Protein 2JO4 (pdb70)

Foldseek 3Di:
DVCPCVVVVVVVVCCVVVPD/DVVPCVVVVVVVVCVVVVVD/DVCPCVPVVVVVVVVVVVVD/DVCVCVVCVVVVVCCVVPVD

Solvent-accessible surface area: 4870 Å² total; per-residue (Å²): 64,195,15,0,61,78,3,2,138,52,10,44,61,77,23,180,94,35,63,49,64,200,17,15,58,75,5,15,146,43,5,23,55,65,24,165,94,39,59,44,68,192,11,0,57,67,1,4,132,44,6,34,57,62,19,171,92,32,64,73,114,180,4,4,39,63,3,15,154,33,9,51,59,64,29,179,90,39,64,38

Secondary structure (DSSP, 8-state):
-TTHHHHHHHHHHHHHHHT-/-TTHHHHHHHHHHHHHHHT-/-TTHHHHSHHHHHHHHHHT-/--HHHHHHHHHHHHHHHHT-

Nearest PDB structures (foldseek):
  2jo4-assembly1_D  TM=6.769E-01  e=8.749E-01  unclassified
  2jo4-assembly1_D  TM=7.363E-01  e=5.022E-01  unclassified
  2jo5-assembly1_D  TM=6.906E-01  e=4.560E-01  unclassified
  2jo4-assembly1_D  TM=7.560E-01  e=4.373E-01  unclassified
  2jo4-assembly1_D  TM=7.952E-01  e=6.881E-01  unclassified

Structure (mmCIF, N/CA/C/O backbone):
data_2JO4
#
_entry.id   2JO4
#
_cell.length_a   1.000
_cell.length_b   1.000
_cell.length_c   1.000
_cell.angle_alpha   90.00
_cell.angle_beta   90.00
_cell.angle_gamma   90.00
#
_symmetry.space_group_name_H-M   'P 1'
#
loop_
_atom_site.group_PDB
_atom_site.id
_atom_site.type_symbol
_atom_site.label_atom_id
_atom_site.label_alt_id
_atom_site.label_comp_id
_atom_site.label_asym_id
_atom_site.label_entity_id
_atom_site.label_seq_id
_atom_site.pdbx_PDB_ins_code
_atom_site.Cartn_x
_atom_site.Cartn_y
_atom_site.Cartn_z
_atom_site.occupancy
_atom_site.B_iso_or_equiv
_atom_site.auth_seq_id
_atom_site.auth_comp_id
_atom_site.auth_asym_id
_atom_site.auth_atom_id
_atom_site.pdbx_PDB_model_num
ATOM 7 N N . ALA A 1 2 ? 0.734 14.234 2.362 1.00 0.00 2 ALA A N 1
ATOM 8 C CA . ALA A 1 2 ? -0.221 13.344 1.782 1.00 0.00 2 ALA A CA 1
ATOM 9 C C . ALA A 1 2 ? -0.287 13.329 0.281 1.00 0.00 2 ALA A C 1
ATOM 10 O O . ALA A 1 2 ? -0.751 12.365 -0.274 1.00 0.00 2 ALA A O 1
ATOM 17 N N . LYS A 1 3 ? 0.278 14.306 -0.403 1.00 0.00 3 LYS A N 1
ATOM 18 C CA . LYS A 1 3 ? 0.514 14.370 -1.826 1.00 0.00 3 LYS A CA 1
ATOM 19 C C . LYS A 1 3 ? 1.380 13.245 -2.357 1.00 0.00 3 LYS A C 1
ATOM 20 O O . LYS A 1 3 ? 1.368 12.987 -3.551 1.00 0.00 3 LYS A O 1
ATOM 39 N N . ALA A 1 4 ? 2.041 12.472 -1.501 1.00 0.00 4 ALA A N 1
ATOM 40 C CA . ALA A 1 4 ? 2.628 11.190 -1.804 1.00 0.00 4 ALA A CA 1
ATOM 41 C C . ALA A 1 4 ? 1.653 10.204 -2.415 1.00 0.00 4 ALA A C 1
ATOM 42 O O . ALA A 1 4 ? 2.064 9.156 -2.876 1.00 0.00 4 ALA A O 1
ATOM 49 N N . ALA A 1 5 ? 0.357 10.500 -2.414 1.00 0.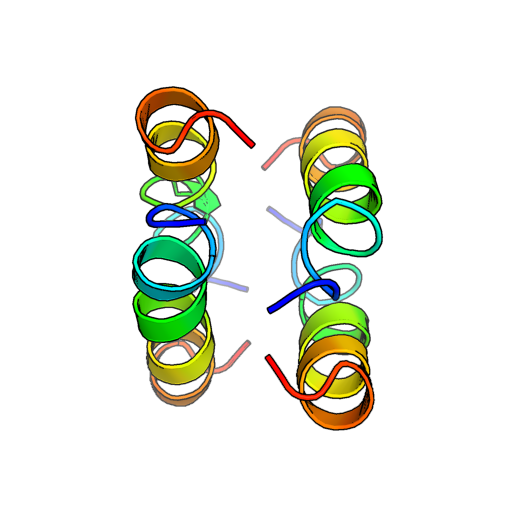00 5 ALA A N 1
ATOM 50 C CA . ALA A 1 5 ? -0.736 9.613 -2.742 1.00 0.00 5 ALA A CA 1
ATOM 51 C C . ALA A 1 5 ? -0.722 9.125 -4.179 1.00 0.00 5 ALA A C 1
ATOM 52 O O . ALA A 1 5 ? -0.292 8.015 -4.433 1.00 0.00 5 ALA A O 1
ATOM 59 N N . ALA A 1 6 ? -1.216 9.955 -5.089 1.00 0.00 6 ALA A N 1
ATOM 60 C CA . ALA A 1 6 ? -1.490 9.593 -6.455 1.00 0.00 6 ALA A CA 1
ATOM 61 C C . ALA A 1 6 ? -0.279 9.323 -7.316 1.00 0.00 6 ALA A C 1
ATOM 62 O O . ALA A 1 6 ? -0.442 8.969 -8.469 1.00 0.00 6 ALA A O 1
ATOM 69 N N . ALA A 1 7 ? 0.924 9.377 -6.762 1.00 0.00 7 ALA A N 1
ATOM 70 C CA . ALA A 1 7 ? 2.111 8.784 -7.325 1.00 0.00 7 ALA A CA 1
ATOM 71 C C . ALA A 1 7 ? 2.322 7.352 -6.882 1.00 0.00 7 ALA A C 1
ATOM 72 O O . ALA A 1 7 ? 2.543 6.498 -7.703 1.00 0.00 7 ALA A O 1
ATOM 79 N N . ALA A 1 8 ? 2.282 7.075 -5.598 1.00 0.00 8 ALA A N 1
ATOM 80 C CA . ALA A 1 8 ? 2.555 5.775 -5.033 1.00 0.00 8 ALA A CA 1
ATOM 81 C C . ALA A 1 8 ? 1.509 4.737 -5.375 1.00 0.00 8 ALA A C 1
ATOM 82 O O . ALA A 1 8 ? 1.798 3.790 -6.091 1.00 0.00 8 ALA A O 1
ATOM 89 N N . ILE A 1 9 ? 0.281 4.906 -4.886 1.00 0.00 9 ILE A N 1
ATOM 90 C CA . ILE A 1 9 ? -0.737 3.881 -4.934 1.00 0.00 9 ILE A CA 1
ATOM 91 C C . ILE A 1 9 ? -1.137 3.524 -6.353 1.00 0.00 9 ILE A C 1
ATOM 92 O O . ILE A 1 9 ? -1.630 2.443 -6.617 1.00 0.00 9 ILE A O 1
ATOM 108 N N . LYS A 1 10 ? -0.928 4.466 -7.261 1.00 0.00 10 LYS A N 1
ATOM 109 C CA . LYS A 1 10 ? -1.399 4.508 -8.626 1.00 0.00 10 LYS A CA 1
ATOM 110 C C . LYS A 1 10 ? -0.572 3.563 -9.481 1.00 0.00 10 LYS A C 1
ATOM 111 O O . LYS A 1 10 ? -1.110 2.739 -10.202 1.00 0.00 10 LYS A O 1
ATOM 130 N N . ALA A 1 11 ? 0.745 3.582 -9.324 1.00 0.00 11 ALA A N 1
ATOM 131 C CA . ALA A 1 11 ? 1.632 2.529 -9.761 1.00 0.00 11 ALA A CA 1
ATOM 132 C C . ALA A 1 11 ? 1.344 1.205 -9.079 1.00 0.00 11 ALA A C 1
ATOM 133 O O . ALA A 1 11 ? 1.216 0.180 -9.729 1.00 0.00 11 ALA A O 1
ATOM 140 N N . ILE A 1 12 ? 1.224 1.204 -7.758 1.00 0.00 12 ILE A N 1
ATOM 141 C CA . ILE A 1 12 ? 1.116 0.017 -6.940 1.00 0.00 12 ILE A CA 1
ATOM 142 C C . ILE A 1 12 ? -0.164 -0.726 -7.277 1.00 0.00 12 ILE A C 1
ATOM 143 O O . ILE A 1 12 ? -0.089 -1.938 -7.387 1.00 0.00 12 ILE A O 1
ATOM 159 N N . ALA A 1 13 ? -1.277 -0.077 -7.601 1.00 0.00 13 ALA A N 1
ATOM 160 C CA . ALA A 1 13 ? -2.478 -0.786 -7.968 1.00 0.00 13 ALA A CA 1
ATOM 161 C C . ALA A 1 13 ? -2.430 -1.555 -9.271 1.00 0.00 13 ALA A C 1
ATOM 162 O O . ALA A 1 13 ? -3.172 -2.496 -9.478 1.00 0.00 13 ALA A O 1
ATOM 169 N N . ALA A 1 14 ? -1.497 -1.190 -10.143 1.00 0.00 14 ALA A N 1
ATOM 170 C CA . ALA A 1 14 ? -1.191 -1.904 -11.361 1.00 0.00 14 ALA A CA 1
ATOM 171 C C . ALA A 1 14 ? -0.172 -3.005 -11.166 1.00 0.00 14 ALA A C 1
ATOM 172 O O . ALA A 1 14 ? -0.365 -4.123 -11.592 1.00 0.00 14 ALA A O 1
ATOM 179 N N . ILE A 1 15 ? 0.869 -2.731 -10.382 1.00 0.00 15 ILE A N 1
ATOM 180 C CA . ILE A 1 15 ? 1.894 -3.615 -9.875 1.00 0.00 15 ILE A CA 1
ATOM 181 C C . ILE A 1 15 ? 1.241 -4.727 -9.071 1.00 0.00 15 ILE A C 1
ATOM 182 O O . ILE A 1 15 ? 1.719 -5.851 -9.129 1.00 0.00 15 ILE A O 1
ATOM 198 N N . ILE A 1 16 ? 0.137 -4.483 -8.369 1.00 0.00 16 ILE A N 1
ATOM 199 C CA . ILE A 1 16 ? -0.685 -5.475 -7.721 1.00 0.00 16 ILE A CA 1
ATOM 200 C C . ILE A 1 16 ? -1.251 -6.471 -8.715 1.00 0.00 16 ILE A C 1
ATOM 201 O O . ILE A 1 16 ? -1.001 -7.661 -8.588 1.00 0.00 16 ILE A O 1
ATOM 217 N N . LYS A 1 17 ? -2.001 -5.978 -9.694 1.00 0.00 17 LYS A N 1
ATOM 218 C CA . LYS A 1 17 ? -2.587 -6.788 -10.737 1.00 0.00 17 LYS A CA 1
ATOM 219 C C . LYS A 1 17 ? -1.560 -7.601 -11.499 1.00 0.00 17 LYS A C 1
ATOM 220 O O . LYS A 1 17 ? -1.765 -8.783 -11.709 1.00 0.00 17 LYS A O 1
ATOM 239 N N . ALA A 1 18 ? -0.391 -7.041 -11.796 1.00 0.00 18 ALA A N 1
ATOM 240 C CA . ALA A 1 18 ? 0.723 -7.701 -12.431 1.00 0.00 18 ALA A CA 1
ATOM 241 C C . ALA A 1 18 ? 1.490 -8.643 -11.526 1.00 0.00 18 ALA A C 1
ATOM 242 O O . ALA A 1 18 ? 2.047 -9.613 -11.967 1.00 0.00 18 ALA A O 1
ATOM 249 N N . GLY A 1 19 ? 1.503 -8.372 -10.238 1.00 0.00 19 GLY A N 1
ATOM 250 C CA . GLY A 1 19 ? 2.128 -9.151 -9.200 1.00 0.00 19 GLY A CA 1
ATOM 251 C C . GLY A 1 19 ? 1.369 -10.419 -8.882 1.00 0.00 19 GLY A C 1
ATOM 252 O O . GLY A 1 19 ? 1.960 -11.339 -8.382 1.00 0.00 19 GLY A O 1
ATOM 256 N N . GLY A 1 20 ? 0.088 -10.484 -9.190 1.00 0.00 20 GLY A N 1
ATOM 257 C CA . GLY A 1 20 ? -0.756 -11.602 -8.892 1.00 0.00 20 GLY A CA 1
ATOM 258 C C . GLY A 1 20 ? -1.038 -11.809 -7.420 1.00 0.00 20 GLY A C 1
ATOM 259 O O . GLY A 1 20 ? -1.203 -12.933 -6.976 1.00 0.00 20 GLY A O 1
ATOM 263 N N . TYR A 1 21 ? -1.043 -10.753 -6.623 1.00 0.00 21 TYR A N 1
ATOM 264 C CA . TYR A 1 21 ? -1.106 -10.773 -5.192 1.00 0.00 21 TYR A CA 1
ATOM 265 C C . TYR A 1 21 ? -2.215 -11.588 -4.573 1.00 0.00 21 TYR A C 1
ATOM 266 O O . TYR A 1 21 ? -2.037 -12.154 -3.556 1.00 0.00 21 TYR A O 1
ATOM 293 N N . ALA B 1 2 ? 1.682 -14.718 -3.442 1.00 0.00 24 ALA B N 1
ATOM 294 C CA . ALA B 1 2 ? 1.908 -13.440 -2.842 1.00 0.00 24 ALA B CA 1
ATOM 295 C C . ALA B 1 2 ? 3.337 -12.941 -2.806 1.00 0.00 24 ALA B C 1
ATOM 296 O O . ALA B 1 2 ? 3.647 -12.038 -2.065 1.00 0.00 24 ALA B O 1
ATOM 303 N N . LYS B 1 3 ? 4.215 -13.519 -3.606 1.00 0.00 25 LYS B N 1
ATOM 304 C CA . LYS B 1 3 ? 5.611 -13.170 -3.697 1.00 0.00 25 LYS B CA 1
ATOM 305 C C . LYS B 1 3 ? 5.887 -11.810 -4.286 1.00 0.00 25 LYS B C 1
ATOM 306 O O . LYS B 1 3 ? 6.960 -11.286 -4.123 1.00 0.00 25 LYS B O 1
ATOM 325 N N . ALA B 1 4 ? 4.880 -11.165 -4.860 1.00 0.00 26 ALA B N 1
ATOM 326 C CA . ALA B 1 4 ? 4.812 -9.761 -5.179 1.00 0.00 26 ALA B CA 1
ATOM 327 C C . ALA B 1 4 ? 5.058 -8.830 -4.006 1.00 0.00 26 ALA B C 1
ATOM 328 O O . ALA B 1 4 ? 5.146 -7.621 -4.172 1.00 0.00 26 ALA B O 1
ATOM 335 N N . ALA B 1 5 ? 5.149 -9.370 -2.794 1.00 0.00 27 ALA B N 1
ATOM 336 C CA . ALA B 1 5 ? 5.169 -8.612 -1.572 1.00 0.00 27 ALA B CA 1
ATOM 337 C C . ALA B 1 5 ? 6.406 -7.742 -1.444 1.00 0.00 27 ALA B C 1
ATOM 338 O O . ALA B 1 5 ? 6.344 -6.554 -1.741 1.00 0.00 27 ALA B O 1
ATOM 345 N N . ALA B 1 6 ? 7.536 -8.305 -1.026 1.00 0.00 28 ALA B N 1
ATOM 346 C CA . ALA B 1 6 ? 8.729 -7.550 -0.718 1.00 0.00 28 ALA B CA 1
ATOM 347 C C . ALA B 1 6 ? 9.459 -6.995 -1.922 1.00 0.00 28 ALA B C 1
ATOM 348 O O . ALA B 1 6 ? 10.551 -6.468 -1.783 1.00 0.00 28 ALA B O 1
ATOM 355 N N . ALA B 1 7 ? 8.869 -6.970 -3.109 1.00 0.00 29 ALA B N 1
ATOM 356 C CA . ALA B 1 7 ? 9.165 -6.048 -4.174 1.00 0.00 29 ALA B CA 1
ATOM 357 C C . ALA B 1 7 ? 8.384 -4.758 -4.053 1.00 0.00 29 ALA B C 1
ATOM 358 O O . ALA B 1 7 ? 8.986 -3.716 -3.886 1.00 0.00 29 ALA B O 1
ATOM 365 N N . ALA B 1 8 ? 7.059 -4.816 -4.125 1.00 0.00 30 ALA B N 1
ATOM 366 C CA . ALA B 1 8 ? 6.229 -3.640 -4.248 1.00 0.00 30 ALA B CA 1
ATOM 367 C C . ALA B 1 8 ? 6.062 -2.932 -2.917 1.00 0.00 30 ALA B C 1
ATOM 368 O O . ALA B 1 8 ? 6.033 -1.720 -2.829 1.00 0.00 30 ALA B O 1
ATOM 375 N N . ILE B 1 9 ? 5.999 -3.690 -1.835 1.00 0.00 31 ILE B N 1
ATOM 376 C CA . ILE B 1 9 ? 5.961 -3.214 -0.474 1.00 0.00 31 ILE B CA 1
ATOM 377 C C . ILE B 1 9 ? 7.235 -2.485 -0.093 1.00 0.00 31 ILE B C 1
ATOM 378 O O . ILE B 1 9 ? 7.176 -1.468 0.580 1.00 0.00 31 ILE B O 1
ATOM 394 N N . LYS B 1 10 ? 8.389 -3.007 -0.501 1.00 0.00 32 LYS B N 1
ATOM 395 C CA . LYS B 1 10 ? 9.676 -2.399 -0.253 1.00 0.00 32 LYS B CA 1
ATOM 396 C C . LYS B 1 10 ? 9.830 -1.055 -0.935 1.00 0.00 32 LYS B C 1
ATOM 397 O O . LYS B 1 10 ? 10.309 -0.122 -0.331 1.00 0.00 32 LYS B O 1
ATOM 416 N N . ALA B 1 11 ? 9.309 -0.922 -2.149 1.00 0.00 33 ALA B N 1
ATOM 417 C CA . ALA B 1 11 ? 9.097 0.372 -2.753 1.00 0.00 33 ALA B CA 1
ATOM 418 C C . ALA B 1 11 ? 8.168 1.235 -1.920 1.00 0.00 33 ALA B C 1
ATOM 419 O O . ALA B 1 11 ? 8.568 2.331 -1.556 1.00 0.00 33 ALA B O 1
ATOM 426 N N . ILE B 1 12 ? 6.978 0.768 -1.545 1.00 0.00 34 ILE B N 1
ATOM 427 C CA . ILE B 1 12 ? 5.981 1.569 -0.873 1.00 0.00 34 ILE B CA 1
ATOM 428 C C . ILE B 1 12 ? 6.441 2.041 0.496 1.00 0.00 34 ILE B C 1
ATOM 429 O O . ILE B 1 12 ? 6.331 3.223 0.789 1.00 0.00 34 ILE B O 1
ATOM 445 N N . ALA B 1 13 ? 7.040 1.165 1.300 1.00 0.00 35 ALA B N 1
ATOM 446 C CA . ALA B 1 13 ? 7.513 1.569 2.599 1.00 0.00 35 ALA B CA 1
ATOM 447 C C . ALA B 1 13 ? 8.671 2.546 2.560 1.00 0.00 35 ALA B C 1
ATOM 448 O O . ALA B 1 13 ? 8.905 3.232 3.541 1.00 0.00 35 ALA B O 1
ATOM 455 N N . ALA B 1 14 ? 9.360 2.700 1.432 1.00 0.00 36 ALA B N 1
ATOM 456 C CA . ALA B 1 14 ? 10.370 3.699 1.175 1.00 0.00 36 ALA B CA 1
ATOM 457 C C . ALA B 1 14 ? 9.782 4.953 0.556 1.00 0.00 36 ALA B C 1
ATOM 458 O O . ALA B 1 14 ? 10.211 6.044 0.879 1.00 0.00 36 ALA B O 1
ATOM 465 N N . ILE B 1 15 ? 8.749 4.827 -0.271 1.00 0.00 37 ILE B N 1
ATOM 466 C CA . ILE B 1 15 ? 7.994 5.914 -0.855 1.00 0.00 37 ILE B CA 1
ATOM 467 C C . ILE B 1 15 ? 7.174 6.603 0.223 1.00 0.00 37 ILE B C 1
ATOM 468 O O . ILE B 1 15 ? 7.049 7.814 0.207 1.00 0.00 37 ILE B O 1
ATOM 484 N N . ILE B 1 16 ? 6.709 5.889 1.243 1.00 0.00 38 ILE B N 1
ATOM 485 C CA . ILE B 1 16 ? 6.081 6.447 2.416 1.00 0.00 38 ILE B CA 1
ATOM 486 C C . ILE B 1 16 ? 7.015 7.395 3.136 1.00 0.00 38 ILE B C 1
ATOM 487 O O . ILE B 1 16 ? 6.691 8.552 3.340 1.00 0.00 38 ILE B O 1
ATOM 503 N N . LYS B 1 17 ? 8.175 6.881 3.525 1.00 0.00 39 LYS B N 1
ATOM 504 C CA . LYS B 1 17 ? 9.253 7.615 4.149 1.00 0.00 39 LYS B CA 1
ATOM 505 C C . LYS B 1 17 ? 9.714 8.850 3.394 1.00 0.00 39 LYS B C 1
ATOM 506 O O . LYS B 1 17 ? 9.848 9.899 3.987 1.00 0.00 39 LYS B O 1
ATOM 525 N N . ALA B 1 18 ? 9.883 8.752 2.088 1.00 0.00 40 ALA B N 1
ATOM 526 C CA . ALA B 1 18 ? 10.250 9.825 1.197 1.00 0.00 40 ALA B CA 1
ATOM 527 C C . ALA B 1 18 ? 9.118 10.788 0.905 1.00 0.00 40 ALA B C 1
ATOM 528 O O . ALA B 1 18 ? 9.368 11.952 0.655 1.00 0.00 40 ALA B O 1
ATOM 535 N N . GLY B 1 19 ? 7.879 10.320 0.918 1.00 0.00 41 GLY B N 1
ATOM 536 C CA . GLY B 1 19 ? 6.700 11.056 0.555 1.00 0.00 41 GLY B CA 1
ATOM 537 C C . GLY B 1 19 ? 6.147 11.903 1.668 1.00 0.00 41 GLY B C 1
ATOM 538 O O . GLY B 1 19 ? 5.674 12.963 1.432 1.00 0.00 41 GLY B O 1
ATOM 542 N N . GLY B 1 20 ? 6.259 11.457 2.902 1.00 0.00 42 GLY B N 1
ATOM 543 C CA . GLY B 1 20 ? 5.817 12.089 4.094 1.00 0.00 42 GLY B CA 1
ATOM 544 C C . GLY B 1 20 ? 4.363 11.957 4.468 1.00 0.00 42 GLY B C 1
ATOM 545 O O . GLY B 1 20 ? 3.816 12.881 5.017 1.00 0.00 42 GLY B O 1
ATOM 549 N N . TYR B 1 21 ? 3.756 10.830 4.210 1.00 0.00 43 TYR B N 1
ATOM 550 C CA . TYR B 1 21 ? 2.377 10.560 4.409 1.00 0.00 43 TYR B CA 1
ATOM 551 C C . TYR B 1 21 ? 1.850 10.803 5.767 1.00 0.00 43 TYR B C 1
ATOM 552 O O . TYR B 1 21 ? 0.716 11.077 5.913 1.00 0.00 43 TYR B O 1
ATOM 579 N N . ALA C 1 2 ? -6.803 12.108 -2.958 1.00 0.00 46 ALA C N 1
ATOM 580 C CA . ALA C 1 2 ? -5.806 11.919 -1.968 1.00 0.00 46 ALA C CA 1
ATOM 581 C C . ALA C 1 2 ? -6.259 11.993 -0.541 1.00 0.00 46 ALA C C 1
ATOM 582 O O . ALA C 1 2 ? -5.509 11.682 0.338 1.00 0.00 46 ALA C O 1
ATOM 589 N N . LYS C 1 3 ? -7.481 12.327 -0.236 1.00 0.00 47 LYS C N 1
ATOM 590 C CA . LYS C 1 3 ? -8.032 12.214 1.068 1.00 0.00 47 LYS C CA 1
ATOM 591 C C . LYS C 1 3 ? -7.955 10.830 1.679 1.00 0.00 47 LYS C C 1
ATOM 592 O O . LYS C 1 3 ? -7.721 10.670 2.866 1.00 0.00 47 LYS C O 1
ATOM 611 N N . ALA C 1 4 ? -8.074 9.815 0.833 1.00 0.00 48 ALA C N 1
ATOM 612 C CA . ALA C 1 4 ? -7.888 8.417 1.139 1.00 0.00 48 ALA C CA 1
ATOM 613 C C . ALA C 1 4 ? -6.537 8.069 1.725 1.00 0.00 48 ALA C C 1
ATOM 614 O O . ALA C 1 4 ? -6.359 6.963 2.215 1.00 0.00 48 ALA C O 1
ATOM 621 N N . ALA C 1 5 ? -5.578 8.988 1.666 1.00 0.00 49 ALA C N 1
ATOM 622 C CA . ALA C 1 5 ? -4.188 8.756 1.964 1.00 0.00 49 ALA C CA 1
ATOM 623 C C . ALA C 1 5 ? -3.964 8.416 3.422 1.00 0.00 49 ALA C C 1
ATOM 624 O O . ALA C 1 5 ? -4.000 7.249 3.794 1.00 0.00 49 ALA C O 1
ATOM 631 N N . ALA C 1 6 ? -3.819 9.408 4.292 1.00 0.00 50 ALA C N 1
ATOM 632 C CA . ALA C 1 6 ? -3.551 9.185 5.684 1.00 0.00 50 ALA C CA 1
ATOM 633 C C . ALA C 1 6 ? -4.758 8.748 6.486 1.00 0.00 50 ALA C C 1
ATOM 634 O O . ALA C 1 6 ? -4.864 9.029 7.645 1.00 0.00 50 ALA C O 1
ATOM 641 N N . ALA C 1 7 ? -5.644 8.007 5.856 1.00 0.00 51 ALA C N 1
ATOM 642 C CA . ALA C 1 7 ? -6.790 7.275 6.333 1.00 0.00 51 ALA C CA 1
ATOM 643 C C . ALA C 1 7 ? -6.718 5.796 6.012 1.00 0.00 51 ALA C C 1
ATOM 644 O O . ALA C 1 7 ? -7.205 4.981 6.771 1.00 0.00 51 ALA C O 1
ATOM 651 N N . ALA C 1 8 ? -6.033 5.414 4.952 1.00 0.00 52 ALA C N 1
ATOM 652 C CA . ALA C 1 8 ? -5.657 4.059 4.638 1.00 0.00 52 ALA C CA 1
ATOM 653 C C . ALA C 1 8 ? -4.200 3.779 4.932 1.00 0.00 52 ALA C C 1
ATOM 654 O O . ALA C 1 8 ? -3.907 2.820 5.626 1.00 0.00 52 ALA C O 1
ATOM 661 N N . ILE C 1 9 ? -3.298 4.638 4.467 1.00 0.00 53 ILE C N 1
ATOM 662 C CA . ILE C 1 9 ? -1.874 4.492 4.637 1.00 0.00 53 ILE C CA 1
ATOM 663 C C . ILE C 1 9 ? -1.501 4.346 6.099 1.00 0.00 53 ILE C C 1
ATOM 664 O O . ILE C 1 9 ? -0.591 3.604 6.427 1.00 0.00 53 ILE C O 1
ATOM 680 N N . LYS C 1 10 ? -2.209 5.003 7.010 1.00 0.00 54 LYS C N 1
ATOM 681 C CA . LYS C 1 10 ? -2.043 4.864 8.439 1.00 0.00 54 LYS C CA 1
ATOM 682 C C . LYS C 1 10 ? -2.168 3.433 8.930 1.00 0.00 54 LYS C C 1
ATOM 683 O O . LYS C 1 10 ? -1.209 2.814 9.327 1.00 0.00 54 LYS C O 1
ATOM 702 N N . ALA C 1 11 ? -3.353 2.886 8.692 1.00 0.00 55 ALA C N 1
ATOM 703 C CA . ALA C 1 11 ? -3.774 1.508 8.766 1.00 0.00 55 ALA C CA 1
ATOM 704 C C . ALA C 1 11 ? -3.110 0.573 7.782 1.00 0.00 55 ALA C C 1
ATOM 705 O O . ALA C 1 11 ? -3.544 -0.559 7.640 1.00 0.00 55 ALA C O 1
ATOM 712 N N . ILE C 1 12 ? -2.043 0.997 7.116 1.00 0.00 56 ILE C N 1
ATOM 713 C CA . ILE C 1 12 ? -1.194 0.160 6.304 1.00 0.00 56 ILE C CA 1
ATOM 714 C C . ILE C 1 12 ? 0.238 0.230 6.808 1.00 0.00 56 ILE C C 1
ATOM 715 O O . ILE C 1 12 ? 0.781 -0.829 7.097 1.00 0.00 56 ILE C O 1
ATOM 731 N N . ALA C 1 13 ? 0.834 1.401 7.029 1.00 0.00 57 ALA C N 1
ATOM 732 C CA . ALA C 1 13 ? 2.195 1.465 7.508 1.00 0.00 57 ALA C CA 1
ATOM 733 C C . ALA C 1 13 ? 2.383 0.869 8.891 1.00 0.00 57 ALA C C 1
ATOM 734 O O . ALA C 1 13 ? 3.463 0.391 9.196 1.00 0.00 57 ALA C O 1
ATOM 741 N N . ALA C 1 14 ? 1.319 0.819 9.689 1.00 0.00 58 ALA C N 1
ATOM 742 C CA . ALA C 1 14 ? 1.250 0.121 10.951 1.00 0.00 58 ALA C CA 1
ATOM 743 C C . ALA C 1 14 ? 1.081 -1.377 10.794 1.00 0.00 58 ALA C C 1
ATOM 744 O O . ALA C 1 14 ? 1.666 -2.138 11.540 1.00 0.00 58 ALA C O 1
ATOM 751 N N . ILE C 1 15 ? 0.279 -1.787 9.820 1.00 0.00 59 ILE C N 1
ATOM 752 C CA . ILE C 1 15 ? 0.007 -3.155 9.447 1.00 0.00 59 ILE C CA 1
ATOM 753 C C . ILE C 1 15 ? 1.204 -3.774 8.751 1.00 0.00 59 ILE C C 1
ATOM 754 O O . ILE C 1 15 ? 1.471 -4.941 8.968 1.00 0.00 59 ILE C O 1
ATOM 770 N N . ILE C 1 16 ? 2.019 -3.032 8.004 1.00 0.00 60 ILE C N 1
ATOM 771 C CA . ILE C 1 16 ? 3.304 -3.449 7.489 1.00 0.00 60 ILE C CA 1
ATOM 772 C C . ILE C 1 16 ? 4.193 -3.960 8.605 1.00 0.00 60 ILE C C 1
ATOM 773 O O . ILE C 1 16 ? 4.691 -5.076 8.541 1.00 0.00 60 ILE C O 1
ATOM 789 N N . LYS C 1 17 ? 4.338 -3.172 9.662 1.00 0.00 61 LYS C N 1
ATOM 790 C CA . LYS C 1 17 ? 5.095 -3.425 10.867 1.00 0.00 61 LYS C CA 1
ATOM 791 C C . LYS C 1 17 ? 4.571 -4.642 11.606 1.00 0.00 61 LYS C C 1
ATOM 792 O O . LYS C 1 17 ? 5.354 -5.493 11.973 1.00 0.00 61 LYS C O 1
ATOM 811 N N . ALA C 1 18 ? 3.268 -4.745 11.800 1.00 0.00 62 ALA C N 1
ATOM 812 C CA . ALA C 1 18 ? 2.600 -5.812 12.504 1.00 0.00 62 ALA C CA 1
ATOM 813 C C . ALA C 1 18 ? 2.625 -7.098 11.707 1.00 0.00 62 ALA C C 1
ATOM 814 O O . ALA C 1 18 ? 2.780 -8.165 12.248 1.00 0.00 62 ALA C O 1
ATOM 821 N N . GLY C 1 19 ? 2.507 -7.007 10.401 1.00 0.00 63 GLY C N 1
ATOM 822 C CA . GLY C 1 19 ? 2.576 -8.026 9.382 1.00 0.00 63 GLY C CA 1
ATOM 823 C C . GLY C 1 19 ? 3.968 -8.614 9.268 1.00 0.00 63 GLY C C 1
ATOM 824 O O . GLY C 1 19 ? 4.120 -9.790 9.097 1.00 0.00 63 GLY C O 1
ATOM 828 N N . GLY C 1 20 ? 5.010 -7.832 9.443 1.00 0.00 64 GLY C N 1
ATOM 829 C CA . GLY C 1 20 ? 6.402 -8.204 9.382 1.00 0.00 64 GLY C CA 1
ATOM 830 C C . GLY C 1 20 ? 6.923 -8.373 7.978 1.00 0.00 64 GLY C C 1
ATOM 831 O O . GLY C 1 20 ? 7.633 -9.315 7.681 1.00 0.00 64 GLY C O 1
ATOM 835 N N . TYR C 1 21 ? 6.568 -7.472 7.074 1.00 0.00 65 TYR C N 1
ATOM 836 C CA . TYR C 1 21 ? 7.049 -7.426 5.716 1.00 0.00 65 TYR C CA 1
ATOM 837 C C . TYR C 1 21 ? 8.530 -7.167 5.644 1.00 0.00 65 TYR C C 1
ATOM 838 O O . TYR C 1 21 ? 9.071 -6.307 6.234 1.00 0.00 65 TYR C O 1
ATOM 865 N N . ALA D 1 2 ? 3.860 -13.723 5.125 1.00 0.00 68 ALA D N 1
ATOM 866 C CA . ALA D 1 2 ? 2.908 -13.827 4.081 1.00 0.00 68 ALA D CA 1
ATOM 867 C C . ALA D 1 2 ? 1.485 -13.584 4.504 1.00 0.00 68 ALA D C 1
ATOM 868 O O . ALA D 1 2 ? 0.680 -13.241 3.670 1.00 0.00 68 ALA D O 1
ATOM 875 N N . LYS D 1 3 ? 1.159 -13.671 5.780 1.00 0.00 69 LYS D N 1
ATOM 876 C CA . LYS D 1 3 ? -0.030 -13.139 6.387 1.00 0.00 69 LYS D CA 1
ATOM 877 C C . LYS D 1 3 ? -0.233 -11.679 6.043 1.00 0.00 69 LYS D C 1
ATOM 878 O O . LYS D 1 3 ? -1.279 -11.287 5.544 1.00 0.00 69 LYS D O 1
ATOM 897 N N . ALA D 1 4 ? 0.798 -10.865 6.252 1.00 0.00 70 ALA D N 1
ATOM 898 C CA . ALA D 1 4 ? 0.886 -9.483 5.840 1.00 0.00 70 ALA D CA 1
ATOM 899 C C . ALA D 1 4 ? 0.431 -9.272 4.409 1.00 0.00 70 ALA D C 1
ATOM 900 O O . ALA D 1 4 ? -0.267 -8.320 4.095 1.00 0.00 70 ALA D O 1
ATOM 907 N N . ALA D 1 5 ? 0.801 -10.229 3.562 1.00 0.00 71 ALA D N 1
ATOM 908 C CA . ALA D 1 5 ? 0.613 -10.221 2.137 1.00 0.00 71 ALA D CA 1
ATOM 909 C C . ALA D 1 5 ? -0.746 -10.699 1.664 1.00 0.00 71 ALA D C 1
ATOM 910 O O . ALA D 1 5 ? -0.990 -10.739 0.480 1.00 0.00 71 ALA D O 1
ATOM 917 N N . ALA D 1 6 ? -1.671 -10.989 2.558 1.00 0.00 72 ALA D N 1
ATOM 918 C CA . ALA D 1 6 ? -3.086 -10.858 2.332 1.00 0.00 72 ALA D CA 1
ATOM 919 C C . ALA D 1 6 ? -3.610 -9.621 3.023 1.00 0.00 72 ALA D C 1
ATOM 920 O O . ALA D 1 6 ? -4.028 -8.688 2.364 1.00 0.00 72 ALA D O 1
ATOM 927 N N . ALA D 1 7 ? -3.517 -9.547 4.342 1.00 0.00 73 ALA D N 1
ATOM 928 C CA . ALA D 1 7 ? -4.181 -8.598 5.191 1.00 0.00 73 ALA D CA 1
ATOM 929 C C . ALA D 1 7 ? -3.950 -7.147 4.839 1.00 0.00 73 ALA D C 1
ATOM 930 O O . ALA D 1 7 ? -4.868 -6.352 4.915 1.00 0.00 73 ALA D O 1
ATOM 937 N N . ALA D 1 8 ? -2.748 -6.796 4.410 1.00 0.00 74 ALA D N 1
ATOM 938 C CA . ALA D 1 8 ? -2.510 -5.428 4.023 1.00 0.00 74 ALA D CA 1
ATOM 939 C C . ALA D 1 8 ? -3.076 -5.100 2.655 1.00 0.00 74 ALA D C 1
ATOM 940 O O . ALA D 1 8 ? -3.642 -4.044 2.427 1.00 0.00 74 ALA D O 1
ATOM 947 N N . ILE D 1 9 ? -2.915 -6.061 1.758 1.00 0.00 75 ILE D N 1
ATOM 948 C CA . ILE D 1 9 ? -3.334 -5.971 0.381 1.00 0.00 75 ILE D CA 1
ATOM 949 C C . ILE D 1 9 ? -4.845 -5.980 0.261 1.00 0.00 75 ILE D C 1
ATOM 950 O O . ILE D 1 9 ? -5.370 -5.169 -0.486 1.00 0.00 75 ILE D O 1
ATOM 966 N N . LYS D 1 10 ? -5.536 -6.854 0.986 1.00 0.00 76 LYS D N 1
ATOM 967 C CA . LYS D 1 10 ? -6.965 -7.021 0.959 1.00 0.00 76 LYS D CA 1
ATOM 968 C C . LYS D 1 10 ? -7.736 -5.885 1.593 1.00 0.00 76 LYS D C 1
ATOM 969 O O . LYS D 1 10 ? -8.819 -5.541 1.158 1.00 0.00 76 LYS D O 1
ATOM 988 N N . ALA D 1 11 ? -7.118 -5.238 2.571 1.00 0.00 77 ALA D N 1
ATOM 989 C CA . ALA D 1 11 ? -7.449 -3.885 2.938 1.00 0.00 77 ALA D CA 1
ATOM 990 C C . ALA D 1 11 ? -7.254 -2.921 1.781 1.00 0.00 77 ALA D C 1
ATOM 991 O O . ALA D 1 11 ? -8.205 -2.349 1.270 1.00 0.00 77 ALA D O 1
ATOM 998 N N . ILE D 1 12 ? -6.045 -2.707 1.280 1.00 0.00 78 ILE D N 1
ATOM 999 C CA . ILE D 1 12 ? -5.704 -1.600 0.417 1.00 0.00 78 ILE D CA 1
ATOM 1000 C C . ILE D 1 12 ? -6.355 -1.720 -0.948 1.00 0.00 78 ILE D C 1
ATOM 1001 O O . ILE D 1 12 ? -6.963 -0.763 -1.396 1.00 0.00 78 ILE D O 1
ATOM 1017 N N . ALA D 1 13 ? -6.437 -2.900 -1.550 1.00 0.00 79 ALA D N 1
ATOM 1018 C CA . ALA D 1 13 ? -7.053 -2.985 -2.854 1.00 0.00 79 ALA D CA 1
ATOM 1019 C C . ALA D 1 13 ? -8.553 -2.800 -2.838 1.00 0.00 79 ALA D C 1
ATOM 1020 O O . ALA D 1 13 ? -9.162 -2.624 -3.852 1.00 0.00 79 ALA D O 1
ATOM 1027 N N . ALA D 1 14 ? -9.198 -2.835 -1.690 1.00 0.00 80 ALA D N 1
ATOM 1028 C CA . ALA D 1 14 ? -10.588 -2.520 -1.494 1.00 0.00 80 ALA D CA 1
ATOM 1029 C C . ALA D 1 14 ? -10.821 -1.116 -0.998 1.00 0.00 80 ALA D C 1
ATOM 1030 O O . ALA D 1 14 ? -11.749 -0.451 -1.428 1.00 0.00 80 ALA D O 1
ATOM 1037 N N . ILE D 1 15 ? -9.924 -0.622 -0.155 1.00 0.00 81 ILE D N 1
ATOM 1038 C CA . ILE D 1 15 ? -9.897 0.737 0.340 1.00 0.00 81 ILE D CA 1
ATOM 1039 C C . ILE D 1 15 ? -9.489 1.673 -0.785 1.00 0.00 81 ILE D C 1
ATOM 1040 O O . ILE D 1 15 ? -9.947 2.801 -0.799 1.00 0.00 81 ILE D O 1
ATOM 1056 N N . ILE D 1 16 ? -8.725 1.246 -1.782 1.00 0.00 82 ILE D N 1
ATOM 1057 C CA . ILE D 1 16 ? -8.441 2.062 -2.937 1.00 0.00 82 ILE D CA 1
ATOM 1058 C C . ILE D 1 16 ? -9.678 2.323 -3.763 1.00 0.00 82 ILE D C 1
ATOM 1059 O O . ILE D 1 16 ? -9.982 3.467 -4.069 1.00 0.00 82 ILE D O 1
ATOM 1075 N N . LYS D 1 17 ? -10.396 1.254 -4.082 1.00 0.00 83 LYS D N 1
ATOM 1076 C CA . LYS D 1 17 ? -11.674 1.298 -4.743 1.00 0.00 83 LYS D CA 1
ATOM 1077 C C . LYS D 1 17 ? -12.702 2.176 -4.059 1.00 0.00 83 LYS D C 1
ATOM 1078 O O . LYS D 1 17 ? -13.487 2.808 -4.736 1.00 0.00 83 LYS D O 1
ATOM 1097 N N . ALA D 1 18 ? -12.703 2.209 -2.735 1.00 0.00 84 ALA D N 1
ATOM 1098 C CA . ALA D 1 18 ? -13.620 2.964 -1.922 1.00 0.00 84 ALA D CA 1
ATOM 1099 C C . ALA D 1 18 ? -13.165 4.389 -1.704 1.00 0.00 84 ALA D C 1
ATOM 1100 O O . ALA D 1 18 ? -13.948 5.300 -1.795 1.00 0.00 84 ALA D O 1
ATOM 1107 N N . GLY D 1 19 ? -11.882 4.580 -1.444 1.00 0.00 85 GLY D N 1
ATOM 1108 C CA . GLY D 1 19 ? -11.209 5.826 -1.161 1.00 0.00 85 GLY D CA 1
ATOM 1109 C C . GLY D 1 19 ? -11.163 6.810 -2.318 1.00 0.00 85 GLY D C 1
ATOM 1110 O O . GLY D 1 19 ? -11.171 7.990 -2.117 1.00 0.00 85 GLY D O 1
ATOM 1114 N N . GLY D 1 20 ? -11.131 6.318 -3.536 1.00 0.00 86 GLY D N 1
ATOM 1115 C CA . GLY D 1 20 ? -11.096 7.093 -4.738 1.00 0.00 86 GLY D CA 1
ATOM 1116 C C . GLY D 1 20 ? -9.773 7.749 -5.061 1.00 0.00 86 GLY D C 1
ATOM 1117 O O . GLY D 1 20 ? -9.730 8.787 -5.625 1.00 0.00 86 GLY D O 1
ATOM 1121 N N . TYR D 1 21 ? -8.690 7.141 -4.712 1.00 0.00 87 TYR D N 1
ATOM 1122 C CA . TYR D 1 21 ? -7.340 7.538 -4.961 1.00 0.00 87 TYR D CA 1
ATOM 1123 C C . TYR D 1 21 ? -6.978 7.856 -6.367 1.00 0.00 87 TYR D C 1
ATOM 1124 O O . TYR D 1 21 ? -6.052 8.567 -6.614 1.00 0.00 87 TYR D O 1
ATOM 1151 N N . ALA A 1 2 ? 1.326 14.232 2.685 1.00 0.00 2 ALA A N 2
ATOM 1152 C CA . ALA A 1 2 ? 0.524 13.260 2.003 1.00 0.00 2 ALA A CA 2
ATOM 1153 C C . ALA A 1 2 ? 0.377 13.425 0.505 1.00 0.00 2 ALA A C 2
ATOM 1154 O O . ALA A 1 2 ? -0.471 12.796 -0.108 1.00 0.00 2 ALA A O 2
ATOM 1161 N N . LYS A 1 3 ? 1.198 14.227 -0.161 1.00 0.00 3 LYS A N 2
ATOM 1162 C CA . LYS A 1 3 ? 1.183 14.423 -1.587 1.00 0.00 3 LYS A CA 2
ATOM 1163 C C . LYS A 1 3 ? 1.585 13.233 -2.431 1.00 0.00 3 LYS A C 2
ATOM 1164 O O . LYS A 1 3 ? 1.332 13.205 -3.625 1.00 0.00 3 LYS A O 2
ATOM 1183 N N . ALA A 1 4 ? 2.190 12.214 -1.829 1.00 0.00 4 ALA A N 2
ATOM 1184 C CA . ALA A 1 4 ? 2.507 10.929 -2.403 1.00 0.00 4 ALA A CA 2
ATOM 1185 C C . ALA A 1 4 ? 1.337 10.117 -2.926 1.00 0.00 4 ALA A C 2
ATOM 1186 O O . ALA A 1 4 ? 1.489 9.016 -3.438 1.00 0.00 4 ALA A O 2
ATOM 1193 N N . ALA A 1 5 ? 0.130 10.670 -2.828 1.00 0.00 5 ALA A N 2
ATOM 1194 C CA . ALA A 1 5 ? -1.098 9.920 -2.877 1.00 0.00 5 ALA A CA 2
ATOM 1195 C C . ALA A 1 5 ? -1.699 9.687 -4.250 1.00 0.00 5 ALA A C 2
ATOM 1196 O O . ALA A 1 5 ? -2.753 9.106 -4.370 1.00 0.00 5 ALA A O 2
ATOM 1203 N N . ALA A 1 6 ? -0.985 10.007 -5.315 1.00 0.00 6 ALA A N 2
ATOM 1204 C CA . ALA A 1 6 ? -1.126 9.351 -6.590 1.00 0.00 6 ALA A CA 2
ATOM 1205 C C . ALA A 1 6 ? 0.067 8.476 -6.909 1.00 0.00 6 ALA A C 2
ATOM 1206 O O . ALA A 1 6 ? -0.088 7.276 -7.074 1.00 0.00 6 ALA A O 2
ATOM 1213 N N . ALA A 1 7 ? 1.273 9.030 -6.870 1.00 0.00 7 ALA A N 2
ATOM 1214 C CA . ALA A 1 7 ? 2.504 8.470 -7.363 1.00 0.00 7 ALA A CA 2
ATOM 1215 C C . ALA A 1 7 ? 2.840 7.124 -6.756 1.00 0.00 7 ALA A C 2
ATOM 1216 O O . ALA A 1 7 ? 3.321 6.275 -7.467 1.00 0.00 7 ALA A O 2
ATOM 1223 N N . ALA A 1 8 ? 2.527 6.883 -5.500 1.00 0.00 8 ALA A N 2
ATOM 1224 C CA . ALA A 1 8 ? 2.771 5.610 -4.865 1.00 0.00 8 ALA A CA 2
ATOM 1225 C C . ALA A 1 8 ? 1.635 4.633 -5.101 1.00 0.00 8 ALA A C 2
ATOM 1226 O O . ALA A 1 8 ? 1.860 3.470 -5.371 1.00 0.00 8 ALA A O 2
ATOM 1233 N N . ILE A 1 9 ? 0.398 5.115 -5.046 1.00 0.00 9 ILE A N 2
ATOM 1234 C CA . ILE A 1 9 ? -0.809 4.353 -5.271 1.00 0.00 9 ILE A CA 2
ATOM 1235 C C . ILE A 1 9 ? -0.909 3.830 -6.691 1.00 0.00 9 ILE A C 2
ATOM 1236 O O . ILE A 1 9 ? -1.227 2.672 -6.890 1.00 0.00 9 ILE A O 2
ATOM 1252 N N . LYS A 1 10 ? -0.613 4.675 -7.672 1.00 0.00 10 LYS A N 2
ATOM 1253 C CA . LYS A 1 10 ? -0.667 4.415 -9.091 1.00 0.00 10 LYS A CA 2
ATOM 1254 C C . LYS A 1 10 ? 0.358 3.364 -9.472 1.00 0.00 10 LYS A C 2
ATOM 1255 O O . LYS A 1 10 ? 0.045 2.508 -10.277 1.00 0.00 10 LYS A O 2
ATOM 1274 N N . ALA A 1 11 ? 1.545 3.387 -8.881 1.00 0.00 11 ALA A N 2
ATOM 1275 C CA . ALA A 1 11 ? 2.424 2.247 -8.891 1.00 0.00 11 ALA A CA 2
ATOM 1276 C C . ALA A 1 11 ? 1.754 1.027 -8.295 1.00 0.00 11 ALA A C 2
ATOM 1277 O O . ALA A 1 11 ? 1.619 0.020 -8.972 1.00 0.00 11 ALA A O 2
ATOM 1284 N N . ILE A 1 12 ? 1.314 1.076 -7.039 1.00 0.00 12 ILE A N 2
ATOM 1285 C CA . ILE A 1 12 ? 0.884 -0.063 -6.263 1.00 0.00 12 ILE A CA 2
ATOM 1286 C C . ILE A 1 12 ? -0.374 -0.721 -6.805 1.00 0.00 12 ILE A C 2
ATOM 1287 O O . ILE A 1 12 ? -0.334 -1.927 -7.007 1.00 0.00 12 ILE A O 2
ATOM 1303 N N . ALA A 1 13 ? -1.426 0.009 -7.171 1.00 0.00 13 ALA A N 2
ATOM 1304 C CA . ALA A 1 13 ? -2.617 -0.628 -7.677 1.00 0.00 13 ALA A CA 2
ATOM 1305 C C . ALA A 1 13 ? -2.410 -1.376 -8.982 1.00 0.00 13 ALA A C 2
ATOM 1306 O O . ALA A 1 13 ? -3.098 -2.340 -9.259 1.00 0.00 13 ALA A O 2
ATOM 1313 N N . ALA A 1 14 ? -1.395 -1.001 -9.751 1.00 0.00 14 ALA A N 2
ATOM 1314 C CA . ALA A 1 14 ? -0.984 -1.670 -10.965 1.00 0.00 14 ALA A CA 2
ATOM 1315 C C . ALA A 1 14 ? -0.020 -2.805 -10.698 1.00 0.00 14 ALA A C 2
ATOM 1316 O O . ALA A 1 14 ? -0.158 -3.888 -11.245 1.00 0.00 14 ALA A O 2
ATOM 1323 N N . ILE A 1 15 ? 0.899 -2.617 -9.759 1.00 0.00 15 ILE A N 2
ATOM 1324 C CA . ILE A 1 15 ? 1.799 -3.622 -9.243 1.00 0.00 15 ILE A CA 2
ATOM 1325 C C . ILE A 1 15 ? 1.000 -4.734 -8.592 1.00 0.00 15 ILE A C 2
ATOM 1326 O O . ILE A 1 15 ? 1.419 -5.879 -8.690 1.00 0.00 15 ILE A O 2
ATOM 1342 N N . ILE A 1 16 ? -0.140 -4.452 -7.969 1.00 0.00 16 ILE A N 2
ATOM 1343 C CA . ILE A 1 16 ? -1.033 -5.445 -7.426 1.00 0.00 16 ILE A CA 2
ATOM 1344 C C . ILE A 1 16 ? -1.624 -6.328 -8.501 1.00 0.00 16 ILE A C 2
ATOM 1345 O O . ILE A 1 16 ? -1.438 -7.533 -8.459 1.00 0.00 16 ILE A O 2
ATOM 1361 N N . LYS A 1 17 ? -2.309 -5.729 -9.469 1.00 0.00 17 LYS A N 2
ATOM 1362 C CA . LYS A 1 17 ? -2.844 -6.379 -10.641 1.00 0.00 17 LYS A CA 2
ATOM 1363 C C . LYS A 1 17 ? -1.819 -7.261 -11.319 1.00 0.00 17 LYS A C 2
ATOM 1364 O O . LYS A 1 17 ? -2.166 -8.351 -11.721 1.00 0.00 17 LYS A O 2
ATOM 1383 N N . ALA A 1 18 ? -0.587 -6.802 -11.471 1.00 0.00 18 ALA A N 2
ATOM 1384 C CA . ALA A 1 18 ? 0.468 -7.498 -12.160 1.00 0.00 18 ALA A CA 2
ATOM 1385 C C . ALA A 1 18 ? 1.226 -8.466 -11.280 1.00 0.00 18 ALA A C 2
ATOM 1386 O O . ALA A 1 18 ? 1.824 -9.392 -11.764 1.00 0.00 18 ALA A O 2
ATOM 1393 N N . GLY A 1 19 ? 1.231 -8.253 -9.981 1.00 0.00 19 GLY A N 2
ATOM 1394 C CA . GLY A 1 19 ? 1.942 -8.974 -8.965 1.00 0.00 19 GLY A CA 2
ATOM 1395 C C . GLY A 1 19 ? 1.351 -10.332 -8.657 1.00 0.00 19 GLY A C 2
ATOM 1396 O O . GLY A 1 19 ? 2.077 -11.296 -8.525 1.00 0.00 19 GLY A O 2
ATOM 1400 N N . GLY A 1 20 ? 0.032 -10.410 -8.641 1.00 0.00 20 GLY A N 2
ATOM 1401 C CA . GLY A 1 20 ? -0.758 -11.580 -8.343 1.00 0.00 20 GLY A CA 2
ATOM 1402 C C . GLY A 1 20 ? -1.034 -11.776 -6.880 1.00 0.00 20 GLY A C 2
ATOM 1403 O O . GLY A 1 20 ? -1.228 -12.871 -6.443 1.00 0.00 20 GLY A O 2
ATOM 1407 N N . TYR A 1 21 ? -1.060 -10.706 -6.104 1.00 0.00 21 TYR A N 2
ATOM 1408 C CA . TYR A 1 21 ? -1.351 -10.683 -4.707 1.00 0.00 21 TYR A CA 2
ATOM 1409 C C . TYR A 1 21 ? -2.639 -11.308 -4.328 1.00 0.00 21 TYR A C 2
ATOM 1410 O O . TYR A 1 21 ? -2.768 -11.815 -3.271 1.00 0.00 21 TYR A O 2
ATOM 1437 N N . ALA B 1 2 ? 1.950 -14.153 -4.192 1.00 0.00 24 ALA B N 2
ATOM 1438 C CA . ALA B 1 2 ? 2.299 -13.435 -2.996 1.00 0.00 24 ALA B CA 2
ATOM 1439 C C . ALA B 1 2 ? 3.738 -13.023 -2.868 1.00 0.00 24 ALA B C 2
ATOM 1440 O O . ALA B 1 2 ? 4.036 -12.152 -2.081 1.00 0.00 24 ALA B O 2
ATOM 1447 N N . LYS B 1 3 ? 4.613 -13.474 -3.730 1.00 0.00 25 LYS B N 2
ATOM 1448 C CA . LYS B 1 3 ? 5.945 -12.964 -3.881 1.00 0.00 25 LYS B CA 2
ATOM 1449 C C . LYS B 1 3 ? 6.033 -11.507 -4.294 1.00 0.00 25 LYS B C 2
ATOM 1450 O O . LYS B 1 3 ? 7.071 -10.888 -4.112 1.00 0.00 25 LYS B O 2
ATOM 1469 N N . ALA B 1 4 ? 4.940 -10.935 -4.789 1.00 0.00 26 ALA B N 2
ATOM 1470 C CA . ALA B 1 4 ? 4.776 -9.532 -5.043 1.00 0.00 26 ALA B CA 2
ATOM 1471 C C . ALA B 1 4 ? 5.045 -8.634 -3.858 1.00 0.00 26 ALA B C 2
ATOM 1472 O O . ALA B 1 4 ? 5.185 -7.429 -3.983 1.00 0.00 26 ALA B O 2
ATOM 1479 N N . ALA B 1 5 ? 5.131 -9.220 -2.670 1.00 0.00 27 ALA B N 2
ATOM 1480 C CA . ALA B 1 5 ? 5.231 -8.624 -1.360 1.00 0.00 27 ALA B CA 2
ATOM 1481 C C . ALA B 1 5 ? 6.462 -7.754 -1.195 1.00 0.00 27 ALA B C 2
ATOM 1482 O O . ALA B 1 5 ? 6.445 -6.593 -1.567 1.00 0.00 27 ALA B O 2
ATOM 1489 N N . ALA B 1 6 ? 7.565 -8.301 -0.694 1.00 0.00 28 ALA B N 2
ATOM 1490 C CA . ALA B 1 6 ? 8.795 -7.587 -0.448 1.00 0.00 28 ALA B CA 2
ATOM 1491 C C . ALA B 1 6 ? 9.588 -7.346 -1.710 1.00 0.00 28 ALA B C 2
ATOM 1492 O O . ALA B 1 6 ? 10.801 -7.271 -1.705 1.00 0.00 28 ALA B O 2
ATOM 1499 N N . ALA B 1 7 ? 8.879 -7.158 -2.810 1.00 0.00 29 ALA B N 2
ATOM 1500 C CA . ALA B 1 7 ? 9.294 -6.655 -4.099 1.00 0.00 29 ALA B CA 2
ATOM 1501 C C . ALA B 1 7 ? 8.674 -5.309 -4.407 1.00 0.00 29 ALA B C 2
ATOM 1502 O O . ALA B 1 7 ? 9.325 -4.461 -4.980 1.00 0.00 29 ALA B O 2
ATOM 1509 N N . ALA B 1 8 ? 7.423 -5.110 -4.008 1.00 0.00 30 ALA B N 2
ATOM 1510 C CA . ALA B 1 8 ? 6.731 -3.845 -4.081 1.00 0.00 30 ALA B CA 2
ATOM 1511 C C . ALA B 1 8 ? 6.832 -3.087 -2.776 1.00 0.00 30 ALA B C 2
ATOM 1512 O O . ALA B 1 8 ? 7.301 -1.966 -2.729 1.00 0.00 30 ALA B O 2
ATOM 1519 N N . ILE B 1 9 ? 6.393 -3.701 -1.682 1.00 0.00 31 ILE B N 2
ATOM 1520 C CA . ILE B 1 9 ? 6.352 -3.146 -0.349 1.00 0.00 31 ILE B CA 2
ATOM 1521 C C . ILE B 1 9 ? 7.681 -2.579 0.111 1.00 0.00 31 ILE B C 2
ATOM 1522 O O . ILE B 1 9 ? 7.681 -1.618 0.868 1.00 0.00 31 ILE B O 2
ATOM 1538 N N . LYS B 1 10 ? 8.796 -3.123 -0.370 1.00 0.00 32 LYS B N 2
ATOM 1539 C CA . LYS B 1 10 ? 10.125 -2.675 -0.044 1.00 0.00 32 LYS B CA 2
ATOM 1540 C C . LYS B 1 10 ? 10.408 -1.236 -0.436 1.00 0.00 32 LYS B C 2
ATOM 1541 O O . LYS B 1 10 ? 10.674 -0.356 0.366 1.00 0.00 32 LYS B O 2
ATOM 1560 N N . ALA B 1 11 ? 10.292 -1.030 -1.745 1.00 0.00 33 ALA B N 2
ATOM 1561 C CA . ALA B 1 11 ? 10.247 0.264 -2.384 1.00 0.00 33 ALA B CA 2
ATOM 1562 C C . ALA B 1 11 ? 9.164 1.140 -1.787 1.00 0.00 33 ALA B C 2
ATOM 1563 O O . ALA B 1 11 ? 9.431 2.282 -1.431 1.00 0.00 33 ALA B O 2
ATOM 1570 N N . ILE B 1 12 ? 7.946 0.636 -1.622 1.00 0.00 34 ILE B N 2
ATOM 1571 C CA . ILE B 1 12 ? 6.793 1.399 -1.205 1.00 0.00 34 ILE B CA 2
ATOM 1572 C C . ILE B 1 12 ? 6.942 1.866 0.230 1.00 0.00 34 ILE B C 2
ATOM 1573 O O . ILE B 1 12 ? 6.697 3.037 0.483 1.00 0.00 34 ILE B O 2
ATOM 1589 N N . ALA B 1 13 ? 7.441 1.068 1.169 1.00 0.00 35 ALA B N 2
ATOM 1590 C CA . ALA B 1 13 ? 7.641 1.554 2.510 1.00 0.00 35 ALA B CA 2
ATOM 1591 C C . ALA B 1 13 ? 8.674 2.655 2.644 1.00 0.00 35 ALA B C 2
ATOM 1592 O O . ALA B 1 13 ? 8.663 3.429 3.579 1.00 0.00 35 ALA B O 2
ATOM 1599 N N . ALA B 1 14 ? 9.567 2.790 1.671 1.00 0.00 36 ALA B N 2
ATOM 1600 C CA . ALA B 1 14 ? 10.549 3.842 1.532 1.00 0.00 36 ALA B CA 2
ATOM 1601 C C . ALA B 1 14 ? 10.021 5.057 0.796 1.00 0.00 36 ALA B C 2
ATOM 1602 O O . ALA B 1 14 ? 10.264 6.185 1.174 1.00 0.00 36 ALA B O 2
ATOM 1609 N N . ILE B 1 15 ? 9.206 4.825 -0.221 1.00 0.00 37 ILE B N 2
ATOM 1610 C CA . ILE B 1 15 ? 8.462 5.796 -0.991 1.00 0.00 37 ILE B CA 2
ATOM 1611 C C . ILE B 1 15 ? 7.438 6.472 -0.094 1.00 0.00 37 ILE B C 2
ATOM 1612 O O . ILE B 1 15 ? 7.196 7.664 -0.227 1.00 0.00 37 ILE B O 2
ATOM 1628 N N . ILE B 1 16 ? 6.854 5.756 0.863 1.00 0.00 38 ILE B N 2
ATOM 1629 C CA . ILE B 1 16 ? 5.975 6.293 1.873 1.00 0.00 38 ILE B CA 2
ATOM 1630 C C . ILE B 1 16 ? 6.711 7.259 2.787 1.00 0.00 38 ILE B C 2
ATOM 1631 O O . ILE B 1 16 ? 6.275 8.392 2.940 1.00 0.00 38 ILE B O 2
ATOM 1647 N N . LYS B 1 17 ? 7.843 6.821 3.334 1.00 0.00 39 LYS B N 2
ATOM 1648 C CA . LYS B 1 17 ? 8.685 7.627 4.186 1.00 0.00 39 LYS B CA 2
ATOM 1649 C C . LYS B 1 17 ? 9.141 8.915 3.527 1.00 0.00 39 LYS B C 2
ATOM 1650 O O . LYS B 1 17 ? 9.073 9.975 4.122 1.00 0.00 39 LYS B O 2
ATOM 1669 N N . ALA B 1 18 ? 9.523 8.842 2.258 1.00 0.00 40 ALA B N 2
ATOM 1670 C CA . ALA B 1 18 ? 9.891 9.937 1.393 1.00 0.00 40 ALA B CA 2
ATOM 1671 C C . ALA B 1 18 ? 8.702 10.790 0.998 1.00 0.00 40 ALA B C 2
ATOM 1672 O O . ALA B 1 18 ? 8.827 11.990 0.826 1.00 0.00 40 ALA B O 2
ATOM 1679 N N . GLY B 1 19 ? 7.543 10.175 0.891 1.00 0.00 41 GLY B N 2
ATOM 1680 C CA . GLY B 1 19 ? 6.290 10.723 0.427 1.00 0.00 41 GLY B CA 2
ATOM 1681 C C . GLY B 1 19 ? 5.544 11.631 1.385 1.00 0.00 41 GLY B C 2
ATOM 1682 O O . GLY B 1 19 ? 4.570 12.265 1.019 1.00 0.00 41 GLY B O 2
ATOM 1686 N N . GLY B 1 20 ? 5.909 11.622 2.656 1.00 0.00 42 GLY B N 2
ATOM 1687 C CA . GLY B 1 20 ? 5.321 12.468 3.671 1.00 0.00 42 GLY B CA 2
ATOM 1688 C C . GLY B 1 20 ? 3.921 12.107 4.067 1.00 0.00 42 GLY B C 2
ATOM 1689 O O . GLY B 1 20 ? 3.195 12.917 4.600 1.00 0.00 42 GLY B O 2
ATOM 1693 N N . TYR B 1 21 ? 3.477 10.883 3.796 1.00 0.00 43 TYR B N 2
ATOM 1694 C CA . TYR B 1 21 ? 2.221 10.292 4.202 1.00 0.00 43 TYR B CA 2
ATOM 1695 C C . TYR B 1 21 ? 2.027 10.262 5.704 1.00 0.00 43 TYR B C 2
ATOM 1696 O O . TYR B 1 21 ? 0.929 10.418 6.162 1.00 0.00 43 TYR B O 2
ATOM 1723 N N . ALA C 1 2 ? -7.098 11.909 -3.901 1.00 0.00 46 ALA C N 2
ATOM 1724 C CA . ALA C 1 2 ? -5.945 11.799 -3.041 1.00 0.00 46 ALA C CA 2
ATOM 1725 C C . ALA C 1 2 ? -6.227 11.905 -1.560 1.00 0.00 46 ALA C C 2
ATOM 1726 O O . ALA C 1 2 ? -5.410 11.446 -0.778 1.00 0.00 46 ALA C O 2
ATOM 1733 N N . LYS C 1 3 ? -7.363 12.436 -1.130 1.00 0.00 47 LYS C N 2
ATOM 1734 C CA . LYS C 1 3 ? -7.788 12.456 0.247 1.00 0.00 47 LYS C CA 2
ATOM 1735 C C . LYS C 1 3 ? -8.062 11.102 0.869 1.00 0.00 47 LYS C C 2
ATOM 1736 O O . LYS C 1 3 ? -8.136 10.999 2.065 1.00 0.00 47 LYS C O 2
ATOM 1755 N N . ALA C 1 4 ? -8.172 10.054 0.064 1.00 0.00 48 ALA C N 2
ATOM 1756 C CA . ALA C 1 4 ? -8.178 8.674 0.460 1.00 0.00 48 ALA C CA 2
ATOM 1757 C C . ALA C 1 4 ? -6.936 8.219 1.198 1.00 0.00 48 ALA C C 2
ATOM 1758 O O . ALA C 1 4 ? -6.887 7.085 1.638 1.00 0.00 48 ALA C O 2
ATOM 1765 N N . ALA C 1 5 ? -5.946 9.089 1.322 1.00 0.00 49 ALA C N 2
ATOM 1766 C CA . ALA C 1 5 ? -4.603 8.781 1.745 1.00 0.00 49 ALA C CA 2
ATOM 1767 C C . ALA C 1 5 ? -4.439 8.511 3.229 1.00 0.00 49 ALA C C 2
ATOM 1768 O O . ALA C 1 5 ? -4.191 7.394 3.655 1.00 0.00 49 ALA C O 2
ATOM 1775 N N . ALA C 1 6 ? -4.552 9.545 4.055 1.00 0.00 50 ALA C N 2
ATOM 1776 C CA . ALA C 1 6 ? -4.224 9.565 5.460 1.00 0.00 50 ALA C CA 2
ATOM 1777 C C . ALA C 1 6 ? -5.159 8.799 6.369 1.00 0.00 50 ALA C C 2
ATOM 1778 O O . ALA C 1 6 ? -4.889 8.663 7.549 1.00 0.00 50 ALA C O 2
ATOM 1785 N N . ALA C 1 7 ? -6.221 8.205 5.833 1.00 0.00 51 ALA C N 2
ATOM 1786 C CA . ALA C 1 7 ? -6.927 7.134 6.482 1.00 0.00 51 ALA C CA 2
ATOM 1787 C C . ALA C 1 7 ? -6.255 5.816 6.187 1.00 0.00 51 ALA C C 2
ATOM 1788 O O . ALA C 1 7 ? -5.901 5.110 7.089 1.00 0.00 51 ALA C O 2
ATOM 1795 N N . ALA C 1 8 ? -6.066 5.458 4.925 1.00 0.00 52 ALA C N 2
ATOM 1796 C CA . ALA C 1 8 ? -5.572 4.186 4.460 1.00 0.00 52 ALA C CA 2
ATOM 1797 C C . ALA C 1 8 ? -4.168 3.868 4.938 1.00 0.00 52 ALA C C 2
ATOM 1798 O O . ALA C 1 8 ? -3.951 2.981 5.750 1.00 0.00 52 ALA C O 2
ATOM 1805 N N . ILE C 1 9 ? -3.173 4.585 4.438 1.00 0.00 53 ILE C N 2
ATOM 1806 C CA . ILE C 1 9 ? -1.781 4.227 4.563 1.00 0.00 53 ILE C CA 2
ATOM 1807 C C . ILE C 1 9 ? -1.290 4.319 5.997 1.00 0.00 53 ILE C C 2
ATOM 1808 O O . ILE C 1 9 ? -0.282 3.738 6.366 1.00 0.00 53 ILE C O 2
ATOM 1824 N N . LYS C 1 10 ? -2.026 5.051 6.818 1.00 0.00 54 LYS C N 2
ATOM 1825 C CA . LYS C 1 10 ? -1.710 5.453 8.169 1.00 0.00 54 LYS C CA 2
ATOM 1826 C C . LYS C 1 10 ? -1.948 4.300 9.129 1.00 0.00 54 LYS C C 2
ATOM 1827 O O . LYS C 1 10 ? -1.136 4.002 9.975 1.00 0.00 54 LYS C O 2
ATOM 1846 N N . ALA C 1 11 ? -3.033 3.564 8.920 1.00 0.00 55 ALA C N 2
ATOM 1847 C CA . ALA C 1 11 ? -3.217 2.242 9.472 1.00 0.00 55 ALA C CA 2
ATOM 1848 C C . ALA C 1 11 ? -2.226 1.232 8.931 1.00 0.00 55 ALA C C 2
ATOM 1849 O O . ALA C 1 11 ? -1.686 0.418 9.668 1.00 0.00 55 ALA C O 2
ATOM 1856 N N . ILE C 1 12 ? -1.952 1.293 7.630 1.00 0.00 56 ILE C N 2
ATOM 1857 C CA . ILE C 1 12 ? -1.266 0.233 6.929 1.00 0.00 56 ILE C CA 2
ATOM 1858 C C . ILE C 1 12 ? 0.231 0.286 7.170 1.00 0.00 56 ILE C C 2
ATOM 1859 O O . ILE C 1 12 ? 0.826 -0.774 7.318 1.00 0.00 56 ILE C O 2
ATOM 1875 N N . ALA C 1 13 ? 0.856 1.427 7.457 1.00 0.00 57 ALA C N 2
ATOM 1876 C CA . ALA C 1 13 ? 2.212 1.510 7.942 1.00 0.00 57 ALA C CA 2
ATOM 1877 C C . ALA C 1 13 ? 2.437 0.749 9.235 1.00 0.00 57 ALA C C 2
ATOM 1878 O O . ALA C 1 13 ? 3.506 0.193 9.444 1.00 0.00 57 ALA C O 2
ATOM 1885 N N . ALA C 1 14 ? 1.424 0.610 10.085 1.00 0.00 58 ALA C N 2
ATOM 1886 C CA . ALA C 1 14 ? 1.444 -0.179 11.296 1.00 0.00 58 ALA C CA 2
ATOM 1887 C C . ALA C 1 14 ? 1.200 -1.651 11.048 1.00 0.00 58 ALA C C 2
ATOM 1888 O O . ALA C 1 14 ? 1.885 -2.498 11.597 1.00 0.00 58 ALA C O 2
ATOM 1895 N N . ILE C 1 15 ? 0.277 -1.964 10.143 1.00 0.00 59 ILE C N 2
ATOM 1896 C CA . ILE C 1 15 ? -0.054 -3.293 9.680 1.00 0.00 59 ILE C CA 2
ATOM 1897 C C . ILE C 1 15 ? 1.087 -3.896 8.884 1.00 0.00 59 ILE C C 2
ATOM 1898 O O . ILE C 1 15 ? 1.282 -5.100 8.908 1.00 0.00 59 ILE C O 2
ATOM 1914 N N . ILE C 1 16 ? 1.919 -3.099 8.225 1.00 0.00 60 ILE C N 2
ATOM 1915 C CA . ILE C 1 16 ? 3.125 -3.547 7.564 1.00 0.00 60 ILE C CA 2
ATOM 1916 C C . ILE C 1 16 ? 4.076 -4.151 8.575 1.00 0.00 60 ILE C C 2
ATOM 1917 O O . ILE C 1 16 ? 4.529 -5.277 8.418 1.00 0.00 60 ILE C O 2
ATOM 1933 N N . LYS C 1 17 ? 4.375 -3.399 9.631 1.00 0.00 61 LYS C N 2
ATOM 1934 C CA . LYS C 1 17 ? 5.274 -3.764 10.701 1.00 0.00 61 LYS C CA 2
ATOM 1935 C C . LYS C 1 17 ? 4.776 -4.977 11.458 1.00 0.00 61 LYS C C 2
ATOM 1936 O O . LYS C 1 17 ? 5.537 -5.889 11.754 1.00 0.00 61 LYS C O 2
ATOM 1955 N N . ALA C 1 18 ? 3.476 -5.030 11.726 1.00 0.00 62 ALA C N 2
ATOM 1956 C CA . ALA C 1 18 ? 2.793 -6.132 12.367 1.00 0.00 62 ALA C CA 2
ATOM 1957 C C . ALA C 1 18 ? 2.586 -7.332 11.466 1.00 0.00 62 ALA C C 2
ATOM 1958 O O . ALA C 1 18 ? 2.518 -8.417 11.910 1.00 0.00 62 ALA C O 2
ATOM 1965 N N . GLY C 1 19 ? 2.579 -7.151 10.179 1.00 0.00 63 GLY C N 2
ATOM 1966 C CA . GLY C 1 19 ? 2.593 -8.128 9.117 1.00 0.00 63 GLY C CA 2
ATOM 1967 C C . GLY C 1 19 ? 3.950 -8.775 8.932 1.00 0.00 63 GLY C C 2
ATOM 1968 O O . GLY C 1 19 ? 4.002 -9.935 8.660 1.00 0.00 63 GLY C O 2
ATOM 1972 N N . GLY C 1 20 ? 5.039 -8.070 9.150 1.00 0.00 64 GLY C N 2
ATOM 1973 C CA . GLY C 1 20 ? 6.372 -8.617 9.053 1.00 0.00 64 GLY C CA 2
ATOM 1974 C C . GLY C 1 20 ? 6.940 -8.557 7.650 1.00 0.00 64 GLY C C 2
ATOM 1975 O O . GLY C 1 20 ? 7.809 -9.321 7.282 1.00 0.00 64 GLY C O 2
ATOM 1979 N N . TYR C 1 21 ? 6.472 -7.623 6.831 1.00 0.00 65 TYR C N 2
ATOM 1980 C CA . TYR C 1 21 ? 6.920 -7.379 5.485 1.00 0.00 65 TYR C CA 2
ATOM 1981 C C . TYR C 1 21 ? 8.381 -7.042 5.313 1.00 0.00 65 TYR C C 2
ATOM 1982 O O . TYR C 1 21 ? 8.925 -7.145 4.263 1.00 0.00 65 TYR C O 2
ATOM 2009 N N . ALA D 1 2 ? 4.284 -13.176 4.388 1.00 0.00 68 ALA D N 2
ATOM 2010 C CA . ALA D 1 2 ? 3.445 -14.063 3.644 1.00 0.00 68 ALA D CA 2
ATOM 2011 C C . ALA D 1 2 ? 1.970 -13.846 3.834 1.00 0.00 68 ALA D C 2
ATOM 2012 O O . ALA D 1 2 ? 1.235 -13.824 2.886 1.00 0.00 68 ALA D O 2
ATOM 2019 N N . LYS D 1 3 ? 1.542 -13.724 5.067 1.00 0.00 69 LYS D N 2
ATOM 2020 C CA . LYS D 1 3 ? 0.206 -13.509 5.547 1.00 0.00 69 LYS D CA 2
ATOM 2021 C C . LYS D 1 3 ? -0.242 -12.081 5.396 1.00 0.00 69 LYS D C 2
ATOM 2022 O O . LYS D 1 3 ? -1.314 -11.800 4.894 1.00 0.00 69 LYS D O 2
ATOM 2041 N N . ALA D 1 4 ? 0.685 -11.199 5.742 1.00 0.00 70 ALA D N 2
ATOM 2042 C CA . ALA D 1 4 ? 0.629 -9.783 5.481 1.00 0.00 70 ALA D CA 2
ATOM 2043 C C . ALA D 1 4 ? 0.228 -9.505 4.045 1.00 0.00 70 ALA D C 2
ATOM 2044 O O . ALA D 1 4 ? -0.514 -8.577 3.758 1.00 0.00 70 ALA D O 2
ATOM 2051 N N . ALA D 1 5 ? 0.657 -10.362 3.123 1.00 0.00 71 ALA D N 2
ATOM 2052 C CA . ALA D 1 5 ? 0.488 -10.229 1.695 1.00 0.00 71 ALA D CA 2
ATOM 2053 C C . ALA D 1 5 ? -0.848 -10.715 1.171 1.00 0.00 71 ALA D C 2
ATOM 2054 O O . ALA D 1 5 ? -1.099 -10.628 -0.024 1.00 0.00 71 ALA D O 2
ATOM 2061 N N . ALA D 1 6 ? -1.758 -11.097 2.054 1.00 0.00 72 ALA D N 2
ATOM 2062 C CA . ALA D 1 6 ? -3.177 -10.969 1.817 1.00 0.00 72 ALA D CA 2
ATOM 2063 C C . ALA D 1 6 ? -3.803 -9.904 2.697 1.00 0.00 72 ALA D C 2
ATOM 2064 O O . ALA D 1 6 ? -4.375 -8.960 2.168 1.00 0.00 72 ALA D O 2
ATOM 2071 N N . ALA D 1 7 ? -3.671 -10.010 4.016 1.00 0.00 73 ALA D N 2
ATOM 2072 C CA . ALA D 1 7 ? -4.332 -9.230 5.029 1.00 0.00 73 ALA D CA 2
ATOM 2073 C C . ALA D 1 7 ? -4.208 -7.731 4.830 1.00 0.00 73 ALA D C 2
ATOM 2074 O O . ALA D 1 7 ? -5.180 -7.014 5.018 1.00 0.00 73 ALA D O 2
ATOM 2081 N N . ALA D 1 8 ? -3.047 -7.233 4.428 1.00 0.00 74 ALA D N 2
ATOM 2082 C CA . ALA D 1 8 ? -2.824 -5.819 4.249 1.00 0.00 74 ALA D CA 2
ATOM 2083 C C . ALA D 1 8 ? -3.279 -5.315 2.893 1.00 0.00 74 ALA D C 2
ATOM 2084 O O . ALA D 1 8 ? -3.842 -4.248 2.725 1.00 0.00 74 ALA D O 2
ATOM 2091 N N . ILE D 1 9 ? -3.078 -6.160 1.885 1.00 0.00 75 ILE D N 2
ATOM 2092 C CA . ILE D 1 9 ? -3.515 -5.908 0.530 1.00 0.00 75 ILE D CA 2
ATOM 2093 C C . ILE D 1 9 ? -5.028 -5.886 0.437 1.00 0.00 75 ILE D C 2
ATOM 2094 O O . ILE D 1 9 ? -5.614 -5.028 -0.205 1.00 0.00 75 ILE D O 2
ATOM 2110 N N . LYS D 1 10 ? -5.688 -6.828 1.107 1.00 0.00 76 LYS D N 2
ATOM 2111 C CA . LYS D 1 10 ? -7.124 -6.982 1.101 1.00 0.00 76 LYS D CA 2
ATOM 2112 C C . LYS D 1 10 ? -7.827 -5.763 1.676 1.00 0.00 76 LYS D C 2
ATOM 2113 O O . LYS D 1 10 ? -8.879 -5.379 1.178 1.00 0.00 76 LYS D O 2
ATOM 2132 N N . ALA D 1 11 ? -7.221 -5.124 2.672 1.00 0.00 77 ALA D N 2
ATOM 2133 C CA . ALA D 1 11 ? -7.574 -3.799 3.126 1.00 0.00 77 ALA D CA 2
ATOM 2134 C C . ALA D 1 11 ? -7.389 -2.812 1.987 1.00 0.00 77 ALA D C 2
ATOM 2135 O O . ALA D 1 11 ? -8.356 -2.214 1.530 1.00 0.00 77 ALA D O 2
ATOM 2142 N N . ILE D 1 12 ? -6.182 -2.661 1.448 1.00 0.00 78 ILE D N 2
ATOM 2143 C CA . ILE D 1 12 ? -5.825 -1.618 0.512 1.00 0.00 78 ILE D CA 2
ATOM 2144 C C . ILE D 1 12 ? -6.629 -1.716 -0.770 1.00 0.00 78 ILE D C 2
ATOM 2145 O O . ILE D 1 12 ? -7.244 -0.734 -1.164 1.00 0.00 78 ILE D O 2
ATOM 2161 N N . ALA D 1 13 ? -6.781 -2.897 -1.361 1.00 0.00 79 ALA D N 2
ATOM 2162 C CA . ALA D 1 13 ? -7.483 -3.000 -2.621 1.00 0.00 79 ALA D CA 2
ATOM 2163 C C . ALA D 1 13 ? -8.972 -2.745 -2.534 1.00 0.00 79 ALA D C 2
ATOM 2164 O O . ALA D 1 13 ? -9.600 -2.517 -3.542 1.00 0.00 79 ALA D O 2
ATOM 2171 N N . ALA D 1 14 ? -9.555 -2.791 -1.348 1.00 0.00 80 ALA D N 2
ATOM 2172 C CA . ALA D 1 14 ? -10.914 -2.395 -1.076 1.00 0.00 80 ALA D CA 2
ATOM 2173 C C . ALA D 1 14 ? -10.992 -0.913 -0.781 1.00 0.00 80 ALA D C 2
ATOM 2174 O O . ALA D 1 14 ? -11.819 -0.208 -1.288 1.00 0.00 80 ALA D O 2
ATOM 2181 N N . ILE D 1 15 ? -10.068 -0.415 0.025 1.00 0.00 81 ILE D N 2
ATOM 2182 C CA . ILE D 1 15 ? -9.925 0.964 0.432 1.00 0.00 81 ILE D CA 2
ATOM 2183 C C . ILE D 1 15 ? -9.600 1.852 -0.756 1.00 0.00 81 ILE D C 2
ATOM 2184 O O . ILE D 1 15 ? -10.088 2.972 -0.822 1.00 0.00 81 ILE D O 2
ATOM 2200 N N . ILE D 1 16 ? -8.850 1.381 -1.750 1.00 0.00 82 ILE D N 2
ATOM 2201 C CA . ILE D 1 16 ? -8.517 2.097 -2.958 1.00 0.00 82 ILE D CA 2
ATOM 2202 C C . ILE D 1 16 ? -9.767 2.426 -3.751 1.00 0.00 82 ILE D C 2
ATOM 2203 O O . ILE D 1 16 ? -9.967 3.571 -4.130 1.00 0.00 82 ILE D O 2
ATOM 2219 N N . LYS D 1 17 ? -10.614 1.426 -3.943 1.00 0.00 83 LYS D N 2
ATOM 2220 C CA . LYS D 1 17 ? -11.906 1.505 -4.572 1.00 0.00 83 LYS D CA 2
ATOM 2221 C C . LYS D 1 17 ? -12.883 2.351 -3.782 1.00 0.00 83 LYS D C 2
ATOM 2222 O O . LYS D 1 17 ? -13.585 3.146 -4.375 1.00 0.00 83 LYS D O 2
ATOM 2241 N N . ALA D 1 18 ? -12.991 2.173 -2.478 1.00 0.00 84 ALA D N 2
ATOM 2242 C CA . ALA D 1 18 ? -13.955 2.793 -1.608 1.00 0.00 84 ALA D CA 2
ATOM 2243 C C . ALA D 1 18 ? -13.624 4.233 -1.286 1.00 0.00 84 ALA D C 2
ATOM 2244 O O . ALA D 1 18 ? -14.473 5.090 -1.278 1.00 0.00 84 ALA D O 2
ATOM 2251 N N . GLY D 1 19 ? -12.340 4.488 -1.087 1.00 0.00 85 GLY D N 2
ATOM 2252 C CA . GLY D 1 19 ? -11.746 5.798 -0.986 1.00 0.00 85 GLY D CA 2
ATOM 2253 C C . GLY D 1 19 ? -11.768 6.559 -2.295 1.00 0.00 85 GLY D C 2
ATOM 2254 O O . GLY D 1 19 ? -11.937 7.759 -2.317 1.00 0.00 85 GLY D O 2
ATOM 2258 N N . GLY D 1 20 ? -11.621 5.870 -3.411 1.00 0.00 86 GLY D N 2
ATOM 2259 C CA . GLY D 1 20 ? -11.644 6.394 -4.753 1.00 0.00 86 GLY D CA 2
ATOM 2260 C C . GLY D 1 20 ? -10.388 7.155 -5.107 1.00 0.00 86 GLY D C 2
ATOM 2261 O O . GLY D 1 20 ? -10.503 8.287 -5.517 1.00 0.00 86 GLY D O 2
ATOM 2265 N N . TYR D 1 21 ? -9.209 6.580 -4.916 1.00 0.00 87 TYR D N 2
ATOM 2266 C CA . TYR D 1 21 ? -7.951 7.160 -5.322 1.00 0.00 87 TYR D CA 2
ATOM 2267 C C . TYR D 1 21 ? -7.918 7.450 -6.801 1.00 0.00 87 TYR D C 2
ATOM 2268 O O . TYR D 1 21 ? -8.558 6.805 -7.593 1.00 0.00 87 TYR D O 2
ATOM 2295 N N . ALA A 1 2 ? -0.120 14.031 1.536 1.00 0.00 2 ALA A N 3
ATOM 2296 C CA . ALA A 1 2 ? -1.010 13.195 0.774 1.00 0.00 2 ALA A CA 3
ATOM 2297 C C . ALA A 1 2 ? -0.730 13.183 -0.707 1.00 0.00 2 ALA A C 3
ATOM 2298 O O . ALA A 1 2 ? -1.134 12.255 -1.374 1.00 0.00 2 ALA A O 3
ATOM 2305 N N . LYS A 1 3 ? 0.019 14.130 -1.251 1.00 0.00 3 LYS A N 3
ATOM 2306 C CA . LYS A 1 3 ? 0.467 14.176 -2.619 1.00 0.00 3 LYS A CA 3
ATOM 2307 C C . LYS A 1 3 ? 1.339 13.001 -3.012 1.00 0.00 3 LYS A C 3
ATOM 2308 O O . LYS A 1 3 ? 1.451 12.713 -4.194 1.00 0.00 3 LYS A O 3
ATOM 2327 N N . ALA A 1 4 ? 1.878 12.259 -2.049 1.00 0.00 4 ALA A N 3
ATOM 2328 C CA . ALA A 1 4 ? 2.512 10.972 -2.197 1.00 0.00 4 ALA A CA 3
ATOM 2329 C C . ALA A 1 4 ? 1.632 9.919 -2.842 1.00 0.00 4 ALA A C 3
ATOM 2330 O O . ALA A 1 4 ? 2.098 8.830 -3.151 1.00 0.00 4 ALA A O 3
ATOM 2337 N N . ALA A 1 5 ? 0.336 10.169 -2.996 1.00 0.00 5 ALA A N 3
ATOM 2338 C CA . ALA A 1 5 ? -0.674 9.204 -3.354 1.00 0.00 5 ALA A CA 3
ATOM 2339 C C . ALA A 1 5 ? -0.473 8.604 -4.734 1.00 0.00 5 ALA A C 3
ATOM 2340 O O . ALA A 1 5 ? 0.165 7.574 -4.884 1.00 0.00 5 ALA A O 3
ATOM 2347 N N . ALA A 1 6 ? -0.983 9.221 -5.797 1.00 0.00 6 ALA A N 3
ATOM 2348 C CA . ALA A 1 6 ? -1.080 8.616 -7.097 1.00 0.00 6 ALA A CA 3
ATOM 2349 C C . ALA A 1 6 ? 0.241 8.390 -7.804 1.00 0.00 6 ALA A C 3
ATOM 2350 O O . ALA A 1 6 ? 0.237 7.952 -8.936 1.00 0.00 6 ALA A O 3
ATOM 2357 N N . ALA A 1 7 ? 1.386 8.641 -7.185 1.00 0.00 7 ALA A N 3
ATOM 2358 C CA . ALA A 1 7 ? 2.691 8.185 -7.605 1.00 0.00 7 ALA A CA 3
ATOM 2359 C C . ALA A 1 7 ? 3.047 6.854 -6.975 1.00 0.00 7 ALA A C 3
ATOM 2360 O O . ALA A 1 7 ? 3.498 5.976 -7.628 1.00 0.00 7 ALA A O 3
ATOM 2367 N N . ALA A 1 8 ? 2.823 6.641 -5.710 1.00 0.00 8 ALA A N 3
ATOM 2368 C CA . ALA A 1 8 ? 3.214 5.447 -4.995 1.00 0.00 8 ALA A CA 3
ATOM 2369 C C . ALA A 1 8 ? 2.093 4.428 -5.013 1.00 0.00 8 ALA A C 3
ATOM 2370 O O . ALA A 1 8 ? 2.373 3.258 -5.181 1.00 0.00 8 ALA A O 3
ATOM 2377 N N . ILE A 1 9 ? 0.836 4.846 -4.905 1.00 0.00 9 ILE A N 3
ATOM 2378 C CA . ILE A 1 9 ? -0.331 4.006 -5.057 1.00 0.00 9 ILE A CA 3
ATOM 2379 C C . ILE A 1 9 ? -0.358 3.359 -6.430 1.00 0.00 9 ILE A C 3
ATOM 2380 O O . ILE A 1 9 ? -0.650 2.174 -6.522 1.00 0.00 9 ILE A O 3
ATOM 2396 N N . LYS A 1 10 ? 0.020 4.062 -7.495 1.00 0.00 10 LYS A N 3
ATOM 2397 C CA . LYS A 1 10 ? 0.192 3.510 -8.814 1.00 0.00 10 LYS A CA 3
ATOM 2398 C C . LYS A 1 10 ? 1.126 2.317 -8.842 1.00 0.00 10 LYS A C 3
ATOM 2399 O O . LYS A 1 10 ? 0.750 1.248 -9.292 1.00 0.00 10 LYS A O 3
ATOM 2418 N N . ALA A 1 11 ? 2.309 2.475 -8.257 1.00 0.00 11 ALA A N 3
ATOM 2419 C CA . ALA A 1 11 ? 3.304 1.458 -8.009 1.00 0.00 11 ALA A CA 3
ATOM 2420 C C . ALA A 1 11 ? 2.936 0.406 -6.979 1.00 0.00 11 ALA A C 3
ATOM 2421 O O . ALA A 1 11 ? 3.749 -0.464 -6.697 1.00 0.00 11 ALA A O 3
ATOM 2428 N N . ILE A 1 12 ? 1.701 0.411 -6.482 1.00 0.00 12 ILE A N 3
ATOM 2429 C CA . ILE A 1 12 ? 0.990 -0.697 -5.885 1.00 0.00 12 ILE A CA 3
ATOM 2430 C C . ILE A 1 12 ? -0.138 -1.164 -6.790 1.00 0.00 12 ILE A C 3
ATOM 2431 O O . ILE A 1 12 ? -0.062 -2.313 -7.210 1.00 0.00 12 ILE A O 3
ATOM 2447 N N . ALA A 1 13 ? -1.170 -0.399 -7.141 1.00 0.00 13 ALA A N 3
ATOM 2448 C CA . ALA A 1 13 ? -2.359 -0.849 -7.819 1.00 0.00 13 ALA A CA 3
ATOM 2449 C C . ALA A 1 13 ? -2.082 -1.561 -9.130 1.00 0.00 13 ALA A C 3
ATOM 2450 O O . ALA A 1 13 ? -2.779 -2.509 -9.466 1.00 0.00 13 ALA A O 3
ATOM 2457 N N . ALA A 1 14 ? -1.038 -1.151 -9.845 1.00 0.00 14 ALA A N 3
ATOM 2458 C CA . ALA A 1 14 ? -0.505 -1.824 -11.009 1.00 0.00 14 ALA A CA 3
ATOM 2459 C C . ALA A 1 14 ? 0.170 -3.141 -10.677 1.00 0.00 14 ALA A C 3
ATOM 2460 O O . ALA A 1 14 ? 0.010 -4.120 -11.393 1.00 0.00 14 ALA A O 3
ATOM 2467 N N . ILE A 1 15 ? 0.931 -3.186 -9.587 1.00 0.00 15 ILE A N 3
ATOM 2468 C CA . ILE A 1 15 ? 1.583 -4.354 -9.037 1.00 0.00 15 ILE A CA 3
ATOM 2469 C C . ILE A 1 15 ? 0.568 -5.304 -8.430 1.00 0.00 15 ILE A C 3
ATOM 2470 O O . ILE A 1 15 ? 0.758 -6.504 -8.536 1.00 0.00 15 ILE A O 3
ATOM 2486 N N . ILE A 1 16 ? -0.526 -4.853 -7.827 1.00 0.00 16 ILE A N 3
ATOM 2487 C CA . ILE A 1 16 ? -1.601 -5.701 -7.373 1.00 0.00 16 ILE A CA 3
ATOM 2488 C C . ILE A 1 16 ? -2.077 -6.618 -8.487 1.00 0.00 16 ILE A C 3
ATOM 2489 O O . ILE A 1 16 ? -2.186 -7.819 -8.292 1.00 0.00 16 ILE A O 3
ATOM 2505 N N . LYS A 1 17 ? -2.290 -6.058 -9.676 1.00 0.00 17 LYS A N 3
ATOM 2506 C CA . LYS A 1 17 ? -2.690 -6.763 -10.872 1.00 0.00 17 LYS A CA 3
ATOM 2507 C C . LYS A 1 17 ? -1.571 -7.556 -11.520 1.00 0.00 17 LYS A C 3
ATOM 2508 O O . LYS A 1 17 ? -1.766 -8.717 -11.846 1.00 0.00 17 LYS A O 3
ATOM 2527 N N . ALA A 1 18 ? -0.385 -6.972 -11.644 1.00 0.00 18 ALA A N 3
ATOM 2528 C CA . ALA A 1 18 ? 0.709 -7.552 -12.384 1.00 0.00 18 ALA A CA 3
ATOM 2529 C C . ALA A 1 18 ? 1.491 -8.565 -11.596 1.00 0.00 18 ALA A C 3
ATOM 2530 O O . ALA A 1 18 ? 1.770 -9.634 -12.093 1.00 0.00 18 ALA A O 3
ATOM 2537 N N . GLY A 1 19 ? 1.782 -8.278 -10.339 1.00 0.00 19 GLY A N 3
ATOM 2538 C CA . GLY A 1 19 ? 2.218 -9.220 -9.341 1.00 0.00 19 GLY A CA 3
ATOM 2539 C C . GLY A 1 19 ? 1.180 -10.285 -9.043 1.00 0.00 19 GLY A C 3
ATOM 2540 O O . GLY A 1 19 ? 1.538 -11.429 -8.836 1.00 0.00 19 GLY A O 3
ATOM 2544 N N . GLY A 1 20 ? -0.093 -9.935 -9.055 1.00 0.00 20 GLY A N 3
ATOM 2545 C CA . GLY A 1 20 ? -1.229 -10.788 -8.823 1.00 0.00 20 GLY A CA 3
ATOM 2546 C C . GLY A 1 20 ? -1.358 -11.191 -7.369 1.00 0.00 20 GLY A C 3
ATOM 2547 O O . GLY A 1 20 ? -1.284 -12.377 -7.125 1.00 0.00 20 GLY A O 3
ATOM 2551 N N . TYR A 1 21 ? -1.557 -10.269 -6.437 1.00 0.00 21 TYR A N 3
ATOM 2552 C CA . TYR A 1 21 ? -1.587 -10.553 -5.038 1.00 0.00 21 TYR A CA 3
ATOM 2553 C C . TYR A 1 21 ? -2.536 -11.639 -4.621 1.00 0.00 21 TYR A C 3
ATOM 2554 O O . TYR A 1 21 ? -2.183 -12.459 -3.811 1.00 0.00 21 TYR A O 3
ATOM 2581 N N . ALA B 1 2 ? 1.835 -14.381 -3.451 1.00 0.00 24 ALA B N 3
ATOM 2582 C CA . ALA B 1 2 ? 2.224 -13.503 -2.394 1.00 0.00 24 ALA B CA 3
ATOM 2583 C C . ALA B 1 2 ? 3.545 -12.822 -2.600 1.00 0.00 24 ALA B C 3
ATOM 2584 O O . ALA B 1 2 ? 3.754 -11.741 -2.108 1.00 0.00 24 ALA B O 3
ATOM 2591 N N . LYS B 1 3 ? 4.412 -13.367 -3.427 1.00 0.00 25 LYS B N 3
ATOM 2592 C CA . LYS B 1 3 ? 5.651 -12.777 -3.837 1.00 0.00 25 LYS B CA 3
ATOM 2593 C C . LYS B 1 3 ? 5.562 -11.423 -4.497 1.00 0.00 25 LYS B C 3
ATOM 2594 O O . LYS B 1 3 ? 6.556 -10.730 -4.552 1.00 0.00 25 LYS B O 3
ATOM 2613 N N . ALA B 1 4 ? 4.385 -11.017 -4.936 1.00 0.00 26 ALA B N 3
ATOM 2614 C CA . ALA B 1 4 ? 4.013 -9.688 -5.331 1.00 0.00 26 ALA B CA 3
ATOM 2615 C C . ALA B 1 4 ? 4.334 -8.649 -4.277 1.00 0.00 26 ALA B C 3
ATOM 2616 O O . ALA B 1 4 ? 4.271 -7.461 -4.557 1.00 0.00 26 ALA B O 3
ATOM 2623 N N . ALA B 1 5 ? 4.643 -9.076 -3.056 1.00 0.00 27 ALA B N 3
ATOM 2624 C CA . ALA B 1 5 ? 4.807 -8.292 -1.854 1.00 0.00 27 ALA B CA 3
ATOM 2625 C C . ALA B 1 5 ? 5.914 -7.269 -2.035 1.00 0.00 27 ALA B C 3
ATOM 2626 O O . ALA B 1 5 ? 5.618 -6.130 -2.361 1.00 0.00 27 ALA B O 3
ATOM 2633 N N . ALA B 1 6 ? 7.174 -7.666 -1.869 1.00 0.00 28 ALA B N 3
ATOM 2634 C CA . ALA B 1 6 ? 8.257 -6.715 -1.812 1.00 0.00 28 ALA B CA 3
ATOM 2635 C C . ALA B 1 6 ? 8.400 -5.900 -3.081 1.00 0.00 28 ALA B C 3
ATOM 2636 O O . ALA B 1 6 ? 8.772 -4.741 -3.039 1.00 0.00 28 ALA B O 3
ATOM 2643 N N . ALA B 1 7 ? 7.978 -6.444 -4.218 1.00 0.00 29 ALA B N 3
ATOM 2644 C CA . ALA B 1 7 ? 8.018 -5.739 -5.480 1.00 0.00 29 ALA B CA 3
ATOM 2645 C C . ALA B 1 7 ? 7.069 -4.568 -5.580 1.00 0.00 29 ALA B C 3
ATOM 2646 O O . ALA B 1 7 ? 7.196 -3.752 -6.465 1.00 0.00 29 ALA B O 3
ATOM 2653 N N . ALA B 1 8 ? 6.129 -4.416 -4.663 1.00 0.00 30 ALA B N 3
ATOM 2654 C CA . ALA B 1 8 ? 5.583 -3.146 -4.257 1.00 0.00 30 ALA B CA 3
ATOM 2655 C C . ALA B 1 8 ? 6.138 -2.749 -2.905 1.00 0.00 30 ALA B C 3
ATOM 2656 O O . ALA B 1 8 ? 6.881 -1.789 -2.784 1.00 0.00 30 ALA B O 3
ATOM 2663 N N . ILE B 1 9 ? 5.759 -3.450 -1.845 1.00 0.00 31 ILE B N 3
ATOM 2664 C CA . ILE B 1 9 ? 5.776 -3.031 -0.463 1.00 0.00 31 ILE B CA 3
ATOM 2665 C C . ILE B 1 9 ? 7.155 -2.638 0.037 1.00 0.00 31 ILE B C 3
ATOM 2666 O O . ILE B 1 9 ? 7.262 -1.809 0.930 1.00 0.00 31 ILE B O 3
ATOM 2682 N N . LYS B 1 10 ? 8.232 -3.185 -0.516 1.00 0.00 32 LYS B N 3
ATOM 2683 C CA . LYS B 1 10 ? 9.574 -2.941 -0.038 1.00 0.00 32 LYS B CA 3
ATOM 2684 C C . LYS B 1 10 ? 10.111 -1.607 -0.523 1.00 0.00 32 LYS B C 3
ATOM 2685 O O . LYS B 1 10 ? 10.681 -0.872 0.265 1.00 0.00 32 LYS B O 3
ATOM 2704 N N . ALA B 1 11 ? 9.835 -1.234 -1.768 1.00 0.00 33 ALA B N 3
ATOM 2705 C CA . ALA B 1 11 ? 9.968 0.107 -2.279 1.00 0.00 33 ALA B CA 3
ATOM 2706 C C . ALA B 1 11 ? 8.977 1.042 -1.611 1.00 0.00 33 ALA B C 3
ATOM 2707 O O . ALA B 1 11 ? 9.340 2.107 -1.137 1.00 0.00 33 ALA B O 3
ATOM 2714 N N . ILE B 1 12 ? 7.727 0.627 -1.444 1.00 0.00 34 ILE B N 3
ATOM 2715 C CA . ILE B 1 12 ? 6.651 1.501 -1.038 1.00 0.00 34 ILE B CA 3
ATOM 2716 C C . ILE B 1 12 ? 6.778 1.872 0.427 1.00 0.00 34 ILE B C 3
ATOM 2717 O O . ILE B 1 12 ? 6.616 3.045 0.730 1.00 0.00 34 ILE B O 3
ATOM 2733 N N . ALA B 1 13 ? 7.175 0.976 1.328 1.00 0.00 35 ALA B N 3
ATOM 2734 C CA . ALA B 1 13 ? 7.323 1.342 2.719 1.00 0.00 35 ALA B CA 3
ATOM 2735 C C . ALA B 1 13 ? 8.421 2.355 2.960 1.00 0.00 35 ALA B C 3
ATOM 2736 O O . ALA B 1 13 ? 8.382 3.042 3.968 1.00 0.00 35 ALA B O 3
ATOM 2743 N N . ALA B 1 14 ? 9.336 2.526 2.010 1.00 0.00 36 ALA B N 3
ATOM 2744 C CA . ALA B 1 14 ? 10.354 3.550 1.976 1.00 0.00 36 ALA B CA 3
ATOM 2745 C C . ALA B 1 14 ? 9.905 4.820 1.273 1.00 0.00 36 ALA B C 3
ATOM 2746 O O . ALA B 1 14 ? 10.159 5.904 1.767 1.00 0.00 36 ALA B O 3
ATOM 2753 N N . ILE B 1 15 ? 9.161 4.699 0.180 1.00 0.00 37 ILE B N 3
ATOM 2754 C CA . ILE B 1 15 ? 8.490 5.766 -0.531 1.00 0.00 37 ILE B CA 3
ATOM 2755 C C . ILE B 1 15 ? 7.436 6.408 0.352 1.00 0.00 37 ILE B C 3
ATOM 2756 O O . ILE B 1 15 ? 7.228 7.608 0.290 1.00 0.00 37 ILE B O 3
ATOM 2772 N N . ILE B 1 16 ? 6.808 5.667 1.257 1.00 0.00 38 ILE B N 3
ATOM 2773 C CA . ILE B 1 16 ? 5.880 6.187 2.234 1.00 0.00 38 ILE B CA 3
ATOM 2774 C C . ILE B 1 16 ? 6.547 7.198 3.147 1.00 0.00 38 ILE B C 3
ATOM 2775 O O . ILE B 1 16 ? 6.097 8.324 3.268 1.00 0.00 38 ILE B O 3
ATOM 2791 N N . LYS B 1 17 ? 7.656 6.788 3.750 1.00 0.00 39 LYS B N 3
ATOM 2792 C CA . LYS B 1 17 ? 8.509 7.563 4.617 1.00 0.00 39 LYS B CA 3
ATOM 2793 C C . LYS B 1 17 ? 9.061 8.807 3.951 1.00 0.00 39 LYS B C 3
ATOM 2794 O O . LYS B 1 17 ? 9.164 9.842 4.586 1.00 0.00 39 LYS B O 3
ATOM 2813 N N . ALA B 1 18 ? 9.371 8.767 2.662 1.00 0.00 40 ALA B N 3
ATOM 2814 C CA . ALA B 1 18 ? 9.803 9.898 1.884 1.00 0.00 40 ALA B CA 3
ATOM 2815 C C . ALA B 1 18 ? 8.671 10.770 1.403 1.00 0.00 40 ALA B C 3
ATOM 2816 O O . ALA B 1 18 ? 8.842 11.951 1.238 1.00 0.00 40 ALA B O 3
ATOM 2823 N N . GLY B 1 19 ? 7.511 10.184 1.186 1.00 0.00 41 GLY B N 3
ATOM 2824 C CA . GLY B 1 19 ? 6.298 10.778 0.681 1.00 0.00 41 GLY B CA 3
ATOM 2825 C C . GLY B 1 19 ? 5.654 11.676 1.709 1.00 0.00 41 GLY B C 3
ATOM 2826 O O . GLY B 1 19 ? 5.153 12.735 1.389 1.00 0.00 41 GLY B O 3
ATOM 2830 N N . GLY B 1 20 ? 5.676 11.225 2.955 1.00 0.00 42 GLY B N 3
ATOM 2831 C CA . GLY B 1 20 ? 5.165 11.906 4.113 1.00 0.00 42 GLY B CA 3
ATOM 2832 C C . GLY B 1 20 ? 3.701 11.670 4.369 1.00 0.00 42 GLY B C 3
ATOM 2833 O O . GLY B 1 20 ? 3.039 12.555 4.896 1.00 0.00 42 GLY B O 3
ATOM 2837 N N . TYR B 1 21 ? 3.181 10.516 3.976 1.00 0.00 43 TYR B N 3
ATOM 2838 C CA . TYR B 1 21 ? 1.812 10.134 3.962 1.00 0.00 43 TYR B CA 3
ATOM 2839 C C . TYR B 1 21 ? 1.116 10.273 5.276 1.00 0.00 43 TYR B C 3
ATOM 2840 O O . TYR B 1 21 ? -0.043 10.538 5.334 1.00 0.00 43 TYR B O 3
ATOM 2867 N N . ALA C 1 2 ? -7.066 13.018 -2.873 1.00 0.00 46 ALA C N 3
ATOM 2868 C CA . ALA C 1 2 ? -6.088 12.224 -2.182 1.00 0.00 46 ALA C CA 3
ATOM 2869 C C . ALA C 1 2 ? -6.360 11.909 -0.730 1.00 0.00 46 ALA C C 3
ATOM 2870 O O . ALA C 1 2 ? -5.544 11.273 -0.090 1.00 0.00 46 ALA C O 3
ATOM 2877 N N . LYS C 1 3 ? -7.514 12.253 -0.179 1.00 0.00 47 LYS C N 3
ATOM 2878 C CA . LYS C 1 3 ? -7.902 12.034 1.189 1.00 0.00 47 LYS C CA 3
ATOM 2879 C C . LYS C 1 3 ? -7.972 10.577 1.602 1.00 0.00 47 LYS C C 3
ATOM 2880 O O . LYS C 1 3 ? -7.952 10.288 2.790 1.00 0.00 47 LYS C O 3
ATOM 2899 N N . ALA C 1 4 ? -8.027 9.643 0.660 1.00 0.00 48 ALA C N 3
ATOM 2900 C CA . ALA C 1 4 ? -7.839 8.227 0.836 1.00 0.00 48 ALA C CA 3
ATOM 2901 C C . ALA C 1 4 ? -6.533 7.852 1.506 1.00 0.00 48 ALA C C 3
ATOM 2902 O O . ALA C 1 4 ? -6.339 6.717 1.918 1.00 0.00 48 ALA C O 3
ATOM 2909 N N . ALA C 1 5 ? -5.614 8.808 1.636 1.00 0.00 49 ALA C N 3
ATOM 2910 C CA . ALA C 1 5 ? -4.225 8.645 1.971 1.00 0.00 49 ALA C CA 3
ATOM 2911 C C . ALA C 1 5 ? -4.073 8.140 3.392 1.00 0.00 49 ALA C C 3
ATOM 2912 O O . ALA C 1 5 ? -4.022 6.935 3.597 1.00 0.00 49 ALA C O 3
ATOM 2919 N N . ALA C 1 6 ? -4.015 8.999 4.402 1.00 0.00 50 ALA C N 3
ATOM 2920 C CA . ALA C 1 6 ? -3.833 8.532 5.756 1.00 0.00 50 ALA C CA 3
ATOM 2921 C C . ALA C 1 6 ? -4.911 7.573 6.225 1.00 0.00 50 ALA C C 3
ATOM 2922 O O . ALA C 1 6 ? -4.648 6.643 6.969 1.00 0.00 50 ALA C O 3
ATOM 2929 N N . ALA C 1 7 ? -6.127 7.691 5.701 1.00 0.00 51 ALA C N 3
ATOM 2930 C CA . ALA C 1 7 ? -7.238 6.810 5.956 1.00 0.00 51 ALA C CA 3
ATOM 2931 C C . ALA C 1 7 ? -7.029 5.371 5.529 1.00 0.00 51 ALA C C 3
ATOM 2932 O O . ALA C 1 7 ? -7.700 4.511 6.040 1.00 0.00 51 ALA C O 3
ATOM 2939 N N . ALA C 1 8 ? -6.067 5.061 4.684 1.00 0.00 52 ALA C N 3
ATOM 2940 C CA . ALA C 1 8 ? -5.460 3.762 4.561 1.00 0.00 52 ALA C CA 3
ATOM 2941 C C . ALA C 1 8 ? -4.100 3.753 5.220 1.00 0.00 52 ALA C C 3
ATOM 2942 O O . ALA C 1 8 ? -3.858 2.995 6.144 1.00 0.00 52 ALA C O 3
ATOM 2949 N N . ILE C 1 9 ? -3.178 4.581 4.732 1.00 0.00 53 ILE C N 3
ATOM 2950 C CA . ILE C 1 9 ? -1.751 4.441 4.900 1.00 0.00 53 ILE C CA 3
ATOM 2951 C C . ILE C 1 9 ? -1.325 4.601 6.350 1.00 0.00 53 ILE C C 3
ATOM 2952 O O . ILE C 1 9 ? -0.354 3.985 6.772 1.00 0.00 53 ILE C O 3
ATOM 2968 N N . LYS C 1 10 ? -2.069 5.351 7.157 1.00 0.00 54 LYS C N 3
ATOM 2969 C CA . LYS C 1 10 ? -1.744 5.579 8.548 1.00 0.00 54 LYS C CA 3
ATOM 2970 C C . LYS C 1 10 ? -1.982 4.354 9.411 1.00 0.00 54 LYS C C 3
ATOM 2971 O O . LYS C 1 10 ? -1.142 4.010 10.224 1.00 0.00 54 LYS C O 3
ATOM 2990 N N . ALA C 1 11 ? -3.074 3.652 9.138 1.00 0.00 55 ALA C N 3
ATOM 2991 C CA . ALA C 1 11 ? -3.271 2.318 9.646 1.00 0.00 55 ALA C CA 3
ATOM 2992 C C . ALA C 1 11 ? -2.312 1.326 9.017 1.00 0.00 55 ALA C C 3
ATOM 2993 O O . ALA C 1 11 ? -1.786 0.458 9.696 1.00 0.00 55 ALA C O 3
ATOM 3000 N N . ILE C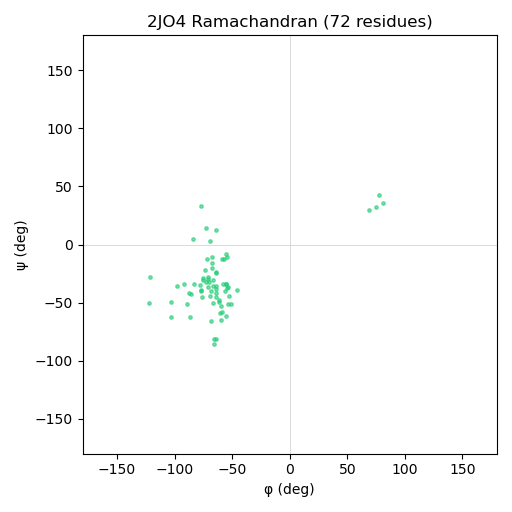 1 12 ? -2.057 1.448 7.720 1.00 0.00 56 ILE C N 3
ATOM 3001 C CA . ILE C 1 12 ? -1.404 0.415 6.949 1.00 0.00 56 ILE C CA 3
ATOM 3002 C C . ILE C 1 12 ? 0.093 0.448 7.185 1.00 0.00 56 ILE C C 3
ATOM 3003 O O . ILE C 1 12 ? 0.667 -0.621 7.328 1.00 0.00 56 ILE C O 3
ATOM 3019 N N . ALA C 1 13 ? 0.739 1.588 7.411 1.00 0.00 57 ALA C N 3
ATOM 3020 C CA . ALA C 1 13 ? 2.125 1.638 7.820 1.00 0.00 57 ALA C CA 3
ATOM 3021 C C . ALA C 1 13 ? 2.397 1.012 9.175 1.00 0.00 57 ALA C C 3
ATOM 3022 O O . ALA C 1 13 ? 3.517 0.637 9.462 1.00 0.00 57 ALA C O 3
ATOM 3029 N N . ALA C 1 14 ? 1.366 0.841 9.977 1.00 0.00 58 ALA C N 3
ATOM 3030 C CA . ALA C 1 14 ? 1.353 0.119 11.227 1.00 0.00 58 ALA C CA 3
ATOM 3031 C C . ALA C 1 14 ? 1.005 -1.345 11.065 1.00 0.00 58 ALA C C 3
ATOM 3032 O O . ALA C 1 14 ? 1.628 -2.183 11.689 1.00 0.00 58 ALA C O 3
ATOM 3039 N N . ILE C 1 15 ? 0.097 -1.687 10.159 1.00 0.00 59 ILE C N 3
ATOM 3040 C CA . ILE C 1 15 ? -0.231 -3.027 9.726 1.00 0.00 59 ILE C CA 3
ATOM 3041 C C . ILE C 1 15 ? 0.945 -3.682 9.028 1.00 0.00 59 ILE C C 3
ATOM 3042 O O . ILE C 1 15 ? 1.216 -4.860 9.224 1.00 0.00 59 ILE C O 3
ATOM 3058 N N . ILE C 1 16 ? 1.756 -2.944 8.272 1.00 0.00 60 ILE C N 3
ATOM 3059 C CA . ILE C 1 16 ? 3.001 -3.381 7.681 1.00 0.00 60 ILE C CA 3
ATOM 3060 C C . ILE C 1 16 ? 3.970 -3.887 8.733 1.00 0.00 60 ILE C C 3
ATOM 3061 O O . ILE C 1 16 ? 4.484 -4.988 8.605 1.00 0.00 60 ILE C O 3
ATOM 3077 N N . LYS C 1 17 ? 4.199 -3.053 9.745 1.00 0.00 61 LYS C N 3
ATOM 3078 C CA . LYS C 1 17 ? 5.018 -3.334 10.895 1.00 0.00 61 LYS C CA 3
ATOM 3079 C C . LYS C 1 17 ? 4.540 -4.532 11.691 1.00 0.00 61 LYS C C 3
ATOM 3080 O O . LYS C 1 17 ? 5.345 -5.337 12.087 1.00 0.00 61 LYS C O 3
ATOM 3099 N N . ALA C 1 18 ? 3.238 -4.721 11.836 1.00 0.00 62 ALA C N 3
ATOM 3100 C CA . ALA C 1 18 ? 2.619 -5.850 12.484 1.00 0.00 62 ALA C CA 3
ATOM 3101 C C . ALA C 1 18 ? 2.630 -7.116 11.649 1.00 0.00 62 ALA C C 3
ATOM 3102 O O . ALA C 1 18 ? 2.780 -8.198 12.158 1.00 0.00 62 ALA C O 3
ATOM 3109 N N . GLY C 1 19 ? 2.482 -6.984 10.354 1.00 0.00 63 GLY C N 3
ATOM 3110 C CA . GLY C 1 19 ? 2.480 -8.041 9.370 1.00 0.00 63 GLY C CA 3
ATOM 3111 C C . GLY C 1 19 ? 3.845 -8.624 9.093 1.00 0.00 63 GLY C C 3
ATOM 3112 O O . GLY C 1 19 ? 3.944 -9.755 8.662 1.00 0.00 63 GLY C O 3
ATOM 3116 N N . GLY C 1 20 ? 4.908 -7.873 9.309 1.00 0.00 64 GLY C N 3
ATOM 3117 C CA . GLY C 1 20 ? 6.257 -8.308 9.116 1.00 0.00 64 GLY C CA 3
ATOM 3118 C C . GLY C 1 20 ? 6.676 -8.404 7.666 1.00 0.00 64 GLY C C 3
ATOM 3119 O O . GLY C 1 20 ? 7.263 -9.390 7.256 1.00 0.00 64 GLY C O 3
ATOM 3123 N N . TYR C 1 21 ? 6.311 -7.444 6.820 1.00 0.00 65 TYR C N 3
ATOM 3124 C CA . TYR C 1 21 ? 6.676 -7.315 5.435 1.00 0.00 65 TYR C CA 3
ATOM 3125 C C . TYR C 1 21 ? 8.151 -7.113 5.226 1.00 0.00 65 TYR C C 3
ATOM 3126 O O . TYR C 1 21 ? 8.670 -7.416 4.205 1.00 0.00 65 TYR C O 3
ATOM 3153 N N . ALA D 1 2 ? 5.957 -12.338 3.551 1.00 0.00 68 ALA D N 3
ATOM 3154 C CA . ALA D 1 2 ? 4.714 -12.241 2.841 1.00 0.00 68 ALA D CA 3
ATOM 3155 C C . ALA D 1 2 ? 3.536 -12.840 3.578 1.00 0.00 68 ALA D C 3
ATOM 3156 O O . ALA D 1 2 ? 2.493 -13.073 2.990 1.00 0.00 68 ALA D O 3
ATOM 3163 N N . LYS D 1 3 ? 3.631 -13.008 4.889 1.00 0.00 69 LYS D N 3
ATOM 3164 C CA . LYS D 1 3 ? 2.527 -13.318 5.763 1.00 0.00 69 LYS D CA 3
ATOM 3165 C C . LYS D 1 3 ? 1.430 -12.276 5.689 1.00 0.00 69 LYS D C 3
ATOM 3166 O O . LYS D 1 3 ? 0.275 -12.589 5.545 1.00 0.00 69 LYS D O 3
ATOM 3185 N N . ALA D 1 4 ? 1.792 -11.006 5.676 1.00 0.00 70 ALA D N 3
ATOM 3186 C CA . ALA D 1 4 ? 0.952 -9.832 5.610 1.00 0.00 70 ALA D CA 3
ATOM 3187 C C . ALA D 1 4 ? 0.197 -9.672 4.308 1.00 0.00 70 ALA D C 3
ATOM 3188 O O . ALA D 1 4 ? -0.607 -8.765 4.153 1.00 0.00 70 ALA D O 3
ATOM 3195 N N . ALA D 1 5 ? 0.516 -10.495 3.322 1.00 0.00 71 ALA D N 3
ATOM 3196 C CA . ALA D 1 5 ? 0.298 -10.248 1.914 1.00 0.00 71 ALA D CA 3
ATOM 3197 C C . ALA D 1 5 ? -1.038 -10.686 1.346 1.00 0.00 71 ALA D C 3
ATOM 3198 O O . ALA D 1 5 ? -1.207 -10.673 0.133 1.00 0.00 71 ALA D O 3
ATOM 3205 N N . ALA D 1 6 ? -1.994 -11.027 2.196 1.00 0.00 72 ALA D N 3
ATOM 3206 C CA . ALA D 1 6 ? -3.406 -10.936 1.910 1.00 0.00 72 ALA D CA 3
ATOM 3207 C C . ALA D 1 6 ? -3.988 -9.818 2.753 1.00 0.00 72 ALA D C 3
ATOM 3208 O O . ALA D 1 6 ? -4.512 -8.846 2.242 1.00 0.00 72 ALA D O 3
ATOM 3215 N N . ALA D 1 7 ? -3.880 -9.860 4.073 1.00 0.00 73 ALA D N 3
ATOM 3216 C CA . ALA D 1 7 ? -4.598 -9.051 5.027 1.00 0.00 73 ALA D CA 3
ATOM 3217 C C . ALA D 1 7 ? -4.442 -7.556 4.833 1.00 0.00 73 ALA D C 3
ATOM 3218 O O . ALA D 1 7 ? -5.431 -6.852 4.898 1.00 0.00 73 ALA D O 3
ATOM 3225 N N . ALA D 1 8 ? -3.235 -7.078 4.569 1.00 0.00 74 ALA D N 3
ATOM 3226 C CA . ALA D 1 8 ? -3.026 -5.665 4.350 1.00 0.00 74 ALA D CA 3
ATOM 3227 C C . ALA D 1 8 ? -3.427 -5.238 2.953 1.00 0.00 74 ALA D C 3
ATOM 3228 O O . ALA D 1 8 ? -3.873 -4.129 2.733 1.00 0.00 74 ALA D O 3
ATOM 3235 N N . ILE D 1 9 ? -3.254 -6.117 1.972 1.00 0.00 75 ILE D N 3
ATOM 3236 C CA . ILE D 1 9 ? -3.604 -5.890 0.589 1.00 0.00 75 ILE D CA 3
ATOM 3237 C C . ILE D 1 9 ? -5.109 -5.831 0.396 1.00 0.00 75 ILE D C 3
ATOM 3238 O O . ILE D 1 9 ? -5.622 -5.012 -0.350 1.00 0.00 75 ILE D O 3
ATOM 3254 N N . LYS D 1 10 ? -5.816 -6.692 1.119 1.00 0.00 76 LYS D N 3
ATOM 3255 C CA . LYS D 1 10 ? -7.249 -6.846 1.043 1.00 0.00 76 LYS D CA 3
ATOM 3256 C C . LYS D 1 10 ? -7.983 -5.678 1.668 1.00 0.00 76 LYS D C 3
ATOM 3257 O O . LYS D 1 10 ? -9.023 -5.306 1.158 1.00 0.00 76 LYS D O 3
ATOM 3276 N N . ALA D 1 11 ? -7.355 -5.076 2.674 1.00 0.00 77 ALA D N 3
ATOM 3277 C CA . ALA D 1 11 ? -7.649 -3.732 3.104 1.00 0.00 77 ALA D CA 3
ATOM 3278 C C . ALA D 1 11 ? -7.445 -2.732 1.980 1.00 0.00 77 ALA D C 3
ATOM 3279 O O . ALA D 1 11 ? -8.405 -2.109 1.547 1.00 0.00 77 ALA D O 3
ATOM 3286 N N . ILE D 1 12 ? -6.228 -2.594 1.461 1.00 0.00 78 ILE D N 3
ATOM 3287 C CA . ILE D 1 12 ? -5.860 -1.513 0.576 1.00 0.00 78 ILE D CA 3
ATOM 3288 C C . ILE D 1 12 ? -6.566 -1.614 -0.764 1.00 0.00 78 ILE D C 3
ATOM 3289 O O . ILE D 1 12 ? -7.100 -0.612 -1.221 1.00 0.00 78 ILE D O 3
ATOM 3305 N N . ALA D 1 13 ? -6.698 -2.789 -1.378 1.00 0.00 79 ALA D N 3
ATOM 3306 C CA . ALA D 1 13 ? -7.338 -2.870 -2.671 1.00 0.00 79 ALA D CA 3
ATOM 3307 C C . ALA D 1 13 ? -8.816 -2.524 -2.656 1.00 0.00 79 ALA D C 3
ATOM 3308 O O . ALA D 1 13 ? -9.343 -2.141 -3.684 1.00 0.00 79 ALA D O 3
ATOM 3315 N N . ALA D 1 14 ? -9.449 -2.549 -1.486 1.00 0.00 80 ALA D N 3
ATOM 3316 C CA . ALA D 1 14 ? -10.796 -2.076 -1.253 1.00 0.00 80 ALA D CA 3
ATOM 3317 C C . ALA D 1 14 ? -10.828 -0.598 -0.914 1.00 0.00 80 ALA D C 3
ATOM 3318 O O . ALA D 1 14 ? -11.627 0.135 -1.466 1.00 0.00 80 ALA D O 3
ATOM 3325 N N . ILE D 1 15 ? -9.925 -0.151 -0.053 1.00 0.00 81 ILE D N 3
ATOM 3326 C CA . ILE D 1 15 ? -9.744 1.220 0.366 1.00 0.00 81 ILE D CA 3
ATOM 3327 C C . ILE D 1 15 ? -9.307 2.079 -0.807 1.00 0.00 81 ILE D C 3
ATOM 3328 O O . ILE D 1 15 ? -9.691 3.236 -0.891 1.00 0.00 81 ILE D O 3
ATOM 3344 N N . ILE D 1 16 ? -8.582 1.519 -1.773 1.00 0.00 82 ILE D N 3
ATOM 3345 C CA . ILE D 1 16 ? -8.233 2.190 -3.003 1.00 0.00 82 ILE D CA 3
ATOM 3346 C C . ILE D 1 16 ? -9.486 2.562 -3.777 1.00 0.00 82 ILE D C 3
ATOM 3347 O O . ILE D 1 16 ? -9.666 3.714 -4.143 1.00 0.00 82 ILE D O 3
ATOM 3363 N N . LYS D 1 17 ? -10.356 1.587 -4.003 1.00 0.00 83 LYS D N 3
ATOM 3364 C CA . LYS D 1 17 ? -11.646 1.785 -4.620 1.00 0.00 83 LYS D CA 3
ATOM 3365 C C . LYS D 1 17 ? -12.575 2.699 -3.845 1.00 0.00 83 LYS D C 3
ATOM 3366 O O . LYS D 1 17 ? -13.200 3.566 -4.424 1.00 0.00 83 LYS D O 3
ATOM 3385 N N . ALA D 1 18 ? -12.678 2.505 -2.539 1.00 0.00 84 ALA D N 3
ATOM 3386 C CA . ALA D 1 18 ? -13.559 3.238 -1.666 1.00 0.00 84 ALA D CA 3
ATOM 3387 C C . ALA D 1 18 ? -13.142 4.661 -1.397 1.00 0.00 84 ALA D C 3
ATOM 3388 O O . ALA D 1 18 ? -13.966 5.564 -1.411 1.00 0.00 84 ALA D O 3
ATOM 3395 N N . GLY D 1 19 ? -11.839 4.842 -1.224 1.00 0.00 85 GLY D N 3
ATOM 3396 C CA . GLY D 1 19 ? -11.140 6.081 -0.992 1.00 0.00 85 GLY D CA 3
ATOM 3397 C C . GLY D 1 19 ? -11.046 6.925 -2.245 1.00 0.00 85 GLY D C 3
ATOM 3398 O O . GLY D 1 19 ? -11.098 8.132 -2.143 1.00 0.00 85 GLY D O 3
ATOM 3402 N N . GLY D 1 20 ? -10.885 6.295 -3.399 1.00 0.00 86 GLY D N 3
ATOM 3403 C CA . GLY D 1 20 ? -10.797 6.936 -4.682 1.00 0.00 86 GLY D CA 3
ATOM 3404 C C . GLY D 1 20 ? -9.461 7.596 -4.956 1.00 0.00 86 GLY D C 3
ATOM 3405 O O . GLY D 1 20 ? -9.419 8.765 -5.280 1.00 0.00 86 GLY D O 3
ATOM 3409 N N . TYR D 1 21 ? -8.363 6.870 -4.818 1.00 0.00 87 TYR D N 3
ATOM 3410 C CA . TYR D 1 21 ? -7.040 7.330 -5.135 1.00 0.00 87 TYR D CA 3
ATOM 3411 C C . TYR D 1 21 ? -6.802 7.701 -6.579 1.00 0.00 87 TYR D C 3
ATOM 3412 O O . TYR D 1 21 ? -6.019 8.532 -6.850 1.00 0.00 87 TYR D O 3
ATOM 3439 N N . ALA A 1 2 ? -0.872 14.971 1.104 1.00 0.00 2 ALA A N 4
ATOM 3440 C CA . ALA A 1 2 ? -1.171 13.805 0.337 1.00 0.00 2 ALA A CA 4
ATOM 3441 C C . ALA A 1 2 ? -0.535 13.670 -1.023 1.00 0.00 2 ALA A C 4
ATOM 3442 O O . ALA A 1 2 ? -0.866 12.781 -1.762 1.00 0.00 2 ALA A O 4
ATOM 3449 N N . LYS A 1 3 ? 0.422 14.482 -1.363 1.00 0.00 3 LYS A N 4
ATOM 3450 C CA . LYS A 1 3 ? 1.162 14.434 -2.592 1.00 0.00 3 LYS A CA 4
ATOM 3451 C C . LYS A 1 3 ? 1.975 13.187 -2.830 1.00 0.00 3 LYS A C 4
ATOM 3452 O O . LYS A 1 3 ? 2.206 12.820 -3.952 1.00 0.00 3 LYS A O 4
ATOM 3471 N N . ALA A 1 4 ? 2.316 12.451 -1.782 1.00 0.00 4 ALA A N 4
ATOM 3472 C CA . ALA A 1 4 ? 2.908 11.135 -1.803 1.00 0.00 4 ALA A CA 4
ATOM 3473 C C . ALA A 1 4 ? 2.022 10.082 -2.443 1.00 0.00 4 ALA A C 4
ATOM 3474 O O . ALA A 1 4 ? 2.470 8.963 -2.669 1.00 0.00 4 ALA A O 4
ATOM 3481 N N . ALA A 1 5 ? 0.767 10.403 -2.753 1.00 0.00 5 ALA A N 4
ATOM 3482 C CA . ALA A 1 5 ? -0.263 9.477 -3.164 1.00 0.00 5 ALA A CA 4
ATOM 3483 C C . ALA A 1 5 ? 0.038 8.780 -4.479 1.00 0.00 5 ALA A C 4
ATOM 3484 O O . ALA A 1 5 ? 0.595 7.693 -4.446 1.00 0.00 5 ALA A O 4
ATOM 3491 N N . ALA A 1 6 ? -0.280 9.347 -5.640 1.00 0.00 6 ALA A N 4
ATOM 3492 C CA . ALA A 1 6 ? -0.127 8.660 -6.899 1.00 0.00 6 ALA A CA 4
ATOM 3493 C C . ALA A 1 6 ? 1.272 8.134 -7.155 1.00 0.00 6 ALA A C 4
ATOM 3494 O O . ALA A 1 6 ? 1.428 7.062 -7.717 1.00 0.00 6 ALA A O 4
ATOM 3501 N N . ALA A 1 7 ? 2.313 8.802 -6.671 1.00 0.00 7 ALA A N 4
ATOM 3502 C CA . ALA A 1 7 ? 3.695 8.388 -6.766 1.00 0.00 7 ALA A CA 4
ATOM 3503 C C . ALA A 1 7 ? 4.057 7.052 -6.152 1.00 0.00 7 ALA A C 4
ATOM 3504 O O . ALA A 1 7 ? 5.020 6.421 -6.550 1.00 0.00 7 ALA A O 4
ATOM 3511 N N . ALA A 1 8 ? 3.216 6.586 -5.241 1.00 0.00 8 ALA A N 4
ATOM 3512 C CA . ALA A 1 8 ? 3.100 5.185 -4.925 1.00 0.00 8 ALA A CA 4
ATOM 3513 C C . ALA A 1 8 ? 1.879 4.567 -5.576 1.00 0.00 8 ALA A C 4
ATOM 3514 O O . ALA A 1 8 ? 1.979 3.659 -6.388 1.00 0.00 8 ALA A O 4
ATOM 3521 N N . ILE A 1 9 ? 0.692 5.005 -5.160 1.00 0.00 9 ILE A N 4
ATOM 3522 C CA . ILE A 1 9 ? -0.550 4.289 -5.339 1.00 0.00 9 ILE A CA 4
ATOM 3523 C C . ILE A 1 9 ? -0.893 4.015 -6.792 1.00 0.00 9 ILE A C 4
ATOM 3524 O O . ILE A 1 9 ? -1.481 2.980 -7.077 1.00 0.00 9 ILE A O 4
ATOM 3540 N N . LYS A 1 10 ? -0.470 4.887 -7.705 1.00 0.00 10 LYS A N 4
ATOM 3541 C CA . LYS A 1 10 ? -0.783 4.780 -9.110 1.00 0.00 10 LYS A CA 4
ATOM 3542 C C . LYS A 1 10 ? -0.009 3.661 -9.779 1.00 0.00 10 LYS A C 4
ATOM 3543 O O . LYS A 1 10 ? -0.595 2.875 -10.506 1.00 0.00 10 LYS A O 4
ATOM 3562 N N . ALA A 1 11 ? 1.273 3.528 -9.450 1.00 0.00 11 ALA A N 4
ATOM 3563 C CA . ALA A 1 11 ? 2.066 2.360 -9.765 1.00 0.00 11 ALA A CA 4
ATOM 3564 C C . ALA A 1 11 ? 1.583 1.147 -8.996 1.00 0.00 11 ALA A C 4
ATOM 3565 O O . ALA A 1 11 ? 1.435 0.090 -9.589 1.00 0.00 11 ALA A O 4
ATOM 3572 N N . ILE A 1 12 ? 1.267 1.265 -7.706 1.00 0.00 12 ILE A N 4
ATOM 3573 C CA . ILE A 1 12 ? 0.996 0.153 -6.824 1.00 0.00 12 ILE A CA 4
ATOM 3574 C C . ILE A 1 12 ? -0.342 -0.485 -7.159 1.00 0.00 12 ILE A C 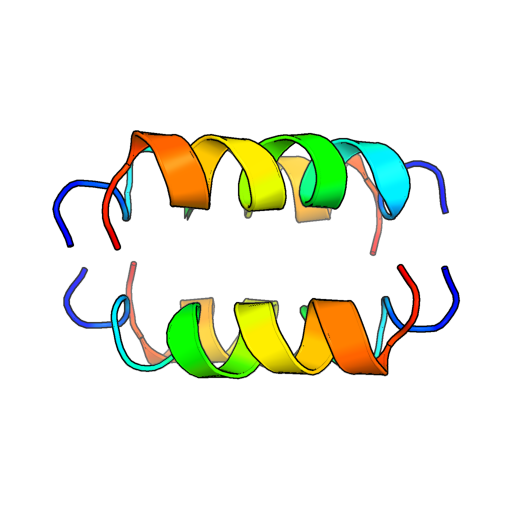4
ATOM 3575 O O . ILE A 1 12 ? -0.394 -1.706 -7.233 1.00 0.00 12 ILE A O 4
ATOM 3591 N N . ALA A 1 13 ? -1.397 0.266 -7.469 1.00 0.00 13 ALA A N 4
ATOM 3592 C CA . ALA A 1 13 ? -2.648 -0.345 -7.855 1.00 0.00 13 ALA A CA 4
ATOM 3593 C C . ALA A 1 13 ? -2.599 -1.110 -9.164 1.00 0.00 13 ALA A C 4
ATOM 3594 O O . ALA A 1 13 ? -3.395 -2.014 -9.354 1.00 0.00 13 ALA A O 4
ATOM 3601 N N . ALA A 1 14 ? -1.614 -0.837 -10.011 1.00 0.00 14 ALA A N 4
ATOM 3602 C CA . ALA A 1 14 ? -1.277 -1.647 -11.159 1.00 0.00 14 ALA A CA 4
ATOM 3603 C C . ALA A 1 14 ? -0.391 -2.830 -10.798 1.00 0.00 14 ALA A C 4
ATOM 3604 O O . ALA A 1 14 ? -0.657 -3.949 -11.220 1.00 0.00 14 ALA A O 4
ATOM 3611 N N . ILE A 1 15 ? 0.599 -2.643 -9.925 1.00 0.00 15 ILE A N 4
ATOM 3612 C CA . ILE A 1 15 ? 1.528 -3.629 -9.425 1.00 0.00 15 ILE A CA 4
ATOM 3613 C C . ILE A 1 15 ? 0.814 -4.649 -8.557 1.00 0.00 15 ILE A C 4
ATOM 3614 O O . ILE A 1 15 ? 1.220 -5.790 -8.505 1.00 0.00 15 ILE A O 4
ATOM 3630 N N . ILE A 1 16 ? -0.298 -4.305 -7.921 1.00 0.00 16 ILE A N 4
ATOM 3631 C CA . ILE A 1 16 ? -1.155 -5.248 -7.238 1.00 0.00 16 ILE A CA 4
ATOM 3632 C C . ILE A 1 16 ? -1.673 -6.325 -8.173 1.00 0.00 16 ILE A C 4
ATOM 3633 O O . ILE A 1 16 ? -1.504 -7.505 -7.902 1.00 0.00 16 ILE A O 4
ATOM 3649 N N . LYS A 1 17 ? -2.226 -5.892 -9.300 1.00 0.00 17 LYS A N 4
ATOM 3650 C CA . LYS A 1 17 ? -2.696 -6.740 -10.369 1.00 0.00 17 LYS A CA 4
ATOM 3651 C C . LYS A 1 17 ? -1.599 -7.558 -11.020 1.00 0.00 17 LYS A C 4
ATOM 3652 O O . LYS A 1 17 ? -1.738 -8.761 -11.165 1.00 0.00 17 LYS A O 4
ATOM 3671 N N . ALA A 1 18 ? -0.481 -6.931 -11.374 1.00 0.00 18 ALA A N 4
ATOM 3672 C CA . ALA A 1 18 ? 0.627 -7.558 -12.052 1.00 0.00 18 ALA A CA 4
ATOM 3673 C C . ALA A 1 18 ? 1.462 -8.444 -11.150 1.00 0.00 18 ALA A C 4
ATOM 3674 O O . ALA A 1 18 ? 1.908 -9.495 -11.563 1.00 0.00 18 ALA A O 4
ATOM 3681 N N . GLY A 1 19 ? 1.631 -8.047 -9.898 1.00 0.00 19 GLY A N 4
ATOM 3682 C CA . GLY A 1 19 ? 2.243 -8.809 -8.840 1.00 0.00 19 GLY A CA 4
ATOM 3683 C C . GLY A 1 19 ? 1.449 -10.051 -8.493 1.00 0.00 19 GLY A C 4
ATOM 3684 O O . GLY A 1 19 ? 2.042 -11.089 -8.298 1.00 0.00 19 GLY A O 4
ATOM 3688 N N . GLY A 1 20 ? 0.133 -9.950 -8.411 1.00 0.00 20 GLY A N 4
ATOM 3689 C CA . GLY A 1 20 ? -0.779 -11.046 -8.228 1.00 0.00 20 GLY A CA 4
ATOM 3690 C C . GLY A 1 20 ? -1.141 -11.296 -6.787 1.00 0.00 20 GLY A C 4
ATOM 3691 O O . GLY A 1 20 ? -1.122 -12.423 -6.338 1.00 0.00 20 GLY A O 4
ATOM 3695 N N . TYR A 1 21 ? -1.415 -10.254 -6.011 1.00 0.00 21 TYR A N 4
ATOM 3696 C CA . TYR A 1 21 ? -1.750 -10.317 -4.613 1.00 0.00 21 TYR A CA 4
ATOM 3697 C C . TYR A 1 21 ? -3.045 -11.025 -4.300 1.00 0.00 21 TYR A C 4
ATOM 3698 O O . TYR A 1 21 ? -3.203 -11.562 -3.232 1.00 0.00 21 TYR A O 4
ATOM 3725 N N . ALA B 1 2 ? 2.331 -14.067 -1.577 1.00 0.00 24 ALA B N 4
ATOM 3726 C CA . ALA B 1 2 ? 2.828 -13.928 -2.874 1.00 0.00 24 ALA B CA 4
ATOM 3727 C C . ALA B 1 2 ? 4.004 -13.000 -2.998 1.00 0.00 24 ALA B C 4
ATOM 3728 O O . ALA B 1 2 ? 4.120 -12.038 -2.267 1.00 0.00 24 ALA B O 4
ATOM 3735 N N . LYS B 1 3 ? 4.855 -13.237 -3.971 1.00 0.00 25 LYS B N 4
ATOM 3736 C CA . LYS B 1 3 ? 6.068 -12.499 -4.208 1.00 0.00 25 LYS B CA 4
ATOM 3737 C C . LYS B 1 3 ? 5.897 -11.071 -4.650 1.00 0.00 25 LYS B C 4
ATOM 3738 O O . LYS B 1 3 ? 6.831 -10.294 -4.569 1.00 0.00 25 LYS B O 4
ATOM 3757 N N . ALA B 1 4 ? 4.687 -10.661 -5.011 1.00 0.00 26 ALA B N 4
ATOM 3758 C CA . ALA B 1 4 ? 4.295 -9.276 -5.077 1.00 0.00 26 ALA B CA 4
ATOM 3759 C C . ALA B 1 4 ? 4.632 -8.463 -3.842 1.00 0.00 26 ALA B C 4
ATOM 3760 O O . ALA B 1 4 ? 4.718 -7.246 -3.898 1.00 0.00 26 ALA B O 4
ATOM 3767 N N . ALA B 1 5 ? 4.883 -9.127 -2.719 1.00 0.00 27 ALA B N 4
ATOM 3768 C CA . ALA B 1 5 ? 5.043 -8.545 -1.412 1.00 0.00 27 ALA B CA 4
ATOM 3769 C C . ALA B 1 5 ? 6.288 -7.683 -1.338 1.00 0.00 27 ALA B C 4
ATOM 3770 O O . ALA B 1 5 ? 6.218 -6.491 -1.576 1.00 0.00 27 ALA B O 4
ATOM 3777 N N . ALA B 1 6 ? 7.438 -8.263 -1.030 1.00 0.00 28 ALA B N 4
ATOM 3778 C CA . ALA B 1 6 ? 8.646 -7.522 -0.749 1.00 0.00 28 ALA B CA 4
ATOM 3779 C C . ALA B 1 6 ? 9.263 -6.834 -1.951 1.00 0.00 28 ALA B C 4
ATOM 3780 O O . ALA B 1 6 ? 10.344 -6.288 -1.882 1.00 0.00 28 ALA B O 4
ATOM 3787 N N . ALA B 1 7 ? 8.605 -6.808 -3.101 1.00 0.00 29 ALA B N 4
ATOM 3788 C CA . ALA B 1 7 ? 8.875 -5.968 -4.238 1.00 0.00 29 ALA B CA 4
ATOM 3789 C C . ALA B 1 7 ? 8.063 -4.691 -4.239 1.00 0.00 29 ALA B C 4
ATOM 3790 O O . ALA B 1 7 ? 8.589 -3.619 -4.418 1.00 0.00 29 ALA B O 4
ATOM 3797 N N . ALA B 1 8 ? 6.761 -4.778 -4.016 1.00 0.00 30 ALA B N 4
ATOM 3798 C CA . ALA B 1 8 ? 5.875 -3.638 -4.080 1.00 0.00 30 ALA B CA 4
ATOM 3799 C C . ALA B 1 8 ? 5.785 -2.943 -2.739 1.00 0.00 30 ALA B C 4
ATOM 3800 O O . ALA B 1 8 ? 5.762 -1.723 -2.699 1.00 0.00 30 ALA B O 4
ATOM 3807 N N . ILE B 1 9 ? 5.795 -3.703 -1.645 1.00 0.00 31 ILE B N 4
ATOM 3808 C CA . ILE B 1 9 ? 5.813 -3.187 -0.297 1.00 0.00 31 ILE B CA 4
ATOM 3809 C C . ILE B 1 9 ? 7.049 -2.344 -0.051 1.00 0.00 31 ILE B C 4
ATOM 3810 O O . ILE B 1 9 ? 6.960 -1.297 0.567 1.00 0.00 31 ILE B O 4
ATOM 3826 N N . LYS B 1 10 ? 8.201 -2.804 -0.530 1.00 0.00 32 LYS B N 4
ATOM 3827 C CA . LYS B 1 10 ? 9.428 -2.040 -0.518 1.00 0.00 32 LYS B CA 4
ATOM 3828 C C . LYS B 1 10 ? 9.286 -0.703 -1.217 1.00 0.00 32 LYS B C 4
ATOM 3829 O O . LYS B 1 10 ? 9.535 0.330 -0.629 1.00 0.00 32 LYS B O 4
ATOM 3848 N N . ALA B 1 11 ? 8.737 -0.714 -2.422 1.00 0.00 33 ALA B N 4
ATOM 3849 C CA . ALA B 1 11 ? 8.349 0.449 -3.188 1.00 0.00 33 ALA B CA 4
ATOM 3850 C C . ALA B 1 11 ? 7.179 1.242 -2.641 1.00 0.00 33 ALA B C 4
ATOM 3851 O O . ALA B 1 11 ? 6.843 2.273 -3.206 1.00 0.00 33 ALA B O 4
ATOM 3858 N N . ILE B 1 12 ? 6.588 0.838 -1.520 1.00 0.00 34 ILE B N 4
ATOM 3859 C CA . ILE B 1 12 ? 5.688 1.608 -0.693 1.00 0.00 34 ILE B CA 4
ATOM 3860 C C . ILE B 1 12 ? 6.321 2.061 0.608 1.00 0.00 34 ILE B C 4
ATOM 3861 O O . ILE B 1 12 ? 6.415 3.266 0.803 1.00 0.00 34 ILE B O 4
ATOM 3877 N N . ALA B 1 13 ? 6.852 1.223 1.495 1.00 0.00 35 ALA B N 4
ATOM 3878 C CA . ALA B 1 13 ? 7.317 1.615 2.804 1.00 0.00 35 ALA B CA 4
ATOM 3879 C C . ALA B 1 13 ? 8.414 2.660 2.775 1.00 0.00 35 ALA B C 4
ATOM 3880 O O . ALA B 1 13 ? 8.459 3.574 3.584 1.00 0.00 35 ALA B O 4
ATOM 3887 N N . ALA B 1 14 ? 9.267 2.587 1.759 1.00 0.00 36 ALA B N 4
ATOM 3888 C CA . ALA B 1 14 ? 10.261 3.584 1.454 1.00 0.00 36 ALA B CA 4
ATOM 3889 C C . ALA B 1 14 ? 9.634 4.893 1.024 1.00 0.00 36 ALA B C 4
ATOM 3890 O O . ALA B 1 14 ? 10.070 5.945 1.453 1.00 0.00 36 ALA B O 4
ATOM 3897 N N . ILE B 1 15 ? 8.614 4.841 0.181 1.00 0.00 37 ILE B N 4
ATOM 3898 C CA . ILE B 1 15 ? 7.874 5.942 -0.394 1.00 0.00 37 ILE B CA 4
ATOM 3899 C C . ILE B 1 15 ? 6.956 6.559 0.647 1.00 0.00 37 ILE B C 4
ATOM 3900 O O . ILE B 1 15 ? 6.794 7.767 0.645 1.00 0.00 37 ILE B O 4
ATOM 3916 N N . ILE B 1 16 ? 6.402 5.815 1.599 1.00 0.00 38 ILE B N 4
ATOM 3917 C CA . ILE B 1 16 ? 5.689 6.341 2.741 1.00 0.00 38 ILE B CA 4
ATOM 3918 C C . ILE B 1 16 ? 6.540 7.370 3.460 1.00 0.00 38 ILE B C 4
ATOM 3919 O O . ILE B 1 16 ? 6.108 8.481 3.704 1.00 0.00 38 ILE B O 4
ATOM 3935 N N . LYS B 1 17 ? 7.778 6.995 3.739 1.00 0.00 39 LYS B N 4
ATOM 3936 C CA . LYS B 1 17 ? 8.765 7.793 4.424 1.00 0.00 39 LYS B CA 4
ATOM 3937 C C . LYS B 1 17 ? 9.296 8.916 3.559 1.00 0.00 39 LYS B C 4
ATOM 3938 O O . LYS B 1 17 ? 9.363 10.044 3.999 1.00 0.00 39 LYS B O 4
ATOM 3957 N N . ALA B 1 18 ? 9.654 8.658 2.311 1.00 0.00 40 ALA B N 4
ATOM 3958 C CA . ALA B 1 18 ? 10.271 9.611 1.427 1.00 0.00 40 ALA B CA 4
ATOM 3959 C C . ALA B 1 18 ? 9.274 10.566 0.815 1.00 0.00 40 ALA B C 4
ATOM 3960 O O . ALA B 1 18 ? 9.528 11.739 0.685 1.00 0.00 40 ALA B O 4
ATOM 3967 N N . GLY B 1 19 ? 8.113 10.072 0.447 1.00 0.00 41 GLY B N 4
ATOM 3968 C CA . GLY B 1 19 ? 6.970 10.854 0.041 1.00 0.00 41 GLY B CA 4
ATOM 3969 C C . GLY B 1 19 ? 6.417 11.678 1.179 1.00 0.00 41 GLY B C 4
ATOM 3970 O O . GLY B 1 19 ? 6.088 12.816 1.010 1.00 0.00 41 GLY B O 4
ATOM 3974 N N . GLY B 1 20 ? 6.307 11.083 2.346 1.00 0.00 42 GLY B N 4
ATOM 3975 C CA . GLY B 1 20 ? 5.927 11.713 3.581 1.00 0.00 42 GLY B CA 4
ATOM 3976 C C . GLY B 1 20 ? 4.443 11.725 3.871 1.00 0.00 42 GLY B C 4
ATOM 3977 O O . GLY B 1 20 ? 3.877 12.757 4.142 1.00 0.00 42 GLY B O 4
ATOM 3981 N N . TYR B 1 21 ? 3.773 10.601 3.805 1.00 0.00 43 TYR B N 4
ATOM 3982 C CA . TYR B 1 21 ? 2.385 10.471 4.131 1.00 0.00 43 TYR B CA 4
ATOM 3983 C C . TYR B 1 21 ? 2.038 10.857 5.529 1.00 0.00 43 TYR B C 4
ATOM 3984 O O . TYR B 1 21 ? 0.972 11.284 5.751 1.00 0.00 43 TYR B O 4
ATOM 4011 N N . ALA C 1 2 ? -7.362 11.648 -3.438 1.00 0.00 46 ALA C N 4
ATOM 4012 C CA . ALA C 1 2 ? -6.066 11.342 -2.884 1.00 0.00 46 ALA C CA 4
ATOM 4013 C C . ALA C 1 2 ? -5.956 11.418 -1.376 1.00 0.00 46 ALA C C 4
ATOM 4014 O O . ALA C 1 2 ? -5.107 10.768 -0.788 1.00 0.00 46 ALA C O 4
ATOM 4021 N N . LYS C 1 3 ? -6.865 12.139 -0.737 1.00 0.00 47 LYS C N 4
ATOM 4022 C CA . LYS C 1 3 ? -7.055 12.203 0.686 1.00 0.00 47 LYS C CA 4
ATOM 4023 C C . LYS C 1 3 ? -7.423 10.897 1.361 1.00 0.00 47 LYS C C 4
ATOM 4024 O O . LYS C 1 3 ? -7.347 10.781 2.565 1.00 0.00 47 LYS C O 4
ATOM 4043 N N . ALA C 1 4 ? -7.732 9.853 0.607 1.00 0.00 48 ALA C N 4
ATOM 4044 C CA . ALA C 1 4 ? -7.682 8.465 0.998 1.00 0.00 48 ALA C CA 4
ATOM 4045 C C . ALA C 1 4 ? -6.361 8.017 1.592 1.00 0.00 48 ALA C C 4
ATOM 4046 O O . ALA C 1 4 ? -6.279 6.927 2.143 1.00 0.00 48 ALA C O 4
ATOM 4053 N N . ALA C 1 5 ? -5.316 8.835 1.501 1.00 0.00 49 ALA C N 4
ATOM 4054 C CA . ALA C 1 5 ? -3.956 8.576 1.905 1.00 0.00 49 ALA C CA 4
ATOM 4055 C C . ALA C 1 5 ? -3.854 8.310 3.395 1.00 0.00 49 ALA C C 4
ATOM 4056 O O . ALA C 1 5 ? -3.886 7.169 3.833 1.00 0.00 49 ALA C O 4
ATOM 4063 N N . ALA C 1 6 ? -3.865 9.341 4.232 1.00 0.00 50 ALA C N 4
ATOM 4064 C CA . ALA C 1 6 ? -3.574 9.242 5.631 1.00 0.00 50 ALA C CA 4
ATOM 4065 C C . ALA C 1 6 ? -4.687 8.651 6.458 1.00 0.00 50 ALA C C 4
ATOM 4066 O O . ALA C 1 6 ? -4.627 8.684 7.663 1.00 0.00 50 ALA C O 4
ATOM 4073 N N . ALA C 1 7 ? -5.700 8.081 5.849 1.00 0.00 51 ALA C N 4
ATOM 4074 C CA . ALA C 1 7 ? -6.596 7.110 6.410 1.00 0.00 51 ALA C CA 4
ATOM 4075 C C . ALA C 1 7 ? -6.096 5.698 6.192 1.00 0.00 51 ALA C C 4
ATOM 4076 O O . ALA C 1 7 ? -5.919 4.976 7.133 1.00 0.00 51 ALA C O 4
ATOM 4083 N N . ALA C 1 8 ? -5.832 5.298 4.957 1.00 0.00 52 ALA C N 4
ATOM 4084 C CA . ALA C 1 8 ? -5.554 3.926 4.593 1.00 0.00 52 ALA C CA 4
ATOM 4085 C C . ALA C 1 8 ? -4.103 3.578 4.833 1.00 0.00 52 ALA C C 4
ATOM 4086 O O . ALA C 1 8 ? -3.809 2.529 5.384 1.00 0.00 52 ALA C O 4
ATOM 4093 N N . ILE C 1 9 ? -3.206 4.499 4.492 1.00 0.00 53 ILE C N 4
ATOM 4094 C CA . ILE C 1 9 ? -1.797 4.429 4.802 1.00 0.00 53 ILE C CA 4
ATOM 4095 C C . ILE C 1 9 ? -1.550 4.309 6.292 1.00 0.00 53 ILE C C 4
ATOM 4096 O O . ILE C 1 9 ? -0.690 3.545 6.699 1.00 0.00 53 ILE C O 4
ATOM 4112 N N . LYS C 1 10 ? -2.290 5.042 7.108 1.00 0.00 54 LYS C N 4
ATOM 4113 C CA . LYS C 1 10 ? -2.104 4.997 8.535 1.00 0.00 54 LYS C CA 4
ATOM 4114 C C . LYS C 1 10 ? -2.394 3.623 9.106 1.00 0.00 54 LYS C C 4
ATOM 4115 O O . LYS C 1 10 ? -1.633 3.140 9.920 1.00 0.00 54 LYS C O 4
ATOM 4134 N N . ALA C 1 11 ? -3.431 2.954 8.625 1.00 0.00 55 ALA C N 4
ATOM 4135 C CA . ALA C 1 11 ? -3.631 1.540 8.801 1.00 0.00 55 ALA C CA 4
ATOM 4136 C C . ALA C 1 11 ? -2.481 0.722 8.259 1.00 0.00 55 ALA C C 4
ATOM 4137 O O . ALA C 1 11 ? -1.904 -0.087 8.969 1.00 0.00 55 ALA C O 4
ATOM 4144 N N . ILE C 1 12 ? -2.075 0.874 7.003 1.00 0.00 56 ILE C N 4
ATOM 4145 C CA . ILE C 1 12 ? -1.109 0.028 6.344 1.00 0.00 56 ILE C CA 4
ATOM 4146 C C . ILE C 1 12 ? 0.260 0.119 6.989 1.00 0.00 56 ILE C C 4
ATOM 4147 O O . ILE C 1 12 ? 0.893 -0.893 7.232 1.00 0.00 56 ILE C O 4
ATOM 4163 N N . ALA C 1 13 ? 0.726 1.300 7.374 1.00 0.00 57 ALA C N 4
ATOM 4164 C CA . ALA C 1 13 ? 2.034 1.426 7.979 1.00 0.00 57 ALA C CA 4
ATOM 4165 C C . ALA C 1 13 ? 2.127 0.754 9.332 1.00 0.00 57 ALA C C 4
ATOM 4166 O O . ALA C 1 13 ? 3.202 0.402 9.761 1.00 0.00 57 ALA C O 4
ATOM 4173 N N . ALA C 1 14 ? 1.014 0.529 10.018 1.00 0.00 58 ALA C N 4
ATOM 4174 C CA . ALA C 1 14 ? 0.948 -0.224 11.249 1.00 0.00 58 ALA C CA 4
ATOM 4175 C C . ALA C 1 14 ? 0.769 -1.706 11.024 1.00 0.00 58 ALA C C 4
ATOM 4176 O O . ALA C 1 14 ? 1.447 -2.522 11.637 1.00 0.00 58 ALA C O 4
ATOM 4183 N N . ILE C 1 15 ? -0.089 -2.058 10.072 1.00 0.00 59 ILE C N 4
ATOM 4184 C CA . ILE C 1 15 ? -0.323 -3.404 9.600 1.00 0.00 59 ILE C CA 4
ATOM 4185 C C . ILE C 1 15 ? 0.928 -4.001 8.982 1.00 0.00 59 ILE C C 4
ATOM 4186 O O . ILE C 1 15 ? 1.167 -5.191 9.126 1.00 0.00 59 ILE C O 4
ATOM 4202 N N . ILE C 1 16 ? 1.786 -3.215 8.342 1.00 0.00 60 ILE C N 4
ATOM 4203 C CA . ILE C 1 16 ? 3.052 -3.659 7.799 1.00 0.00 60 ILE C CA 4
ATOM 4204 C C . ILE C 1 16 ? 3.944 -4.170 8.914 1.00 0.00 60 ILE C C 4
ATOM 4205 O O . ILE C 1 16 ? 4.491 -5.252 8.835 1.00 0.00 60 ILE C O 4
ATOM 4221 N N . LYS C 1 17 ? 4.098 -3.373 9.957 1.00 0.00 61 LYS C N 4
ATOM 4222 C CA . LYS C 1 17 ? 4.848 -3.674 11.153 1.00 0.00 61 LYS C CA 4
ATOM 4223 C C . LYS C 1 17 ? 4.359 -4.908 11.886 1.00 0.00 61 LYS C C 4
ATOM 4224 O O . LYS C 1 17 ? 5.140 -5.723 12.348 1.00 0.00 61 LYS C O 4
ATOM 4243 N N . ALA C 1 18 ? 3.047 -5.081 11.961 1.00 0.00 62 ALA C N 4
ATOM 4244 C CA . ALA C 1 18 ? 2.384 -6.205 12.576 1.00 0.00 62 ALA C CA 4
ATOM 4245 C C . ALA C 1 18 ? 2.436 -7.474 11.756 1.00 0.00 62 ALA C C 4
ATOM 4246 O O . ALA C 1 18 ? 2.675 -8.533 12.254 1.00 0.00 62 ALA C O 4
ATOM 4253 N N . GLY C 1 19 ? 2.316 -7.343 10.449 1.00 0.00 63 GLY C N 4
ATOM 4254 C CA . GLY C 1 19 ? 2.419 -8.374 9.443 1.00 0.00 63 GLY C CA 4
ATOM 4255 C C . GLY C 1 19 ? 3.815 -8.950 9.309 1.00 0.00 63 GLY C C 4
ATOM 4256 O O . GLY C 1 19 ? 3.993 -10.141 9.182 1.00 0.00 63 GLY C O 4
ATOM 4260 N N . GLY C 1 20 ? 4.818 -8.085 9.362 1.00 0.00 64 GLY C N 4
ATOM 4261 C CA . GLY C 1 20 ? 6.215 -8.422 9.330 1.00 0.00 64 GLY C CA 4
ATOM 4262 C C . GLY C 1 20 ? 6.766 -8.577 7.937 1.00 0.00 64 GLY C C 4
ATOM 4263 O O . GLY C 1 20 ? 7.631 -9.380 7.723 1.00 0.00 64 GLY C O 4
ATOM 4267 N N . TYR C 1 21 ? 6.255 -7.830 6.972 1.00 0.00 65 TYR C N 4
ATOM 4268 C CA . TYR C 1 21 ? 6.442 -7.897 5.555 1.00 0.00 65 TYR C CA 4
ATOM 4269 C C . TYR C 1 21 ? 7.855 -7.861 5.105 1.00 0.00 65 TYR C C 4
ATOM 4270 O O . TYR C 1 21 ? 8.180 -8.277 4.054 1.00 0.00 65 TYR C O 4
ATOM 4297 N N . ALA D 1 2 ? 6.338 -12.157 4.359 1.00 0.00 68 ALA D N 4
ATOM 4298 C CA . ALA D 1 2 ? 5.629 -11.832 3.143 1.00 0.00 68 ALA D CA 4
ATOM 4299 C C . ALA D 1 2 ? 4.207 -12.341 3.066 1.00 0.00 68 ALA D C 4
ATOM 4300 O O . ALA D 1 2 ? 3.397 -11.757 2.362 1.00 0.00 68 ALA D O 4
ATOM 4307 N N . LYS D 1 3 ? 3.844 -13.389 3.801 1.00 0.00 69 LYS D N 4
ATOM 4308 C CA . LYS D 1 3 ? 2.502 -13.907 3.911 1.00 0.00 69 LYS D CA 4
ATOM 4309 C C . LYS D 1 3 ? 1.464 -12.945 4.461 1.00 0.00 69 LYS D C 4
ATOM 4310 O O . LYS D 1 3 ? 0.279 -13.211 4.358 1.00 0.00 69 LYS D O 4
ATOM 4329 N N . ALA D 1 4 ? 1.877 -11.787 4.957 1.00 0.00 70 ALA D N 4
ATOM 4330 C CA . ALA D 1 4 ? 1.040 -10.645 5.241 1.00 0.00 70 ALA D CA 4
ATOM 4331 C C . ALA D 1 4 ? 0.276 -10.106 4.044 1.00 0.00 70 ALA D C 4
ATOM 4332 O O . ALA D 1 4 ? -0.499 -9.167 4.145 1.00 0.00 70 ALA D O 4
ATOM 4339 N N . ALA D 1 5 ? 0.460 -10.683 2.860 1.00 0.00 71 ALA D N 4
ATOM 4340 C CA . ALA D 1 5 ? 0.062 -10.210 1.559 1.00 0.00 71 ALA D CA 4
ATOM 4341 C C . ALA D 1 5 ? -1.394 -10.299 1.152 1.00 0.00 71 ALA D C 4
ATOM 4342 O O . ALA D 1 5 ? -1.760 -9.791 0.116 1.00 0.00 71 ALA D O 4
ATOM 4349 N N . ALA D 1 6 ? -2.278 -10.777 2.007 1.00 0.00 72 ALA D N 4
ATOM 4350 C CA . ALA D 1 6 ? -3.688 -10.466 1.995 1.00 0.00 72 ALA D CA 4
ATOM 4351 C C . ALA D 1 6 ? -4.075 -9.651 3.210 1.00 0.00 72 ALA D C 4
ATOM 4352 O O . ALA D 1 6 ? -4.851 -8.710 3.103 1.00 0.00 72 ALA D O 4
ATOM 4359 N N . ALA D 1 7 ? -3.457 -9.874 4.363 1.00 0.00 73 ALA D N 4
ATOM 4360 C CA . ALA D 1 7 ? -3.763 -9.267 5.635 1.00 0.00 73 ALA D CA 4
ATOM 4361 C C . ALA D 1 7 ? -3.549 -7.772 5.721 1.00 0.00 73 ALA D C 4
ATOM 4362 O O . ALA D 1 7 ? -4.059 -7.172 6.646 1.00 0.00 73 ALA D O 4
ATOM 4369 N N . ALA D 1 8 ? -2.901 -7.143 4.746 1.00 0.00 74 ALA D N 4
ATOM 4370 C CA . ALA D 1 8 ? -3.144 -5.754 4.447 1.00 0.00 74 ALA D CA 4
ATOM 4371 C C . ALA D 1 8 ? -3.889 -5.563 3.145 1.00 0.00 74 ALA D C 4
ATOM 4372 O O . ALA D 1 8 ? -4.893 -4.869 3.066 1.00 0.00 74 ALA D O 4
ATOM 4379 N N . ILE D 1 9 ? -3.359 -6.117 2.058 1.00 0.00 75 ILE D N 4
ATOM 4380 C CA . ILE D 1 9 ? -3.733 -5.811 0.700 1.00 0.00 75 ILE D CA 4
ATOM 4381 C C . ILE D 1 9 ? -5.196 -6.073 0.393 1.00 0.00 75 ILE D C 4
ATOM 4382 O O . ILE D 1 9 ? -5.791 -5.347 -0.389 1.00 0.00 75 ILE D O 4
ATOM 4398 N N . LYS D 1 10 ? -5.812 -7.078 1.007 1.00 0.00 76 LYS D N 4
ATOM 4399 C CA . LYS D 1 10 ? -7.155 -7.519 0.711 1.00 0.00 76 LYS D CA 4
ATOM 4400 C C . LYS D 1 10 ? -8.201 -6.549 1.230 1.00 0.00 76 LYS D C 4
ATOM 4401 O O . LYS D 1 10 ? -9.167 -6.301 0.528 1.00 0.00 76 LYS D O 4
ATOM 4420 N N . ALA D 1 11 ? -7.975 -5.924 2.385 1.00 0.00 77 ALA D N 4
ATOM 4421 C CA . ALA D 1 11 ? -8.679 -4.726 2.781 1.00 0.00 77 ALA D CA 4
ATOM 4422 C C . ALA D 1 11 ? -8.311 -3.543 1.909 1.00 0.00 77 ALA D C 4
ATOM 4423 O O . ALA D 1 11 ? -9.168 -2.844 1.382 1.00 0.00 77 ALA D O 4
ATOM 4430 N N . ILE D 1 12 ? -7.026 -3.326 1.640 1.00 0.00 78 ILE D N 4
ATOM 4431 C CA . ILE D 1 12 ? -6.525 -2.100 1.065 1.00 0.00 78 ILE D CA 4
ATOM 4432 C C . ILE D 1 12 ? -6.922 -1.941 -0.390 1.00 0.00 78 ILE D C 4
ATOM 4433 O O . ILE D 1 12 ? -7.360 -0.869 -0.775 1.00 0.00 78 ILE D O 4
ATOM 4449 N N . ALA D 1 13 ? -6.933 -3.000 -1.198 1.00 0.00 79 ALA D N 4
ATOM 4450 C CA . ALA D 1 13 ? -7.406 -2.910 -2.557 1.00 0.00 79 ALA D CA 4
ATOM 4451 C C . ALA D 1 13 ? -8.883 -2.631 -2.691 1.00 0.00 79 ALA D C 4
ATOM 4452 O O . ALA D 1 13 ? -9.296 -2.249 -3.739 1.00 0.00 79 ALA D O 4
ATOM 4459 N N . ALA D 1 14 ? -9.678 -2.761 -1.649 1.00 0.00 80 ALA D N 4
ATOM 4460 C CA . ALA D 1 14 ? -11.074 -2.387 -1.568 1.00 0.00 80 ALA D CA 4
ATOM 4461 C C . ALA D 1 14 ? -11.225 -0.988 -1.009 1.00 0.00 80 ALA D C 4
ATOM 4462 O O . ALA D 1 14 ? -12.018 -0.198 -1.485 1.00 0.00 80 ALA D O 4
ATOM 4469 N N . ILE D 1 15 ? -10.416 -0.621 -0.025 1.00 0.00 81 ILE D N 4
ATOM 4470 C CA . ILE D 1 15 ? -10.273 0.694 0.558 1.00 0.00 81 ILE D CA 4
ATOM 4471 C C . ILE D 1 15 ? -9.778 1.677 -0.490 1.00 0.00 81 ILE D C 4
ATOM 4472 O O . ILE D 1 15 ? -10.215 2.819 -0.477 1.00 0.00 81 ILE D O 4
ATOM 4488 N N . ILE D 1 16 ? -8.899 1.268 -1.399 1.00 0.00 82 ILE D N 4
ATOM 4489 C CA . ILE D 1 16 ? -8.452 2.066 -2.513 1.00 0.00 82 ILE D CA 4
ATOM 4490 C C . ILE D 1 16 ? -9.597 2.472 -3.417 1.00 0.00 82 ILE D C 4
ATOM 4491 O O . ILE D 1 16 ? -9.782 3.648 -3.676 1.00 0.00 82 ILE D O 4
ATOM 4507 N N . LYS D 1 17 ? -10.390 1.493 -3.842 1.00 0.00 83 LYS D N 4
ATOM 4508 C CA . LYS D 1 17 ? -11.592 1.682 -4.615 1.00 0.00 83 LYS D CA 4
ATOM 4509 C C . LYS D 1 17 ? -12.583 2.610 -3.941 1.00 0.00 83 LYS D C 4
ATOM 4510 O O . LYS D 1 17 ? -13.167 3.447 -4.601 1.00 0.00 83 LYS D O 4
ATOM 4529 N N . ALA D 1 18 ? -12.791 2.508 -2.633 1.00 0.00 84 ALA D N 4
ATOM 4530 C CA . ALA D 1 18 ? -13.669 3.330 -1.836 1.00 0.00 84 ALA D CA 4
ATOM 4531 C C . ALA D 1 18 ? -13.107 4.707 -1.563 1.00 0.00 84 ALA D C 4
ATOM 4532 O O . ALA D 1 18 ? -13.840 5.646 -1.393 1.00 0.00 84 ALA D O 4
ATOM 4539 N N . GLY D 1 19 ? -11.806 4.866 -1.453 1.00 0.00 85 GLY D N 4
ATOM 4540 C CA . GLY D 1 19 ? -11.075 6.035 -1.076 1.00 0.00 85 GLY D CA 4
ATOM 4541 C C . GLY D 1 19 ? -11.087 7.073 -2.160 1.00 0.00 85 GLY D C 4
ATOM 4542 O O . GLY D 1 19 ? -11.305 8.217 -1.909 1.00 0.00 85 GLY D O 4
ATOM 4546 N N . GLY D 1 20 ? -10.901 6.670 -3.380 1.00 0.00 86 GLY D N 4
ATOM 4547 C CA . GLY D 1 20 ? -10.860 7.522 -4.517 1.00 0.00 86 GLY D CA 4
ATOM 4548 C C . GLY D 1 20 ? -9.496 7.867 -5.043 1.00 0.00 86 GLY D C 4
ATOM 4549 O O . GLY D 1 20 ? -9.358 8.773 -5.819 1.00 0.00 86 GLY D O 4
ATOM 4553 N N . TYR D 1 21 ? -8.503 7.133 -4.608 1.00 0.00 87 TYR D N 4
ATOM 4554 C CA . TYR D 1 21 ? -7.141 7.239 -5.045 1.00 0.00 87 TYR D CA 4
ATOM 4555 C C . TYR D 1 21 ? -7.035 7.225 -6.539 1.00 0.00 87 TYR D C 4
ATOM 4556 O O . TYR D 1 21 ? -7.429 6.362 -7.168 1.00 0.00 87 TYR D O 4
ATOM 4583 N N . ALA A 1 2 ? -0.870 13.769 0.789 1.00 0.00 2 ALA A N 5
ATOM 4584 C CA . ALA A 1 2 ? -1.360 14.231 -0.432 1.00 0.00 2 ALA A CA 5
ATOM 4585 C C . ALA A 1 2 ? -0.505 13.911 -1.628 1.00 0.00 2 ALA A C 5
ATOM 4586 O O . ALA A 1 2 ? -0.962 13.413 -2.618 1.00 0.00 2 ALA A O 5
ATOM 4593 N N . LYS A 1 3 ? 0.749 14.272 -1.584 1.00 0.00 3 LYS A N 5
ATOM 4594 C CA . LYS A 1 3 ? 1.692 14.077 -2.654 1.00 0.00 3 LYS A CA 5
ATOM 4595 C C . LYS A 1 3 ? 2.265 12.677 -2.728 1.00 0.00 3 LYS A C 5
ATOM 4596 O O . LYS A 1 3 ? 2.543 12.206 -3.812 1.00 0.00 3 LYS A O 5
ATOM 4615 N N . ALA A 1 4 ? 2.460 12.050 -1.576 1.00 0.00 4 ALA A N 5
ATOM 4616 C CA . ALA A 1 4 ? 2.871 10.686 -1.368 1.00 0.00 4 ALA A CA 5
ATOM 4617 C C . ALA A 1 4 ? 1.997 9.671 -2.078 1.00 0.00 4 ALA A C 5
ATOM 4618 O O . ALA A 1 4 ? 2.416 8.566 -2.391 1.00 0.00 4 ALA A O 5
ATOM 4625 N N . ALA A 1 5 ? 0.757 10.062 -2.313 1.00 0.00 5 ALA A N 5
ATOM 4626 C CA . ALA A 1 5 ? -0.342 9.208 -2.701 1.00 0.00 5 ALA A CA 5
ATOM 4627 C C . ALA A 1 5 ? -0.130 8.595 -4.072 1.00 0.00 5 ALA A C 5
ATOM 4628 O O . ALA A 1 5 ? 0.411 7.504 -4.170 1.00 0.00 5 ALA A O 5
ATOM 4635 N N . ALA A 1 6 ? -0.424 9.285 -5.168 1.00 0.00 6 ALA A N 5
ATOM 4636 C CA . ALA A 1 6 ? -0.205 8.744 -6.488 1.00 0.00 6 ALA A CA 5
ATOM 4637 C C . ALA A 1 6 ? 1.208 8.405 -6.831 1.00 0.00 6 ALA A C 5
ATOM 4638 O O . ALA A 1 6 ? 1.421 7.700 -7.692 1.00 0.00 6 ALA A O 5
ATOM 4645 N N . ALA A 1 7 ? 2.220 8.829 -6.107 1.00 0.00 7 ALA A N 5
ATOM 4646 C CA . ALA A 1 7 ? 3.580 8.382 -6.237 1.00 0.00 7 ALA A CA 5
ATOM 4647 C C . ALA A 1 7 ? 3.802 6.988 -5.710 1.00 0.00 7 ALA A C 5
ATOM 4648 O O . ALA A 1 7 ? 4.679 6.385 -6.150 1.00 0.00 7 ALA A O 5
ATOM 4655 N N . ALA A 1 8 ? 3.002 6.427 -4.861 1.00 0.00 8 ALA A N 5
ATOM 4656 C CA . ALA A 1 8 ? 3.054 5.060 -4.441 1.00 0.00 8 ALA A CA 5
ATOM 4657 C C . ALA A 1 8 ? 1.862 4.275 -4.924 1.00 0.00 8 ALA A C 5
ATOM 4658 O O . ALA A 1 8 ? 2.012 3.257 -5.581 1.00 0.00 8 ALA A O 5
ATOM 4665 N N . ILE A 1 9 ? 0.660 4.785 -4.708 1.00 0.00 9 ILE A N 5
ATOM 4666 C CA . ILE A 1 9 ? -0.589 4.120 -4.999 1.00 0.00 9 ILE A CA 5
ATOM 4667 C C . ILE A 1 9 ? -0.799 3.902 -6.485 1.00 0.00 9 ILE A C 5
ATOM 4668 O O . ILE A 1 9 ? -1.355 2.885 -6.866 1.00 0.00 9 ILE A O 5
ATOM 4684 N N . LYS A 1 10 ? -0.342 4.813 -7.337 1.00 0.00 10 LYS A N 5
ATOM 4685 C CA . LYS A 1 10 ? -0.563 4.716 -8.761 1.00 0.00 10 LYS A CA 5
ATOM 4686 C C . LYS A 1 10 ? 0.276 3.603 -9.359 1.00 0.00 10 LYS A C 5
ATOM 4687 O O . LYS A 1 10 ? -0.220 2.855 -10.185 1.00 0.00 10 LYS A O 5
ATOM 4706 N N . ALA A 1 11 ? 1.483 3.380 -8.849 1.00 0.00 11 ALA A N 5
ATOM 4707 C CA . ALA A 1 11 ? 2.254 2.170 -9.013 1.00 0.00 11 ALA A CA 5
ATOM 4708 C C . ALA A 1 11 ? 1.545 0.974 -8.412 1.00 0.00 11 ALA A C 5
ATOM 4709 O O . ALA A 1 11 ? 1.325 -0.009 -9.102 1.00 0.00 11 ALA A O 5
ATOM 4716 N N . ILE A 1 12 ? 1.168 1.009 -7.137 1.00 0.00 12 ILE A N 5
ATOM 4717 C CA . ILE A 1 12 ? 0.759 -0.168 -6.402 1.00 0.00 12 ILE A CA 5
ATOM 4718 C C . ILE A 1 12 ? -0.547 -0.715 -6.948 1.00 0.00 12 ILE A C 5
ATOM 4719 O O . ILE A 1 12 ? -0.627 -1.911 -7.187 1.00 0.00 12 ILE A O 5
ATOM 4735 N N . ALA A 1 13 ? -1.504 0.143 -7.296 1.00 0.00 13 ALA A N 5
ATOM 4736 C CA . ALA A 1 13 ? -2.747 -0.334 -7.857 1.00 0.00 13 ALA A CA 5
ATOM 4737 C C . ALA A 1 13 ? -2.624 -0.975 -9.229 1.00 0.00 13 ALA A C 5
ATOM 4738 O O . ALA A 1 13 ? -3.486 -1.740 -9.613 1.00 0.00 13 ALA A O 5
ATOM 4745 N N . ALA A 1 14 ? -1.535 -0.754 -9.944 1.00 0.00 14 ALA A N 5
ATOM 4746 C CA . ALA A 1 14 ? -1.191 -1.470 -11.144 1.00 0.00 14 ALA A CA 5
ATOM 4747 C C . ALA A 1 14 ? -0.385 -2.719 -10.869 1.00 0.00 14 ALA A C 5
ATOM 4748 O O . ALA A 1 14 ? -0.640 -3.739 -11.454 1.00 0.00 14 ALA A O 5
ATOM 4755 N N . ILE A 1 15 ? 0.559 -2.648 -9.941 1.00 0.00 15 ILE A N 5
ATOM 4756 C CA . ILE A 1 15 ? 1.388 -3.722 -9.455 1.00 0.00 15 ILE A CA 5
ATOM 4757 C C . ILE A 1 15 ? 0.598 -4.762 -8.688 1.00 0.00 15 ILE A C 5
ATOM 4758 O O . ILE A 1 15 ? 0.934 -5.932 -8.706 1.00 0.00 15 ILE A O 5
ATOM 4774 N N . ILE A 1 16 ? -0.489 -4.412 -8.007 1.00 0.00 16 ILE A N 5
ATOM 4775 C CA . ILE A 1 16 ? -1.395 -5.340 -7.373 1.00 0.00 16 ILE A CA 5
ATOM 4776 C C . ILE A 1 16 ? -1.954 -6.343 -8.367 1.00 0.00 16 ILE A C 5
ATOM 4777 O O . ILE A 1 16 ? -1.928 -7.540 -8.124 1.00 0.00 16 ILE A O 5
ATOM 4793 N N . LYS A 1 17 ? -2.399 -5.852 -9.515 1.00 0.00 17 LYS A N 5
ATOM 4794 C CA . LYS A 1 17 ? -2.900 -6.622 -10.624 1.00 0.00 17 LYS A CA 5
ATOM 4795 C C . LYS A 1 17 ? -1.807 -7.337 -11.389 1.00 0.00 17 LYS A C 5
ATOM 4796 O O . LYS A 1 17 ? -1.959 -8.488 -11.736 1.00 0.00 17 LYS A O 5
ATOM 4815 N N . ALA A 1 18 ? -0.679 -6.678 -11.625 1.00 0.00 18 ALA A N 5
ATOM 4816 C CA . ALA A 1 18 ? 0.395 -7.164 -12.453 1.00 0.00 18 ALA A CA 5
ATOM 4817 C C . ALA A 1 18 ? 1.390 -8.041 -11.733 1.00 0.00 18 ALA A C 5
ATOM 4818 O O . ALA A 1 18 ? 1.719 -9.104 -12.211 1.00 0.00 18 ALA A O 5
ATOM 4825 N N . GLY A 1 19 ? 1.788 -7.658 -10.538 1.00 0.00 19 GLY A N 5
ATOM 4826 C CA . GLY A 1 19 ? 2.511 -8.423 -9.557 1.00 0.00 19 GLY A CA 5
ATOM 4827 C C . GLY A 1 19 ? 1.690 -9.608 -9.105 1.00 0.00 19 GLY A C 5
ATOM 4828 O O . GLY A 1 19 ? 2.199 -10.693 -8.983 1.00 0.00 19 GLY A O 5
ATOM 4832 N N . GLY A 1 20 ? 0.396 -9.425 -8.919 1.00 0.00 20 GLY A N 5
ATOM 4833 C CA . GLY A 1 20 ? -0.605 -10.449 -8.735 1.00 0.00 20 GLY A CA 5
ATOM 4834 C C . GLY A 1 20 ? -0.824 -10.863 -7.302 1.00 0.00 20 GLY A C 5
ATOM 4835 O O . GLY A 1 20 ? -0.795 -12.014 -7.015 1.00 0.00 20 GLY A O 5
ATOM 4839 N N . TYR A 1 21 ? -1.087 -9.935 -6.407 1.00 0.00 21 TYR A N 5
ATOM 4840 C CA . TYR A 1 21 ? -1.591 -10.248 -5.100 1.00 0.00 21 TYR A CA 5
ATOM 4841 C C . TYR A 1 21 ? -2.911 -10.974 -5.166 1.00 0.00 21 TYR A C 5
ATOM 4842 O O . TYR A 1 21 ? -3.717 -10.702 -6.000 1.00 0.00 21 TYR A O 5
ATOM 4869 N N . ALA B 1 2 ? 1.540 -13.927 -2.809 1.00 0.00 24 ALA B N 5
ATOM 4870 C CA . ALA B 1 2 ? 2.358 -13.179 -1.888 1.00 0.00 24 ALA B CA 5
ATOM 4871 C C . ALA B 1 2 ? 3.752 -12.827 -2.345 1.00 0.00 24 ALA B C 5
ATOM 4872 O O . ALA B 1 2 ? 4.340 -11.944 -1.755 1.00 0.00 24 ALA B O 5
ATOM 4879 N N . LYS B 1 3 ? 4.310 -13.408 -3.397 1.00 0.00 25 LYS B N 5
ATOM 4880 C CA . LYS B 1 3 ? 5.577 -13.014 -3.956 1.00 0.00 25 LYS B CA 5
ATOM 4881 C C . LYS B 1 3 ? 5.556 -11.616 -4.539 1.00 0.00 25 LYS B C 5
ATOM 4882 O O . LYS B 1 3 ? 6.598 -11.001 -4.674 1.00 0.00 25 LYS B O 5
ATOM 4901 N N . ALA B 1 4 ? 4.391 -11.068 -4.862 1.00 0.00 26 ALA B N 5
ATOM 4902 C CA . ALA B 1 4 ? 4.212 -9.676 -5.193 1.00 0.00 26 ALA B CA 5
ATOM 4903 C C . ALA B 1 4 ? 4.643 -8.709 -4.105 1.00 0.00 26 ALA B C 5
ATOM 4904 O O . ALA B 1 4 ? 4.698 -7.511 -4.330 1.00 0.00 26 ALA B O 5
ATOM 4911 N N . ALA B 1 5 ? 4.945 -9.203 -2.909 1.00 0.00 27 ALA B N 5
ATOM 4912 C CA . ALA B 1 5 ? 5.192 -8.420 -1.720 1.00 0.00 27 ALA B CA 5
ATOM 4913 C C . ALA B 1 5 ? 6.480 -7.627 -1.793 1.00 0.00 27 ALA B C 5
ATOM 4914 O O . ALA B 1 5 ? 6.451 -6.495 -2.247 1.00 0.00 27 ALA B O 5
ATOM 4921 N N . ALA B 1 6 ? 7.604 -8.200 -1.382 1.00 0.00 28 ALA B N 5
ATOM 4922 C CA . ALA B 1 6 ? 8.863 -7.515 -1.197 1.00 0.00 28 ALA B CA 5
ATOM 4923 C C . ALA B 1 6 ? 9.561 -7.166 -2.496 1.00 0.00 28 ALA B C 5
ATOM 4924 O O . ALA B 1 6 ? 10.754 -6.902 -2.504 1.00 0.00 28 ALA B O 5
ATOM 4931 N N . ALA B 1 7 ? 8.824 -7.067 -3.597 1.00 0.00 29 ALA B N 5
ATOM 4932 C CA . ALA B 1 7 ? 9.128 -6.562 -4.916 1.00 0.00 29 ALA B CA 5
ATOM 4933 C C . ALA B 1 7 ? 8.351 -5.308 -5.257 1.00 0.00 29 ALA B C 5
ATOM 4934 O O . ALA B 1 7 ? 8.778 -4.530 -6.077 1.00 0.00 29 ALA B O 5
ATOM 4941 N N . ALA B 1 8 ? 7.234 -5.069 -4.607 1.00 0.00 30 ALA B N 5
ATOM 4942 C CA . ALA B 1 8 ? 6.472 -3.844 -4.683 1.00 0.00 30 ALA B CA 5
ATOM 4943 C C . ALA B 1 8 ? 6.578 -3.073 -3.382 1.00 0.00 30 ALA B C 5
ATOM 4944 O O . ALA B 1 8 ? 7.065 -1.952 -3.362 1.00 0.00 30 ALA B O 5
ATOM 4951 N N . ILE B 1 9 ? 6.234 -3.691 -2.257 1.00 0.00 31 ILE B N 5
ATOM 4952 C CA . ILE B 1 9 ? 6.283 -3.180 -0.909 1.00 0.00 31 ILE B CA 5
ATOM 4953 C C . ILE B 1 9 ? 7.625 -2.533 -0.616 1.00 0.00 31 ILE B C 5
ATOM 4954 O O . ILE B 1 9 ? 7.665 -1.492 0.028 1.00 0.00 31 ILE B O 5
ATOM 4970 N N . LYS B 1 10 ? 8.728 -3.067 -1.135 1.00 0.00 32 LYS B N 5
ATOM 4971 C CA . LYS B 1 10 ? 10.034 -2.466 -1.007 1.00 0.00 32 LYS B CA 5
ATOM 4972 C C . LYS B 1 10 ? 10.100 -1.003 -1.402 1.00 0.00 32 LYS B C 5
ATOM 4973 O O . LYS B 1 10 ? 10.315 -0.121 -0.594 1.00 0.00 32 LYS B O 5
ATOM 4992 N N . ALA B 1 11 ? 9.785 -0.779 -2.672 1.00 0.00 33 ALA B N 5
ATOM 4993 C CA . ALA B 1 11 ? 9.556 0.455 -3.372 1.00 0.00 33 ALA B CA 5
ATOM 4994 C C . ALA B 1 11 ? 8.305 1.193 -2.934 1.00 0.00 33 ALA B C 5
ATOM 4995 O O . ALA B 1 11 ? 7.876 2.131 -3.587 1.00 0.00 33 ALA B O 5
ATOM 5002 N N . ILE B 1 12 ? 7.692 0.780 -1.830 1.00 0.00 34 ILE B N 5
ATOM 5003 C CA . ILE B 1 12 ? 6.585 1.456 -1.196 1.00 0.00 34 ILE B CA 5
ATOM 5004 C C . ILE B 1 12 ? 6.959 1.832 0.224 1.00 0.00 34 ILE B C 5
ATOM 5005 O O . ILE B 1 12 ? 6.903 3.018 0.514 1.00 0.00 34 ILE B O 5
ATOM 5021 N N . ALA B 1 13 ? 7.428 0.963 1.117 1.00 0.00 35 ALA B N 5
ATOM 5022 C CA . ALA B 1 13 ? 7.757 1.309 2.476 1.00 0.00 35 ALA B CA 5
ATOM 5023 C C . ALA B 1 13 ? 8.844 2.347 2.631 1.00 0.00 35 ALA B C 5
ATOM 5024 O O . ALA B 1 13 ? 8.849 3.119 3.571 1.00 0.00 35 ALA B O 5
ATOM 5031 N N . ALA B 1 14 ? 9.740 2.417 1.655 1.00 0.00 36 ALA B N 5
ATOM 5032 C CA . ALA B 1 14 ? 10.713 3.463 1.497 1.00 0.00 36 ALA B CA 5
ATOM 5033 C C . ALA B 1 14 ? 10.080 4.770 1.059 1.00 0.00 36 ALA B C 5
ATOM 5034 O O . ALA B 1 14 ? 10.378 5.835 1.540 1.00 0.00 36 ALA B O 5
ATOM 5041 N N . ILE B 1 15 ? 9.140 4.711 0.139 1.00 0.00 37 ILE B N 5
ATOM 5042 C CA . ILE B 1 15 ? 8.384 5.803 -0.435 1.00 0.00 37 ILE B CA 5
ATOM 5043 C C . ILE B 1 15 ? 7.405 6.384 0.570 1.00 0.00 37 ILE B C 5
ATOM 5044 O O . ILE B 1 15 ? 7.229 7.586 0.642 1.00 0.00 37 ILE B O 5
ATOM 5060 N N . ILE B 1 16 ? 6.821 5.564 1.437 1.00 0.00 38 ILE B N 5
ATOM 5061 C CA . ILE B 1 16 ? 6.015 5.986 2.559 1.00 0.00 38 ILE B CA 5
ATOM 5062 C C . ILE B 1 16 ? 6.755 6.964 3.445 1.00 0.00 38 ILE B C 5
ATOM 5063 O O . ILE B 1 16 ? 6.264 8.035 3.738 1.00 0.00 38 ILE B O 5
ATOM 5079 N N . LYS B 1 17 ? 7.938 6.567 3.888 1.00 0.00 39 LYS B N 5
ATOM 5080 C CA . LYS B 1 17 ? 8.819 7.382 4.682 1.00 0.00 39 LYS B CA 5
ATOM 5081 C C . LYS B 1 17 ? 9.202 8.677 4.021 1.00 0.00 39 LYS B C 5
ATOM 5082 O O . LYS B 1 17 ? 9.115 9.695 4.669 1.00 0.00 39 LYS B O 5
ATOM 5101 N N . ALA B 1 18 ? 9.514 8.685 2.739 1.00 0.00 40 ALA B N 5
ATOM 5102 C CA . ALA B 1 18 ? 9.868 9.865 1.999 1.00 0.00 40 ALA B CA 5
ATOM 5103 C C . ALA B 1 18 ? 8.709 10.761 1.670 1.00 0.00 40 ALA B C 5
ATOM 5104 O O . ALA B 1 18 ? 8.882 11.956 1.641 1.00 0.00 40 ALA B O 5
ATOM 5111 N N . GLY B 1 19 ? 7.551 10.195 1.402 1.00 0.00 41 GLY B N 5
ATOM 5112 C CA . GLY B 1 19 ? 6.295 10.825 1.085 1.00 0.00 41 GLY B CA 5
ATOM 5113 C C . GLY B 1 19 ? 5.635 11.522 2.252 1.00 0.00 41 GLY B C 5
ATOM 5114 O O . GLY B 1 19 ? 5.051 12.550 2.061 1.00 0.00 41 GLY B O 5
ATOM 5118 N N . GLY B 1 20 ? 5.701 10.984 3.453 1.00 0.00 42 GLY B N 5
ATOM 5119 C CA . GLY B 1 20 ? 5.134 11.584 4.637 1.00 0.00 42 GLY B CA 5
ATOM 5120 C C . GLY B 1 20 ? 3.666 11.300 4.858 1.00 0.00 42 GLY B C 5
ATOM 5121 O O . GLY B 1 20 ? 2.963 12.184 5.257 1.00 0.00 42 GLY B O 5
ATOM 5125 N N . TYR B 1 21 ? 3.212 10.091 4.581 1.00 0.00 43 TYR B N 5
ATOM 5126 C CA . TYR B 1 21 ? 1.876 9.613 4.801 1.00 0.00 43 TYR B CA 5
ATOM 5127 C C . TYR B 1 21 ? 1.422 9.597 6.229 1.00 0.00 43 TYR B C 5
ATOM 5128 O O . TYR B 1 21 ? 0.274 9.572 6.507 1.00 0.00 43 TYR B O 5
ATOM 5155 N N . ALA C 1 2 ? -6.702 11.570 -3.546 1.00 0.00 46 ALA C N 5
ATOM 5156 C CA . ALA C 1 2 ? -5.691 11.537 -2.529 1.00 0.00 46 ALA C CA 5
ATOM 5157 C C . ALA C 1 2 ? -6.181 11.893 -1.149 1.00 0.00 46 ALA C C 5
ATOM 5158 O O . ALA C 1 2 ? -5.412 11.758 -0.228 1.00 0.00 46 ALA C O 5
ATOM 5165 N N . LYS C 1 3 ? -7.432 12.275 -0.953 1.00 0.00 47 LYS C N 5
ATOM 5166 C CA . LYS C 1 3 ? -8.096 12.313 0.322 1.00 0.00 47 LYS C CA 5
ATOM 5167 C C . LYS C 1 3 ? -8.111 10.973 1.013 1.00 0.00 47 LYS C C 5
ATOM 5168 O O . LYS C 1 3 ? -8.071 10.911 2.224 1.00 0.00 47 LYS C O 5
ATOM 5187 N N . ALA C 1 4 ? -8.105 9.885 0.252 1.00 0.00 48 ALA C N 5
ATOM 5188 C CA . ALA C 1 4 ? -8.073 8.515 0.700 1.00 0.00 48 ALA C CA 5
ATOM 5189 C C . ALA C 1 4 ? -6.795 8.117 1.406 1.00 0.00 48 ALA C C 5
ATOM 5190 O O . ALA C 1 4 ? -6.679 6.991 1.867 1.00 0.00 48 ALA C O 5
ATOM 5197 N N . ALA C 1 5 ? -5.802 9.002 1.449 1.00 0.00 49 ALA C N 5
ATOM 5198 C CA . ALA C 1 5 ? -4.427 8.721 1.779 1.00 0.00 49 ALA C CA 5
ATOM 5199 C C . ALA C 1 5 ? -4.254 8.247 3.208 1.00 0.00 49 ALA C C 5
ATOM 5200 O O . ALA C 1 5 ? -4.222 7.053 3.464 1.00 0.00 49 ALA C O 5
ATOM 5207 N N . ALA C 1 6 ? -4.082 9.155 4.167 1.00 0.00 50 ALA C N 5
ATOM 5208 C CA . ALA C 1 6 ? -3.807 8.758 5.524 1.00 0.00 50 ALA C CA 5
ATOM 5209 C C . ALA C 1 6 ? -4.900 7.942 6.169 1.00 0.00 50 ALA C C 5
ATOM 5210 O O . ALA C 1 6 ? -4.638 7.130 7.026 1.00 0.00 50 ALA C O 5
ATOM 5217 N N . ALA C 1 7 ? -6.132 8.024 5.697 1.00 0.00 51 ALA C N 5
ATOM 5218 C CA . ALA C 1 7 ? -7.250 7.198 6.080 1.00 0.00 51 ALA C CA 5
ATOM 5219 C C . ALA C 1 7 ? -7.168 5.749 5.643 1.00 0.00 51 ALA C C 5
ATOM 5220 O O . ALA C 1 7 ? -7.983 4.933 6.049 1.00 0.00 51 ALA C O 5
ATOM 5227 N N . ALA C 1 8 ? -6.137 5.393 4.883 1.00 0.00 52 ALA C N 5
ATOM 5228 C CA . ALA C 1 8 ? -5.715 4.029 4.690 1.00 0.00 52 ALA C CA 5
ATOM 5229 C C . ALA C 1 8 ? -4.281 3.838 5.107 1.00 0.00 52 ALA C C 5
ATOM 5230 O O . ALA C 1 8 ? -3.969 3.001 5.936 1.00 0.00 52 ALA C O 5
ATOM 5237 N N . ILE C 1 9 ? -3.365 4.594 4.512 1.00 0.00 53 ILE C N 5
ATOM 5238 C CA . ILE C 1 9 ? -1.941 4.384 4.592 1.00 0.00 53 ILE C CA 5
ATOM 5239 C C . ILE C 1 9 ? -1.410 4.539 6.007 1.00 0.00 53 ILE C C 5
ATOM 5240 O O . ILE C 1 9 ? -0.427 3.914 6.376 1.00 0.00 53 ILE C O 5
ATOM 5256 N N . LYS C 1 10 ? -2.070 5.313 6.861 1.00 0.00 54 LYS C N 5
ATOM 5257 C CA . LYS C 1 10 ? -1.556 5.583 8.183 1.00 0.00 54 LYS C CA 5
ATOM 5258 C C . LYS C 1 10 ? -1.759 4.407 9.113 1.00 0.00 54 LYS C C 5
ATOM 5259 O O . LYS C 1 10 ? -0.868 4.117 9.886 1.00 0.00 54 LYS C O 5
ATOM 5278 N N . ALA C 1 11 ? -2.879 3.706 8.992 1.00 0.00 55 ALA C N 5
ATOM 5279 C CA . ALA C 1 11 ? -3.038 2.378 9.538 1.00 0.00 55 ALA C CA 5
ATOM 5280 C C . ALA C 1 11 ? -2.167 1.346 8.848 1.00 0.00 55 ALA C C 5
ATOM 5281 O O . ALA C 1 11 ? -1.514 0.555 9.508 1.00 0.00 55 ALA C O 5
ATOM 5288 N N . ILE C 1 12 ? -2.102 1.361 7.522 1.00 0.00 56 ILE C N 5
ATOM 5289 C CA . ILE C 1 12 ? -1.478 0.309 6.752 1.00 0.00 56 ILE C CA 5
ATOM 5290 C C . ILE C 1 12 ? 0.019 0.358 6.987 1.00 0.00 56 ILE C C 5
ATOM 5291 O O . ILE C 1 12 ? 0.610 -0.696 7.161 1.00 0.00 56 ILE C O 5
ATOM 5307 N N . ALA C 1 13 ? 0.661 1.516 7.104 1.00 0.00 57 ALA C N 5
ATOM 5308 C CA . ALA C 1 13 ? 2.070 1.571 7.404 1.00 0.00 57 ALA C CA 5
ATOM 5309 C C . ALA C 1 13 ? 2.473 1.038 8.766 1.00 0.00 57 ALA C C 5
ATOM 5310 O O . ALA C 1 13 ? 3.621 0.710 9.006 1.00 0.00 57 ALA C O 5
ATOM 5317 N N . ALA C 1 14 ? 1.518 0.895 9.671 1.00 0.00 58 ALA C N 5
ATOM 5318 C CA . ALA C 1 14 ? 1.681 0.312 10.981 1.00 0.00 58 ALA C CA 5
ATOM 5319 C C . ALA C 1 14 ? 1.378 -1.175 10.958 1.00 0.00 58 ALA C C 5
ATOM 5320 O O . ALA C 1 14 ? 2.056 -1.992 11.558 1.00 0.00 58 ALA C O 5
ATOM 5327 N N . ILE C 1 15 ? 0.341 -1.582 10.234 1.00 0.00 59 ILE C N 5
ATOM 5328 C CA . ILE C 1 15 ? -0.027 -2.927 9.868 1.00 0.00 59 ILE C CA 5
ATOM 5329 C C . ILE C 1 15 ? 1.119 -3.559 9.104 1.00 0.00 59 ILE C C 5
ATOM 5330 O O . ILE C 1 15 ? 1.385 -4.733 9.303 1.00 0.00 59 ILE C O 5
ATOM 5346 N N . ILE C 1 16 ? 1.875 -2.818 8.302 1.00 0.00 60 ILE C N 5
ATOM 5347 C CA . ILE C 1 16 ? 3.057 -3.286 7.613 1.00 0.00 60 ILE C CA 5
ATOM 5348 C C . ILE C 1 16 ? 4.142 -3.701 8.589 1.00 0.00 60 ILE C C 5
ATOM 5349 O O . ILE C 1 16 ? 4.698 -4.786 8.516 1.00 0.00 60 ILE C O 5
ATOM 5365 N N . LYS C 1 17 ? 4.447 -2.818 9.522 1.00 0.00 61 LYS C N 5
ATOM 5366 C CA . LYS C 1 17 ? 5.410 -2.979 10.588 1.00 0.00 61 LYS C CA 5
ATOM 5367 C C . LYS C 1 17 ? 5.084 -4.156 11.482 1.00 0.00 61 LYS C C 5
ATOM 5368 O O . LYS C 1 17 ? 5.942 -4.922 11.858 1.00 0.00 61 LYS C O 5
ATOM 5387 N N . ALA C 1 18 ? 3.803 -4.361 11.749 1.00 0.00 62 ALA C N 5
ATOM 5388 C CA . ALA C 1 18 ? 3.258 -5.488 12.458 1.00 0.00 62 ALA C CA 5
ATOM 5389 C C . ALA C 1 18 ? 3.296 -6.776 11.662 1.00 0.00 62 ALA C C 5
ATOM 5390 O O . ALA C 1 18 ? 3.550 -7.841 12.191 1.00 0.00 62 ALA C O 5
ATOM 5397 N N . GLY C 1 19 ? 3.067 -6.696 10.360 1.00 0.00 63 GLY C N 5
ATOM 5398 C CA . GLY C 1 19 ? 2.959 -7.763 9.402 1.00 0.00 63 GLY C CA 5
ATOM 5399 C C . GLY C 1 19 ? 4.241 -8.520 9.141 1.00 0.00 63 GLY C C 5
ATOM 5400 O O . GLY C 1 19 ? 4.198 -9.655 8.738 1.00 0.00 63 GLY C O 5
ATOM 5404 N N . GLY C 1 20 ? 5.385 -7.899 9.364 1.00 0.00 64 GLY C N 5
ATOM 5405 C CA . GLY C 1 20 ? 6.688 -8.440 9.109 1.00 0.00 64 GLY C CA 5
ATOM 5406 C C . GLY C 1 20 ? 7.178 -8.385 7.678 1.00 0.00 64 GLY C C 5
ATOM 5407 O O . GLY C 1 20 ? 8.055 -9.134 7.297 1.00 0.00 64 GLY C O 5
ATOM 5411 N N . TYR C 1 21 ? 6.573 -7.537 6.849 1.00 0.00 65 TYR C N 5
ATOM 5412 C CA . TYR C 1 21 ? 6.893 -7.274 5.470 1.00 0.00 65 TYR C CA 5
ATOM 5413 C C . TYR C 1 21 ? 8.338 -6.938 5.178 1.00 0.00 65 TYR C C 5
ATOM 5414 O O . TYR C 1 21 ? 8.792 -7.177 4.116 1.00 0.00 65 TYR C O 5
ATOM 5441 N N . ALA D 1 2 ? 4.389 -13.017 4.610 1.00 0.00 68 ALA D N 5
ATOM 5442 C CA . ALA D 1 2 ? 3.523 -13.630 3.658 1.00 0.00 68 ALA D CA 5
ATOM 5443 C C . ALA D 1 2 ? 2.050 -13.559 3.964 1.00 0.00 68 ALA D C 5
ATOM 5444 O O . ALA D 1 2 ? 1.229 -13.500 3.079 1.00 0.00 68 ALA D O 5
ATOM 5451 N N . LYS D 1 3 ? 1.695 -13.532 5.234 1.00 0.00 69 LYS D N 5
ATOM 5452 C CA . LYS D 1 3 ? 0.347 -13.389 5.728 1.00 0.00 69 LYS D CA 5
ATOM 5453 C C . LYS D 1 3 ? -0.166 -11.968 5.700 1.00 0.00 69 LYS D C 5
ATOM 5454 O O . LYS D 1 3 ? -1.252 -11.703 5.212 1.00 0.00 69 LYS D O 5
ATOM 5473 N N . ALA D 1 4 ? 0.710 -11.048 6.094 1.00 0.00 70 ALA D N 5
ATOM 5474 C CA . ALA D 1 4 ? 0.647 -9.629 5.857 1.00 0.00 70 ALA D CA 5
ATOM 5475 C C . ALA D 1 4 ? 0.266 -9.327 4.421 1.00 0.00 70 ALA D C 5
ATOM 5476 O O . ALA D 1 4 ? -0.514 -8.433 4.124 1.00 0.00 70 ALA D O 5
ATOM 5483 N N . ALA D 1 5 ? 0.772 -10.145 3.506 1.00 0.00 71 ALA D N 5
ATOM 5484 C CA . ALA D 1 5 ? 0.644 -10.010 2.072 1.00 0.00 71 ALA D CA 5
ATOM 5485 C C . ALA D 1 5 ? -0.673 -10.529 1.525 1.00 0.00 71 ALA D C 5
ATOM 5486 O O . ALA D 1 5 ? -0.910 -10.457 0.333 1.00 0.00 71 ALA D O 5
ATOM 5493 N N . ALA D 1 6 ? -1.621 -10.945 2.352 1.00 0.00 72 ALA D N 5
ATOM 5494 C CA . ALA D 1 6 ? -3.038 -10.830 2.116 1.00 0.00 72 ALA D CA 5
ATOM 5495 C C . ALA D 1 6 ? -3.698 -9.815 3.019 1.00 0.00 72 ALA D C 5
ATOM 5496 O O . ALA D 1 6 ? -4.311 -8.871 2.545 1.00 0.00 72 ALA D O 5
ATOM 5503 N N . ALA D 1 7 ? -3.521 -9.897 4.332 1.00 0.00 73 ALA D N 5
ATOM 5504 C CA . ALA D 1 7 ? -4.189 -9.142 5.363 1.00 0.00 73 ALA D CA 5
ATOM 5505 C C . ALA D 1 7 ? -4.151 -7.644 5.185 1.00 0.00 73 ALA D C 5
ATOM 5506 O O . ALA D 1 7 ? -5.117 -7.004 5.487 1.00 0.00 73 ALA D O 5
ATOM 5513 N N . ALA D 1 8 ? -3.076 -7.073 4.687 1.00 0.00 74 ALA D N 5
ATOM 5514 C CA . ALA D 1 8 ? -3.001 -5.645 4.492 1.00 0.00 74 ALA D CA 5
ATOM 5515 C C . ALA D 1 8 ? -3.530 -5.240 3.139 1.00 0.00 74 ALA D C 5
ATOM 5516 O O . ALA D 1 8 ? -4.313 -4.329 2.982 1.00 0.00 74 ALA D O 5
ATOM 5523 N N . ILE D 1 9 ? -3.112 -5.986 2.122 1.00 0.00 75 ILE D N 5
ATOM 5524 C CA . ILE D 1 9 ? -3.538 -5.831 0.755 1.00 0.00 75 ILE D CA 5
ATOM 5525 C C . ILE D 1 9 ? -5.042 -5.899 0.569 1.00 0.00 75 ILE D C 5
ATOM 5526 O O . ILE D 1 9 ? -5.645 -5.094 -0.129 1.00 0.00 75 ILE D O 5
ATOM 5542 N N . LYS D 1 10 ? -5.667 -6.880 1.214 1.00 0.00 76 LYS D N 5
ATOM 5543 C CA . LYS D 1 10 ? -7.078 -7.172 1.132 1.00 0.00 76 LYS D CA 5
ATOM 5544 C C . LYS D 1 10 ? -7.967 -6.056 1.644 1.00 0.00 76 LYS D C 5
ATOM 5545 O O . LYS D 1 10 ? -9.001 -5.791 1.048 1.00 0.00 76 LYS D O 5
ATOM 5564 N N . ALA D 1 11 ? -7.536 -5.389 2.709 1.00 0.00 77 ALA D N 5
ATOM 5565 C CA . ALA D 1 11 ? -8.071 -4.107 3.101 1.00 0.00 77 ALA D CA 5
ATOM 5566 C C . ALA D 1 11 ? -7.800 -3.076 2.022 1.00 0.00 77 ALA D C 5
ATOM 5567 O O . ALA D 1 11 ? -8.723 -2.469 1.508 1.00 0.00 77 ALA D O 5
ATOM 5574 N N . ILE D 1 12 ? -6.555 -2.866 1.603 1.00 0.00 78 ILE D N 5
ATOM 5575 C CA . ILE D 1 12 ? -6.144 -1.746 0.783 1.00 0.00 78 ILE D CA 5
ATOM 5576 C C . ILE D 1 12 ? -6.745 -1.788 -0.612 1.00 0.00 78 ILE D C 5
ATOM 5577 O O . ILE D 1 12 ? -7.284 -0.769 -1.026 1.00 0.00 78 ILE D O 5
ATOM 5593 N N . ALA D 1 13 ? -6.797 -2.929 -1.294 1.00 0.00 79 ALA D N 5
ATOM 5594 C CA . ALA D 1 13 ? -7.396 -2.969 -2.607 1.00 0.00 79 ALA D CA 5
ATOM 5595 C C . ALA D 1 13 ? -8.898 -2.754 -2.645 1.00 0.00 79 ALA D C 5
ATOM 5596 O O . ALA D 1 13 ? -9.436 -2.425 -3.686 1.00 0.00 79 ALA D O 5
ATOM 5603 N N . ALA D 1 14 ? -9.573 -2.835 -1.501 1.00 0.00 80 ALA D N 5
ATOM 5604 C CA . ALA D 1 14 ? -10.965 -2.499 -1.322 1.00 0.00 80 ALA D CA 5
ATOM 5605 C C . ALA D 1 14 ? -11.154 -1.063 -0.883 1.00 0.00 80 ALA D C 5
ATOM 5606 O O . ALA D 1 14 ? -12.047 -0.381 -1.352 1.00 0.00 80 ALA D O 5
ATOM 5613 N N . ILE D 1 15 ? -10.270 -0.584 -0.016 1.00 0.00 81 ILE D N 5
ATOM 5614 C CA . ILE D 1 15 ? -10.187 0.778 0.461 1.00 0.00 81 ILE D CA 5
ATOM 5615 C C . ILE D 1 15 ? -9.756 1.694 -0.670 1.00 0.00 81 ILE D C 5
ATOM 5616 O O . ILE D 1 15 ? -10.235 2.817 -0.735 1.00 0.00 81 ILE D O 5
ATOM 5632 N N . ILE D 1 16 ? -8.933 1.254 -1.621 1.00 0.00 82 ILE D N 5
ATOM 5633 C CA . ILE D 1 16 ? -8.590 1.993 -2.812 1.00 0.00 82 ILE D CA 5
ATOM 5634 C C . ILE D 1 16 ? -9.812 2.356 -3.621 1.00 0.00 82 ILE D C 5
ATOM 5635 O O . ILE D 1 16 ? -10.001 3.489 -4.009 1.00 0.00 82 ILE D O 5
ATOM 5651 N N . LYS D 1 17 ? -10.644 1.362 -3.878 1.00 0.00 83 LYS D N 5
ATOM 5652 C CA . LYS D 1 17 ? -11.862 1.421 -4.643 1.00 0.00 83 LYS D CA 5
ATOM 5653 C C . LYS D 1 17 ? -12.961 2.237 -4.009 1.00 0.00 83 LYS D C 5
ATOM 5654 O O . LYS D 1 17 ? -13.678 2.915 -4.711 1.00 0.00 83 LYS D O 5
ATOM 5673 N N . ALA D 1 18 ? -13.065 2.229 -2.691 1.00 0.00 84 ALA D N 5
ATOM 5674 C CA . ALA D 1 18 ? -13.956 3.047 -1.908 1.00 0.00 84 ALA D CA 5
ATOM 5675 C C . ALA D 1 18 ? -13.463 4.461 -1.703 1.00 0.00 84 ALA D C 5
ATOM 5676 O O . ALA D 1 18 ? -14.192 5.398 -1.837 1.00 0.00 84 ALA D O 5
ATOM 5683 N N . GLY D 1 19 ? -12.179 4.641 -1.439 1.00 0.00 85 GLY D N 5
ATOM 5684 C CA . GLY D 1 19 ? -11.487 5.893 -1.309 1.00 0.00 85 GLY D CA 5
ATOM 5685 C C . GLY D 1 19 ? -11.419 6.692 -2.589 1.00 0.00 85 GLY D C 5
ATOM 5686 O O . GLY D 1 19 ? -11.467 7.900 -2.530 1.00 0.00 85 GLY D O 5
ATOM 5690 N N . GLY D 1 20 ? -11.316 6.031 -3.734 1.00 0.00 86 GLY D N 5
ATOM 5691 C CA . GLY D 1 20 ? -11.303 6.588 -5.058 1.00 0.00 86 GLY D CA 5
ATOM 5692 C C . GLY D 1 20 ? -10.000 7.261 -5.402 1.00 0.00 86 GLY D C 5
ATOM 5693 O O . GLY D 1 20 ? -10.040 8.291 -6.023 1.00 0.00 86 GLY D O 5
ATOM 5697 N N . TYR D 1 21 ? -8.865 6.697 -5.009 1.00 0.00 87 TYR D N 5
ATOM 5698 C CA . TYR D 1 21 ? -7.525 7.203 -5.136 1.00 0.00 87 TYR D CA 5
ATOM 5699 C C . TYR D 1 21 ? -7.153 7.737 -6.494 1.00 0.00 87 TYR D C 5
ATOM 5700 O O . TYR D 1 21 ? -6.410 8.662 -6.616 1.00 0.00 87 TYR D O 5
ATOM 5727 N N . ALA A 1 2 ? -0.676 15.239 0.659 1.00 0.00 2 ALA A N 6
ATOM 5728 C CA . ALA A 1 2 ? -0.801 13.856 0.298 1.00 0.00 2 ALA A CA 6
ATOM 5729 C C . ALA A 1 2 ? -0.323 13.539 -1.089 1.00 0.00 2 ALA A C 6
ATOM 5730 O O . ALA A 1 2 ? -0.757 12.569 -1.678 1.00 0.00 2 ALA A O 6
ATOM 5737 N N . LYS A 1 3 ? 0.576 14.313 -1.667 1.00 0.00 3 LYS A N 6
ATOM 5738 C CA . LYS A 1 3 ? 1.162 14.081 -2.962 1.00 0.00 3 LYS A CA 6
ATOM 5739 C C . LYS A 1 3 ? 1.873 12.759 -3.138 1.00 0.00 3 LYS A C 6
ATOM 5740 O O . LYS A 1 3 ? 1.901 12.223 -4.218 1.00 0.00 3 LYS A O 6
ATOM 5759 N N . ALA A 1 4 ? 2.476 12.229 -2.086 1.00 0.00 4 ALA A N 6
ATOM 5760 C CA . ALA A 1 4 ? 3.056 10.911 -2.049 1.00 0.00 4 ALA A CA 6
A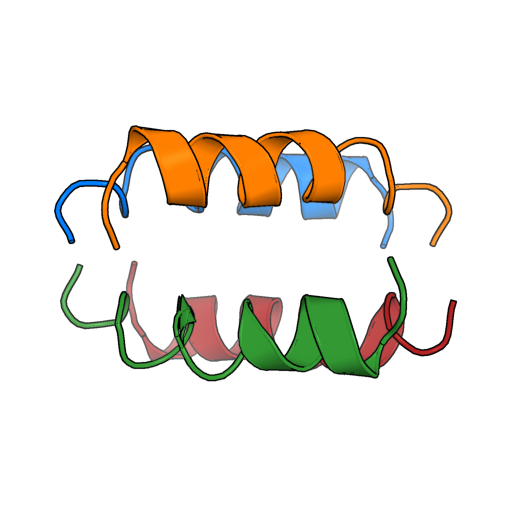TOM 5761 C C . ALA A 1 4 ? 2.083 9.812 -2.430 1.00 0.00 4 ALA A C 6
ATOM 5762 O O . ALA A 1 4 ? 2.491 8.740 -2.848 1.00 0.00 4 ALA A O 6
ATOM 5769 N N . ALA A 1 5 ? 0.785 10.094 -2.384 1.00 0.00 5 ALA A N 6
ATOM 5770 C CA . ALA A 1 5 ? -0.270 9.131 -2.565 1.00 0.00 5 ALA A CA 6
ATOM 5771 C C . ALA A 1 5 ? -0.366 8.690 -4.013 1.00 0.00 5 ALA A C 6
ATOM 5772 O O . ALA A 1 5 ? 0.180 7.673 -4.397 1.00 0.00 5 ALA A O 6
ATOM 5779 N N . ALA A 1 6 ? -1.082 9.419 -4.854 1.00 0.00 6 ALA A N 6
ATOM 5780 C CA . ALA A 1 6 ? -1.354 9.051 -6.217 1.00 0.00 6 ALA A CA 6
ATOM 5781 C C . ALA A 1 6 ? -0.158 9.083 -7.132 1.00 0.00 6 ALA A C 6
ATOM 5782 O O . ALA A 1 6 ? -0.318 8.980 -8.332 1.00 0.00 6 ALA A O 6
ATOM 5789 N N . ALA A 1 7 ? 1.048 9.242 -6.627 1.00 0.00 7 ALA A N 6
ATOM 5790 C CA . ALA A 1 7 ? 2.268 8.826 -7.269 1.00 0.00 7 ALA A CA 6
ATOM 5791 C C . ALA A 1 7 ? 2.575 7.369 -7.021 1.00 0.00 7 ALA A C 6
ATOM 5792 O O . ALA A 1 7 ? 2.639 6.598 -7.948 1.00 0.00 7 ALA A O 6
ATOM 5799 N N . ALA A 1 8 ? 2.707 6.914 -5.794 1.00 0.00 8 ALA A N 6
ATOM 5800 C CA . ALA A 1 8 ? 3.228 5.616 -5.429 1.00 0.00 8 ALA A CA 6
ATOM 5801 C C . ALA A 1 8 ? 2.127 4.572 -5.439 1.00 0.00 8 ALA A C 6
ATOM 5802 O O . ALA A 1 8 ? 2.317 3.492 -5.969 1.00 0.00 8 ALA A O 6
ATOM 5809 N N . ILE A 1 9 ? 0.956 4.922 -4.928 1.00 0.00 9 ILE A N 6
ATOM 5810 C CA . ILE A 1 9 ? -0.262 4.150 -5.020 1.00 0.00 9 ILE A CA 6
ATOM 5811 C C . ILE A 1 9 ? -0.623 3.829 -6.459 1.00 0.00 9 ILE A C 6
ATOM 5812 O O . ILE A 1 9 ? -1.032 2.718 -6.737 1.00 0.00 9 ILE A O 6
ATOM 5828 N N . LYS A 1 10 ? -0.523 4.799 -7.364 1.00 0.00 10 LYS A N 6
ATOM 5829 C CA . LYS A 1 10 ? -0.905 4.626 -8.743 1.00 0.00 10 LYS A CA 6
ATOM 5830 C C . LYS A 1 10 ? -0.089 3.563 -9.446 1.00 0.00 10 LYS A C 6
ATOM 5831 O O . LYS A 1 10 ? -0.645 2.782 -10.189 1.00 0.00 10 LYS A O 6
ATOM 5850 N N . ALA A 1 11 ? 1.212 3.523 -9.178 1.00 0.00 11 ALA A N 6
ATOM 5851 C CA . ALA A 1 11 ? 2.057 2.409 -9.537 1.00 0.00 11 ALA A CA 6
ATOM 5852 C C . ALA A 1 11 ? 1.642 1.137 -8.822 1.00 0.00 11 ALA A C 6
ATOM 5853 O O . ALA A 1 11 ? 1.445 0.112 -9.447 1.00 0.00 11 ALA A O 6
ATOM 5860 N N . ILE A 1 12 ? 1.427 1.159 -7.510 1.00 0.00 12 ILE A N 6
ATOM 5861 C CA . ILE A 1 12 ? 1.152 -0.026 -6.731 1.00 0.00 12 ILE A CA 6
ATOM 5862 C C . ILE A 1 12 ? -0.159 -0.650 -7.170 1.00 0.00 12 ILE A C 6
ATOM 5863 O O . ILE A 1 12 ? -0.234 -1.852 -7.377 1.00 0.00 12 ILE A O 6
ATOM 5879 N N . ALA A 1 13 ? -1.225 0.115 -7.390 1.00 0.00 13 ALA A N 6
ATOM 5880 C CA . ALA A 1 13 ? -2.483 -0.466 -7.802 1.00 0.00 13 ALA A CA 6
ATOM 5881 C C . ALA A 1 13 ? -2.436 -1.143 -9.159 1.00 0.00 13 ALA A C 6
ATOM 5882 O O . ALA A 1 13 ? -3.272 -1.986 -9.457 1.00 0.00 13 ALA A O 6
ATOM 5889 N N . ALA A 1 14 ? -1.461 -0.808 -9.991 1.00 0.00 14 ALA A N 6
ATOM 5890 C CA . ALA A 1 14 ? -1.165 -1.493 -11.227 1.00 0.00 14 ALA A CA 6
ATOM 5891 C C . ALA A 1 14 ? -0.278 -2.701 -11.035 1.00 0.00 14 ALA A C 6
ATOM 5892 O O . ALA A 1 14 ? -0.532 -3.752 -11.592 1.00 0.00 14 ALA A O 6
ATOM 5899 N N . ILE A 1 15 ? 0.724 -2.573 -10.169 1.00 0.00 15 ILE A N 6
ATOM 5900 C CA . ILE A 1 15 ? 1.620 -3.632 -9.761 1.00 0.00 15 ILE A CA 6
ATOM 5901 C C . ILE A 1 15 ? 0.903 -4.725 -8.995 1.00 0.00 15 ILE A C 6
ATOM 5902 O O . ILE A 1 15 ? 1.243 -5.876 -9.186 1.00 0.00 15 ILE A O 6
ATOM 5918 N N . ILE A 1 16 ? -0.132 -4.422 -8.226 1.00 0.00 16 ILE A N 6
ATOM 5919 C CA . ILE A 1 16 ? -1.008 -5.369 -7.579 1.00 0.00 16 ILE A CA 6
ATOM 5920 C C . ILE A 1 16 ? -1.713 -6.264 -8.578 1.00 0.00 16 ILE A C 6
ATOM 5921 O O . ILE A 1 16 ? -1.635 -7.480 -8.501 1.00 0.00 16 ILE A O 6
ATOM 5937 N N . LYS A 1 17 ? -2.397 -5.645 -9.536 1.00 0.00 17 LYS A N 6
ATOM 5938 C CA . LYS A 1 17 ? -3.066 -6.248 -10.664 1.00 0.00 17 LYS A CA 6
ATOM 5939 C C . LYS A 1 17 ? -2.158 -7.130 -11.496 1.00 0.00 17 LYS A C 6
ATOM 5940 O O . LYS A 1 17 ? -2.564 -8.202 -11.887 1.00 0.00 17 LYS A O 6
ATOM 5959 N N . ALA A 1 18 ? -0.916 -6.718 -11.707 1.00 0.00 18 ALA A N 6
ATOM 5960 C CA . ALA A 1 18 ? 0.087 -7.484 -12.409 1.00 0.00 18 ALA A CA 6
ATOM 5961 C C . ALA A 1 18 ? 0.809 -8.512 -11.564 1.00 0.00 18 ALA A C 6
ATOM 5962 O O . ALA A 1 18 ? 1.288 -9.484 -12.081 1.00 0.00 18 ALA A O 6
ATOM 5969 N N . GLY A 1 19 ? 0.876 -8.323 -10.263 1.00 0.00 19 GLY A N 6
ATOM 5970 C CA . GLY A 1 19 ? 1.602 -9.072 -9.274 1.00 0.00 19 GLY A CA 6
ATOM 5971 C C . GLY A 1 19 ? 0.945 -10.335 -8.777 1.00 0.00 19 GLY A C 6
ATOM 5972 O O . GLY A 1 19 ? 1.612 -11.223 -8.332 1.00 0.00 19 GLY A O 6
ATOM 5976 N N . GLY A 1 20 ? -0.364 -10.433 -8.839 1.00 0.00 20 GLY A N 6
ATOM 5977 C CA . GLY A 1 20 ? -1.118 -11.575 -8.424 1.00 0.00 20 GLY A CA 6
ATOM 5978 C C . GLY A 1 20 ? -1.266 -11.716 -6.926 1.00 0.00 20 GLY A C 6
ATOM 5979 O O . GLY A 1 20 ? -1.329 -12.809 -6.410 1.00 0.00 20 GLY A O 6
ATOM 5983 N N . TYR A 1 21 ? -1.318 -10.614 -6.195 1.00 0.00 21 TYR A N 6
ATOM 5984 C CA . TYR A 1 21 ? -1.507 -10.573 -4.787 1.00 0.00 21 TYR A CA 6
ATOM 5985 C C . TYR A 1 21 ? -2.699 -11.307 -4.292 1.00 0.00 21 TYR A C 6
ATOM 5986 O O . TYR A 1 21 ? -2.619 -11.975 -3.321 1.00 0.00 21 TYR A O 6
ATOM 6013 N N . ALA B 1 2 ? 0.749 -13.793 -3.701 1.00 0.00 24 ALA B N 6
ATOM 6014 C CA . ALA B 1 2 ? 1.289 -12.976 -2.661 1.00 0.00 24 ALA B CA 6
ATOM 6015 C C . ALA B 1 2 ? 2.781 -12.769 -2.605 1.00 0.00 24 ALA B C 6
ATOM 6016 O O . ALA B 1 2 ? 3.217 -11.950 -1.809 1.00 0.00 24 ALA B O 6
ATOM 6023 N N . LYS B 1 3 ? 3.596 -13.393 -3.447 1.00 0.00 25 LYS B N 6
ATOM 6024 C CA . LYS B 1 3 ? 5.015 -13.165 -3.566 1.00 0.00 25 LYS B CA 6
ATOM 6025 C C . LYS B 1 3 ? 5.392 -11.834 -4.178 1.00 0.00 25 LYS B C 6
ATOM 6026 O O . LYS B 1 3 ? 6.520 -11.389 -4.031 1.00 0.00 25 LYS B O 6
ATOM 6045 N N . ALA B 1 4 ? 4.429 -11.127 -4.761 1.00 0.00 26 ALA B N 6
ATOM 6046 C CA . ALA B 1 4 ? 4.482 -9.755 -5.195 1.00 0.00 26 ALA B CA 6
ATOM 6047 C C . ALA B 1 4 ? 4.802 -8.776 -4.082 1.00 0.00 26 ALA B C 6
ATOM 6048 O O . ALA B 1 4 ? 4.956 -7.587 -4.319 1.00 0.00 26 ALA B O 6
ATOM 6055 N N . ALA B 1 5 ? 4.897 -9.239 -2.842 1.00 0.00 27 ALA B N 6
ATOM 6056 C CA . ALA B 1 5 ? 5.036 -8.484 -1.626 1.00 0.00 27 ALA B CA 6
ATOM 6057 C C . ALA B 1 5 ? 6.245 -7.571 -1.611 1.00 0.00 27 ALA B C 6
ATOM 6058 O O . ALA B 1 5 ? 6.155 -6.399 -1.951 1.00 0.00 27 ALA B O 6
ATOM 6065 N N . ALA B 1 6 ? 7.416 -8.088 -1.249 1.00 0.00 28 ALA B N 6
ATOM 6066 C CA . ALA B 1 6 ? 8.594 -7.267 -1.098 1.00 0.00 28 ALA B CA 6
ATOM 6067 C C . ALA B 1 6 ? 9.190 -6.877 -2.432 1.00 0.00 28 ALA B C 6
ATOM 6068 O O . ALA B 1 6 ? 10.289 -6.367 -2.491 1.00 0.00 28 ALA B O 6
ATOM 6075 N N . ALA B 1 7 ? 8.495 -7.058 -3.546 1.00 0.00 29 ALA B N 6
ATOM 6076 C CA . ALA B 1 7 ? 8.769 -6.472 -4.837 1.00 0.00 29 ALA B CA 6
ATOM 6077 C C . ALA B 1 7 ? 7.895 -5.282 -5.170 1.00 0.00 29 ALA B C 6
ATOM 6078 O O . ALA B 1 7 ? 8.103 -4.669 -6.193 1.00 0.00 29 ALA B O 6
ATOM 6085 N N . ALA B 1 8 ? 6.963 -4.907 -4.308 1.00 0.00 30 ALA B N 6
ATOM 6086 C CA . ALA B 1 8 ? 6.303 -3.628 -4.347 1.00 0.00 30 ALA B CA 6
ATOM 6087 C C . ALA B 1 8 ? 6.254 -2.910 -3.015 1.00 0.00 30 ALA B C 6
ATOM 6088 O O . ALA B 1 8 ? 6.562 -1.735 -2.914 1.00 0.00 30 ALA B O 6
ATOM 6095 N N . ILE B 1 9 ? 5.953 -3.629 -1.936 1.00 0.00 31 ILE B N 6
ATOM 6096 C CA . ILE B 1 9 ? 5.851 -3.094 -0.597 1.00 0.00 31 ILE B CA 6
ATOM 6097 C C . ILE B 1 9 ? 7.189 -2.572 -0.106 1.00 0.00 31 ILE B C 6
ATOM 6098 O O . ILE B 1 9 ? 7.208 -1.615 0.658 1.00 0.00 31 ILE B O 6
ATOM 6114 N N . LYS B 1 10 ? 8.315 -3.140 -0.523 1.00 0.00 32 LYS B N 6
ATOM 6115 C CA . LYS B 1 10 ? 9.627 -2.775 -0.032 1.00 0.00 32 LYS B CA 6
ATOM 6116 C C . LYS B 1 10 ? 10.054 -1.406 -0.528 1.00 0.00 32 LYS B C 6
ATOM 6117 O O . LYS B 1 10 ? 10.542 -0.597 0.250 1.00 0.00 32 LYS B O 6
ATOM 6136 N N . ALA B 1 11 ? 9.737 -1.087 -1.780 1.00 0.00 33 ALA B N 6
ATOM 6137 C CA . ALA B 1 11 ? 9.798 0.265 -2.291 1.00 0.00 33 ALA B CA 6
ATOM 6138 C C . ALA B 1 11 ? 8.792 1.171 -1.604 1.00 0.00 33 ALA B C 6
ATOM 6139 O O . ALA B 1 11 ? 9.166 2.241 -1.148 1.00 0.00 33 ALA B O 6
ATOM 6146 N N . ILE B 1 12 ? 7.546 0.728 -1.466 1.00 0.00 34 ILE B N 6
ATOM 6147 C CA . ILE B 1 12 ? 6.481 1.568 -0.970 1.00 0.00 34 ILE B CA 6
ATOM 6148 C C . ILE B 1 12 ? 6.710 1.938 0.485 1.00 0.00 34 ILE B C 6
ATOM 6149 O O . ILE B 1 12 ? 6.697 3.128 0.779 1.00 0.00 34 ILE B O 6
ATOM 6165 N N . ALA B 1 13 ? 7.085 1.026 1.381 1.00 0.00 35 ALA B N 6
ATOM 6166 C CA . ALA B 1 13 ? 7.311 1.310 2.776 1.00 0.00 35 ALA B CA 6
ATOM 6167 C C . ALA B 1 13 ? 8.541 2.150 3.066 1.00 0.00 35 ALA B C 6
ATOM 6168 O O . ALA B 1 13 ? 8.758 2.540 4.202 1.00 0.00 35 ALA B O 6
ATOM 6175 N N . ALA B 1 14 ? 9.304 2.512 2.044 1.00 0.00 36 ALA B N 6
ATOM 6176 C CA . ALA B 1 14 ? 10.329 3.527 2.033 1.00 0.00 36 ALA B CA 6
ATOM 6177 C C . ALA B 1 14 ? 9.854 4.828 1.421 1.00 0.00 36 ALA B C 6
ATOM 6178 O O . ALA B 1 14 ? 10.115 5.893 1.952 1.00 0.00 36 ALA B O 6
ATOM 6185 N N . ILE B 1 15 ? 9.096 4.752 0.333 1.00 0.00 37 ILE B N 6
ATOM 6186 C CA . ILE B 1 15 ? 8.394 5.840 -0.309 1.00 0.00 37 ILE B CA 6
ATOM 6187 C C . ILE B 1 15 ? 7.326 6.439 0.588 1.00 0.00 37 ILE B C 6
ATOM 6188 O O . ILE B 1 15 ? 7.073 7.631 0.514 1.00 0.00 37 ILE B O 6
ATOM 6204 N N . ILE B 1 16 ? 6.784 5.670 1.522 1.00 0.00 38 ILE B N 6
ATOM 6205 C CA . ILE B 1 16 ? 5.991 6.117 2.645 1.00 0.00 38 ILE B CA 6
ATOM 6206 C C . ILE B 1 16 ? 6.741 7.182 3.420 1.00 0.00 38 ILE B C 6
ATOM 6207 O O . ILE B 1 16 ? 6.312 8.321 3.534 1.00 0.00 38 ILE B O 6
ATOM 6223 N N . LYS B 1 17 ? 7.866 6.771 3.989 1.00 0.00 39 LYS B N 6
ATOM 6224 C CA . LYS B 1 17 ? 8.745 7.546 4.830 1.00 0.00 39 LYS B CA 6
ATOM 6225 C C . LYS B 1 17 ? 9.321 8.766 4.141 1.00 0.00 39 LYS B C 6
ATOM 6226 O O . LYS B 1 17 ? 9.340 9.826 4.712 1.00 0.00 39 LYS B O 6
ATOM 6245 N N . ALA B 1 18 ? 9.743 8.655 2.894 1.00 0.00 40 ALA B N 6
ATOM 6246 C CA . ALA B 1 18 ? 10.360 9.704 2.117 1.00 0.00 40 ALA B CA 6
ATOM 6247 C C . ALA B 1 18 ? 9.354 10.628 1.463 1.00 0.00 40 ALA B C 6
ATOM 6248 O O . ALA B 1 18 ? 9.601 11.813 1.344 1.00 0.00 40 ALA B O 6
ATOM 6255 N N . GLY B 1 19 ? 8.188 10.113 1.084 1.00 0.00 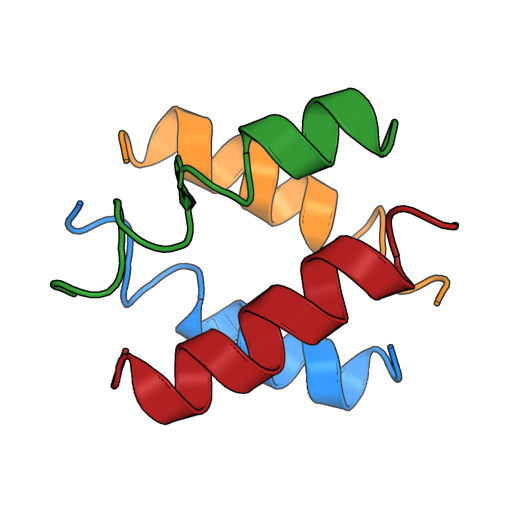41 GLY B N 6
ATOM 6256 C CA . GLY B 1 19 ? 7.056 10.820 0.531 1.00 0.00 41 GLY B CA 6
ATOM 6257 C C . GLY B 1 19 ? 6.424 11.775 1.519 1.00 0.00 41 GLY B C 6
ATOM 6258 O O . GLY B 1 19 ? 5.874 12.764 1.114 1.00 0.00 41 GLY B O 6
ATOM 6262 N N . GLY B 1 20 ? 6.471 11.501 2.808 1.00 0.00 42 GLY B N 6
ATOM 6263 C CA . GLY B 1 20 ? 5.851 12.276 3.842 1.00 0.00 42 GLY B CA 6
ATOM 6264 C C . GLY B 1 20 ? 4.349 12.109 3.859 1.00 0.00 42 GLY B C 6
ATOM 6265 O O . GLY B 1 20 ? 3.622 13.066 3.849 1.00 0.00 42 GLY B O 6
ATOM 6269 N N . TYR B 1 21 ? 3.873 10.882 3.804 1.00 0.00 43 TYR B N 6
ATOM 6270 C CA . TYR B 1 21 ? 2.520 10.497 3.691 1.00 0.00 43 TYR B CA 6
ATOM 6271 C C . TYR B 1 21 ? 1.593 11.048 4.683 1.00 0.00 43 TYR B C 6
ATOM 6272 O O . TYR B 1 21 ? 0.531 11.342 4.360 1.00 0.00 43 TYR B O 6
ATOM 6299 N N . ALA C 1 2 ? -6.741 11.779 -3.397 1.00 0.00 46 ALA C N 6
ATOM 6300 C CA . ALA C 1 2 ? -5.551 11.543 -2.623 1.00 0.00 46 ALA C CA 6
ATOM 6301 C C . ALA C 1 2 ? -5.754 11.519 -1.126 1.00 0.00 46 ALA C C 6
ATOM 6302 O O . ALA C 1 2 ? -5.032 10.814 -0.451 1.00 0.00 46 ALA C O 6
ATOM 6309 N N . LYS C 1 3 ? -6.745 12.219 -0.592 1.00 0.00 47 LYS C N 6
ATOM 6310 C CA . LYS C 1 3 ? -7.135 12.209 0.798 1.00 0.00 47 LYS C CA 6
ATOM 6311 C C . LYS C 1 3 ? -7.548 10.853 1.335 1.00 0.00 47 LYS C C 6
ATOM 6312 O O . LYS C 1 3 ? -7.567 10.698 2.544 1.00 0.00 47 LYS C O 6
ATOM 6331 N N . ALA C 1 4 ? -7.769 9.856 0.485 1.00 0.00 48 ALA C N 6
ATOM 6332 C CA . ALA C 1 4 ? -7.814 8.454 0.825 1.00 0.00 48 ALA C CA 6
ATOM 6333 C C . ALA C 1 4 ? -6.597 7.931 1.562 1.00 0.00 48 ALA C C 6
ATOM 6334 O O . ALA C 1 4 ? -6.577 6.805 2.038 1.00 0.00 48 ALA C O 6
ATOM 6341 N N . ALA C 1 5 ? -5.534 8.724 1.670 1.00 0.00 49 ALA C N 6
ATOM 6342 C CA . ALA C 1 5 ? -4.228 8.436 2.207 1.00 0.00 49 ALA C CA 6
ATOM 6343 C C . ALA C 1 5 ? -4.289 7.902 3.624 1.00 0.00 49 ALA C C 6
ATOM 6344 O O . ALA C 1 5 ? -4.377 6.695 3.810 1.00 0.00 49 ALA C O 6
ATOM 6351 N N . ALA C 1 6 ? -4.299 8.758 4.644 1.00 0.00 50 ALA C N 6
ATOM 6352 C CA . ALA C 1 6 ? -4.198 8.263 5.997 1.00 0.00 50 ALA C CA 6
ATOM 6353 C C . ALA C 1 6 ? -5.310 7.310 6.397 1.00 0.00 50 ALA C C 6
ATOM 6354 O O . ALA C 1 6 ? -5.112 6.368 7.148 1.00 0.00 50 ALA C O 6
ATOM 6361 N N . ALA C 1 7 ? -6.486 7.488 5.818 1.00 0.00 51 ALA C N 6
ATOM 6362 C CA . ALA C 1 7 ? -7.621 6.611 5.986 1.00 0.00 51 ALA C CA 6
ATOM 6363 C C . ALA C 1 7 ? -7.411 5.189 5.523 1.00 0.00 51 ALA C C 6
ATOM 6364 O O . ALA C 1 7 ? -8.175 4.342 5.861 1.00 0.00 51 ALA C O 6
ATOM 6371 N N . ALA C 1 8 ? -6.374 4.876 4.781 1.00 0.00 52 ALA C N 6
ATOM 6372 C CA . ALA C 1 8 ? -5.794 3.564 4.640 1.00 0.00 52 ALA C CA 6
ATOM 6373 C C . ALA C 1 8 ? -4.445 3.501 5.329 1.00 0.00 52 ALA C C 6
ATOM 6374 O O . ALA C 1 8 ? -4.207 2.714 6.226 1.00 0.00 52 ALA C O 6
ATOM 6381 N N . ILE C 1 9 ? -3.513 4.331 4.866 1.00 0.00 53 ILE C N 6
ATOM 6382 C CA . ILE C 1 9 ? -2.090 4.263 5.103 1.00 0.00 53 ILE C CA 6
ATOM 6383 C C . ILE C 1 9 ? -1.697 4.375 6.565 1.00 0.00 53 ILE C C 6
ATOM 6384 O O . ILE C 1 9 ? -0.683 3.812 6.957 1.00 0.00 53 ILE C O 6
ATOM 6400 N N . LYS C 1 10 ? -2.498 5.049 7.388 1.00 0.00 54 LYS C N 6
ATOM 6401 C CA . LYS C 1 10 ? -2.189 5.230 8.788 1.00 0.00 54 LYS C CA 6
ATOM 6402 C C . LYS C 1 10 ? -2.413 3.952 9.573 1.00 0.00 54 LYS C C 6
ATOM 6403 O O . LYS C 1 10 ? -1.532 3.572 10.316 1.00 0.00 54 LYS C O 6
ATOM 6422 N N . ALA C 1 11 ? -3.485 3.213 9.300 1.00 0.00 55 ALA C N 6
ATOM 6423 C CA . ALA C 1 11 ? -3.631 1.831 9.692 1.00 0.00 55 ALA C CA 6
ATOM 6424 C C . ALA C 1 11 ? -2.574 0.946 9.057 1.00 0.00 55 ALA C C 6
ATOM 6425 O O . ALA C 1 11 ? -1.981 0.135 9.755 1.00 0.00 55 ALA C O 6
ATOM 6432 N N . ILE C 1 12 ? -2.300 1.092 7.763 1.00 0.00 56 ILE C N 6
ATOM 6433 C CA . ILE C 1 12 ? -1.570 0.110 6.998 1.00 0.00 56 ILE C CA 6
ATOM 6434 C C . ILE C 1 12 ? -0.085 0.214 7.286 1.00 0.00 56 ILE C C 6
ATOM 6435 O O . ILE C 1 12 ? 0.528 -0.825 7.499 1.00 0.00 56 ILE C O 6
ATOM 6451 N N . ALA C 1 13 ? 0.498 1.396 7.481 1.00 0.00 57 ALA C N 6
ATOM 6452 C CA . ALA C 1 13 ? 1.900 1.443 7.826 1.00 0.00 57 ALA C CA 6
ATOM 6453 C C . ALA C 1 13 ? 2.205 0.795 9.165 1.00 0.00 57 ALA C C 6
ATOM 6454 O O . ALA C 1 13 ? 3.285 0.300 9.395 1.00 0.00 57 ALA C O 6
ATOM 6461 N N . ALA C 1 14 ? 1.215 0.680 10.044 1.00 0.00 58 ALA C N 6
ATOM 6462 C CA . ALA C 1 14 ? 1.281 0.014 11.325 1.00 0.00 58 ALA C CA 6
ATOM 6463 C C . ALA C 1 14 ? 1.044 -1.482 11.218 1.00 0.00 58 ALA C C 6
ATOM 6464 O O . ALA C 1 14 ? 1.770 -2.276 11.792 1.00 0.00 58 ALA C O 6
ATOM 6471 N N . ILE C 1 15 ? 0.089 -1.850 10.368 1.00 0.00 59 ILE C N 6
ATOM 6472 C CA . ILE C 1 15 ? -0.200 -3.210 9.975 1.00 0.00 59 ILE C CA 6
ATOM 6473 C C . ILE C 1 15 ? 0.962 -3.847 9.236 1.00 0.00 59 ILE C C 6
ATOM 6474 O O . ILE C 1 15 ? 1.192 -5.034 9.421 1.00 0.00 59 ILE C O 6
ATOM 6490 N N . ILE C 1 16 ? 1.740 -3.077 8.481 1.00 0.00 60 ILE C N 6
ATOM 6491 C CA . ILE C 1 16 ? 2.936 -3.520 7.804 1.00 0.00 60 ILE C CA 6
ATOM 6492 C C . ILE C 1 16 ? 4.009 -3.927 8.796 1.00 0.00 60 ILE C C 6
ATOM 6493 O O . ILE C 1 16 ? 4.546 -5.022 8.737 1.00 0.00 60 ILE C O 6
ATOM 6509 N N . LYS C 1 17 ? 4.287 -3.044 9.751 1.00 0.00 61 LYS C N 6
ATOM 6510 C CA . LYS C 1 17 ? 5.185 -3.257 10.855 1.00 0.00 61 LYS C CA 6
ATOM 6511 C C . LYS C 1 17 ? 4.814 -4.478 11.669 1.00 0.00 61 LYS C C 6
ATOM 6512 O O . LYS C 1 17 ? 5.655 -5.271 12.003 1.00 0.00 61 LYS C O 6
ATOM 6531 N N . ALA C 1 18 ? 3.528 -4.688 11.904 1.00 0.00 62 ALA C N 6
ATOM 6532 C CA . ALA C 1 18 ? 2.996 -5.855 12.571 1.00 0.00 62 ALA C CA 6
ATOM 6533 C C . ALA C 1 18 ? 3.038 -7.095 11.703 1.00 0.00 62 ALA C C 6
ATOM 6534 O O . ALA C 1 18 ? 3.131 -8.197 12.195 1.00 0.00 62 ALA C O 6
ATOM 6541 N N . GLY C 1 19 ? 2.932 -6.930 10.391 1.00 0.00 63 GLY C N 6
ATOM 6542 C CA . GLY C 1 19 ? 2.853 -7.925 9.359 1.00 0.00 63 GLY C CA 6
ATOM 6543 C C . GLY C 1 19 ? 4.115 -8.645 9.032 1.00 0.00 63 GLY C C 6
ATOM 6544 O O . GLY C 1 19 ? 4.033 -9.684 8.501 1.00 0.00 63 GLY C O 6
ATOM 6548 N N . GLY C 1 20 ? 5.282 -8.114 9.255 1.00 0.00 64 GLY C N 6
ATOM 6549 C CA . GLY C 1 20 ? 6.544 -8.732 8.929 1.00 0.00 64 GLY C CA 6
ATOM 6550 C C . GLY C 1 20 ? 6.959 -8.682 7.468 1.00 0.00 64 GLY C C 6
ATOM 6551 O O . GLY C 1 20 ? 7.749 -9.502 7.032 1.00 0.00 64 GLY C O 6
ATOM 6555 N N . TYR C 1 21 ? 6.421 -7.731 6.721 1.00 0.00 65 TYR C N 6
ATOM 6556 C CA . TYR C 1 21 ? 6.697 -7.422 5.342 1.00 0.00 65 TYR C CA 6
ATOM 6557 C C . TYR C 1 21 ? 8.148 -7.198 5.002 1.00 0.00 65 TYR C C 6
ATOM 6558 O O . TYR C 1 21 ? 8.548 -7.481 3.905 1.00 0.00 65 TYR C O 6
ATOM 6585 N N . ALA D 1 2 ? 6.725 -11.783 5.151 1.00 0.00 68 ALA D N 6
ATOM 6586 C CA . ALA D 1 2 ? 5.750 -11.294 4.221 1.00 0.00 68 ALA D CA 6
ATOM 6587 C C . ALA D 1 2 ? 4.464 -12.078 4.142 1.00 0.00 68 ALA D C 6
ATOM 6588 O O . ALA D 1 2 ? 3.804 -12.115 3.141 1.00 0.00 68 ALA D O 6
ATOM 6595 N N . LYS D 1 3 ? 4.039 -12.728 5.206 1.00 0.00 69 LYS D N 6
ATOM 6596 C CA . LYS D 1 3 ? 2.777 -13.412 5.314 1.00 0.00 69 LYS D CA 6
ATOM 6597 C C . LYS D 1 3 ? 1.607 -12.466 5.296 1.00 0.00 69 LYS D C 6
ATOM 6598 O O . LYS D 1 3 ? 0.533 -12.847 4.887 1.00 0.00 69 LYS D O 6
ATOM 6617 N N . ALA D 1 4 ? 1.828 -11.214 5.670 1.00 0.00 70 ALA D N 6
ATOM 6618 C CA . ALA D 1 4 ? 0.902 -10.110 5.649 1.00 0.00 70 ALA D CA 6
ATOM 6619 C C . ALA D 1 4 ? 0.258 -9.748 4.325 1.00 0.00 70 ALA D C 6
ATOM 6620 O O . ALA D 1 4 ? -0.550 -8.842 4.212 1.00 0.00 70 ALA D O 6
ATOM 6627 N N . ALA D 1 5 ? 0.676 -10.446 3.279 1.00 0.00 71 ALA D N 6
ATOM 6628 C CA . ALA D 1 5 ? 0.483 -10.096 1.890 1.00 0.00 71 ALA D CA 6
ATOM 6629 C C . ALA D 1 5 ? -0.830 -10.500 1.256 1.00 0.00 71 ALA D C 6
ATOM 6630 O O . ALA D 1 5 ? -0.999 -10.329 0.058 1.00 0.00 71 ALA D O 6
ATOM 6637 N N . ALA D 1 6 ? -1.790 -10.961 2.048 1.00 0.00 72 ALA D N 6
ATOM 6638 C CA . ALA D 1 6 ? -3.173 -10.946 1.666 1.00 0.00 72 ALA D CA 6
ATOM 6639 C C . ALA D 1 6 ? -3.966 -9.997 2.526 1.00 0.00 72 ALA D C 6
ATOM 6640 O O . ALA D 1 6 ? -4.593 -9.097 2.013 1.00 0.00 72 ALA D O 6
ATOM 6647 N N . ALA D 1 7 ? -3.871 -10.114 3.844 1.00 0.00 73 ALA D N 6
ATOM 6648 C CA . ALA D 1 7 ? -4.696 -9.425 4.803 1.00 0.00 73 ALA D CA 6
ATOM 6649 C C . ALA D 1 7 ? -4.586 -7.916 4.766 1.00 0.00 73 ALA D C 6
ATOM 6650 O O . ALA D 1 7 ? -5.581 -7.235 4.919 1.00 0.00 73 ALA D O 6
ATOM 6657 N N . ALA D 1 8 ? -3.399 -7.373 4.591 1.00 0.00 74 ALA D N 6
ATOM 6658 C CA . ALA D 1 8 ? -3.210 -5.945 4.482 1.00 0.00 74 ALA D CA 6
ATOM 6659 C C . ALA D 1 8 ? -3.653 -5.450 3.123 1.00 0.00 74 ALA D C 6
ATOM 6660 O O . ALA D 1 8 ? -4.299 -4.427 2.995 1.00 0.00 74 ALA D O 6
ATOM 6667 N N . ILE D 1 9 ? -3.330 -6.203 2.081 1.00 0.00 75 ILE D N 6
ATOM 6668 C CA . ILE D 1 9 ? -3.659 -5.899 0.709 1.00 0.00 75 ILE D CA 6
ATOM 6669 C C . ILE D 1 9 ? -5.158 -5.909 0.468 1.00 0.00 75 ILE D C 6
ATOM 6670 O O . ILE D 1 9 ? -5.697 -5.064 -0.230 1.00 0.00 75 ILE D O 6
ATOM 6686 N N . LYS D 1 10 ? -5.864 -6.862 1.072 1.00 0.00 76 LYS D N 6
ATOM 6687 C CA . LYS D 1 10 ? -7.288 -7.079 0.955 1.00 0.00 76 LYS D CA 6
ATOM 6688 C C . LYS D 1 10 ? -8.104 -5.915 1.485 1.00 0.00 76 LYS D C 6
ATOM 6689 O O . LYS D 1 10 ? -9.086 -5.526 0.881 1.00 0.00 76 LYS D O 6
ATOM 6708 N N . ALA D 1 11 ? -7.663 -5.330 2.590 1.00 0.00 77 ALA D N 6
ATOM 6709 C CA . ALA D 1 11 ? -8.098 -4.031 3.042 1.00 0.00 77 ALA D CA 6
ATOM 6710 C C . ALA D 1 11 ? -7.791 -2.980 1.994 1.00 0.00 77 ALA D C 6
ATOM 6711 O O . ALA D 1 11 ? -8.688 -2.298 1.517 1.00 0.00 77 ALA D O 6
ATOM 6718 N N . ILE D 1 12 ? -6.534 -2.832 1.583 1.00 0.00 78 ILE D N 6
ATOM 6719 C CA . ILE D 1 12 ? -6.072 -1.709 0.799 1.00 0.00 78 ILE D CA 6
ATOM 6720 C C . ILE D 1 12 ? -6.634 -1.707 -0.612 1.00 0.00 78 ILE D C 6
ATOM 6721 O O . ILE D 1 12 ? -7.170 -0.683 -1.015 1.00 0.00 78 ILE D O 6
ATOM 6737 N N . ALA D 1 13 ? -6.696 -2.821 -1.341 1.00 0.00 79 ALA D N 6
ATOM 6738 C CA . ALA D 1 13 ? -7.222 -2.836 -2.685 1.00 0.00 79 ALA D CA 6
ATOM 6739 C C . ALA D 1 13 ? -8.699 -2.483 -2.769 1.00 0.00 79 ALA D C 6
ATOM 6740 O O . ALA D 1 13 ? -9.185 -1.927 -3.743 1.00 0.00 79 ALA D O 6
ATOM 6747 N N . ALA D 1 14 ? -9.436 -2.711 -1.690 1.00 0.00 80 ALA D N 6
ATOM 6748 C CA . ALA D 1 14 ? -10.802 -2.271 -1.524 1.00 0.00 80 ALA D CA 6
ATOM 6749 C C . ALA D 1 14 ? -10.900 -0.799 -1.164 1.00 0.00 80 ALA D C 6
ATOM 6750 O O . ALA D 1 14 ? -11.685 -0.041 -1.716 1.00 0.00 80 ALA D O 6
ATOM 6757 N N . ILE D 1 15 ? -10.035 -0.345 -0.267 1.00 0.00 81 ILE D N 6
ATOM 6758 C CA . ILE D 1 15 ? -9.907 1.013 0.211 1.00 0.00 81 ILE D CA 6
ATOM 6759 C C . ILE D 1 15 ? -9.422 1.937 -0.892 1.00 0.00 81 ILE D C 6
ATOM 6760 O O . ILE D 1 15 ? -9.908 3.052 -1.007 1.00 0.00 81 ILE D O 6
ATOM 6776 N N . ILE D 1 16 ? -8.539 1.484 -1.774 1.00 0.00 82 ILE D N 6
ATOM 6777 C CA . ILE D 1 16 ? -8.150 2.186 -2.975 1.00 0.00 82 ILE D CA 6
ATOM 6778 C C . ILE D 1 16 ? -9.362 2.589 -3.797 1.00 0.00 82 ILE D C 6
ATOM 6779 O O . ILE D 1 16 ? -9.484 3.732 -4.203 1.00 0.00 82 ILE D O 6
ATOM 6795 N N . LYS D 1 17 ? -10.241 1.625 -4.061 1.00 0.00 83 LYS D N 6
ATOM 6796 C CA . LYS D 1 17 ? -11.448 1.769 -4.840 1.00 0.00 83 LYS D CA 6
ATOM 6797 C C . LYS D 1 17 ? -12.519 2.591 -4.148 1.00 0.00 83 LYS D C 6
ATOM 6798 O O . LYS D 1 17 ? -13.136 3.422 -4.793 1.00 0.00 83 LYS D O 6
ATOM 6817 N N . ALA D 1 18 ? -12.705 2.402 -2.845 1.00 0.00 84 ALA D N 6
ATOM 6818 C CA . ALA D 1 18 ? -13.651 3.113 -2.026 1.00 0.00 84 ALA D CA 6
ATOM 6819 C C . ALA D 1 18 ? -13.217 4.538 -1.756 1.00 0.00 84 ALA D C 6
ATOM 6820 O O . ALA D 1 18 ? -14.010 5.438 -1.907 1.00 0.00 84 ALA D O 6
ATOM 6827 N N . GLY D 1 19 ? -11.959 4.745 -1.423 1.00 0.00 85 GLY D N 6
ATOM 6828 C CA . GLY D 1 19 ? -11.283 5.998 -1.206 1.00 0.00 85 GLY D CA 6
ATOM 6829 C C . GLY D 1 19 ? -11.048 6.794 -2.473 1.00 0.00 85 GLY D C 6
ATOM 6830 O O . GLY D 1 19 ? -11.118 8.000 -2.446 1.00 0.00 85 GLY D O 6
ATOM 6834 N N . GLY D 1 20 ? -10.796 6.137 -3.585 1.00 0.00 86 GLY D N 6
ATOM 6835 C CA . GLY D 1 20 ? -10.723 6.724 -4.894 1.00 0.00 86 GLY D CA 6
ATOM 6836 C C . GLY D 1 20 ? -9.415 7.411 -5.188 1.00 0.00 86 GLY D C 6
ATOM 6837 O O . GLY D 1 20 ? -9.441 8.456 -5.763 1.00 0.00 86 GLY D O 6
ATOM 6841 N N . TYR D 1 21 ? -8.291 6.821 -4.835 1.00 0.00 87 TYR D N 6
ATOM 6842 C CA . TYR D 1 21 ? -6.973 7.377 -4.949 1.00 0.00 87 TYR D CA 6
ATOM 6843 C C . TYR D 1 21 ? -6.625 7.905 -6.301 1.00 0.00 87 TYR D C 6
ATOM 6844 O O . TYR D 1 21 ? -5.910 8.839 -6.388 1.00 0.00 87 TYR D O 6
ATOM 6871 N N . ALA A 1 2 ? 0.605 13.927 2.403 1.00 0.00 2 ALA A N 7
ATOM 6872 C CA . ALA A 1 2 ? -0.191 12.928 1.748 1.00 0.00 2 ALA A CA 7
ATOM 6873 C C . ALA A 1 2 ? -0.175 12.927 0.238 1.00 0.00 2 ALA A C 7
ATOM 6874 O O . ALA A 1 2 ? -0.500 11.900 -0.339 1.00 0.00 2 ALA A O 7
ATOM 6881 N N . LYS A 1 3 ? 0.269 13.980 -0.445 1.00 0.00 3 LYS A N 7
ATOM 6882 C CA . LYS A 1 3 ? 0.511 14.069 -1.866 1.00 0.00 3 LYS A CA 7
ATOM 6883 C C . LYS A 1 3 ? 1.554 13.117 -2.413 1.00 0.00 3 LYS A C 7
ATOM 6884 O O . LYS A 1 3 ? 1.628 12.927 -3.618 1.00 0.00 3 LYS A O 7
ATOM 6903 N N . ALA A 1 4 ? 2.285 12.398 -1.574 1.00 0.00 4 ALA A N 7
ATOM 6904 C CA . ALA A 1 4 ? 2.990 11.192 -1.926 1.00 0.00 4 ALA A CA 7
ATOM 6905 C C . ALA A 1 4 ? 2.119 10.102 -2.515 1.00 0.00 4 ALA A C 7
ATOM 6906 O O . ALA A 1 4 ? 2.657 9.069 -2.893 1.00 0.00 4 ALA A O 7
ATOM 6913 N N . ALA A 1 5 ? 0.800 10.288 -2.562 1.00 0.00 5 ALA A N 7
ATOM 6914 C CA . ALA A 1 5 ? -0.202 9.327 -2.954 1.00 0.00 5 ALA A CA 7
ATOM 6915 C C . ALA A 1 5 ? 0.025 8.787 -4.353 1.00 0.00 5 ALA A C 7
ATOM 6916 O O . ALA A 1 5 ? 0.659 7.748 -4.472 1.00 0.00 5 ALA A O 7
ATOM 6923 N N . ALA A 1 6 ? -0.427 9.473 -5.402 1.00 0.00 6 ALA A N 7
ATOM 6924 C CA . ALA A 1 6 ? -0.443 8.893 -6.726 1.00 0.00 6 ALA A CA 7
ATOM 6925 C C . ALA A 1 6 ? 0.935 8.565 -7.266 1.00 0.00 6 ALA A C 7
ATOM 6926 O O . ALA A 1 6 ? 1.100 7.580 -7.964 1.00 0.00 6 ALA A O 7
ATOM 6933 N N . ALA A 1 7 ? 1.977 9.258 -6.825 1.00 0.00 7 ALA A N 7
ATOM 6934 C CA . ALA A 1 7 ? 3.336 8.920 -7.185 1.00 0.00 7 ALA A CA 7
ATOM 6935 C C . ALA A 1 7 ? 3.781 7.543 -6.738 1.00 0.00 7 ALA A C 7
ATOM 6936 O O . ALA A 1 7 ? 4.670 6.997 -7.361 1.00 0.00 7 ALA A O 7
ATOM 6943 N N . ALA A 1 8 ? 3.152 6.975 -5.719 1.00 0.00 8 ALA A N 7
ATOM 6944 C CA . ALA A 1 8 ? 3.263 5.575 -5.387 1.00 0.00 8 ALA A CA 7
ATOM 6945 C C . ALA A 1 8 ? 2.040 4.785 -5.818 1.00 0.00 8 ALA A C 7
ATOM 6946 O O . ALA A 1 8 ? 2.117 3.876 -6.620 1.00 0.00 8 ALA A O 7
ATOM 6953 N N . ILE A 1 9 ? 0.878 5.095 -5.254 1.00 0.00 9 ILE A N 7
ATOM 6954 C CA . ILE A 1 9 ? -0.371 4.372 -5.335 1.00 0.00 9 ILE A CA 7
ATOM 6955 C C . ILE A 1 9 ? -0.881 4.190 -6.752 1.00 0.00 9 ILE A C 7
ATOM 6956 O O . ILE A 1 9 ? -1.447 3.146 -7.051 1.00 0.00 9 ILE A O 7
ATOM 6972 N N . LYS A 1 10 ? -0.592 5.119 -7.658 1.00 0.00 10 LYS A N 7
ATOM 6973 C CA . LYS A 1 10 ? -1.063 5.021 -9.018 1.00 0.00 10 LYS A CA 7
ATOM 6974 C C . LYS A 1 10 ? -0.318 4.004 -9.860 1.00 0.00 10 LYS A C 7
ATOM 6975 O O . LYS A 1 10 ? -0.955 3.226 -10.560 1.00 0.00 10 LYS A O 7
ATOM 6994 N N . ALA A 1 11 ? 0.992 3.897 -9.658 1.00 0.00 11 ALA A N 7
ATOM 6995 C CA . ALA A 1 11 ? 1.752 2.734 -10.054 1.00 0.00 11 ALA A CA 7
ATOM 6996 C C . ALA A 1 11 ? 1.351 1.479 -9.305 1.00 0.00 11 ALA A C 7
ATOM 6997 O O . ALA A 1 11 ? 1.130 0.435 -9.902 1.00 0.00 11 ALA A O 7
ATOM 7004 N N . ILE A 1 12 ? 1.216 1.549 -7.983 1.00 0.00 12 ILE A N 7
ATOM 7005 C CA . ILE A 1 12 ? 1.097 0.399 -7.119 1.00 0.00 12 ILE A CA 7
ATOM 7006 C C . ILE A 1 12 ? -0.237 -0.290 -7.291 1.00 0.00 12 ILE A C 7
ATOM 7007 O O . ILE A 1 12 ? -0.255 -1.500 -7.432 1.00 0.00 12 ILE A O 7
ATOM 7023 N N . ALA A 1 13 ? -1.336 0.433 -7.497 1.00 0.00 13 ALA A N 7
ATOM 7024 C CA . ALA A 1 13 ? -2.600 -0.179 -7.827 1.00 0.00 13 ALA A CA 7
ATOM 7025 C C . ALA A 1 13 ? -2.655 -0.889 -9.166 1.00 0.00 13 ALA A C 7
ATOM 7026 O O . ALA A 1 13 ? -3.478 -1.754 -9.364 1.00 0.00 13 ALA A O 7
ATOM 7033 N N . ALA A 1 14 ? -1.696 -0.630 -10.049 1.00 0.00 14 ALA A N 7
ATOM 7034 C CA . ALA A 1 14 ? -1.527 -1.304 -11.317 1.00 0.00 14 ALA A CA 7
ATOM 7035 C C . ALA A 1 14 ? -0.476 -2.396 -11.239 1.00 0.00 14 ALA A C 7
ATOM 7036 O O . ALA A 1 14 ? -0.632 -3.423 -11.874 1.00 0.00 14 ALA A O 7
ATOM 7043 N N . ILE A 1 15 ? 0.535 -2.252 -10.395 1.00 0.00 15 ILE A N 7
ATOM 7044 C CA . ILE A 1 15 ? 1.513 -3.238 -9.996 1.00 0.00 15 ILE A CA 7
ATOM 7045 C C . ILE A 1 15 ? 0.824 -4.335 -9.207 1.00 0.00 15 ILE A C 7
ATOM 7046 O O . ILE A 1 15 ? 1.147 -5.487 -9.413 1.00 0.00 15 ILE A O 7
ATOM 7062 N N . ILE A 1 16 ? -0.170 -4.034 -8.377 1.00 0.00 16 ILE A N 7
ATOM 7063 C CA . ILE A 1 16 ? -0.976 -5.024 -7.705 1.00 0.00 16 ILE A CA 7
ATOM 7064 C C . ILE A 1 16 ? -1.607 -5.994 -8.679 1.00 0.00 16 ILE A C 7
ATOM 7065 O O . ILE A 1 16 ? -1.413 -7.187 -8.560 1.00 0.00 16 ILE A O 7
ATOM 7081 N N . LYS A 1 17 ? -2.313 -5.445 -9.661 1.00 0.00 17 LYS A N 7
ATOM 7082 C CA . LYS A 1 17 ? -2.974 -6.119 -10.752 1.00 0.00 17 LYS A CA 7
ATOM 7083 C C . LYS A 1 17 ? -2.044 -6.936 -11.615 1.00 0.00 17 LYS A C 7
ATOM 7084 O O . LYS A 1 17 ? -2.412 -7.978 -12.030 1.00 0.00 17 LYS A O 7
ATOM 7103 N N . ALA A 1 18 ? -0.829 -6.509 -11.851 1.00 0.00 18 ALA A N 7
ATOM 7104 C CA . ALA A 1 18 ? 0.199 -7.242 -12.549 1.00 0.00 18 ALA A CA 7
ATOM 7105 C C . ALA A 1 18 ? 0.900 -8.297 -11.726 1.00 0.00 18 ALA A C 7
ATOM 7106 O O . ALA A 1 18 ? 1.254 -9.360 -12.173 1.00 0.00 18 ALA A O 7
ATOM 7113 N N . GLY A 1 19 ? 1.113 -7.991 -10.458 1.00 0.00 19 GLY A N 7
ATOM 7114 C CA . GLY A 1 19 ? 1.825 -8.749 -9.461 1.00 0.00 19 GLY A CA 7
ATOM 7115 C C . GLY A 1 19 ? 1.133 -10.036 -9.106 1.00 0.00 19 GLY A C 7
ATOM 7116 O O . GLY A 1 19 ? 1.794 -10.959 -8.775 1.00 0.00 19 GLY A O 7
ATOM 7120 N N . GLY A 1 20 ? -0.157 -10.113 -9.184 1.00 0.00 20 GLY A N 7
ATOM 7121 C CA . GLY A 1 20 ? -0.913 -11.287 -8.866 1.00 0.00 20 GLY A CA 7
ATOM 7122 C C . GLY A 1 20 ? -1.302 -11.490 -7.432 1.00 0.00 20 GLY A C 7
ATOM 7123 O O . GLY A 1 20 ? -1.437 -12.599 -7.005 1.00 0.00 20 GLY A O 7
ATOM 7127 N N . TYR A 1 21 ? -1.405 -10.421 -6.683 1.00 0.00 21 TYR A N 7
ATOM 7128 C CA . TYR A 1 21 ? -1.729 -10.369 -5.306 1.00 0.00 21 TYR A CA 7
ATOM 7129 C C . TYR A 1 21 ? -3.029 -10.944 -4.951 1.00 0.00 21 TYR A C 7
ATOM 7130 O O . TYR A 1 21 ? -3.231 -11.296 -3.858 1.00 0.00 21 TYR A O 7
ATOM 7157 N N . ALA B 1 2 ? 1.557 -13.664 -2.188 1.00 0.00 24 ALA B N 7
ATOM 7158 C CA . ALA B 1 2 ? 2.073 -13.539 -3.510 1.00 0.00 24 ALA B CA 7
ATOM 7159 C C . ALA B 1 2 ? 3.475 -12.994 -3.538 1.00 0.00 24 ALA B C 7
ATOM 7160 O O . ALA B 1 2 ? 3.859 -12.245 -2.683 1.00 0.00 24 ALA B O 7
ATOM 7167 N N . LYS B 1 3 ? 4.260 -13.322 -4.551 1.00 0.00 25 LYS B N 7
ATOM 7168 C CA . LYS B 1 3 ? 5.600 -12.861 -4.740 1.00 0.00 25 LYS B CA 7
ATOM 7169 C C . LYS B 1 3 ? 5.700 -11.383 -4.985 1.00 0.00 25 LYS B C 7
ATOM 7170 O O . LYS B 1 3 ? 6.744 -10.806 -4.781 1.00 0.00 25 LYS B O 7
ATOM 7189 N N . ALA B 1 4 ? 4.619 -10.764 -5.440 1.00 0.00 26 ALA B N 7
ATOM 7190 C CA . ALA B 1 4 ? 4.498 -9.355 -5.634 1.00 0.00 26 ALA B CA 7
ATOM 7191 C C . ALA B 1 4 ? 4.745 -8.545 -4.378 1.00 0.00 26 ALA B C 7
ATOM 7192 O O . ALA B 1 4 ? 4.829 -7.329 -4.424 1.00 0.00 26 ALA B O 7
ATOM 7199 N N . ALA B 1 5 ? 4.863 -9.205 -3.241 1.00 0.00 27 ALA B N 7
ATOM 7200 C CA . ALA B 1 5 ? 4.955 -8.634 -1.919 1.00 0.00 27 ALA B CA 7
ATOM 7201 C C . ALA B 1 5 ? 6.200 -7.781 -1.768 1.00 0.00 27 ALA B C 7
ATOM 7202 O O . ALA B 1 5 ? 6.145 -6.577 -1.969 1.00 0.00 27 ALA B O 7
ATOM 7209 N N . ALA B 1 6 ? 7.352 -8.357 -1.437 1.00 0.00 28 ALA B N 7
ATOM 7210 C CA . ALA B 1 6 ? 8.517 -7.602 -1.060 1.00 0.00 28 ALA B CA 7
ATOM 7211 C C . ALA B 1 6 ? 9.222 -6.908 -2.205 1.00 0.00 28 ALA B C 7
ATOM 7212 O O . ALA B 1 6 ? 10.307 -6.386 -2.055 1.00 0.00 28 ALA B O 7
ATOM 7219 N N . ALA B 1 7 ? 8.602 -6.868 -3.375 1.00 0.00 29 ALA B N 7
ATOM 7220 C CA . ALA B 1 7 ? 8.881 -5.999 -4.482 1.00 0.00 29 ALA B CA 7
ATOM 7221 C C . ALA B 1 7 ? 8.126 -4.696 -4.343 1.00 0.00 29 ALA B C 7
ATOM 7222 O O . ALA B 1 7 ? 8.725 -3.654 -4.267 1.00 0.00 29 ALA B O 7
ATOM 7229 N N . ALA B 1 8 ? 6.805 -4.718 -4.278 1.00 0.00 30 ALA B N 7
ATOM 7230 C CA . ALA B 1 8 ? 5.958 -3.547 -4.337 1.00 0.00 30 ALA B CA 7
ATOM 7231 C C . ALA B 1 8 ? 5.825 -2.898 -2.976 1.00 0.00 30 ALA B C 7
ATOM 7232 O O . ALA B 1 8 ? 5.778 -1.684 -2.864 1.00 0.00 30 ALA B O 7
ATOM 7239 N N . ILE B 1 9 ? 5.799 -3.708 -1.928 1.00 0.00 31 ILE B N 7
ATOM 7240 C CA . ILE B 1 9 ? 5.811 -3.265 -0.555 1.00 0.00 31 ILE B CA 7
ATOM 7241 C C . ILE B 1 9 ? 7.096 -2.528 -0.238 1.00 0.00 31 ILE B C 7
ATOM 7242 O O . ILE B 1 9 ? 7.074 -1.544 0.489 1.00 0.00 31 ILE B O 7
ATOM 7258 N N . LYS B 1 10 ? 8.239 -2.976 -0.747 1.00 0.00 32 LYS B N 7
ATOM 7259 C CA . LYS B 1 10 ? 9.470 -2.233 -0.622 1.00 0.00 32 LYS B CA 7
ATOM 7260 C C . LYS B 1 10 ? 9.384 -0.873 -1.285 1.00 0.00 32 LYS B C 7
ATOM 7261 O O . LYS B 1 10 ? 9.664 0.131 -0.652 1.00 0.00 32 LYS B O 7
ATOM 7280 N N . ALA B 1 11 ? 8.843 -0.821 -2.496 1.00 0.00 33 ALA B N 7
ATOM 7281 C CA . ALA B 1 11 ? 8.425 0.363 -3.209 1.00 0.00 33 ALA B CA 7
ATOM 7282 C C . ALA B 1 11 ? 7.222 1.097 -2.643 1.00 0.00 33 ALA B C 7
ATOM 7283 O O . ALA B 1 11 ? 6.669 1.982 -3.283 1.00 0.00 33 ALA B O 7
ATOM 7290 N N . ILE B 1 12 ? 6.818 0.777 -1.420 1.00 0.00 34 ILE B N 7
ATOM 7291 C CA . ILE B 1 12 ? 5.850 1.443 -0.578 1.00 0.00 34 ILE B CA 7
ATOM 7292 C C . ILE B 1 12 ? 6.519 1.839 0.726 1.00 0.00 34 ILE B C 7
ATOM 7293 O O . ILE B 1 12 ? 6.619 3.017 1.006 1.00 0.00 34 ILE B O 7
ATOM 7309 N N . ALA B 1 13 ? 7.060 0.949 1.547 1.00 0.00 35 ALA B N 7
ATOM 7310 C CA . ALA B 1 13 ? 7.594 1.316 2.836 1.00 0.00 35 ALA B CA 7
ATOM 7311 C C . ALA B 1 13 ? 8.782 2.260 2.797 1.00 0.00 35 ALA B C 7
ATOM 7312 O O . ALA B 1 13 ? 8.999 3.039 3.706 1.00 0.00 35 ALA B O 7
ATOM 7319 N N . ALA B 1 14 ? 9.505 2.263 1.684 1.00 0.00 36 ALA B N 7
ATOM 7320 C CA . ALA B 1 14 ? 10.575 3.184 1.387 1.00 0.00 36 ALA B CA 7
ATOM 7321 C C . ALA B 1 14 ? 10.104 4.484 0.764 1.00 0.00 36 ALA B C 7
ATOM 7322 O O . ALA B 1 14 ? 10.563 5.560 1.106 1.00 0.00 36 ALA B O 7
ATOM 7329 N N . ILE B 1 15 ? 9.086 4.391 -0.079 1.00 0.00 37 ILE B N 7
ATOM 7330 C CA . ILE B 1 15 ? 8.319 5.476 -0.650 1.00 0.00 37 ILE B CA 7
ATOM 7331 C C . ILE B 1 15 ? 7.616 6.289 0.423 1.00 0.00 37 ILE B C 7
ATOM 7332 O O . ILE B 1 15 ? 7.428 7.493 0.308 1.00 0.00 37 ILE B O 7
ATOM 7348 N N . ILE B 1 16 ? 7.146 5.632 1.479 1.00 0.00 38 ILE B N 7
ATOM 7349 C CA . ILE B 1 16 ? 6.547 6.274 2.626 1.00 0.00 38 ILE B CA 7
ATOM 7350 C C . ILE B 1 16 ? 7.581 7.078 3.393 1.00 0.00 38 ILE B C 7
ATOM 7351 O O . ILE B 1 16 ? 7.382 8.261 3.618 1.00 0.00 38 ILE B O 7
ATOM 7367 N N . LYS B 1 17 ? 8.735 6.499 3.703 1.00 0.00 39 LYS B N 7
ATOM 7368 C CA . LYS B 1 17 ? 9.836 7.180 4.339 1.00 0.00 39 LYS B CA 7
ATOM 7369 C C . LYS B 1 17 ? 10.238 8.438 3.592 1.00 0.00 39 LYS B C 7
ATOM 7370 O O . LYS B 1 17 ? 10.445 9.454 4.216 1.00 0.00 39 LYS B O 7
ATOM 7389 N N . ALA B 1 18 ? 10.333 8.363 2.278 1.00 0.00 40 ALA B N 7
ATOM 7390 C CA . ALA B 1 18 ? 10.734 9.442 1.413 1.00 0.00 40 ALA B CA 7
ATOM 7391 C C . ALA B 1 18 ? 9.633 10.408 1.058 1.00 0.00 40 ALA B C 7
ATOM 7392 O O . ALA B 1 18 ? 9.905 11.559 0.852 1.00 0.00 40 ALA B O 7
ATOM 7399 N N . GLY B 1 19 ? 8.394 9.961 0.979 1.00 0.00 41 GLY B N 7
ATOM 7400 C CA . GLY B 1 19 ? 7.212 10.682 0.612 1.00 0.00 41 GLY B CA 7
ATOM 7401 C C . GLY B 1 19 ? 6.738 11.645 1.665 1.00 0.00 41 GLY B C 7
ATOM 7402 O O . GLY B 1 19 ? 6.226 12.694 1.333 1.00 0.00 41 GLY B O 7
ATOM 7406 N N . GLY B 1 20 ? 6.891 11.287 2.926 1.00 0.00 42 GLY B N 7
ATOM 7407 C CA . GLY B 1 20 ? 6.433 12.073 4.039 1.00 0.00 42 GLY B CA 7
ATOM 7408 C C . GLY B 1 20 ? 4.925 12.069 4.178 1.00 0.00 42 GLY B C 7
ATOM 7409 O O . GLY B 1 20 ? 4.343 13.107 4.424 1.00 0.00 42 GLY B O 7
ATOM 7413 N N . TYR B 1 21 ? 4.296 10.919 3.982 1.00 0.00 43 TYR B N 7
ATOM 7414 C CA . TYR B 1 21 ? 2.878 10.709 3.930 1.00 0.00 43 TYR B CA 7
ATOM 7415 C C . TYR B 1 21 ? 2.107 11.142 5.151 1.00 0.00 43 TYR B C 7
ATOM 7416 O O . TYR B 1 21 ? 0.991 11.492 5.058 1.00 0.00 43 TYR B O 7
ATOM 7443 N N . ALA C 1 2 ? -5.814 13.542 -1.484 1.00 0.00 46 ALA C N 7
ATOM 7444 C CA . ALA C 1 2 ? -7.031 14.237 -1.185 1.00 0.00 46 ALA C CA 7
ATOM 7445 C C . ALA C 1 2 ? -7.831 13.627 -0.062 1.00 0.00 46 ALA C C 7
ATOM 7446 O O . ALA C 1 2 ? -8.378 14.323 0.770 1.00 0.00 46 ALA C O 7
ATOM 7453 N N . LYS C 1 3 ? -7.983 12.314 -0.052 1.00 0.00 47 LYS C N 7
ATOM 7454 C CA . LYS C 1 3 ? -8.894 11.624 0.815 1.00 0.00 47 LYS C CA 7
ATOM 7455 C C . LYS C 1 3 ? -8.485 10.224 1.237 1.00 0.00 47 LYS C C 7
ATOM 7456 O O . LYS C 1 3 ? -8.419 9.902 2.414 1.00 0.00 47 LYS C O 7
ATOM 7475 N N . ALA C 1 4 ? -8.327 9.365 0.234 1.00 0.00 48 ALA C N 7
ATOM 7476 C CA . ALA C 1 4 ? -8.031 7.967 0.383 1.00 0.00 48 ALA C CA 7
ATOM 7477 C C . ALA C 1 4 ? -6.655 7.772 0.996 1.00 0.00 48 ALA C C 7
ATOM 7478 O O . ALA C 1 4 ? -6.366 6.735 1.575 1.00 0.00 48 ALA C O 7
ATOM 7485 N N . ALA C 1 5 ? -5.823 8.803 0.914 1.00 0.00 49 ALA C N 7
ATOM 7486 C CA . ALA C 1 5 ? -4.432 8.785 1.304 1.00 0.00 49 ALA C CA 7
ATOM 7487 C C . ALA C 1 5 ? -4.279 8.567 2.799 1.00 0.00 49 ALA C C 7
ATOM 7488 O O . ALA C 1 5 ? -4.136 7.450 3.262 1.00 0.00 49 ALA C O 7
ATOM 7495 N N . ALA C 1 6 ? -4.377 9.633 3.585 1.00 0.00 50 ALA C N 7
ATOM 7496 C CA . ALA C 1 6 ? -4.128 9.582 5.007 1.00 0.00 50 ALA C CA 7
ATOM 7497 C C . ALA C 1 6 ? -5.165 8.820 5.802 1.00 0.00 50 ALA C C 7
ATOM 7498 O O . ALA C 1 6 ? -5.074 8.785 7.015 1.00 0.00 50 ALA C O 7
ATOM 7505 N N . ALA C 1 7 ? -6.135 8.150 5.191 1.00 0.00 51 ALA C N 7
ATOM 7506 C CA . ALA C 1 7 ? -6.996 7.138 5.747 1.00 0.00 51 ALA C CA 7
ATOM 7507 C C . ALA C 1 7 ? -6.378 5.766 5.586 1.00 0.00 51 ALA C C 7
ATOM 7508 O O . ALA C 1 7 ? -6.214 5.070 6.550 1.00 0.00 51 ALA C O 7
ATOM 7515 N N . ALA C 1 8 ? -6.021 5.353 4.386 1.00 0.00 52 ALA C N 7
ATOM 7516 C CA . ALA C 1 8 ? -5.583 4.003 4.114 1.00 0.00 52 ALA C CA 7
ATOM 7517 C C . ALA C 1 8 ? -4.119 3.799 4.419 1.00 0.00 52 ALA C C 7
ATOM 7518 O O . ALA C 1 8 ? -3.743 2.776 4.935 1.00 0.00 52 ALA C O 7
ATOM 7525 N N . ILE C 1 9 ? -3.314 4.821 4.162 1.00 0.00 53 ILE C N 7
ATOM 7526 C CA . ILE C 1 9 ? -1.901 4.822 4.452 1.00 0.00 53 ILE C CA 7
ATOM 7527 C C . ILE C 1 9 ? -1.614 4.755 5.938 1.00 0.00 53 ILE C C 7
ATOM 7528 O O . ILE C 1 9 ? -0.698 4.068 6.376 1.00 0.00 53 ILE C O 7
ATOM 7544 N N . LYS C 1 10 ? -2.428 5.429 6.748 1.00 0.00 54 LYS C N 7
ATOM 7545 C CA . LYS C 1 10 ? -2.364 5.430 8.189 1.00 0.00 54 LYS C CA 7
ATOM 7546 C C . LYS C 1 10 ? -2.671 4.051 8.742 1.00 0.00 54 LYS C C 7
ATOM 7547 O O . LYS C 1 10 ? -1.974 3.606 9.637 1.00 0.00 54 LYS C O 7
AT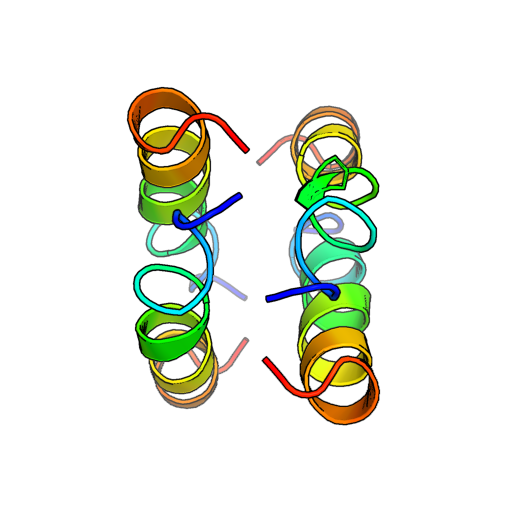OM 7566 N N . ALA C 1 11 ? -3.616 3.345 8.133 1.00 0.00 55 ALA C N 7
ATOM 7567 C CA . ALA C 1 11 ? -3.817 1.932 8.337 1.00 0.00 55 ALA C CA 7
ATOM 7568 C C . ALA C 1 11 ? -2.600 1.134 7.902 1.00 0.00 55 ALA C C 7
ATOM 7569 O O . ALA C 1 11 ? -2.075 0.344 8.678 1.00 0.00 55 ALA C O 7
ATOM 7576 N N . ILE C 1 12 ? -2.103 1.320 6.682 1.00 0.00 56 ILE C N 7
ATOM 7577 C CA . ILE C 1 12 ? -1.072 0.502 6.086 1.00 0.00 56 ILE C CA 7
ATOM 7578 C C . ILE C 1 12 ? 0.251 0.630 6.821 1.00 0.00 56 ILE C C 7
ATOM 7579 O O . ILE C 1 12 ? 0.836 -0.388 7.162 1.00 0.00 56 ILE C O 7
ATOM 7595 N N . ALA C 1 13 ? 0.660 1.835 7.217 1.00 0.00 57 ALA C N 7
ATOM 7596 C CA . ALA C 1 13 ? 1.935 1.966 7.884 1.00 0.00 57 ALA C CA 7
ATOM 7597 C C . ALA C 1 13 ? 1.986 1.265 9.228 1.00 0.00 57 ALA C C 7
ATOM 7598 O O . ALA C 1 13 ? 3.054 0.869 9.666 1.00 0.00 57 ALA C O 7
ATOM 7605 N N . ALA C 1 14 ? 0.842 1.082 9.877 1.00 0.00 58 ALA C N 7
ATOM 7606 C CA . ALA C 1 14 ? 0.648 0.318 11.086 1.00 0.00 58 ALA C CA 7
ATOM 7607 C C . ALA C 1 14 ? 0.503 -1.167 10.827 1.00 0.00 58 ALA C C 7
ATOM 7608 O O . ALA C 1 14 ? 1.168 -1.976 11.451 1.00 0.00 58 ALA C O 7
ATOM 7615 N N . ILE C 1 15 ? -0.305 -1.533 9.834 1.00 0.00 59 ILE C N 7
ATOM 7616 C CA . ILE C 1 15 ? -0.502 -2.880 9.356 1.00 0.00 59 ILE C CA 7
ATOM 7617 C C . ILE C 1 15 ? 0.785 -3.496 8.838 1.00 0.00 59 ILE C C 7
ATOM 7618 O O . ILE C 1 15 ? 0.999 -4.682 9.044 1.00 0.00 59 ILE C O 7
ATOM 7634 N N . ILE C 1 16 ? 1.680 -2.718 8.230 1.00 0.00 60 ILE C N 7
ATOM 7635 C CA . ILE C 1 16 ? 2.959 -3.177 7.733 1.00 0.00 60 ILE C CA 7
ATOM 7636 C C . ILE C 1 16 ? 3.830 -3.702 8.857 1.00 0.00 60 ILE C C 7
ATOM 7637 O O . ILE C 1 16 ? 4.310 -4.827 8.808 1.00 0.00 60 ILE C O 7
ATOM 7653 N N . LYS C 1 17 ? 3.965 -2.886 9.897 1.00 0.00 61 LYS C N 7
ATOM 7654 C CA . LYS C 1 17 ? 4.641 -3.186 11.135 1.00 0.00 61 LYS C CA 7
ATOM 7655 C C . LYS C 1 17 ? 4.034 -4.350 11.898 1.00 0.00 61 LYS C C 7
ATOM 7656 O O . LYS C 1 17 ? 4.752 -5.232 12.338 1.00 0.00 61 LYS C O 7
ATOM 7675 N N . ALA C 1 18 ? 2.712 -4.392 12.021 1.00 0.00 62 ALA C N 7
ATOM 7676 C CA . ALA C 1 18 ? 1.999 -5.490 12.632 1.00 0.00 62 ALA C CA 7
ATOM 7677 C C . ALA C 1 18 ? 2.116 -6.777 11.842 1.00 0.00 62 ALA C C 7
ATOM 7678 O O . ALA C 1 18 ? 2.232 -7.831 12.426 1.00 0.00 62 ALA C O 7
ATOM 7685 N N . GLY C 1 19 ? 2.171 -6.689 10.526 1.00 0.00 63 GLY C N 7
ATOM 7686 C CA . GLY C 1 19 ? 2.303 -7.771 9.582 1.00 0.00 63 GLY C CA 7
ATOM 7687 C C . GLY C 1 19 ? 3.695 -8.364 9.561 1.00 0.00 63 GLY C C 7
ATOM 7688 O O . GLY C 1 19 ? 3.880 -9.529 9.316 1.00 0.00 63 GLY C O 7
ATOM 7692 N N . GLY C 1 20 ? 4.730 -7.578 9.791 1.00 0.00 64 GLY C N 7
ATOM 7693 C CA . GLY C 1 20 ? 6.095 -8.052 9.826 1.00 0.00 64 GLY C CA 7
ATOM 7694 C C . GLY C 1 20 ? 6.819 -8.016 8.504 1.00 0.00 64 GLY C C 7
ATOM 7695 O O . GLY C 1 20 ? 7.753 -8.775 8.307 1.00 0.00 64 GLY C O 7
ATOM 7699 N N . TYR C 1 21 ? 6.422 -7.147 7.583 1.00 0.00 65 TYR C N 7
ATOM 7700 C CA . TYR C 1 21 ? 7.005 -6.979 6.276 1.00 0.00 65 TYR C CA 7
ATOM 7701 C C . TYR C 1 21 ? 8.456 -6.577 6.278 1.00 0.00 65 TYR C C 7
ATOM 7702 O O . TYR C 1 21 ? 9.193 -6.945 5.441 1.00 0.00 65 TYR C O 7
ATOM 7729 N N . ALA D 1 2 ? 5.109 -12.910 5.920 1.00 0.00 68 ALA D N 7
ATOM 7730 C CA . ALA D 1 2 ? 4.510 -14.069 5.354 1.00 0.00 68 ALA D CA 7
ATOM 7731 C C . ALA D 1 2 ? 3.011 -14.028 5.172 1.00 0.00 68 ALA D C 7
ATOM 7732 O O . ALA D 1 2 ? 2.528 -14.393 4.155 1.00 0.00 68 ALA D O 7
ATOM 7739 N N . LYS D 1 3 ? 2.243 -13.520 6.098 1.00 0.00 69 LYS D N 7
ATOM 7740 C CA . LYS D 1 3 ? 0.805 -13.427 6.086 1.00 0.00 69 LYS D CA 7
ATOM 7741 C C . LYS D 1 3 ? 0.282 -12.027 5.891 1.00 0.00 69 LYS D C 7
ATOM 7742 O O . LYS D 1 3 ? -0.774 -11.846 5.307 1.00 0.00 69 LYS D O 7
ATOM 7761 N N . ALA D 1 4 ? 1.087 -11.031 6.253 1.00 0.00 70 ALA D N 7
ATOM 7762 C CA . ALA D 1 4 ? 0.950 -9.647 5.879 1.00 0.00 70 ALA D CA 7
ATOM 7763 C C . ALA D 1 4 ? 0.589 -9.505 4.415 1.00 0.00 70 ALA D C 7
ATOM 7764 O O . ALA D 1 4 ? -0.196 -8.644 4.039 1.00 0.00 70 ALA D O 7
ATOM 7771 N N . ALA D 1 5 ? 1.131 -10.409 3.604 1.00 0.00 71 ALA D N 7
ATOM 7772 C CA . ALA D 1 5 ? 1.043 -10.425 2.162 1.00 0.00 71 ALA D CA 7
ATOM 7773 C C . ALA D 1 5 ? -0.244 -10.976 1.576 1.00 0.00 71 ALA D C 7
ATOM 7774 O O . ALA D 1 5 ? -0.434 -10.903 0.377 1.00 0.00 71 ALA D O 7
ATOM 7781 N N . ALA D 1 6 ? -1.199 -11.435 2.380 1.00 0.00 72 ALA D N 7
ATOM 7782 C CA . ALA D 1 6 ? -2.604 -11.404 2.065 1.00 0.00 72 ALA D CA 7
ATOM 7783 C C . ALA D 1 6 ? -3.353 -10.385 2.899 1.00 0.00 72 ALA D C 7
ATOM 7784 O O . ALA D 1 6 ? -3.972 -9.471 2.372 1.00 0.00 72 ALA D O 7
ATOM 7791 N N . ALA D 1 7 ? -3.263 -10.475 4.223 1.00 0.00 73 ALA D N 7
ATOM 7792 C CA . ALA D 1 7 ? -4.012 -9.744 5.219 1.00 0.00 73 ALA D CA 7
ATOM 7793 C C . ALA D 1 7 ? -3.974 -8.233 5.060 1.00 0.00 73 ALA D C 7
ATOM 7794 O O . ALA D 1 7 ? -5.004 -7.615 5.283 1.00 0.00 73 ALA D O 7
ATOM 7801 N N . ALA D 1 8 ? -2.846 -7.654 4.665 1.00 0.00 74 ALA D N 7
ATOM 7802 C CA . ALA D 1 8 ? -2.773 -6.223 4.461 1.00 0.00 74 ALA D CA 7
ATOM 7803 C C . ALA D 1 8 ? -3.363 -5.863 3.111 1.00 0.00 74 ALA D C 7
ATOM 7804 O O . ALA D 1 8 ? -4.208 -4.988 2.980 1.00 0.00 74 ALA D O 7
ATOM 7811 N N . ILE D 1 9 ? -2.987 -6.613 2.079 1.00 0.00 75 ILE D N 7
ATOM 7812 C CA . ILE D 1 9 ? -3.394 -6.427 0.705 1.00 0.00 75 ILE D CA 7
ATOM 7813 C C . ILE D 1 9 ? -4.895 -6.571 0.523 1.00 0.00 75 ILE D C 7
ATOM 7814 O O . ILE D 1 9 ? -5.501 -5.863 -0.266 1.00 0.00 75 ILE D O 7
ATOM 7830 N N . LYS D 1 10 ? -5.513 -7.517 1.218 1.00 0.00 76 LYS D N 7
ATOM 7831 C CA . LYS D 1 10 ? -6.899 -7.902 1.099 1.00 0.00 76 LYS D CA 7
ATOM 7832 C C . LYS D 1 10 ? -7.858 -6.863 1.647 1.00 0.00 76 LYS D C 7
ATOM 7833 O O . LYS D 1 10 ? -8.885 -6.602 1.059 1.00 0.00 76 LYS D O 7
ATOM 7852 N N . ALA D 1 11 ? -7.461 -6.205 2.731 1.00 0.00 77 ALA D N 7
ATOM 7853 C CA . ALA D 1 11 ? -8.019 -4.944 3.161 1.00 0.00 77 ALA D CA 7
ATOM 7854 C C . ALA D 1 11 ? -7.756 -3.849 2.149 1.00 0.00 77 ALA D C 7
ATOM 7855 O O . ALA D 1 11 ? -8.668 -3.204 1.671 1.00 0.00 77 ALA D O 7
ATOM 7862 N N . ILE D 1 12 ? -6.499 -3.659 1.767 1.00 0.00 78 ILE D N 7
ATOM 7863 C CA . ILE D 1 12 ? -6.068 -2.480 1.051 1.00 0.00 78 ILE D CA 7
ATOM 7864 C C . ILE D 1 12 ? -6.584 -2.456 -0.374 1.00 0.00 78 ILE D C 7
ATOM 7865 O O . ILE D 1 12 ? -7.129 -1.439 -0.785 1.00 0.00 78 ILE D O 7
ATOM 7881 N N . ALA D 1 13 ? -6.599 -3.556 -1.116 1.00 0.00 79 ALA D N 7
ATOM 7882 C CA . ALA D 1 13 ? -7.178 -3.545 -2.440 1.00 0.00 79 ALA D CA 7
ATOM 7883 C C . ALA D 1 13 ? -8.662 -3.230 -2.473 1.00 0.00 79 ALA D C 7
ATOM 7884 O O . ALA D 1 13 ? -9.143 -2.634 -3.416 1.00 0.00 79 ALA D O 7
ATOM 7891 N N . ALA D 1 14 ? -9.396 -3.528 -1.411 1.00 0.00 80 ALA D N 7
ATOM 7892 C CA . ALA D 1 14 ? -10.774 -3.126 -1.246 1.00 0.00 80 ALA D CA 7
ATOM 7893 C C . ALA D 1 14 ? -10.897 -1.669 -0.843 1.00 0.00 80 ALA D C 7
ATOM 7894 O O . ALA D 1 14 ? -11.719 -0.940 -1.358 1.00 0.00 80 ALA D O 7
ATOM 7901 N N . ILE D 1 15 ? -10.057 -1.218 0.078 1.00 0.00 81 ILE D N 7
ATOM 7902 C CA . ILE D 1 15 ? -9.936 0.125 0.594 1.00 0.00 81 ILE D CA 7
ATOM 7903 C C . ILE D 1 15 ? -9.508 1.089 -0.496 1.00 0.00 81 ILE D C 7
ATOM 7904 O O . ILE D 1 15 ? -10.028 2.191 -0.508 1.00 0.00 81 ILE D O 7
ATOM 7920 N N . ILE D 1 16 ? -8.648 0.705 -1.432 1.00 0.00 82 ILE D N 7
ATOM 7921 C CA . ILE D 1 16 ? -8.273 1.476 -2.595 1.00 0.00 82 ILE D CA 7
ATOM 7922 C C . ILE D 1 16 ? -9.497 1.877 -3.399 1.00 0.00 82 ILE D C 7
ATOM 7923 O O . ILE D 1 16 ? -9.702 3.051 -3.654 1.00 0.00 82 ILE D O 7
ATOM 7939 N N . LYS D 1 17 ? -10.318 0.900 -3.755 1.00 0.00 83 LYS D N 7
ATOM 7940 C CA . LYS D 1 17 ? -11.528 1.021 -4.530 1.00 0.00 83 LYS D CA 7
ATOM 7941 C C . LYS D 1 17 ? -12.563 1.888 -3.846 1.00 0.00 83 LYS D C 7
ATOM 7942 O O . LYS D 1 17 ? -13.211 2.705 -4.469 1.00 0.00 83 LYS D O 7
ATOM 7961 N N . ALA D 1 18 ? -12.693 1.728 -2.538 1.00 0.00 84 ALA D N 7
ATOM 7962 C CA . ALA D 1 18 ? -13.668 2.429 -1.741 1.00 0.00 84 ALA D CA 7
ATOM 7963 C C . ALA D 1 18 ? -13.200 3.832 -1.411 1.00 0.00 84 ALA D C 7
ATOM 7964 O O . ALA D 1 18 ? -13.976 4.754 -1.430 1.00 0.00 84 ALA D O 7
ATOM 7971 N N . GLY D 1 19 ? -11.920 4.045 -1.170 1.00 0.00 85 GLY D N 7
ATOM 7972 C CA . GLY D 1 19 ? -11.249 5.308 -0.997 1.00 0.00 85 GLY D CA 7
ATOM 7973 C C . GLY D 1 19 ? -11.313 6.222 -2.198 1.00 0.00 85 GLY D C 7
ATOM 7974 O O . GLY D 1 19 ? -11.544 7.411 -2.092 1.00 0.00 85 GLY D O 7
ATOM 7978 N N . GLY D 1 20 ? -11.187 5.637 -3.382 1.00 0.00 86 GLY D N 7
ATOM 7979 C CA . GLY D 1 20 ? -11.105 6.363 -4.620 1.00 0.00 86 GLY D CA 7
ATOM 7980 C C . GLY D 1 20 ? -9.760 6.940 -4.938 1.00 0.00 86 GLY D C 7
ATOM 7981 O O . GLY D 1 20 ? -9.694 8.078 -5.318 1.00 0.00 86 GLY D O 7
ATOM 7985 N N . TYR D 1 21 ? -8.689 6.185 -4.749 1.00 0.00 87 TYR D N 7
ATOM 7986 C CA . TYR D 1 21 ? -7.372 6.530 -5.177 1.00 0.00 87 TYR D CA 7
ATOM 7987 C C . TYR D 1 21 ? -7.342 6.796 -6.636 1.00 0.00 87 TYR D C 7
ATOM 7988 O O . TYR D 1 21 ? -7.655 5.994 -7.438 1.00 0.00 87 TYR D O 7
ATOM 8015 N N . ALA A 1 2 ? -1.198 13.631 1.376 1.00 0.00 2 ALA A N 8
ATOM 8016 C CA . ALA A 1 2 ? -1.622 13.029 0.160 1.00 0.00 2 ALA A CA 8
ATOM 8017 C C . ALA A 1 2 ? -0.783 13.327 -1.048 1.00 0.00 2 ALA A C 8
ATOM 8018 O O . ALA A 1 2 ? -0.961 12.723 -2.043 1.00 0.00 2 ALA A O 8
ATOM 8025 N N . LYS A 1 3 ? 0.191 14.197 -0.986 1.00 0.00 3 LYS A N 8
ATOM 8026 C CA . LYS A 1 3 ? 1.235 14.346 -1.950 1.00 0.00 3 LYS A CA 8
ATOM 8027 C C . LYS A 1 3 ? 1.936 13.061 -2.324 1.00 0.00 3 LYS A C 8
ATOM 8028 O O . LYS A 1 3 ? 2.199 12.802 -3.486 1.00 0.00 3 LYS A O 8
ATOM 8047 N N . ALA A 1 4 ? 2.193 12.216 -1.341 1.00 0.00 4 ALA A N 8
ATOM 8048 C CA . ALA A 1 4 ? 2.754 10.888 -1.418 1.00 0.00 4 ALA A CA 8
ATOM 8049 C C . ALA A 1 4 ? 1.916 9.896 -2.198 1.00 0.00 4 ALA A C 8
ATOM 8050 O O . ALA A 1 4 ? 2.390 8.803 -2.470 1.00 0.00 4 ALA A O 8
ATOM 8057 N N . ALA A 1 5 ? 0.673 10.250 -2.496 1.00 0.00 5 ALA A N 8
ATOM 8058 C CA . ALA A 1 5 ? -0.338 9.296 -2.878 1.00 0.00 5 ALA A CA 8
ATOM 8059 C C . ALA A 1 5 ? -0.044 8.623 -4.205 1.00 0.00 5 ALA A C 8
ATOM 8060 O O . ALA A 1 5 ? 0.492 7.526 -4.212 1.00 0.00 5 ALA A O 8
ATOM 8067 N N . ALA A 1 6 ? -0.389 9.238 -5.328 1.00 0.00 6 ALA A N 8
ATOM 8068 C CA . ALA A 1 6 ? -0.209 8.610 -6.615 1.00 0.00 6 ALA A CA 8
ATOM 8069 C C . ALA A 1 6 ? 1.215 8.175 -6.878 1.00 0.00 6 ALA A C 8
ATOM 8070 O O . ALA A 1 6 ? 1.438 7.140 -7.490 1.00 0.00 6 ALA A O 8
ATOM 8077 N N . ALA A 1 7 ? 2.214 8.829 -6.291 1.00 0.00 7 ALA A N 8
ATOM 8078 C CA . ALA A 1 7 ? 3.606 8.475 -6.399 1.00 0.00 7 ALA A CA 8
ATOM 8079 C C . ALA A 1 7 ? 3.992 7.135 -5.816 1.00 0.00 7 ALA A C 8
ATOM 8080 O O . ALA A 1 7 ? 4.965 6.551 -6.224 1.00 0.00 7 ALA A O 8
ATOM 8087 N N . ALA A 1 8 ? 3.163 6.551 -4.973 1.00 0.00 8 ALA A N 8
ATOM 8088 C CA . ALA A 1 8 ? 3.105 5.127 -4.756 1.00 0.00 8 ALA A CA 8
ATOM 8089 C C . ALA A 1 8 ? 1.878 4.525 -5.411 1.00 0.00 8 ALA A C 8
ATOM 8090 O O . ALA A 1 8 ? 2.011 3.737 -6.334 1.00 0.00 8 ALA A O 8
ATOM 8097 N N . ILE A 1 9 ? 0.691 4.896 -4.942 1.00 0.00 9 ILE A N 8
ATOM 8098 C CA . ILE A 1 9 ? -0.541 4.176 -5.172 1.00 0.00 9 ILE A CA 8
ATOM 8099 C C . ILE A 1 9 ? -0.894 4.031 -6.638 1.00 0.00 9 ILE A C 8
ATOM 8100 O O . ILE A 1 9 ? -1.423 2.993 -6.997 1.00 0.00 9 ILE A O 8
ATOM 8116 N N . LYS A 1 10 ? -0.553 4.978 -7.507 1.00 0.00 10 LYS A N 8
ATOM 8117 C CA . LYS A 1 10 ? -0.901 4.935 -8.906 1.00 0.00 10 LYS A CA 8
ATOM 8118 C C . LYS A 1 10 ? -0.088 3.931 -9.699 1.00 0.00 10 LYS A C 8
ATOM 8119 O O . LYS A 1 10 ? -0.647 3.234 -10.523 1.00 0.00 10 LYS A O 8
ATOM 8138 N N . ALA A 1 11 ? 1.189 3.789 -9.365 1.00 0.00 11 ALA A N 8
ATOM 8139 C CA . ALA A 1 11 ? 2.002 2.673 -9.793 1.00 0.00 11 ALA A CA 8
ATOM 8140 C C . ALA A 1 11 ? 1.585 1.394 -9.093 1.00 0.00 11 ALA A C 8
ATOM 8141 O O . ALA A 1 11 ? 1.436 0.352 -9.716 1.00 0.00 11 ALA A O 8
ATOM 8148 N N . ILE A 1 12 ? 1.335 1.419 -7.785 1.00 0.00 12 ILE A N 8
ATOM 8149 C CA . ILE A 1 12 ? 1.186 0.256 -6.941 1.00 0.00 12 ILE A CA 8
ATOM 8150 C C . ILE A 1 12 ? -0.134 -0.441 -7.210 1.00 0.00 12 ILE A C 8
ATOM 8151 O O . ILE A 1 12 ? -0.140 -1.658 -7.341 1.00 0.00 12 ILE A O 8
ATOM 8167 N N . ALA A 1 13 ? -1.223 0.291 -7.441 1.00 0.00 13 ALA A N 8
ATOM 8168 C CA . ALA A 1 13 ? -2.471 -0.346 -7.784 1.00 0.00 13 ALA A CA 8
ATOM 8169 C C . ALA A 1 13 ? -2.483 -1.095 -9.100 1.00 0.00 13 ALA A C 8
ATOM 8170 O O . ALA A 1 13 ? -3.261 -2.009 -9.284 1.00 0.00 13 ALA A O 8
ATOM 8177 N N . ALA A 1 14 ? -1.569 -0.768 -10.000 1.00 0.00 14 ALA A N 8
ATOM 8178 C CA . ALA A 1 14 ? -1.298 -1.426 -11.258 1.00 0.00 14 ALA A CA 8
ATOM 8179 C C . ALA A 1 14 ? -0.321 -2.570 -11.098 1.00 0.00 14 ALA A C 8
ATOM 8180 O O . ALA A 1 14 ? -0.528 -3.645 -11.631 1.00 0.00 14 ALA A O 8
ATOM 8187 N N . ILE A 1 15 ? 0.729 -2.370 -10.308 1.00 0.00 15 ILE A N 8
ATOM 8188 C CA . ILE A 1 15 ? 1.687 -3.365 -9.879 1.00 0.00 15 ILE A CA 8
ATOM 8189 C C . ILE A 1 15 ? 0.996 -4.500 -9.143 1.00 0.00 15 ILE A C 8
ATOM 8190 O O . ILE A 1 15 ? 1.368 -5.648 -9.338 1.00 0.00 15 ILE A O 8
ATOM 8206 N N . ILE A 1 16 ? 0.001 -4.209 -8.308 1.00 0.00 16 ILE A N 8
ATOM 8207 C CA . ILE A 1 16 ? -0.857 -5.180 -7.670 1.00 0.00 16 ILE A CA 8
ATOM 8208 C C . ILE A 1 16 ? -1.621 -6.038 -8.660 1.00 0.00 16 ILE A C 8
ATOM 8209 O O . ILE A 1 16 ? -1.531 -7.253 -8.585 1.00 0.00 16 ILE A O 8
ATOM 8225 N N . LYS A 1 17 ? -2.322 -5.412 -9.603 1.00 0.00 17 LYS A N 8
ATOM 8226 C CA . LYS A 1 17 ? -3.079 -6.095 -10.625 1.00 0.00 17 LYS A CA 8
ATOM 8227 C C . LYS A 1 17 ? -2.206 -6.967 -11.490 1.00 0.00 17 LYS A C 8
ATOM 8228 O O . LYS A 1 17 ? -2.595 -8.065 -11.835 1.00 0.00 17 LYS A O 8
ATOM 8247 N N . ALA A 1 18 ? -0.986 -6.556 -11.796 1.00 0.00 18 ALA A N 8
ATOM 8248 C CA . ALA A 1 18 ? 0.024 -7.345 -12.464 1.00 0.00 18 ALA A CA 8
ATOM 8249 C C . ALA A 1 18 ? 0.759 -8.339 -11.589 1.00 0.00 18 ALA A C 8
ATOM 8250 O O . ALA A 1 18 ? 1.277 -9.322 -12.080 1.00 0.00 18 ALA A O 8
ATOM 8257 N N . GLY A 1 19 ? 0.834 -8.111 -10.286 1.00 0.00 19 GLY A N 8
ATOM 8258 C CA . GLY A 1 19 ? 1.574 -8.853 -9.296 1.00 0.00 19 GLY A CA 8
ATOM 8259 C C . GLY A 1 19 ? 0.964 -10.199 -8.975 1.00 0.00 19 GLY A C 8
ATOM 8260 O O . GLY A 1 19 ? 1.692 -11.119 -8.691 1.00 0.00 19 GLY A O 8
ATOM 8264 N N . GLY A 1 20 ? -0.342 -10.319 -9.002 1.00 0.00 20 GLY A N 8
ATOM 8265 C CA . GLY A 1 20 ? -1.043 -11.516 -8.636 1.00 0.00 20 GLY A CA 8
ATOM 8266 C C . GLY A 1 20 ? -1.397 -11.639 -7.173 1.00 0.00 20 GLY A C 8
ATOM 8267 O O . GLY A 1 20 ? -1.733 -12.716 -6.722 1.00 0.00 20 GLY A O 8
ATOM 8271 N N . TYR A 1 21 ? -1.302 -10.566 -6.403 1.00 0.00 21 TYR A N 8
ATOM 8272 C CA . TYR A 1 21 ? -1.562 -10.501 -4.994 1.00 0.00 21 TYR A CA 8
ATOM 8273 C C . TYR A 1 21 ? -2.930 -11.020 -4.616 1.00 0.00 21 TYR A C 8
ATOM 8274 O O . TYR A 1 21 ? -3.094 -11.579 -3.564 1.00 0.00 21 TYR A O 8
ATOM 8301 N N . ALA B 1 2 ? 1.254 -13.857 -4.160 1.00 0.00 24 ALA B N 8
ATOM 8302 C CA . ALA B 1 2 ? 1.615 -12.983 -3.103 1.00 0.00 24 ALA B CA 8
ATOM 8303 C C . ALA B 1 2 ? 3.076 -12.618 -3.014 1.00 0.00 24 ALA B C 8
ATOM 8304 O O . ALA B 1 2 ? 3.467 -11.694 -2.327 1.00 0.00 24 ALA B O 8
ATOM 8311 N N . LYS B 1 3 ? 3.931 -13.311 -3.732 1.00 0.00 25 LYS B N 8
ATOM 8312 C CA . LYS B 1 3 ? 5.329 -13.004 -3.891 1.00 0.00 25 LYS B CA 8
ATOM 8313 C C . LYS B 1 3 ? 5.619 -11.689 -4.580 1.00 0.00 25 LYS B C 8
ATOM 8314 O O . LYS B 1 3 ? 6.758 -11.248 -4.608 1.00 0.00 25 LYS B O 8
ATOM 8333 N N . ALA B 1 4 ? 4.591 -11.043 -5.126 1.00 0.00 26 ALA B N 8
ATOM 8334 C CA . ALA B 1 4 ? 4.614 -9.637 -5.460 1.00 0.00 26 ALA B CA 8
ATOM 8335 C C . ALA B 1 4 ? 4.906 -8.717 -4.291 1.00 0.00 26 ALA B C 8
ATOM 8336 O O . ALA B 1 4 ? 5.073 -7.516 -4.461 1.00 0.00 26 ALA B O 8
ATOM 8343 N N . ALA B 1 5 ? 5.014 -9.262 -3.083 1.00 0.00 27 ALA B N 8
ATOM 8344 C CA . ALA B 1 5 ? 5.222 -8.520 -1.866 1.00 0.00 27 ALA B CA 8
ATOM 8345 C C . ALA B 1 5 ? 6.506 -7.709 -1.821 1.00 0.00 27 ALA B C 8
ATOM 8346 O O . ALA B 1 5 ? 6.494 -6.516 -2.104 1.00 0.00 27 ALA B O 8
ATOM 8353 N N . ALA B 1 6 ? 7.639 -8.333 -1.515 1.00 0.00 28 ALA B N 8
ATOM 8354 C CA . ALA B 1 6 ? 8.855 -7.653 -1.148 1.00 0.00 28 ALA B CA 8
ATOM 8355 C C . ALA B 1 6 ? 9.521 -6.884 -2.271 1.00 0.00 28 ALA B C 8
ATOM 8356 O O . ALA B 1 6 ? 10.537 -6.252 -2.059 1.00 0.00 28 ALA B O 8
ATOM 8363 N N . ALA B 1 7 ? 8.998 -6.842 -3.482 1.00 0.00 29 ALA B N 8
ATOM 8364 C CA . ALA B 1 7 ? 9.340 -5.924 -4.538 1.00 0.00 29 ALA B CA 8
ATOM 8365 C C . ALA B 1 7 ? 8.548 -4.643 -4.459 1.00 0.00 29 ALA B C 8
ATOM 8366 O O . ALA B 1 7 ? 9.128 -3.577 -4.461 1.00 0.00 29 ALA B O 8
ATOM 8373 N N . ALA B 1 8 ? 7.226 -4.740 -4.377 1.00 0.00 30 ALA B N 8
ATOM 8374 C CA . ALA B 1 8 ? 6.359 -3.592 -4.465 1.00 0.00 30 ALA B CA 8
ATOM 8375 C C . ALA B 1 8 ? 6.236 -2.888 -3.130 1.00 0.00 30 ALA B C 8
ATOM 8376 O O . ALA B 1 8 ? 6.285 -1.672 -3.049 1.00 0.00 30 ALA B O 8
ATOM 8383 N N . ILE B 1 9 ? 6.167 -3.657 -2.047 1.00 0.00 31 ILE B N 8
ATOM 8384 C CA . ILE B 1 9 ? 6.170 -3.230 -0.669 1.00 0.00 31 ILE B CA 8
ATOM 8385 C C . ILE B 1 9 ? 7.441 -2.473 -0.338 1.00 0.00 31 ILE B C 8
ATOM 8386 O O . ILE B 1 9 ? 7.391 -1.474 0.361 1.00 0.00 31 ILE B O 8
ATOM 8402 N N . LYS B 1 10 ? 8.580 -2.884 -0.886 1.00 0.00 32 LYS B N 8
ATOM 8403 C CA . LYS B 1 10 ? 9.837 -2.185 -0.751 1.00 0.00 32 LYS B CA 8
ATOM 8404 C C . LYS B 1 10 ? 9.772 -0.815 -1.396 1.00 0.00 32 LYS B C 8
ATOM 8405 O O . LYS B 1 10 ? 10.056 0.174 -0.739 1.00 0.00 32 LYS B O 8
ATOM 8424 N N . ALA B 1 11 ? 9.221 -0.761 -2.604 1.00 0.00 33 ALA B N 8
ATOM 8425 C CA . ALA B 1 11 ? 8.780 0.423 -3.303 1.00 0.00 33 ALA B CA 8
ATOM 8426 C C . ALA B 1 11 ? 7.577 1.131 -2.712 1.00 0.00 33 ALA B C 8
ATOM 8427 O O . ALA B 1 11 ? 7.149 2.136 -3.265 1.00 0.00 33 ALA B O 8
ATOM 8434 N N . ILE B 1 12 ? 7.070 0.699 -1.560 1.00 0.00 34 ILE B N 8
ATOM 8435 C CA . ILE B 1 12 ? 6.103 1.399 -0.750 1.00 0.00 34 ILE B CA 8
ATOM 8436 C C . ILE B 1 12 ? 6.690 1.870 0.565 1.00 0.00 34 ILE B C 8
ATOM 8437 O O . ILE B 1 12 ? 6.678 3.074 0.781 1.00 0.00 34 ILE B O 8
ATOM 8453 N N . ALA B 1 13 ? 7.266 1.030 1.419 1.00 0.00 35 ALA B N 8
ATOM 8454 C CA . ALA B 1 13 ? 7.709 1.387 2.744 1.00 0.00 35 ALA B CA 8
ATOM 8455 C C . ALA B 1 13 ? 8.803 2.439 2.755 1.00 0.00 35 ALA B C 8
ATOM 8456 O O . ALA B 1 13 ? 8.873 3.278 3.635 1.00 0.00 35 ALA B O 8
ATOM 8463 N N . ALA B 1 14 ? 9.587 2.513 1.685 1.00 0.00 36 ALA B N 8
ATOM 8464 C CA . ALA B 1 14 ? 10.511 3.584 1.405 1.00 0.00 36 ALA B CA 8
ATOM 8465 C C . ALA B 1 14 ? 9.852 4.870 0.962 1.00 0.00 36 ALA B C 8
ATOM 8466 O O . ALA B 1 14 ? 10.230 5.956 1.365 1.00 0.00 36 ALA B O 8
ATOM 8473 N N . ILE B 1 15 ? 8.836 4.738 0.126 1.00 0.00 37 ILE B N 8
ATOM 8474 C CA . ILE B 1 15 ? 8.038 5.796 -0.444 1.00 0.00 37 ILE B CA 8
ATOM 8475 C C . ILE B 1 15 ? 7.120 6.398 0.604 1.00 0.00 37 ILE B C 8
ATOM 8476 O O . ILE B 1 15 ? 6.929 7.599 0.626 1.00 0.00 37 ILE B O 8
ATOM 8492 N N . ILE B 1 16 ? 6.628 5.627 1.569 1.00 0.00 38 ILE B N 8
ATOM 8493 C CA . ILE B 1 16 ? 5.940 6.110 2.739 1.00 0.00 38 ILE B CA 8
ATOM 8494 C C . ILE B 1 16 ? 6.804 7.099 3.496 1.00 0.00 38 ILE B C 8
ATOM 8495 O O . ILE B 1 16 ? 6.364 8.205 3.770 1.00 0.00 38 ILE B O 8
ATOM 8511 N N . LYS B 1 17 ? 8.025 6.695 3.809 1.00 0.00 39 LYS B N 8
ATOM 8512 C CA . LYS B 1 17 ? 9.004 7.466 4.537 1.00 0.00 39 LYS B CA 8
ATOM 8513 C C . LYS B 1 17 ? 9.478 8.707 3.815 1.00 0.00 39 LYS B C 8
ATOM 8514 O O . LYS B 1 17 ? 9.511 9.774 4.398 1.00 0.00 39 LYS B O 8
ATOM 8533 N N . ALA B 1 18 ? 9.727 8.610 2.515 1.00 0.00 40 ALA B N 8
ATOM 8534 C CA . ALA B 1 18 ? 10.164 9.679 1.657 1.00 0.00 40 ALA B CA 8
ATOM 8535 C C . ALA B 1 18 ? 9.060 10.634 1.260 1.00 0.00 40 ALA B C 8
ATOM 8536 O O . ALA B 1 18 ? 9.255 11.825 1.142 1.00 0.00 40 ALA B O 8
ATOM 8543 N N . GLY B 1 19 ? 7.868 10.110 1.056 1.00 0.00 41 GLY B N 8
ATOM 8544 C CA . GLY B 1 19 ? 6.689 10.791 0.606 1.00 0.00 41 GLY B CA 8
ATOM 8545 C C . GLY B 1 19 ? 6.024 11.541 1.735 1.00 0.00 41 GLY B C 8
ATOM 8546 O O . GLY B 1 19 ? 5.447 12.579 1.498 1.00 0.00 41 GLY B O 8
ATOM 8550 N N . GLY B 1 20 ? 6.064 11.040 2.963 1.00 0.00 42 GLY B N 8
ATOM 8551 C CA . GLY B 1 20 ? 5.472 11.665 4.110 1.00 0.00 42 GLY B CA 8
ATOM 8552 C C . GLY B 1 20 ? 3.991 11.520 4.244 1.00 0.00 42 GLY B C 8
ATOM 8553 O O . GLY B 1 20 ? 3.340 12.512 4.492 1.00 0.00 42 GLY B O 8
ATOM 8557 N N . TYR B 1 21 ? 3.478 10.303 4.140 1.00 0.00 43 TYR B N 8
ATOM 8558 C CA . TYR B 1 21 ? 2.088 10.034 4.231 1.00 0.00 43 TYR B CA 8
ATOM 8559 C C . TYR B 1 21 ? 1.398 10.486 5.462 1.00 0.00 43 TYR B C 8
ATOM 8560 O O . TYR B 1 21 ? 0.220 10.587 5.528 1.00 0.00 43 TYR B O 8
ATOM 8587 N N . ALA C 1 2 ? -6.819 11.758 -4.101 1.00 0.00 46 ALA C N 8
ATOM 8588 C CA . ALA C 1 2 ? -5.875 11.129 -3.346 1.00 0.00 46 ALA C CA 8
ATOM 8589 C C . ALA C 1 2 ? -5.985 11.229 -1.843 1.00 0.00 46 ALA C C 8
ATOM 8590 O O . ALA C 1 2 ? -5.237 10.564 -1.148 1.00 0.00 46 ALA C O 8
ATOM 8597 N N . LYS C 1 3 ? -6.947 11.973 -1.313 1.00 0.00 47 LYS C N 8
ATOM 8598 C CA . LYS C 1 3 ? -7.223 12.118 0.087 1.00 0.00 47 LYS C CA 8
ATOM 8599 C C . LYS C 1 3 ? -7.549 10.833 0.792 1.00 0.00 47 LYS C C 8
ATOM 8600 O O . LYS C 1 3 ? -7.494 10.820 2.000 1.00 0.00 47 LYS C O 8
ATOM 8619 N N . ALA C 1 4 ? -7.819 9.732 0.122 1.00 0.00 48 ALA C N 8
ATOM 8620 C CA . ALA C 1 4 ? -7.797 8.389 0.647 1.00 0.00 48 ALA C CA 8
ATOM 8621 C C . ALA C 1 4 ? -6.509 7.943 1.314 1.00 0.00 48 ALA C C 8
ATOM 8622 O O . ALA C 1 4 ? -6.424 6.809 1.775 1.00 0.00 48 ALA C O 8
ATOM 8629 N N . ALA C 1 5 ? -5.480 8.782 1.353 1.00 0.00 49 ALA C N 8
ATOM 8630 C CA . ALA C 1 5 ? -4.123 8.538 1.780 1.00 0.00 49 ALA C CA 8
ATOM 8631 C C . ALA C 1 5 ? -4.060 8.112 3.237 1.00 0.00 49 ALA C C 8
ATOM 8632 O O . ALA C 1 5 ? -4.154 6.926 3.520 1.00 0.00 49 ALA C O 8
ATOM 8639 N N . ALA C 1 6 ? -3.864 9.012 4.198 1.00 0.00 50 ALA C N 8
ATOM 8640 C CA . ALA C 1 6 ? -3.705 8.596 5.572 1.00 0.00 50 ALA C CA 8
ATOM 8641 C C . ALA C 1 6 ? -4.822 7.743 6.143 1.00 0.00 50 ALA C C 8
ATOM 8642 O O . ALA C 1 6 ? -4.555 6.822 6.900 1.00 0.00 50 ALA C O 8
ATOM 8649 N N . ALA C 1 7 ? -6.050 7.940 5.672 1.00 0.00 51 ALA C N 8
ATOM 8650 C CA . ALA C 1 7 ? -7.186 7.138 6.063 1.00 0.00 51 ALA C CA 8
ATOM 8651 C C . ALA C 1 7 ? -7.030 5.669 5.736 1.00 0.00 51 ALA C C 8
ATOM 8652 O O . ALA C 1 7 ? -7.690 4.850 6.324 1.00 0.00 51 ALA C O 8
ATOM 8659 N N . ALA C 1 8 ? -6.136 5.299 4.834 1.00 0.00 52 ALA C N 8
ATOM 8660 C CA . ALA C 1 8 ? -5.674 3.949 4.650 1.00 0.00 52 ALA C CA 8
ATOM 8661 C C . ALA C 1 8 ? -4.267 3.817 5.196 1.00 0.00 52 ALA C C 8
ATOM 8662 O O . ALA C 1 8 ? -4.031 3.026 6.097 1.00 0.00 52 ALA C O 8
ATOM 8669 N N . ILE C 1 9 ? -3.316 4.562 4.638 1.00 0.00 53 ILE C N 8
ATOM 8670 C CA . ILE C 1 9 ? -1.893 4.370 4.809 1.00 0.00 53 ILE C CA 8
ATOM 8671 C C . ILE C 1 9 ? -1.438 4.518 6.250 1.00 0.00 53 ILE C C 8
ATOM 8672 O O . ILE C 1 9 ? -0.486 3.873 6.661 1.00 0.00 53 ILE C O 8
ATOM 8688 N N . LYS C 1 10 ? -2.089 5.346 7.059 1.00 0.00 54 LYS C N 8
ATOM 8689 C CA . LYS C 1 10 ? -1.656 5.604 8.414 1.00 0.00 54 LYS C CA 8
ATOM 8690 C C . LYS C 1 10 ? -1.919 4.403 9.304 1.00 0.00 54 LYS C C 8
ATOM 8691 O O . LYS C 1 10 ? -1.053 4.020 10.072 1.00 0.00 54 LYS C O 8
ATOM 8710 N N . ALA C 1 11 ? -3.027 3.707 9.073 1.00 0.00 55 ALA C N 8
ATOM 8711 C CA . ALA C 1 11 ? -3.263 2.366 9.554 1.00 0.00 55 ALA C CA 8
ATOM 8712 C C . ALA C 1 11 ? -2.325 1.332 8.955 1.00 0.00 55 ALA C C 8
ATOM 8713 O O . ALA C 1 11 ? -1.717 0.535 9.659 1.00 0.00 55 ALA C O 8
ATOM 8720 N N . ILE C 1 12 ? -2.135 1.380 7.639 1.00 0.00 56 ILE C N 8
ATOM 8721 C CA . ILE C 1 12 ? -1.451 0.340 6.899 1.00 0.00 56 ILE C CA 8
ATOM 8722 C C . ILE C 1 12 ? 0.036 0.388 7.187 1.00 0.00 56 ILE C C 8
ATOM 8723 O O . ILE C 1 12 ? 0.604 -0.672 7.400 1.00 0.00 56 ILE C O 8
ATOM 8739 N N . ALA C 1 13 ? 0.670 1.536 7.396 1.00 0.00 57 ALA C N 8
ATOM 8740 C CA . ALA C 1 13 ? 2.060 1.592 7.757 1.00 0.00 57 ALA C CA 8
ATOM 8741 C C . ALA C 1 13 ? 2.373 1.013 9.121 1.00 0.00 57 ALA C C 8
ATOM 8742 O O . ALA C 1 13 ? 3.489 0.585 9.347 1.00 0.00 57 ALA C O 8
ATOM 8749 N N . ALA C 1 14 ? 1.380 0.916 9.990 1.00 0.00 58 ALA C N 8
ATOM 8750 C CA . ALA C 1 14 ? 1.450 0.247 11.267 1.00 0.00 58 ALA C CA 8
ATOM 8751 C C . ALA C 1 14 ? 1.120 -1.223 11.196 1.00 0.00 58 ALA C C 8
ATOM 8752 O O . ALA C 1 14 ? 1.782 -2.026 11.836 1.00 0.00 58 ALA C O 8
ATOM 8759 N N . ILE C 1 15 ? 0.171 -1.590 10.344 1.00 0.00 59 ILE C N 8
ATOM 8760 C CA . ILE C 1 15 ? -0.157 -2.940 9.950 1.00 0.00 59 ILE C CA 8
ATOM 8761 C C . ILE C 1 15 ? 1.008 -3.601 9.236 1.00 0.00 59 ILE C C 8
ATOM 8762 O O . ILE C 1 15 ? 1.297 -4.765 9.467 1.00 0.00 59 ILE C O 8
ATOM 8778 N N . ILE C 1 16 ? 1.800 -2.857 8.475 1.00 0.00 60 ILE C N 8
ATOM 8779 C CA . ILE C 1 16 ? 3.032 -3.307 7.874 1.00 0.00 60 ILE C CA 8
ATOM 8780 C C . ILE C 1 16 ? 4.050 -3.758 8.902 1.00 0.00 60 ILE C C 8
ATOM 8781 O O . ILE C 1 16 ? 4.608 -4.830 8.768 1.00 0.00 60 ILE C O 8
ATOM 8797 N N . LYS C 1 17 ? 4.228 -2.968 9.947 1.00 0.00 61 LYS C N 8
ATOM 8798 C CA . LYS C 1 17 ? 5.054 -3.237 11.090 1.00 0.00 61 LYS C CA 8
ATOM 8799 C C . LYS C 1 17 ? 4.657 -4.477 11.864 1.00 0.00 61 LYS C C 8
ATOM 8800 O O . LYS C 1 17 ? 5.511 -5.218 12.297 1.00 0.00 61 LYS C O 8
ATOM 8819 N N . ALA C 1 18 ? 3.356 -4.694 12.010 1.00 0.00 62 ALA C N 8
ATOM 8820 C CA . ALA C 1 18 ? 2.775 -5.829 12.683 1.00 0.00 62 ALA C CA 8
ATOM 8821 C C . ALA C 1 18 ? 2.854 -7.096 11.861 1.00 0.00 62 ALA C C 8
ATOM 8822 O O . ALA C 1 18 ? 3.193 -8.149 12.368 1.00 0.00 62 ALA C O 8
ATOM 8829 N N . GLY C 1 19 ? 2.573 -6.967 10.582 1.00 0.00 63 GLY C N 8
ATOM 8830 C CA . GLY C 1 19 ? 2.702 -7.980 9.567 1.00 0.00 63 GLY C CA 8
ATOM 8831 C C . GLY C 1 19 ? 4.084 -8.557 9.387 1.00 0.00 63 GLY C C 8
ATOM 8832 O O . GLY C 1 19 ? 4.235 -9.738 9.127 1.00 0.00 63 GLY C O 8
ATOM 8836 N N . GLY C 1 20 ? 5.127 -7.757 9.558 1.00 0.00 64 GLY C N 8
ATOM 8837 C CA . GLY C 1 20 ? 6.506 -8.164 9.477 1.00 0.00 64 GLY C CA 8
ATOM 8838 C C . GLY C 1 20 ? 7.089 -8.163 8.084 1.00 0.00 64 GLY C C 8
ATOM 8839 O O . GLY C 1 20 ? 7.916 -8.983 7.739 1.00 0.00 64 GLY C O 8
ATOM 8843 N N . TYR C 1 21 ? 6.626 -7.235 7.255 1.00 0.00 65 TYR C N 8
ATOM 8844 C CA . TYR C 1 21 ? 6.933 -7.146 5.871 1.00 0.00 65 TYR C CA 8
ATOM 8845 C C . TYR C 1 21 ? 8.362 -6.903 5.550 1.00 0.00 65 TYR C C 8
ATOM 8846 O O . TYR C 1 21 ? 8.729 -7.030 4.441 1.00 0.00 65 TYR C O 8
ATOM 8873 N N . ALA D 1 2 ? 4.606 -13.021 4.969 1.00 0.00 68 ALA D N 8
ATOM 8874 C CA . ALA D 1 2 ? 3.786 -13.820 4.121 1.00 0.00 68 ALA D CA 8
ATOM 8875 C C . ALA D 1 2 ? 2.310 -13.667 4.368 1.00 0.00 68 ALA D C 8
ATOM 8876 O O . ALA D 1 2 ? 1.557 -13.515 3.447 1.00 0.00 68 ALA D O 8
ATOM 8883 N N . LYS D 1 3 ? 1.887 -13.627 5.606 1.00 0.00 69 LYS D N 8
ATOM 8884 C CA . LYS D 1 3 ? 0.517 -13.454 5.976 1.00 0.00 69 LYS D CA 8
ATOM 8885 C C . LYS D 1 3 ? 0.062 -12.014 5.858 1.00 0.00 69 LYS D C 8
ATOM 8886 O O . LYS D 1 3 ? -1.022 -11.753 5.355 1.00 0.00 69 LYS D O 8
ATOM 8905 N N . ALA D 1 4 ? 0.959 -11.087 6.178 1.00 0.00 70 ALA D N 8
ATOM 8906 C CA . ALA D 1 4 ? 0.863 -9.674 5.896 1.00 0.00 70 ALA D CA 8
ATOM 8907 C C . ALA D 1 4 ? 0.428 -9.396 4.469 1.00 0.00 70 ALA D C 8
ATOM 8908 O O . ALA D 1 4 ? -0.321 -8.478 4.163 1.00 0.00 70 ALA D O 8
ATOM 8915 N N . ALA D 1 5 ? 0.889 -10.253 3.564 1.00 0.00 71 ALA D N 8
ATOM 8916 C CA . ALA D 1 5 ? 0.767 -10.126 2.131 1.00 0.00 71 ALA D CA 8
ATOM 8917 C C . ALA D 1 5 ? -0.549 -10.621 1.567 1.00 0.00 71 ALA D C 8
ATOM 8918 O O . ALA D 1 5 ? -0.786 -10.550 0.376 1.00 0.00 71 ALA D O 8
ATOM 8925 N N . ALA D 1 6 ? -1.472 -11.047 2.418 1.00 0.00 72 ALA D N 8
ATOM 8926 C CA . ALA D 1 6 ? -2.883 -10.997 2.144 1.00 0.00 72 ALA D CA 8
ATOM 8927 C C . ALA D 1 6 ? -3.571 -9.938 2.975 1.00 0.00 72 ALA D C 8
ATOM 8928 O O . ALA D 1 6 ? -4.122 -8.996 2.424 1.00 0.00 72 ALA D O 8
ATOM 8935 N N . ALA D 1 7 ? -3.458 -9.988 4.299 1.00 0.00 73 ALA D N 8
ATOM 8936 C CA . ALA D 1 7 ? -4.226 -9.222 5.252 1.00 0.00 73 ALA D CA 8
ATOM 8937 C C . ALA D 1 7 ? -4.132 -7.730 5.037 1.00 0.00 73 ALA D C 8
ATOM 8938 O O . ALA D 1 7 ? -5.117 -7.076 5.219 1.00 0.00 73 ALA D O 8
ATOM 8945 N N . ALA D 1 8 ? -2.976 -7.188 4.690 1.00 0.00 74 ALA D N 8
ATOM 8946 C CA . ALA D 1 8 ? -2.864 -5.762 4.497 1.00 0.00 74 ALA D CA 8
ATOM 8947 C C . ALA D 1 8 ? -3.326 -5.364 3.115 1.00 0.00 74 ALA D C 8
ATOM 8948 O O . ALA D 1 8 ? -3.992 -4.367 2.948 1.00 0.00 74 ALA D O 8
ATOM 8955 N N . ILE D 1 9 ? -2.986 -6.172 2.121 1.00 0.00 75 ILE D N 8
ATOM 8956 C CA . ILE D 1 9 ? -3.357 -5.960 0.742 1.00 0.00 75 ILE D CA 8
ATOM 8957 C C . ILE D 1 9 ? -4.862 -5.985 0.559 1.00 0.00 75 ILE D C 8
ATOM 8958 O O . ILE D 1 9 ? -5.407 -5.154 -0.139 1.00 0.00 75 ILE D O 8
ATOM 8974 N N . LYS D 1 10 ? -5.518 -6.946 1.197 1.00 0.00 76 LYS D N 8
ATOM 8975 C CA . LYS D 1 10 ? -6.939 -7.185 1.079 1.00 0.00 76 LYS D CA 8
ATOM 8976 C C . LYS D 1 10 ? -7.771 -6.052 1.653 1.00 0.00 76 LYS D C 8
ATOM 8977 O O . LYS D 1 10 ? -8.774 -5.686 1.075 1.00 0.00 76 LYS D O 8
ATOM 8996 N N . ALA D 1 11 ? -7.299 -5.476 2.750 1.00 0.00 77 ALA D N 8
ATOM 8997 C CA . ALA D 1 11 ? -7.746 -4.168 3.169 1.00 0.00 77 ALA D CA 8
ATOM 8998 C C . ALA D 1 11 ? -7.520 -3.132 2.084 1.00 0.00 77 ALA D C 8
ATOM 8999 O O . ALA D 1 11 ? -8.448 -2.502 1.599 1.00 0.00 77 ALA D O 8
ATOM 9006 N N . ILE D 1 12 ? -6.285 -2.897 1.646 1.00 0.00 78 ILE D N 8
ATOM 9007 C CA . ILE D 1 12 ? -5.914 -1.763 0.837 1.00 0.00 78 ILE D CA 8
ATOM 9008 C C . ILE D 1 12 ? -6.512 -1.846 -0.555 1.00 0.00 78 ILE D C 8
ATOM 9009 O O . ILE D 1 12 ? -7.045 -0.841 -0.985 1.00 0.00 78 ILE D O 8
ATOM 9025 N N . ALA D 1 13 ? -6.536 -2.995 -1.221 1.00 0.00 79 ALA D N 8
ATOM 9026 C CA . ALA D 1 13 ? -7.089 -3.031 -2.553 1.00 0.00 79 ALA D CA 8
ATOM 9027 C C . ALA D 1 13 ? -8.585 -2.783 -2.608 1.00 0.00 79 ALA D C 8
ATOM 9028 O O . ALA D 1 13 ? -9.105 -2.369 -3.626 1.00 0.00 79 ALA D O 8
ATOM 9035 N N . ALA D 1 14 ? -9.291 -2.952 -1.495 1.00 0.00 80 ALA D N 8
ATOM 9036 C CA . ALA D 1 14 ? -10.670 -2.567 -1.295 1.00 0.00 80 ALA D CA 8
ATOM 9037 C C . ALA D 1 14 ? -10.816 -1.106 -0.948 1.00 0.00 80 ALA D C 8
ATOM 9038 O O . ALA D 1 14 ? -11.608 -0.407 -1.542 1.00 0.00 80 ALA D O 8
ATOM 9045 N N . ILE D 1 15 ? -9.990 -0.611 -0.037 1.00 0.00 81 ILE D N 8
ATOM 9046 C CA . ILE D 1 15 ? -9.912 0.769 0.387 1.00 0.00 81 ILE D CA 8
ATOM 9047 C C . ILE D 1 15 ? -9.427 1.672 -0.730 1.00 0.00 81 ILE D C 8
ATOM 9048 O O . ILE D 1 15 ? -9.871 2.804 -0.812 1.00 0.00 81 ILE D O 8
ATOM 9064 N N . ILE D 1 16 ? -8.654 1.186 -1.697 1.00 0.00 82 ILE D N 8
ATOM 9065 C CA . ILE D 1 16 ? -8.301 1.931 -2.883 1.00 0.00 82 ILE D CA 8
ATOM 9066 C C . ILE D 1 16 ? -9.527 2.309 -3.694 1.00 0.00 82 ILE D C 8
ATOM 9067 O O . ILE D 1 16 ? -9.716 3.460 -4.034 1.00 0.00 82 ILE D O 8
ATOM 9083 N N . LYS D 1 17 ? -10.388 1.343 -3.975 1.00 0.00 83 LYS D N 8
ATOM 9084 C CA . LYS D 1 17 ? -11.623 1.539 -4.694 1.00 0.00 83 LYS D CA 8
ATOM 9085 C C . LYS D 1 17 ? -12.653 2.309 -3.900 1.00 0.00 83 LYS D C 8
ATOM 9086 O O . LYS D 1 17 ? -13.271 3.208 -4.444 1.00 0.00 83 LYS D O 8
ATOM 9105 N N . ALA D 1 18 ? -12.805 2.022 -2.615 1.00 0.00 84 ALA D N 8
ATOM 9106 C CA . ALA D 1 18 ? -13.720 2.693 -1.731 1.00 0.00 84 ALA D CA 8
ATOM 9107 C C . ALA D 1 18 ? -13.305 4.098 -1.367 1.00 0.00 84 ALA D C 8
ATOM 9108 O O . ALA D 1 18 ? -14.094 5.011 -1.236 1.00 0.00 84 ALA D O 8
ATOM 9115 N N . GLY D 1 19 ? -12.024 4.299 -1.202 1.00 0.00 85 GLY D N 8
ATOM 9116 C CA . GLY D 1 19 ? -11.320 5.533 -0.957 1.00 0.00 85 GLY D CA 8
ATOM 9117 C C . GLY D 1 19 ? -11.317 6.411 -2.192 1.00 0.00 85 GLY D C 8
ATOM 9118 O O . GLY D 1 19 ? -11.478 7.599 -2.079 1.00 0.00 85 GLY D O 8
ATOM 9122 N N . GLY D 1 20 ? -11.156 5.845 -3.366 1.00 0.00 86 GLY D N 8
ATOM 9123 C CA . GLY D 1 20 ? -11.128 6.513 -4.639 1.00 0.00 86 GLY D CA 8
ATOM 9124 C C . GLY D 1 20 ? -9.852 7.264 -4.952 1.00 0.00 86 GLY D C 8
ATOM 9125 O O . GLY D 1 20 ? -9.926 8.415 -5.337 1.00 0.00 86 GLY D O 8
ATOM 9129 N N . TYR D 1 21 ? -8.711 6.616 -4.810 1.00 0.00 87 TYR D N 8
ATOM 9130 C CA . TYR D 1 21 ? -7.413 7.181 -5.030 1.00 0.00 87 TYR D CA 8
ATOM 9131 C C . TYR D 1 21 ? -7.151 7.750 -6.391 1.00 0.00 87 TYR D C 8
ATOM 9132 O O . TYR D 1 21 ? -6.347 8.646 -6.536 1.00 0.00 87 TYR D O 8
ATOM 9159 N N . ALA A 1 2 ? -0.541 14.000 0.006 1.00 0.00 2 ALA A N 9
ATOM 9160 C CA . ALA A 1 2 ? 0.158 14.850 -0.858 1.00 0.00 2 ALA A CA 9
ATOM 9161 C C . ALA A 1 2 ? 0.912 14.176 -1.964 1.00 0.00 2 ALA A C 9
ATOM 9162 O O . ALA A 1 2 ? 0.325 13.431 -2.707 1.00 0.00 2 ALA A O 9
ATOM 9169 N N . LYS A 1 3 ? 2.202 14.411 -2.116 1.00 0.00 3 LYS A N 9
ATOM 9170 C CA . LYS A 1 3 ? 3.092 13.881 -3.108 1.00 0.00 3 LYS A CA 9
ATOM 9171 C C . LYS A 1 3 ? 2.991 12.378 -3.259 1.00 0.00 3 LYS A C 9
ATOM 9172 O O . LYS A 1 3 ? 2.752 11.880 -4.343 1.00 0.00 3 LYS A O 9
ATOM 9191 N N . ALA A 1 4 ? 3.094 11.668 -2.142 1.00 0.00 4 ALA A N 9
ATOM 9192 C CA . ALA A 1 4 ? 2.974 10.234 -2.033 1.00 0.00 4 ALA A CA 9
ATOM 9193 C C . ALA A 1 4 ? 1.721 9.685 -2.681 1.00 0.00 4 ALA A C 9
ATOM 9194 O O . ALA A 1 4 ? 1.704 8.556 -3.152 1.00 0.00 4 ALA A O 9
ATOM 9201 N N . ALA A 1 5 ? 0.663 10.484 -2.731 1.00 0.00 5 ALA A N 9
ATOM 9202 C CA . ALA A 1 5 ? -0.701 10.058 -2.927 1.00 0.00 5 ALA A CA 9
ATOM 9203 C C . ALA A 1 5 ? -1.171 9.936 -4.354 1.00 0.00 5 ALA A C 9
ATOM 9204 O O . ALA A 1 5 ? -2.316 9.623 -4.606 1.00 0.00 5 ALA A O 9
ATOM 9211 N N . ALA A 1 6 ? -0.266 10.053 -5.311 1.00 0.00 6 ALA A N 9
ATOM 9212 C CA . ALA A 1 6 ? -0.337 9.393 -6.586 1.00 0.00 6 ALA A CA 9
ATOM 9213 C C . ALA A 1 6 ? 0.766 8.361 -6.733 1.00 0.00 6 ALA A C 9
ATOM 9214 O O . ALA A 1 6 ? 0.476 7.181 -6.854 1.00 0.00 6 ALA A O 9
ATOM 9221 N N . ALA A 1 7 ? 2.029 8.764 -6.624 1.00 0.00 7 ALA A N 9
ATOM 9222 C CA . ALA A 1 7 ? 3.221 7.999 -6.894 1.00 0.00 7 ALA A CA 9
ATOM 9223 C C . ALA A 1 7 ? 3.225 6.642 -6.217 1.00 0.00 7 ALA A C 9
ATOM 9224 O O . ALA A 1 7 ? 3.566 5.636 -6.810 1.00 0.00 7 ALA A O 9
ATOM 9231 N N . ALA A 1 8 ? 2.815 6.594 -4.959 1.00 0.00 8 ALA A N 9
ATOM 9232 C CA . ALA A 1 8 ? 2.814 5.358 -4.211 1.00 0.00 8 ALA A CA 9
ATOM 9233 C C . ALA A 1 8 ? 1.579 4.523 -4.478 1.00 0.00 8 ALA A C 9
ATOM 9234 O O . ALA A 1 8 ? 1.702 3.326 -4.689 1.00 0.00 8 ALA A O 9
ATOM 9241 N N . ILE A 1 9 ? 0.417 5.165 -4.571 1.00 0.00 9 ILE A N 9
ATOM 9242 C CA . ILE A 1 9 ? -0.827 4.529 -4.937 1.00 0.00 9 ILE A CA 9
ATOM 9243 C C . ILE A 1 9 ? -0.757 3.880 -6.309 1.00 0.00 9 ILE A C 9
ATOM 9244 O O . ILE A 1 9 ? -1.205 2.755 -6.483 1.00 0.00 9 ILE A O 9
ATOM 9260 N N . LYS A 1 10 ? -0.152 4.549 -7.287 1.00 0.00 10 LYS A N 9
ATOM 9261 C CA . LYS A 1 10 ? 0.134 4.068 -8.617 1.00 0.00 10 LYS A CA 9
ATOM 9262 C C . LYS A 1 10 ? 1.008 2.830 -8.527 1.00 0.00 10 LYS A C 9
ATOM 9263 O O . LYS A 1 10 ? 0.590 1.749 -8.907 1.00 0.00 10 LYS A O 9
ATOM 9282 N N . ALA A 1 11 ? 2.137 2.961 -7.842 1.00 0.00 11 ALA A N 9
ATOM 9283 C CA . ALA A 1 11 ? 3.004 1.867 -7.471 1.00 0.00 11 ALA A CA 9
ATOM 9284 C C . ALA A 1 11 ? 2.453 0.892 -6.450 1.00 0.00 11 ALA A C 9
ATOM 9285 O O . ALA A 1 11 ? 3.182 0.040 -5.975 1.00 0.00 11 ALA A O 9
ATOM 9292 N N . ILE A 1 12 ? 1.168 0.932 -6.127 1.00 0.00 12 ILE A N 9
ATOM 9293 C CA . ILE A 1 12 ? 0.389 -0.097 -5.480 1.00 0.00 12 ILE A CA 9
ATOM 9294 C C . ILE A 1 12 ? -0.669 -0.618 -6.437 1.00 0.00 12 ILE A C 9
ATOM 9295 O O . ILE A 1 12 ? -0.563 -1.785 -6.793 1.00 0.00 12 ILE A O 9
ATOM 9311 N N . ALA A 1 13 ? -1.670 0.127 -6.904 1.00 0.00 13 ALA A N 9
ATOM 9312 C CA . ALA A 1 13 ? -2.767 -0.426 -7.660 1.00 0.00 13 ALA A CA 9
ATOM 9313 C C . ALA A 1 13 ? -2.334 -1.021 -8.983 1.00 0.00 13 ALA A C 9
ATOM 9314 O O . ALA A 1 13 ? -2.911 -1.976 -9.441 1.00 0.00 13 ALA A O 9
ATOM 9321 N N . ALA A 1 14 ? -1.241 -0.521 -9.548 1.00 0.00 14 ALA A N 9
ATOM 9322 C CA . ALA A 1 14 ? -0.601 -1.085 -10.713 1.00 0.00 14 ALA A CA 9
ATOM 9323 C C . ALA A 1 14 ? 0.183 -2.336 -10.376 1.00 0.00 14 ALA A C 9
ATOM 9324 O O . ALA A 1 14 ? 0.131 -3.328 -11.085 1.00 0.00 14 ALA A O 9
ATOM 9331 N N . ILE A 1 15 ? 0.862 -2.347 -9.232 1.00 0.00 15 ILE A N 9
ATOM 9332 C CA . ILE A 1 15 ? 1.572 -3.464 -8.648 1.00 0.00 15 ILE A CA 9
ATOM 9333 C C . ILE A 1 15 ? 0.655 -4.614 -8.277 1.00 0.00 15 ILE A C 9
ATOM 9334 O O . ILE A 1 15 ? 0.994 -5.746 -8.578 1.00 0.00 15 ILE A O 9
ATOM 9350 N N . ILE A 1 16 ? -0.527 -4.321 -7.740 1.00 0.00 16 ILE A N 9
ATOM 9351 C CA . ILE A 1 16 ? -1.524 -5.309 -7.394 1.00 0.00 16 ILE A CA 9
ATOM 9352 C C . ILE A 1 16 ? -1.956 -6.046 -8.648 1.00 0.00 16 ILE A C 9
ATOM 9353 O O . ILE A 1 16 ? -2.008 -7.264 -8.686 1.00 0.00 16 ILE A O 9
ATOM 9369 N N . LYS A 1 17 ? -2.225 -5.320 -9.724 1.00 0.00 17 LYS A N 9
ATOM 9370 C CA . LYS A 1 17 ? -2.534 -5.843 -11.033 1.00 0.00 17 LYS A CA 9
ATOM 9371 C C . LYS A 1 17 ? -1.392 -6.645 -11.621 1.00 0.00 17 LYS A C 9
ATOM 9372 O O . LYS A 1 17 ? -1.590 -7.749 -12.069 1.00 0.00 17 LYS A O 9
ATOM 9391 N N . ALA A 1 18 ? -0.184 -6.132 -11.585 1.00 0.00 18 ALA A N 9
ATOM 9392 C CA . ALA A 1 18 ? 0.944 -6.674 -12.299 1.00 0.00 18 ALA A CA 9
ATOM 9393 C C . ALA A 1 18 ? 1.585 -7.822 -11.564 1.00 0.00 18 ALA A C 9
ATOM 9394 O O . ALA A 1 18 ? 1.920 -8.821 -12.150 1.00 0.00 18 ALA A O 9
ATOM 9401 N N . GLY A 1 19 ? 1.758 -7.661 -10.278 1.00 0.00 19 GLY A N 9
ATOM 9402 C CA . GLY A 1 19 ? 2.223 -8.633 -9.324 1.00 0.00 19 GLY A CA 9
ATOM 9403 C C . GLY A 1 19 ? 1.263 -9.782 -9.104 1.00 0.00 19 GLY A C 9
ATOM 9404 O O . GLY A 1 19 ? 1.679 -10.891 -8.865 1.00 0.00 19 GLY A O 9
ATOM 9408 N N . GLY A 1 20 ? -0.024 -9.532 -9.185 1.00 0.00 20 GLY A N 9
ATOM 9409 C CA . GLY A 1 20 ? -1.052 -10.528 -9.084 1.00 0.00 20 GLY A CA 9
ATOM 9410 C C . GLY A 1 20 ? -1.179 -11.043 -7.667 1.00 0.00 20 GLY A C 9
ATOM 9411 O O . GLY A 1 20 ? -1.117 -12.236 -7.491 1.00 0.00 20 GLY A O 9
ATOM 9415 N N . TYR A 1 21 ? -1.385 -10.178 -6.693 1.00 0.00 21 TYR A N 9
ATOM 9416 C CA . TYR A 1 21 ? -1.432 -10.507 -5.298 1.00 0.00 21 TYR A CA 9
ATOM 9417 C C . TYR A 1 21 ? -2.411 -11.576 -4.896 1.00 0.00 21 TYR A C 9
ATOM 9418 O O . TYR A 1 21 ? -2.211 -12.228 -3.929 1.00 0.00 21 TYR A O 9
ATOM 9445 N N . ALA B 1 2 ? 0.750 -13.920 -3.308 1.00 0.00 24 ALA B N 9
ATOM 9446 C CA . ALA B 1 2 ? 1.319 -13.180 -2.226 1.00 0.00 24 ALA B CA 9
ATOM 9447 C C . ALA B 1 2 ? 2.759 -12.790 -2.374 1.00 0.00 24 ALA B C 9
ATOM 9448 O O . ALA B 1 2 ? 3.143 -11.740 -1.902 1.00 0.00 24 ALA B O 9
ATOM 9455 N N . LYS B 1 3 ? 3.595 -13.556 -3.048 1.00 0.00 25 LYS B N 9
ATOM 9456 C CA . LYS B 1 3 ? 4.994 -13.294 -3.258 1.00 0.00 25 LYS B CA 9
ATOM 9457 C C . LYS B 1 3 ? 5.292 -12.081 -4.103 1.00 0.00 25 LYS B C 9
ATOM 9458 O O . LYS B 1 3 ? 6.421 -11.629 -4.136 1.00 0.00 25 LYS B O 9
ATOM 9477 N N . ALA B 1 4 ? 4.270 -11.459 -4.666 1.00 0.00 26 ALA B N 9
ATOM 9478 C CA . ALA B 1 4 ? 4.287 -10.087 -5.108 1.00 0.00 26 ALA B CA 9
ATOM 9479 C C . ALA B 1 4 ? 4.638 -9.045 -4.062 1.00 0.00 26 ALA B C 9
ATOM 9480 O O . ALA B 1 4 ? 4.704 -7.869 -4.374 1.00 0.00 26 ALA B O 9
ATOM 9487 N N . ALA B 1 5 ? 4.922 -9.458 -2.832 1.00 0.00 27 ALA B N 9
ATOM 9488 C CA . ALA B 1 5 ? 5.160 -8.602 -1.696 1.00 0.00 27 ALA B CA 9
ATOM 9489 C C . ALA B 1 5 ? 6.491 -7.873 -1.733 1.00 0.00 27 ALA B C 9
ATOM 9490 O O . ALA B 1 5 ? 6.541 -6.704 -2.086 1.00 0.00 27 ALA B O 9
ATOM 9497 N N . ALA B 1 6 ? 7.595 -8.500 -1.351 1.00 0.00 28 ALA B N 9
ATOM 9498 C CA . ALA B 1 6 ? 8.807 -7.805 -1.005 1.00 0.00 28 ALA B CA 9
ATOM 9499 C C . ALA B 1 6 ? 9.613 -7.240 -2.154 1.00 0.00 28 ALA B C 9
ATOM 9500 O O . ALA B 1 6 ? 10.713 -6.760 -1.933 1.00 0.00 28 ALA B O 9
ATOM 9507 N N . ALA B 1 7 ? 9.100 -7.240 -3.374 1.00 0.00 29 ALA B N 9
ATOM 9508 C CA . ALA B 1 7 ? 9.506 -6.391 -4.462 1.00 0.00 29 ALA B CA 9
ATOM 9509 C C . ALA B 1 7 ? 8.776 -5.066 -4.356 1.00 0.00 29 ALA B C 9
ATOM 9510 O O . ALA B 1 7 ? 9.390 -4.012 -4.353 1.00 0.00 29 ALA B O 9
ATOM 9517 N N . ALA B 1 8 ? 7.453 -5.112 -4.256 1.00 0.00 30 ALA B N 9
ATOM 9518 C CA . ALA B 1 8 ? 6.574 -3.984 -4.433 1.00 0.00 30 ALA B CA 9
ATOM 9519 C C . ALA B 1 8 ? 6.539 -3.156 -3.165 1.00 0.00 30 ALA B C 9
ATOM 9520 O O . ALA B 1 8 ? 6.762 -1.962 -3.180 1.00 0.00 30 ALA B O 9
ATOM 9527 N N . ILE B 1 9 ? 6.320 -3.828 -2.042 1.00 0.00 31 ILE B N 9
ATOM 9528 C CA . ILE B 1 9 ? 6.258 -3.320 -0.693 1.00 0.00 31 ILE B CA 9
ATOM 9529 C C . ILE B 1 9 ? 7.552 -2.637 -0.289 1.00 0.00 31 ILE B C 9
ATOM 9530 O O . ILE B 1 9 ? 7.494 -1.613 0.383 1.00 0.00 31 ILE B O 9
ATOM 9546 N N . LYS B 1 10 ? 8.697 -3.155 -0.724 1.00 0.00 32 LYS B N 9
ATOM 9547 C CA . LYS B 1 10 ? 9.993 -2.556 -0.495 1.00 0.00 32 LYS B CA 9
ATOM 9548 C C . LYS B 1 10 ? 10.063 -1.184 -1.142 1.00 0.00 32 LYS B C 9
ATOM 9549 O O . LYS B 1 10 ? 10.323 -0.209 -0.456 1.00 0.00 32 LYS B O 9
ATOM 9568 N N . ALA B 1 11 ? 9.713 -1.105 -2.420 1.00 0.00 33 ALA B N 9
ATOM 9569 C CA . ALA B 1 11 ? 9.504 0.106 -3.180 1.00 0.00 33 ALA B CA 9
ATOM 9570 C C . ALA B 1 11 ? 8.251 0.883 -2.823 1.00 0.00 33 ALA B C 9
ATOM 9571 O O . ALA B 1 11 ? 7.813 1.730 -3.578 1.00 0.00 33 ALA B O 9
ATOM 9578 N N . ILE B 1 12 ? 7.662 0.614 -1.665 1.00 0.00 34 ILE B N 9
ATOM 9579 C CA . ILE B 1 12 ? 6.551 1.328 -1.082 1.00 0.00 34 ILE B CA 9
ATOM 9580 C C . ILE B 1 12 ? 6.836 1.775 0.341 1.00 0.00 34 ILE B C 9
ATOM 9581 O O . ILE B 1 12 ? 6.761 2.973 0.562 1.00 0.00 34 ILE B O 9
ATOM 9597 N N . ALA B 1 13 ? 7.279 0.935 1.271 1.00 0.00 35 ALA B N 9
ATOM 9598 C CA . ALA B 1 13 ? 7.515 1.376 2.627 1.00 0.00 35 ALA B CA 9
ATOM 9599 C C . ALA B 1 13 ? 8.564 2.461 2.789 1.00 0.00 35 ALA B C 9
ATOM 9600 O O . ALA B 1 13 ? 8.507 3.258 3.716 1.00 0.00 35 ALA B O 9
ATOM 9607 N N . ALA B 1 14 ? 9.512 2.508 1.861 1.00 0.00 36 ALA B N 9
ATOM 9608 C CA . ALA B 1 14 ? 10.469 3.576 1.698 1.00 0.00 36 ALA B CA 9
ATOM 9609 C C . ALA B 1 14 ? 9.847 4.819 1.094 1.00 0.00 36 ALA B C 9
ATOM 9610 O O . ALA B 1 14 ? 10.033 5.918 1.584 1.00 0.00 36 ALA B O 9
ATOM 9617 N N . ILE B 1 15 ? 9.041 4.649 0.054 1.00 0.00 37 ILE B N 9
ATOM 9618 C CA . ILE B 1 15 ? 8.265 5.658 -0.633 1.00 0.00 37 ILE B CA 9
ATOM 9619 C C . ILE B 1 15 ? 7.229 6.314 0.260 1.00 0.00 37 ILE B C 9
ATOM 9620 O O . ILE B 1 15 ? 6.991 7.505 0.129 1.00 0.00 37 ILE B O 9
ATOM 9636 N N . ILE B 1 16 ? 6.631 5.579 1.194 1.00 0.00 38 ILE B N 9
ATOM 9637 C CA . ILE B 1 16 ? 5.742 6.087 2.214 1.00 0.00 38 ILE B CA 9
ATOM 9638 C C . ILE B 1 16 ? 6.406 7.186 3.016 1.00 0.00 38 ILE B C 9
ATOM 9639 O O . ILE B 1 16 ? 5.835 8.254 3.173 1.00 0.00 38 ILE B O 9
ATOM 9655 N N . LYS B 1 17 ? 7.618 6.942 3.502 1.00 0.00 39 LYS B N 9
ATOM 9656 C CA . LYS B 1 17 ? 8.431 7.820 4.306 1.00 0.00 39 LYS B CA 9
ATOM 9657 C C . LYS B 1 17 ? 8.960 9.012 3.532 1.00 0.00 39 LYS B C 9
ATOM 9658 O O . LYS B 1 17 ? 8.914 10.125 4.012 1.00 0.00 39 LYS B O 9
ATOM 9677 N N . ALA B 1 18 ? 9.380 8.813 2.291 1.00 0.00 40 ALA B N 9
ATOM 9678 C CA . ALA B 1 18 ? 9.859 9.826 1.384 1.00 0.00 40 ALA B CA 9
ATOM 9679 C C . ALA B 1 18 ? 8.760 10.691 0.795 1.00 0.00 40 ALA B C 9
ATOM 9680 O O . ALA B 1 18 ? 8.952 11.860 0.554 1.00 0.00 40 ALA B O 9
ATOM 9687 N N . GLY B 1 19 ? 7.568 10.140 0.631 1.00 0.00 41 GLY B N 9
ATOM 9688 C CA . GLY B 1 19 ? 6.372 10.768 0.141 1.00 0.00 41 GLY B CA 9
ATOM 9689 C C . GLY B 1 19 ? 5.648 11.589 1.177 1.00 0.00 41 GLY B C 9
ATOM 9690 O O . GLY B 1 19 ? 4.920 12.485 0.820 1.00 0.00 41 GLY B O 9
ATOM 9694 N N . GLY B 1 20 ? 5.824 11.281 2.449 1.00 0.00 42 GLY B N 9
ATOM 9695 C CA . GLY B 1 20 ? 5.281 12.019 3.551 1.00 0.00 42 GLY B CA 9
ATOM 9696 C C . GLY B 1 20 ? 3.865 11.700 3.918 1.00 0.00 42 GLY B C 9
ATOM 9697 O O . GLY B 1 20 ? 3.161 12.575 4.327 1.00 0.00 42 GLY B O 9
ATOM 9701 N N . TYR B 1 21 ? 3.418 10.459 3.876 1.00 0.00 43 TYR B N 9
ATOM 9702 C CA . TYR B 1 21 ? 2.160 9.998 4.350 1.00 0.00 43 TYR B CA 9
ATOM 9703 C C . TYR B 1 21 ? 1.929 10.192 5.791 1.00 0.00 43 TYR B C 9
ATOM 9704 O O . TYR B 1 21 ? 1.499 9.964 6.214 1.00 0.00 43 TYR B O 9
ATOM 9731 N N . ALA C 1 2 ? -7.608 12.019 -3.700 1.00 0.00 46 ALA C N 9
ATOM 9732 C CA . ALA C 1 2 ? -6.527 11.404 -3.023 1.00 0.00 46 ALA C CA 9
ATOM 9733 C C . ALA C 1 2 ? -6.543 11.526 -1.519 1.00 0.00 46 ALA C C 9
ATOM 9734 O O . ALA C 1 2 ? -5.627 11.085 -0.861 1.00 0.00 46 ALA C O 9
ATOM 9741 N N . LYS C 1 3 ? -7.591 12.069 -0.909 1.00 0.00 47 LYS C N 9
ATOM 9742 C CA . LYS C 1 3 ? -7.753 12.234 0.513 1.00 0.00 47 LYS C CA 9
ATOM 9743 C C . LYS C 1 3 ? -7.880 10.933 1.270 1.00 0.00 47 LYS C C 9
ATOM 9744 O O . LYS C 1 3 ? -7.647 10.889 2.468 1.00 0.00 47 LYS C O 9
ATOM 9763 N N . ALA C 1 4 ? -8.176 9.848 0.566 1.00 0.00 48 ALA C N 9
ATOM 9764 C CA . ALA C 1 4 ? -8.109 8.481 1.019 1.00 0.00 48 ALA C CA 9
ATOM 9765 C C . ALA C 1 4 ? -6.771 8.073 1.603 1.00 0.00 48 ALA C C 9
ATOM 9766 O O . ALA C 1 4 ? -6.676 6.941 2.050 1.00 0.00 48 ALA C O 9
ATOM 9773 N N . ALA C 1 5 ? -5.758 8.937 1.573 1.00 0.00 49 ALA C N 9
ATOM 9774 C CA . ALA C 1 5 ? -4.371 8.679 1.884 1.00 0.00 49 ALA C CA 9
ATOM 9775 C C . ALA C 1 5 ? -4.188 8.187 3.309 1.00 0.00 49 ALA C C 9
ATOM 9776 O O . ALA C 1 5 ? -4.272 6.984 3.525 1.00 0.00 49 ALA C O 9
ATOM 9783 N N . ALA C 1 6 ? -3.923 9.030 4.301 1.00 0.00 50 ALA C N 9
ATOM 9784 C CA . ALA C 1 6 ? -3.685 8.539 5.638 1.00 0.00 50 ALA C CA 9
ATOM 9785 C C . ALA C 1 6 ? -4.822 7.725 6.229 1.00 0.00 50 ALA C C 9
ATOM 9786 O O . ALA C 1 6 ? -4.576 6.762 6.939 1.00 0.00 50 ALA C O 9
ATOM 9793 N N . ALA C 1 7 ? -6.066 7.940 5.817 1.00 0.00 51 ALA C N 9
ATOM 9794 C CA . ALA C 1 7 ? -7.198 7.132 6.199 1.00 0.00 51 ALA C CA 9
ATOM 9795 C C . ALA C 1 7 ? -7.078 5.668 5.829 1.00 0.00 51 ALA C C 9
ATOM 9796 O O . ALA C 1 7 ? -7.652 4.841 6.512 1.00 0.00 51 ALA C O 9
ATOM 9803 N N . ALA C 1 8 ? -6.283 5.321 4.824 1.00 0.00 52 ALA C N 9
ATOM 9804 C CA . ALA C 1 8 ? -5.820 3.966 4.621 1.00 0.00 52 ALA C CA 9
ATOM 9805 C C . ALA C 1 8 ? -4.425 3.784 5.187 1.00 0.00 52 ALA C C 9
ATOM 9806 O O . ALA C 1 8 ? -4.171 2.979 6.069 1.00 0.00 52 ALA C O 9
ATOM 9813 N N . ILE C 1 9 ? -3.479 4.535 4.631 1.00 0.00 53 ILE C N 9
ATOM 9814 C CA . ILE C 1 9 ? -2.061 4.275 4.721 1.00 0.00 53 ILE C CA 9
ATOM 9815 C C . ILE C 1 9 ? -1.549 4.372 6.147 1.00 0.00 53 ILE C C 9
ATOM 9816 O O . ILE C 1 9 ? -0.547 3.733 6.443 1.00 0.00 53 ILE C O 9
ATOM 9832 N N . LYS C 1 10 ? -2.194 5.132 7.031 1.00 0.00 54 LYS C N 9
ATOM 9833 C CA . LYS C 1 10 ? -1.726 5.347 8.377 1.00 0.00 54 LYS C CA 9
ATOM 9834 C C . LYS C 1 10 ? -2.020 4.142 9.250 1.00 0.00 54 LYS C C 9
ATOM 9835 O O . LYS C 1 10 ? -1.190 3.751 10.052 1.00 0.00 54 LYS C O 9
ATOM 9854 N N . ALA C 1 11 ? -3.151 3.486 9.038 1.00 0.00 55 ALA C N 9
ATOM 9855 C CA . ALA C 1 11 ? -3.381 2.137 9.498 1.00 0.00 55 ALA C CA 9
ATOM 9856 C C . ALA C 1 11 ? -2.504 1.118 8.798 1.00 0.00 55 ALA C C 9
ATOM 9857 O O . ALA C 1 11 ? -1.815 0.348 9.448 1.00 0.00 55 ALA C O 9
ATOM 9864 N N . ILE C 1 12 ? -2.390 1.162 7.472 1.00 0.00 56 ILE C N 9
ATOM 9865 C CA . ILE C 1 12 ? -1.732 0.133 6.698 1.00 0.00 56 ILE C CA 9
ATOM 9866 C C . ILE C 1 12 ? -0.242 0.108 6.993 1.00 0.00 56 ILE C C 9
ATOM 9867 O O . ILE C 1 12 ? 0.321 -0.967 7.165 1.00 0.00 56 ILE C O 9
ATOM 9883 N N . ALA C 1 13 ? 0.412 1.252 7.155 1.00 0.00 57 ALA C N 9
ATOM 9884 C CA . ALA C 1 13 ? 1.817 1.302 7.490 1.00 0.00 57 ALA C CA 9
ATOM 9885 C C . ALA C 1 13 ? 2.156 0.736 8.858 1.00 0.00 57 ALA C C 9
ATOM 9886 O O . ALA C 1 13 ? 3.270 0.302 9.079 1.00 0.00 57 ALA C O 9
ATOM 9893 N N . ALA C 1 14 ? 1.184 0.678 9.759 1.00 0.00 58 ALA C N 9
ATOM 9894 C CA . ALA C 1 14 ? 1.306 0.030 11.038 1.00 0.00 58 ALA C CA 9
ATOM 9895 C C . ALA C 1 14 ? 0.966 -1.448 11.020 1.00 0.00 58 ALA C C 9
ATOM 9896 O O . ALA C 1 14 ? 1.625 -2.263 11.629 1.00 0.00 58 ALA C O 9
ATOM 9903 N N . ILE C 1 15 ? -0.033 -1.821 10.229 1.00 0.00 59 ILE C N 9
ATOM 9904 C CA . ILE C 1 15 ? -0.364 -3.176 9.855 1.00 0.00 59 ILE C CA 9
ATOM 9905 C C . ILE C 1 15 ? 0.797 -3.827 9.127 1.00 0.00 59 ILE C C 9
ATOM 9906 O O . ILE C 1 15 ? 1.098 -4.982 9.375 1.00 0.00 59 ILE C O 9
ATOM 9922 N N . ILE C 1 16 ? 1.550 -3.098 8.312 1.00 0.00 60 ILE C N 9
ATOM 9923 C CA . ILE C 1 16 ? 2.786 -3.551 7.719 1.00 0.00 60 ILE C CA 9
ATOM 9924 C C . ILE C 1 16 ? 3.820 -3.951 8.750 1.00 0.00 60 ILE C C 9
ATOM 9925 O O . ILE C 1 16 ? 4.330 -5.065 8.729 1.00 0.00 60 ILE C O 9
ATOM 9941 N N . LYS C 1 17 ? 4.118 -3.034 9.666 1.00 0.00 61 LYS C N 9
ATOM 9942 C CA . LYS C 1 17 ? 5.078 -3.204 10.727 1.00 0.00 61 LYS C CA 9
ATOM 9943 C C . LYS C 1 17 ? 4.772 -4.424 11.575 1.00 0.00 61 LYS C C 9
ATOM 9944 O O . LYS C 1 17 ? 5.665 -5.163 11.920 1.00 0.00 61 LYS C O 9
ATOM 9963 N N . ALA C 1 18 ? 3.507 -4.668 11.867 1.00 0.00 62 ALA C N 9
ATOM 9964 C CA . ALA C 1 18 ? 3.024 -5.826 12.582 1.00 0.00 62 ALA C CA 9
ATOM 9965 C C . ALA C 1 18 ? 2.894 -7.050 11.695 1.00 0.00 62 ALA C C 9
ATOM 9966 O O . ALA C 1 18 ? 2.893 -8.152 12.188 1.00 0.00 62 ALA C O 9
ATOM 9973 N N . GLY C 1 19 ? 2.773 -6.902 10.388 1.00 0.00 63 GLY C N 9
ATOM 9974 C CA . GLY C 1 19 ? 2.590 -7.925 9.392 1.00 0.00 63 GLY C CA 9
ATOM 9975 C C . GLY C 1 19 ? 3.802 -8.791 9.164 1.00 0.00 63 GLY C C 9
ATOM 9976 O O . GLY C 1 19 ? 3.644 -9.886 8.772 1.00 0.00 63 GLY C O 9
ATOM 9980 N N . GLY C 1 20 ? 4.999 -8.291 9.345 1.00 0.00 64 GLY C N 9
ATOM 9981 C CA . GLY C 1 20 ? 6.217 -9.003 9.064 1.00 0.00 64 GLY C CA 9
ATOM 9982 C C . GLY C 1 20 ? 6.748 -8.866 7.658 1.00 0.00 64 GLY C C 9
ATOM 9983 O O . GLY C 1 20 ? 7.601 -9.624 7.235 1.00 0.00 64 GLY C O 9
ATOM 9987 N N . TYR C 1 21 ? 6.266 -7.874 6.920 1.00 0.00 65 TYR C N 9
ATOM 9988 C CA . TYR C 1 21 ? 6.657 -7.523 5.586 1.00 0.00 65 TYR C CA 9
ATOM 9989 C C . TYR C 1 21 ? 8.102 -7.115 5.420 1.00 0.00 65 TYR C C 9
ATOM 9990 O O . TYR C 1 21 ? 8.614 -7.239 4.336 1.00 0.00 65 TYR C O 9
ATOM 10017 N N . ALA D 1 2 ? 6.706 -11.766 5.228 1.00 0.00 68 ALA D N 9
ATOM 10018 C CA . ALA D 1 2 ? 5.811 -11.239 4.237 1.00 0.00 68 ALA D CA 9
ATOM 10019 C C . ALA D 1 2 ? 4.490 -11.951 4.029 1.00 0.00 68 ALA D C 9
ATOM 10020 O O . ALA D 1 2 ? 3.810 -11.704 3.063 1.00 0.00 68 ALA D O 9
ATOM 10027 N N . LYS D 1 3 ? 4.054 -12.782 4.955 1.00 0.00 69 LYS D N 9
ATOM 10028 C CA . LYS D 1 3 ? 2.808 -13.503 4.869 1.00 0.00 69 LYS D CA 9
ATOM 10029 C C . LYS D 1 3 ? 1.587 -12.610 4.997 1.00 0.00 69 LYS D C 9
ATOM 10030 O O . LYS D 1 3 ? 0.513 -13.008 4.588 1.00 0.00 69 LYS D O 9
ATOM 10049 N N . ALA D 1 4 ? 1.759 -11.383 5.485 1.00 0.00 70 ALA D N 9
ATOM 10050 C CA . ALA D 1 4 ? 0.833 -10.283 5.546 1.00 0.00 70 ALA D CA 9
ATOM 10051 C C . ALA D 1 4 ? 0.246 -9.858 4.215 1.00 0.00 70 ALA D C 9
ATOM 10052 O O . ALA D 1 4 ? -0.557 -8.939 4.162 1.00 0.00 70 ALA D O 9
ATOM 10059 N N . ALA D 1 5 ? 0.651 -10.517 3.133 1.00 0.00 71 ALA D N 9
ATOM 10060 C CA . ALA D 1 5 ? 0.420 -10.175 1.751 1.00 0.00 71 ALA D CA 9
ATOM 10061 C C . ALA D 1 5 ? -0.896 -10.653 1.169 1.00 0.00 71 ALA D C 9
ATOM 10062 O O . ALA D 1 5 ? -1.132 -10.562 -0.022 1.00 0.00 71 ALA D O 9
ATOM 10069 N N . ALA D 1 6 ? -1.845 -11.080 1.994 1.00 0.00 72 ALA D N 9
ATOM 10070 C CA . ALA D 1 6 ? -3.257 -11.003 1.713 1.00 0.00 72 ALA D CA 9
ATOM 10071 C C . ALA D 1 6 ? -3.911 -9.957 2.595 1.00 0.00 72 ALA D C 9
ATOM 10072 O O . ALA D 1 6 ? -4.364 -8.936 2.094 1.00 0.00 72 ALA D O 9
ATOM 10079 N N . ALA D 1 7 ? -3.838 -10.055 3.915 1.00 0.00 73 ALA D N 9
ATOM 10080 C CA . ALA D 1 7 ? -4.549 -9.299 4.917 1.00 0.00 73 ALA D CA 9
ATOM 10081 C C . ALA D 1 7 ? -4.501 -7.797 4.734 1.00 0.00 73 ALA D C 9
ATOM 10082 O O . ALA D 1 7 ? -5.512 -7.116 4.813 1.00 0.00 73 ALA D O 9
ATOM 10089 N N . ALA D 1 8 ? -3.313 -7.273 4.453 1.00 0.00 74 ALA D N 9
ATOM 10090 C CA . ALA D 1 8 ? -3.126 -5.844 4.334 1.00 0.00 74 ALA D CA 9
ATOM 10091 C C . ALA D 1 8 ? -3.498 -5.335 2.952 1.00 0.00 74 ALA D C 9
ATOM 10092 O O . ALA D 1 8 ? -4.019 -4.241 2.795 1.00 0.00 74 ALA D O 9
ATOM 10099 N N . ILE D 1 9 ? -3.278 -6.159 1.931 1.00 0.00 75 ILE D N 9
ATOM 10100 C CA . ILE D 1 9 ? -3.608 -5.881 0.557 1.00 0.00 75 ILE D CA 9
ATOM 10101 C C . ILE D 1 9 ? -5.110 -5.914 0.336 1.00 0.00 75 ILE D C 9
ATOM 10102 O O . ILE D 1 9 ? -5.620 -5.092 -0.407 1.00 0.00 75 ILE D O 9
ATOM 10118 N N . LYS D 1 10 ? -5.797 -6.854 0.960 1.00 0.00 76 LYS D N 9
ATOM 10119 C CA . LYS D 1 10 ? -7.225 -7.046 0.914 1.00 0.00 76 LYS D CA 9
ATOM 10120 C C . LYS D 1 10 ? -8.019 -5.927 1.551 1.00 0.00 76 LYS D C 9
ATOM 10121 O O . LYS D 1 10 ? -9.028 -5.553 1.010 1.00 0.00 76 LYS D O 9
ATOM 10140 N N . ALA D 1 11 ? -7.515 -5.356 2.636 1.00 0.00 77 ALA D N 9
ATOM 10141 C CA . ALA D 1 11 ? -7.867 -4.026 3.076 1.00 0.00 77 ALA D CA 9
ATOM 10142 C C . ALA D 1 11 ? -7.659 -2.980 2.000 1.00 0.00 77 ALA D C 9
ATOM 10143 O O . ALA D 1 11 ? -8.621 -2.393 1.519 1.00 0.00 77 ALA D O 9
ATOM 10150 N N . ILE D 1 12 ? -6.419 -2.764 1.572 1.00 0.00 78 ILE D N 9
ATOM 10151 C CA . ILE D 1 12 ? -6.057 -1.603 0.792 1.00 0.00 78 ILE D CA 9
ATOM 10152 C C . ILE D 1 12 ? -6.701 -1.643 -0.581 1.00 0.00 78 ILE D C 9
ATOM 10153 O O . ILE D 1 12 ? -7.313 -0.659 -0.973 1.00 0.00 78 ILE D O 9
ATOM 10169 N N . ALA D 1 13 ? -6.733 -2.770 -1.293 1.00 0.00 79 ALA D N 9
ATOM 10170 C CA . ALA D 1 13 ? -7.430 -2.861 -2.553 1.00 0.00 79 ALA D CA 9
ATOM 10171 C C . ALA D 1 13 ? -8.921 -2.593 -2.534 1.00 0.00 79 ALA D C 9
ATOM 10172 O O . ALA D 1 13 ? -9.492 -2.159 -3.512 1.00 0.00 79 ALA D O 9
ATOM 10179 N N . ALA D 1 14 ? -9.550 -2.796 -1.390 1.00 0.00 80 ALA D N 9
ATOM 10180 C CA . ALA D 1 14 ? -10.949 -2.524 -1.153 1.00 0.00 80 ALA D CA 9
ATOM 10181 C C . ALA D 1 14 ? -11.143 -1.084 -0.722 1.00 0.00 80 ALA D C 9
ATOM 10182 O O . ALA D 1 14 ? -12.056 -0.413 -1.190 1.00 0.00 80 ALA D O 9
ATOM 10189 N N . ILE D 1 15 ? -10.224 -0.546 0.073 1.00 0.00 81 ILE D N 9
ATOM 10190 C CA . ILE D 1 15 ? -10.139 0.809 0.561 1.00 0.00 81 ILE D CA 9
ATOM 10191 C C . ILE D 1 15 ? -9.786 1.759 -0.569 1.00 0.00 81 ILE D C 9
ATOM 10192 O O . ILE D 1 15 ? -10.318 2.861 -0.609 1.00 0.00 81 ILE D O 9
ATOM 10208 N N . ILE D 1 16 ? -8.978 1.350 -1.545 1.00 0.00 82 ILE D N 9
ATOM 10209 C CA . ILE D 1 16 ? -8.744 2.087 -2.766 1.00 0.00 82 ILE D CA 9
ATOM 10210 C C . ILE D 1 16 ? -10.031 2.365 -3.521 1.00 0.00 82 ILE D C 9
ATOM 10211 O O . ILE D 1 16 ? -10.325 3.496 -3.858 1.00 0.00 82 ILE D O 9
ATOM 10227 N N . LYS D 1 17 ? -10.781 1.306 -3.807 1.00 0.00 83 LYS D N 9
ATOM 10228 C CA . LYS D 1 17 ? -12.060 1.351 -4.468 1.00 0.00 83 LYS D CA 9
ATOM 10229 C C . LYS D 1 17 ? -13.102 2.183 -3.749 1.00 0.00 83 LYS D C 9
ATOM 10230 O O . LYS D 1 17 ? -13.779 2.958 -4.391 1.00 0.00 83 LYS D O 9
ATOM 10249 N N . ALA D 1 18 ? -13.166 2.078 -2.428 1.00 0.00 84 ALA D N 9
ATOM 10250 C CA . ALA D 1 18 ? -14.059 2.874 -1.620 1.00 0.00 84 ALA D CA 9
ATOM 10251 C C . ALA D 1 18 ? -13.593 4.298 -1.408 1.00 0.00 84 ALA D C 9
ATOM 10252 O O . ALA D 1 18 ? -14.390 5.193 -1.346 1.00 0.00 84 ALA D O 9
ATOM 10259 N N . GLY D 1 19 ? -12.300 4.536 -1.318 1.00 0.00 85 GLY D N 9
ATOM 10260 C CA . GLY D 1 19 ? -11.638 5.796 -1.064 1.00 0.00 85 GLY D CA 9
ATOM 10261 C C . GLY D 1 19 ? -11.539 6.692 -2.282 1.00 0.00 85 GLY D C 9
ATOM 10262 O O . GLY D 1 19 ? -11.337 7.879 -2.115 1.00 0.00 85 GLY D O 9
ATOM 10266 N N . GLY D 1 20 ? -11.675 6.154 -3.486 1.00 0.00 86 GLY D N 9
ATOM 10267 C CA . GLY D 1 20 ? -11.641 6.891 -4.720 1.00 0.00 86 GLY D CA 9
ATOM 10268 C C . GLY D 1 20 ? -10.333 7.625 -4.956 1.00 0.00 86 GLY D C 9
ATOM 10269 O O . GLY D 1 20 ? -10.344 8.822 -5.131 1.00 0.00 86 GLY D O 9
ATOM 10273 N N . TYR D 1 21 ? -9.215 6.930 -4.861 1.00 0.00 87 TYR D N 9
ATOM 10274 C CA . TYR D 1 21 ? -7.894 7.492 -4.878 1.00 0.00 87 TYR D CA 9
ATOM 10275 C C . TYR D 1 21 ? -7.528 8.237 -6.122 1.00 0.00 87 TYR D C 9
ATOM 10276 O O . TYR D 1 21 ? -6.611 8.985 -6.138 1.00 0.00 87 TYR D O 9
ATOM 10303 N N . ALA A 1 2 ? 1.185 14.319 2.164 1.00 0.00 2 ALA A N 10
ATOM 10304 C CA . ALA A 1 2 ? 0.644 13.150 1.526 1.00 0.00 2 ALA A CA 10
ATOM 10305 C C . ALA A 1 2 ? 0.498 13.164 0.022 1.00 0.00 2 ALA A C 10
ATOM 10306 O O . ALA A 1 2 ? -0.202 12.363 -0.570 1.00 0.00 2 ALA A O 10
ATOM 10313 N N . LYS A 1 3 ? 1.209 14.025 -0.671 1.00 0.00 3 LYS A N 10
ATOM 10314 C CA . LYS A 1 3 ? 1.284 14.098 -2.107 1.00 0.00 3 LYS A CA 10
ATOM 10315 C C . LYS A 1 3 ? 1.786 12.850 -2.795 1.00 0.00 3 LYS A C 10
ATOM 10316 O O . LYS A 1 3 ? 1.512 12.628 -3.964 1.00 0.00 3 LYS A O 10
ATOM 10335 N N . ALA A 1 4 ? 2.502 12.011 -2.054 1.00 0.00 4 ALA A N 10
ATOM 10336 C CA . ALA A 1 4 ? 2.934 10.689 -2.404 1.00 0.00 4 ALA A CA 10
ATOM 10337 C C . ALA A 1 4 ? 1.813 9.741 -2.779 1.00 0.00 4 ALA A C 10
ATOM 10338 O O . ALA A 1 4 ? 2.077 8.638 -3.235 1.00 0.00 4 ALA A O 10
ATOM 10345 N N . ALA A 1 5 ? 0.569 10.171 -2.600 1.00 0.00 5 ALA A N 10
ATOM 10346 C CA . ALA A 1 5 ? -0.665 9.456 -2.826 1.00 0.00 5 ALA A CA 10
ATOM 10347 C C . ALA A 1 5 ? -0.792 8.878 -4.225 1.00 0.00 5 ALA A C 10
ATOM 10348 O O . ALA A 1 5 ? -0.306 7.787 -4.493 1.00 0.00 5 ALA A O 10
ATOM 10355 N N . ALA A 1 6 ? -1.336 9.620 -5.186 1.00 0.00 6 ALA A N 10
ATOM 10356 C CA . ALA A 1 6 ? -1.503 9.140 -6.536 1.00 0.00 6 ALA A CA 10
ATOM 10357 C C . ALA A 1 6 ? -0.230 9.239 -7.356 1.00 0.00 6 ALA A C 10
ATOM 10358 O O . ALA A 1 6 ? -0.246 9.503 -8.543 1.00 0.00 6 ALA A O 10
ATOM 10365 N N . ALA A 1 7 ? 0.905 9.005 -6.722 1.00 0.00 7 ALA A N 10
ATOM 10366 C CA . ALA A 1 7 ? 2.251 8.806 -7.209 1.00 0.00 7 ALA A CA 10
ATOM 10367 C C . ALA A 1 7 ? 2.751 7.411 -6.884 1.00 0.00 7 ALA A C 10
ATOM 10368 O O . ALA A 1 7 ? 3.338 6.785 -7.745 1.00 0.00 7 ALA A O 10
ATOM 10375 N N . ALA A 1 8 ? 2.444 6.878 -5.714 1.00 0.00 8 ALA A N 10
ATOM 10376 C CA . ALA A 1 8 ? 2.800 5.550 -5.272 1.00 0.00 8 ALA A CA 10
ATOM 10377 C C . ALA A 1 8 ? 1.626 4.600 -5.406 1.00 0.00 8 ALA A C 10
ATOM 10378 O O . ALA A 1 8 ? 1.793 3.505 -5.902 1.00 0.00 8 ALA A O 10
ATOM 10385 N N . ILE A 1 9 ? 0.431 5.004 -4.988 1.00 0.00 9 ILE A N 10
ATOM 10386 C CA . ILE A 1 9 ? -0.779 4.218 -5.075 1.00 0.00 9 ILE A CA 10
ATOM 10387 C C . ILE A 1 9 ? -1.108 3.879 -6.519 1.00 0.00 9 ILE A C 10
ATOM 10388 O O . ILE A 1 9 ? -1.614 2.797 -6.770 1.00 0.00 9 ILE A O 10
ATOM 10404 N N . LYS A 1 10 ? -0.799 4.754 -7.469 1.00 0.00 10 LYS A N 10
ATOM 10405 C CA . LYS A 1 10 ? -1.030 4.499 -8.873 1.00 0.00 10 LYS A CA 10
ATOM 10406 C C . LYS A 1 10 ? -0.332 3.234 -9.345 1.00 0.00 10 LYS A C 10
ATOM 10407 O O . LYS A 1 10 ? -0.958 2.293 -9.816 1.00 0.00 10 LYS A O 10
ATOM 10426 N N . ALA A 1 11 ? 0.979 3.256 -9.120 1.00 0.00 11 ALA A N 10
ATOM 10427 C CA . ALA A 1 11 ? 1.878 2.140 -9.265 1.00 0.00 11 ALA A CA 10
ATOM 10428 C C . ALA A 1 11 ? 1.386 0.926 -8.499 1.00 0.00 11 ALA A C 10
ATOM 10429 O O . ALA A 1 11 ? 1.277 -0.138 -9.090 1.00 0.00 11 ALA A O 10
ATOM 10436 N N . ILE A 1 12 ? 0.995 1.076 -7.236 1.00 0.00 12 ILE A N 10
ATOM 10437 C CA . ILE A 1 12 ? 0.609 -0.014 -6.370 1.00 0.00 12 ILE A CA 10
ATOM 10438 C C . ILE A 1 12 ? -0.687 -0.651 -6.836 1.00 0.00 12 ILE A C 10
ATOM 10439 O O . ILE A 1 12 ? -0.710 -1.861 -6.978 1.00 0.00 12 ILE A O 10
ATOM 10455 N N . ALA A 1 13 ? -1.713 0.088 -7.251 1.00 0.00 13 ALA A N 10
ATOM 10456 C CA . ALA A 1 13 ? -2.917 -0.528 -7.754 1.00 0.00 13 ALA A CA 10
ATOM 10457 C C . ALA A 1 13 ? -2.729 -1.271 -9.062 1.00 0.00 13 ALA A C 10
ATOM 10458 O O . ALA A 1 13 ? -3.504 -2.155 -9.374 1.00 0.00 13 ALA A O 10
ATOM 10465 N N . ALA A 1 14 ? -1.663 -0.991 -9.800 1.00 0.00 14 ALA A N 10
ATOM 10466 C CA . ALA A 1 14 ? -1.234 -1.750 -10.952 1.00 0.00 14 ALA A CA 10
ATOM 10467 C C . ALA A 1 14 ? -0.391 -2.949 -10.573 1.00 0.00 14 ALA A C 10
ATOM 10468 O O . ALA A 1 14 ? -0.585 -4.035 -11.089 1.00 0.00 14 ALA A O 10
ATOM 10475 N N . ILE A 1 15 ? 0.543 -2.773 -9.643 1.00 0.00 15 ILE A N 10
ATOM 10476 C CA . ILE A 1 15 ? 1.470 -3.765 -9.143 1.00 0.00 15 ILE A CA 10
ATOM 10477 C C . ILE A 1 15 ? 0.707 -4.802 -8.335 1.00 0.00 15 ILE A C 10
ATOM 10478 O O . ILE A 1 15 ? 1.119 -5.951 -8.328 1.00 0.00 15 ILE A O 10
ATOM 10494 N N . ILE A 1 16 ? -0.419 -4.481 -7.707 1.00 0.00 16 ILE A N 10
ATOM 10495 C CA . ILE A 1 16 ? -1.296 -5.454 -7.093 1.00 0.00 16 ILE A CA 10
ATOM 10496 C C . ILE A 1 16 ? -1.743 -6.491 -8.105 1.00 0.00 16 ILE A C 10
ATOM 10497 O O . ILE A 1 16 ? -1.594 -7.682 -7.888 1.00 0.00 16 ILE A O 10
ATOM 10513 N N . LYS A 1 17 ? -2.271 -6.013 -9.230 1.00 0.00 17 LYS A N 10
ATOM 10514 C CA . LYS A 1 17 ? -2.708 -6.800 -10.357 1.00 0.00 17 LYS A CA 10
ATOM 10515 C C . LYS A 1 17 ? -1.581 -7.531 -11.057 1.00 0.00 17 LYS A C 10
ATOM 10516 O O . LYS A 1 17 ? -1.731 -8.688 -11.396 1.00 0.00 17 LYS A O 10
ATOM 10535 N N . ALA A 1 18 ? -0.451 -6.872 -11.280 1.00 0.00 18 ALA A N 10
ATOM 10536 C CA . ALA A 1 18 ? 0.642 -7.378 -12.073 1.00 0.00 18 ALA A CA 10
ATOM 10537 C C . ALA A 1 18 ? 1.582 -8.252 -11.283 1.00 0.00 18 ALA A C 10
ATOM 10538 O O . ALA A 1 18 ? 2.150 -9.180 -11.808 1.00 0.00 18 ALA A O 10
ATOM 10545 N N . GLY A 1 19 ? 1.744 -7.980 -10.000 1.00 0.00 19 GLY A N 10
ATOM 10546 C CA . GLY A 1 19 ? 2.401 -8.765 -8.994 1.00 0.00 19 GLY A CA 10
ATOM 10547 C C . GLY A 1 19 ? 1.615 -10.019 -8.687 1.00 0.00 19 GLY A C 10
ATOM 10548 O O . GLY A 1 19 ? 2.177 -11.093 -8.730 1.00 0.00 19 GLY A O 10
ATOM 10552 N N . GLY A 1 20 ? 0.313 -9.913 -8.468 1.00 0.00 20 GLY A N 10
ATOM 10553 C CA . GLY A 1 20 ? -0.609 -10.992 -8.297 1.00 0.00 20 GLY A CA 10
ATOM 10554 C C . GLY A 1 20 ? -1.027 -11.271 -6.888 1.00 0.00 20 GLY A C 10
ATOM 10555 O O . GLY A 1 20 ? -1.187 -12.411 -6.537 1.00 0.00 20 GLY A O 10
ATOM 10559 N N . TYR A 1 21 ? -1.189 -10.271 -6.037 1.00 0.00 21 TYR A N 10
ATOM 10560 C CA . TYR A 1 21 ? -1.673 -10.444 -4.696 1.00 0.00 21 TYR A CA 10
ATOM 10561 C C . TYR A 1 21 ? -3.012 -11.131 -4.674 1.00 0.00 21 TYR A C 10
ATOM 10562 O O . TYR A 1 21 ? -3.892 -10.845 -5.435 1.00 0.00 21 TYR A O 10
ATOM 10589 N N . ALA B 1 2 ? 1.915 -14.208 -4.188 1.00 0.00 24 ALA B N 10
ATOM 10590 C CA . ALA B 1 2 ? 2.276 -13.577 -2.949 1.00 0.00 24 ALA B CA 10
ATOM 10591 C C . ALA B 1 2 ? 3.635 -12.929 -2.883 1.00 0.00 24 ALA B C 10
ATOM 10592 O O . ALA B 1 2 ? 3.820 -11.998 -2.132 1.00 0.00 24 ALA B O 10
ATOM 10599 N N . LYS B 1 3 ? 4.586 -13.333 -3.700 1.00 0.00 25 LYS B N 10
ATOM 10600 C CA . LYS B 1 3 ? 5.868 -12.703 -3.851 1.00 0.00 25 LYS B CA 10
ATOM 10601 C C . LYS B 1 3 ? 5.848 -11.269 -4.350 1.00 0.00 25 LYS B C 10
ATOM 10602 O O . LYS B 1 3 ? 6.827 -10.578 -4.159 1.00 0.00 25 LYS B O 10
ATOM 10621 N N . ALA B 1 4 ? 4.708 -10.782 -4.819 1.00 0.00 26 ALA B N 10
ATOM 10622 C CA . ALA B 1 4 ? 4.370 -9.388 -4.967 1.00 0.00 26 ALA B CA 10
ATOM 10623 C C . ALA B 1 4 ? 4.670 -8.544 -3.746 1.00 0.00 26 ALA B C 10
ATOM 10624 O O . ALA B 1 4 ? 4.763 -7.333 -3.843 1.00 0.00 26 ALA B O 10
ATOM 10631 N N . ALA B 1 5 ? 4.862 -9.168 -2.589 1.00 0.00 27 ALA B N 10
ATOM 10632 C CA . ALA B 1 5 ? 5.021 -8.590 -1.281 1.00 0.00 27 ALA B CA 10
ATOM 10633 C C . ALA B 1 5 ? 6.256 -7.718 -1.143 1.00 0.00 27 ALA B C 10
ATOM 10634 O O . ALA B 1 5 ? 6.178 -6.541 -1.465 1.00 0.00 27 ALA B O 10
ATOM 10641 N N . ALA B 1 6 ? 7.394 -8.283 -0.750 1.00 0.00 28 ALA B N 10
ATOM 10642 C CA . ALA B 1 6 ? 8.619 -7.532 -0.619 1.00 0.00 28 ALA B CA 10
ATOM 10643 C C . ALA B 1 6 ? 9.307 -7.345 -1.954 1.00 0.00 28 ALA B C 10
ATOM 10644 O O . ALA B 1 6 ? 10.510 -7.291 -2.041 1.00 0.00 28 ALA B O 10
ATOM 10651 N N . ALA B 1 7 ? 8.513 -7.183 -2.996 1.00 0.00 29 ALA B N 10
ATOM 10652 C CA . ALA B 1 7 ? 8.840 -6.614 -4.284 1.00 0.00 29 ALA B CA 10
ATOM 10653 C C . ALA B 1 7 ? 8.180 -5.267 -4.500 1.00 0.00 29 ALA B C 10
ATOM 10654 O O . ALA B 1 7 ? 8.768 -4.420 -5.126 1.00 0.00 29 ALA B O 10
ATOM 10661 N N . ALA B 1 8 ? 6.970 -5.069 -3.996 1.00 0.00 30 ALA B N 10
ATOM 10662 C CA . ALA B 1 8 ? 6.297 -3.788 -4.004 1.00 0.00 30 ALA B CA 10
ATOM 10663 C C . ALA B 1 8 ? 6.468 -3.046 -2.693 1.00 0.00 30 ALA B C 10
ATOM 10664 O O . ALA B 1 8 ? 6.948 -1.927 -2.626 1.00 0.00 30 ALA B O 10
ATOM 10671 N N . ILE B 1 9 ? 6.101 -3.701 -1.599 1.00 0.00 31 ILE B N 10
ATOM 10672 C CA . ILE B 1 9 ? 6.115 -3.198 -0.245 1.00 0.00 31 ILE B CA 10
ATOM 10673 C C . ILE B 1 9 ? 7.468 -2.645 0.165 1.00 0.00 31 ILE B C 10
ATOM 10674 O O . ILE B 1 9 ? 7.529 -1.672 0.894 1.00 0.00 31 ILE B O 10
ATOM 10690 N N . LYS B 1 10 ? 8.550 -3.238 -0.334 1.00 0.00 32 LYS B N 10
ATOM 10691 C CA . LYS B 1 10 ? 9.906 -2.778 -0.135 1.00 0.00 32 LYS B CA 10
ATOM 10692 C C . LYS B 1 10 ? 10.123 -1.314 -0.478 1.00 0.00 32 LYS B C 10
ATOM 10693 O O . LYS B 1 10 ? 10.472 -0.476 0.343 1.00 0.00 32 LYS B O 10
ATOM 10712 N N . ALA B 1 11 ? 9.875 -1.045 -1.757 1.00 0.00 33 ALA B N 10
ATOM 10713 C CA . ALA B 1 11 ? 9.824 0.280 -2.333 1.00 0.00 33 ALA B CA 10
ATOM 10714 C C . ALA B 1 11 ? 8.789 1.132 -1.621 1.00 0.00 33 ALA B C 10
ATOM 10715 O O . ALA B 1 11 ? 9.103 2.241 -1.222 1.00 0.00 33 ALA B O 10
ATOM 10722 N N . ILE B 1 12 ? 7.591 0.618 -1.356 1.00 0.00 34 ILE B N 10
ATOM 10723 C CA . ILE B 1 12 ? 6.490 1.376 -0.821 1.00 0.00 34 ILE B CA 10
ATOM 10724 C C . ILE B 1 12 ? 6.778 1.798 0.604 1.00 0.00 34 ILE B C 10
ATOM 10725 O O . ILE B 1 12 ? 6.565 2.963 0.902 1.00 0.00 34 ILE B O 10
ATOM 10741 N N . ALA B 1 13 ? 7.303 0.951 1.482 1.00 0.00 35 ALA B N 10
ATOM 10742 C CA . ALA B 1 13 ? 7.580 1.388 2.832 1.00 0.00 35 ALA B CA 10
ATOM 10743 C C . ALA B 1 13 ? 8.681 2.420 2.946 1.00 0.00 35 ALA B C 10
ATOM 10744 O O . ALA B 1 13 ? 8.737 3.147 3.909 1.00 0.00 35 ALA B O 10
ATOM 10751 N N . ALA B 1 14 ? 9.504 2.553 1.914 1.00 0.00 36 ALA B N 10
ATOM 10752 C CA . ALA B 1 14 ? 10.558 3.530 1.774 1.00 0.00 36 ALA B CA 10
ATOM 10753 C C . ALA B 1 14 ? 10.091 4.800 1.093 1.00 0.00 36 ALA B C 10
ATOM 10754 O O . ALA B 1 14 ? 10.405 5.908 1.482 1.00 0.00 36 ALA B O 10
ATOM 10761 N N . ILE B 1 15 ? 9.207 4.643 0.115 1.00 0.00 37 ILE B N 10
ATOM 10762 C CA . ILE B 1 15 ? 8.479 5.684 -0.570 1.00 0.00 37 ILE B CA 10
ATOM 10763 C C . ILE B 1 15 ? 7.542 6.400 0.386 1.00 0.00 37 ILE B C 10
ATOM 10764 O O . ILE B 1 15 ? 7.393 7.607 0.304 1.00 0.00 37 ILE B O 10
ATOM 10780 N N . ILE B 1 16 ? 6.926 5.668 1.309 1.00 0.00 38 ILE B N 10
ATOM 10781 C CA . ILE B 1 16 ? 6.085 6.236 2.332 1.00 0.00 38 ILE B CA 10
ATOM 10782 C C . ILE B 1 16 ? 6.849 7.169 3.248 1.00 0.00 38 ILE B C 10
ATOM 10783 O O . ILE B 1 16 ? 6.478 8.325 3.406 1.00 0.00 38 ILE B O 10
ATOM 10799 N N . LYS B 1 17 ? 7.970 6.689 3.774 1.00 0.00 39 LYS B N 10
ATOM 10800 C CA . LYS B 1 17 ? 8.899 7.445 4.575 1.00 0.00 39 LYS B CA 10
ATOM 10801 C C . LYS B 1 17 ? 9.365 8.708 3.887 1.00 0.00 39 LYS B C 10
ATOM 10802 O O . LYS B 1 17 ? 9.369 9.742 4.516 1.00 0.00 39 LYS B O 10
ATOM 10821 N N . ALA B 1 18 ? 9.665 8.673 2.602 1.00 0.00 40 ALA B N 10
ATOM 10822 C CA . ALA B 1 18 ? 10.020 9.800 1.770 1.00 0.00 40 ALA B CA 10
ATOM 10823 C C . ALA B 1 18 ? 8.865 10.662 1.294 1.00 0.00 40 ALA B C 10
ATOM 10824 O O . ALA B 1 18 ? 9.059 11.751 0.829 1.00 0.00 40 ALA B O 10
ATOM 10831 N N . GLY B 1 19 ? 7.647 10.163 1.356 1.00 0.00 41 GLY B N 10
ATOM 10832 C CA . GLY B 1 19 ? 6.451 10.652 0.715 1.00 0.00 41 GLY B CA 10
ATOM 10833 C C . GLY B 1 19 ? 5.629 11.666 1.481 1.00 0.00 41 GLY B C 10
ATOM 10834 O O . GLY B 1 19 ? 4.781 12.314 0.905 1.00 0.00 41 GLY B O 10
ATOM 10838 N N . GLY B 1 20 ? 5.832 11.779 2.787 1.00 0.00 42 GLY B N 10
ATOM 10839 C CA . GLY B 1 20 ? 5.128 12.722 3.613 1.00 0.00 42 GLY B CA 10
ATOM 10840 C C . GLY B 1 20 ? 3.717 12.307 3.925 1.00 0.00 42 GLY B C 10
ATOM 10841 O O . GLY B 1 20 ? 2.901 13.127 4.297 1.00 0.00 42 GLY B O 10
ATOM 10845 N N . TYR B 1 21 ? 3.363 11.040 3.749 1.00 0.00 43 TYR B N 10
ATOM 10846 C CA . TYR B 1 21 ? 2.119 10.427 4.101 1.00 0.00 43 TYR B CA 10
ATOM 10847 C C . TYR B 1 21 ? 1.760 10.487 5.544 1.00 0.00 43 TYR B C 10
ATOM 10848 O O . TYR B 1 21 ? 0.652 10.442 5.869 1.00 0.00 43 TYR B O 10
ATOM 10875 N N . ALA C 1 2 ? -7.744 11.829 -4.141 1.00 0.00 46 ALA C N 10
ATOM 10876 C CA . ALA C 1 2 ? -6.719 11.172 -3.394 1.00 0.00 46 ALA C CA 10
ATOM 10877 C C . ALA C 1 2 ? -6.738 11.434 -1.908 1.00 0.00 46 ALA C C 10
ATOM 10878 O O . ALA C 1 2 ? -5.788 11.108 -1.236 1.00 0.00 46 ALA C O 10
ATOM 10885 N N . LYS C 1 3 ? -7.801 11.979 -1.341 1.00 0.00 47 LYS C N 10
ATOM 10886 C CA . LYS C 1 3 ? -8.013 12.235 0.062 1.00 0.00 47 LYS C CA 10
ATOM 10887 C C . LYS C 1 3 ? -8.008 10.984 0.911 1.00 0.00 47 LYS C C 10
ATOM 10888 O O . LYS C 1 3 ? -7.837 11.083 2.114 1.00 0.00 47 LYS C O 10
ATOM 10907 N N . ALA C 1 4 ? -8.164 9.812 0.313 1.00 0.00 48 ALA C N 10
ATOM 10908 C CA . ALA C 1 4 ? -8.088 8.485 0.865 1.00 0.00 48 ALA C CA 10
ATOM 10909 C C . ALA C 1 4 ? -6.770 8.157 1.536 1.00 0.00 48 ALA C C 10
ATOM 10910 O O . ALA C 1 4 ? -6.586 7.069 2.052 1.00 0.00 48 ALA C O 10
ATOM 10917 N N . ALA C 1 5 ? -5.823 9.085 1.477 1.00 0.00 49 ALA C N 10
ATOM 10918 C CA . ALA C 1 5 ? -4.410 8.926 1.722 1.00 0.00 49 ALA C CA 10
ATOM 10919 C C . ALA C 1 5 ? -4.060 8.617 3.166 1.00 0.00 49 ALA C C 10
ATOM 10920 O O . ALA C 1 5 ? -3.877 7.458 3.507 1.00 0.00 49 ALA C O 10
ATOM 10927 N N . ALA C 1 6 ? -4.017 9.616 4.043 1.00 0.00 50 ALA C N 10
ATOM 10928 C CA . ALA C 1 6 ? -3.681 9.479 5.440 1.00 0.00 50 ALA C CA 10
ATOM 10929 C C . ALA C 1 6 ? -4.664 8.699 6.289 1.00 0.00 50 ALA C C 10
ATOM 10930 O O . ALA C 1 6 ? -4.414 8.497 7.466 1.00 0.00 50 ALA C O 10
ATOM 10937 N N . ALA C 1 7 ? -5.761 8.200 5.734 1.00 0.00 51 ALA C N 10
ATOM 10938 C CA . ALA C 1 7 ? -6.542 7.122 6.284 1.00 0.00 51 ALA C CA 10
ATOM 10939 C C . ALA C 1 7 ? -5.894 5.790 5.956 1.00 0.00 51 ALA C C 10
ATOM 10940 O O . ALA C 1 7 ? -5.495 5.096 6.865 1.00 0.00 51 ALA C O 10
ATOM 10947 N N . ALA C 1 8 ? -5.815 5.410 4.695 1.00 0.00 52 ALA C N 10
ATOM 10948 C CA . ALA C 1 8 ? -5.418 4.085 4.286 1.00 0.00 52 ALA C CA 10
ATOM 10949 C C . ALA C 1 8 ? -4.000 3.753 4.712 1.00 0.00 52 ALA C C 10
ATOM 10950 O O . ALA C 1 8 ? -3.812 2.776 5.414 1.00 0.00 52 ALA C O 10
ATOM 10957 N N . ILE C 1 9 ? -2.993 4.494 4.262 1.00 0.00 53 ILE C N 10
ATOM 10958 C CA . ILE C 1 9 ? -1.611 4.077 4.357 1.00 0.00 53 ILE C CA 10
ATOM 10959 C C . ILE C 1 9 ? -1.122 4.092 5.793 1.00 0.00 53 ILE C C 10
ATOM 10960 O O . ILE C 1 9 ? -0.093 3.503 6.089 1.00 0.00 53 ILE C O 10
ATOM 10976 N N . LYS C 1 10 ? -1.888 4.729 6.673 1.00 0.00 54 LYS C N 10
ATOM 10977 C CA . LYS C 1 10 ? -1.522 5.139 8.010 1.00 0.00 54 LYS C CA 10
ATOM 10978 C C . LYS C 1 10 ? -1.860 4.012 8.968 1.00 0.00 54 LYS C C 10
ATOM 10979 O O . LYS C 1 10 ? -1.023 3.663 9.780 1.00 0.00 54 LYS C O 10
ATOM 10998 N N . ALA C 1 11 ? -2.990 3.352 8.777 1.00 0.00 55 ALA C N 10
ATOM 10999 C CA . ALA C 1 11 ? -3.253 2.045 9.327 1.00 0.00 55 ALA C CA 10
ATOM 11000 C C . ALA C 1 11 ? -2.324 1.008 8.727 1.00 0.00 55 ALA C C 10
ATOM 11001 O O . ALA C 1 11 ? -1.735 0.204 9.432 1.00 0.00 55 ALA C O 10
ATOM 11008 N N . ILE C 1 12 ? -2.154 0.985 7.408 1.00 0.00 56 ILE C 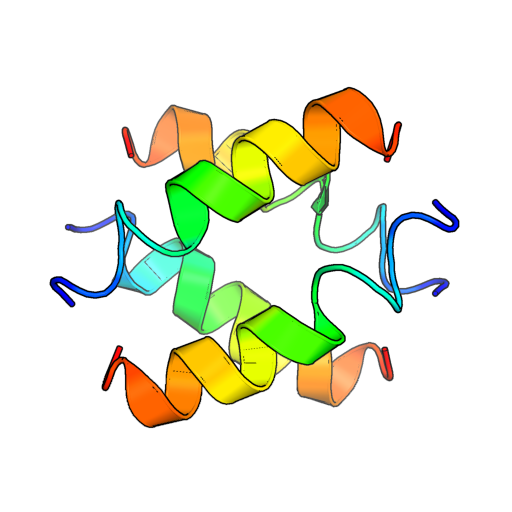N 10
ATOM 11009 C CA . ILE C 1 12 ? -1.415 -0.036 6.698 1.00 0.00 56 ILE C CA 10
ATOM 11010 C C . ILE C 1 12 ? 0.048 -0.031 7.099 1.00 0.00 56 ILE C C 10
ATOM 11011 O O . ILE C 1 12 ? 0.568 -1.101 7.379 1.00 0.00 56 ILE C O 10
ATOM 11027 N N . ALA C 1 13 ? 0.696 1.113 7.306 1.00 0.00 57 ALA C N 10
ATOM 11028 C CA . ALA C 1 13 ? 2.072 1.103 7.734 1.00 0.00 57 ALA C CA 10
ATOM 11029 C C . ALA C 1 13 ? 2.338 0.453 9.075 1.00 0.00 57 ALA C C 10
ATOM 11030 O O . ALA C 1 13 ? 3.428 -0.049 9.318 1.00 0.00 57 ALA C O 10
ATOM 11037 N N . ALA C 1 14 ? 1.343 0.388 9.953 1.00 0.00 58 ALA C N 10
ATOM 11038 C CA . ALA C 1 14 ? 1.394 -0.284 11.231 1.00 0.00 58 ALA C CA 10
ATOM 11039 C C . ALA C 1 14 ? 1.036 -1.754 11.110 1.00 0.00 58 ALA C C 10
ATOM 11040 O O . ALA C 1 14 ? 1.674 -2.621 11.663 1.00 0.00 58 ALA C O 10
ATOM 11047 N N . ILE C 1 15 ? 0.080 -2.081 10.250 1.00 0.00 59 ILE C N 10
ATOM 11048 C CA . ILE C 1 15 ? -0.267 -3.418 9.841 1.00 0.00 59 ILE C CA 10
ATOM 11049 C C . ILE C 1 15 ? 0.884 -4.085 9.117 1.00 0.00 59 ILE C C 10
ATOM 11050 O O . ILE C 1 15 ? 1.079 -5.277 9.267 1.00 0.00 59 ILE C O 10
ATOM 11066 N N . ILE C 1 16 ? 1.678 -3.339 8.358 1.00 0.00 60 ILE C N 10
ATOM 11067 C CA . ILE C 1 16 ? 2.894 -3.803 7.728 1.00 0.00 60 ILE C CA 10
ATOM 11068 C C . ILE C 1 16 ? 3.923 -4.281 8.728 1.00 0.00 60 ILE C C 10
ATOM 11069 O O . ILE C 1 16 ? 4.456 -5.367 8.581 1.00 0.00 60 ILE C O 10
ATOM 11085 N N . LYS C 1 17 ? 4.184 -3.463 9.737 1.00 0.00 61 LYS C N 10
ATOM 11086 C CA . LYS C 1 17 ? 5.118 -3.782 10.783 1.00 0.00 61 LYS C CA 10
ATOM 11087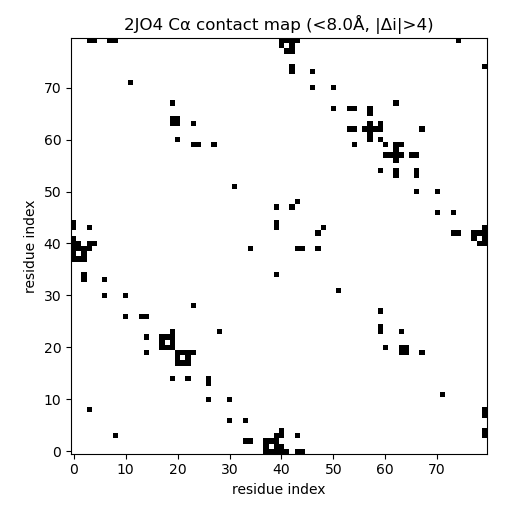 C C . LYS C 1 17 ? 4.725 -4.968 11.621 1.00 0.00 61 LYS C C 10
ATOM 11088 O O . LYS C 1 17 ? 5.560 -5.802 11.889 1.00 0.00 61 LYS C O 10
ATOM 11107 N N . ALA C 1 18 ? 3.449 -5.123 11.929 1.00 0.00 62 ALA C N 10
ATOM 11108 C CA . ALA C 1 18 ? 2.843 -6.316 12.454 1.00 0.00 62 ALA C CA 10
ATOM 11109 C C . ALA C 1 18 ? 2.852 -7.478 11.500 1.00 0.00 62 ALA C C 10
ATOM 11110 O O . ALA C 1 18 ? 2.885 -8.604 11.923 1.00 0.00 62 ALA C O 10
ATOM 11117 N N . GLY C 1 19 ? 2.777 -7.225 10.210 1.00 0.00 63 GLY C N 10
ATOM 11118 C CA . GLY C 1 19 ? 2.664 -8.161 9.127 1.00 0.00 63 GLY C CA 10
ATOM 11119 C C . GLY C 1 19 ? 3.916 -8.921 8.781 1.00 0.00 63 GLY C C 10
ATOM 11120 O O . GLY C 1 19 ? 3.877 -9.895 8.121 1.00 0.00 63 GLY C O 10
ATOM 11124 N N . GLY C 1 20 ? 5.062 -8.467 9.188 1.00 0.00 64 GLY C N 10
ATOM 11125 C CA . GLY C 1 20 ? 6.331 -9.096 8.927 1.00 0.00 64 GLY C CA 10
ATOM 11126 C C . GLY C 1 20 ? 6.827 -8.977 7.517 1.00 0.00 64 GLY C C 10
ATOM 11127 O O . GLY C 1 20 ? 7.629 -9.783 7.081 1.00 0.00 64 GLY C O 10
ATOM 11131 N N . TYR C 1 21 ? 6.332 -8.016 6.746 1.00 0.00 65 TYR C N 10
ATOM 11132 C CA . TYR C 1 21 ? 6.703 -7.699 5.393 1.00 0.00 65 TYR C CA 10
ATOM 11133 C C . TYR C 1 21 ? 8.141 -7.334 5.151 1.00 0.00 65 TYR C C 10
ATOM 11134 O O . TYR C 1 21 ? 8.603 -7.474 4.041 1.00 0.00 65 TYR C O 10
ATOM 11161 N N . ALA D 1 2 ? 6.467 -12.029 5.447 1.00 0.00 68 ALA D N 10
ATOM 11162 C CA . ALA D 1 2 ? 5.676 -11.437 4.404 1.00 0.00 68 ALA D CA 10
ATOM 11163 C C . ALA D 1 2 ? 4.335 -12.082 4.133 1.00 0.00 68 ALA D C 10
ATOM 11164 O O . ALA D 1 2 ? 3.723 -11.784 3.134 1.00 0.00 68 ALA D O 10
ATOM 11171 N N . LYS D 1 3 ? 3.814 -12.907 5.036 1.00 0.00 69 LYS D N 10
ATOM 11172 C CA . LYS D 1 3 ? 2.505 -13.504 4.962 1.00 0.00 69 LYS D CA 10
ATOM 11173 C C . LYS D 1 3 ? 1.329 -12.550 5.039 1.00 0.00 69 LYS D C 10
ATOM 11174 O O . LYS D 1 3 ? 0.252 -12.941 4.632 1.00 0.00 69 LYS D O 10
ATOM 11193 N N . ALA D 1 4 ? 1.542 -11.309 5.463 1.00 0.00 70 ALA D N 10
ATOM 11194 C CA . ALA D 1 4 ? 0.594 -10.221 5.423 1.00 0.00 70 ALA D CA 10
ATOM 11195 C C . ALA D 1 4 ? 0.044 -9.865 4.061 1.00 0.00 70 ALA D C 10
ATOM 11196 O O . ALA D 1 4 ? -0.704 -8.910 3.928 1.00 0.00 70 ALA D O 10
ATOM 11203 N N . ALA D 1 5 ? 0.460 -10.591 3.032 1.00 0.00 71 ALA D N 10
ATOM 11204 C CA . ALA D 1 5 ? 0.315 -10.283 1.629 1.00 0.00 71 ALA D CA 10
ATOM 11205 C C . ALA D 1 5 ? -1.033 -10.626 1.020 1.00 0.00 71 ALA D C 10
ATOM 11206 O O . ALA D 1 5 ? -1.218 -10.400 -0.161 1.00 0.00 71 ALA D O 10
ATOM 11213 N N . ALA D 1 6 ? -1.991 -11.057 1.827 1.00 0.00 72 ALA D N 10
ATOM 11214 C CA . ALA D 1 6 ? -3.384 -10.894 1.515 1.00 0.00 72 ALA D CA 10
ATOM 11215 C C . ALA D 1 6 ? -4.007 -9.833 2.398 1.00 0.00 72 ALA D C 10
ATOM 11216 O O . ALA D 1 6 ? -4.501 -8.836 1.902 1.00 0.00 72 ALA D O 10
ATOM 11223 N N . ALA D 1 7 ? -3.922 -9.957 3.718 1.00 0.00 73 ALA D N 10
ATOM 11224 C CA . ALA D 1 7 ? -4.652 -9.197 4.704 1.00 0.00 73 ALA D CA 10
ATOM 11225 C C . ALA D 1 7 ? -4.465 -7.699 4.583 1.00 0.00 73 ALA D C 10
ATOM 11226 O O . ALA D 1 7 ? -5.393 -6.947 4.716 1.00 0.00 73 ALA D O 10
ATOM 11233 N N . ALA D 1 8 ? -3.252 -7.242 4.314 1.00 0.00 74 ALA D N 10
ATOM 11234 C CA . ALA D 1 8 ? -2.963 -5.830 4.244 1.00 0.00 74 ALA D CA 10
ATOM 11235 C C . ALA D 1 8 ? -3.371 -5.263 2.902 1.00 0.00 74 ALA D C 10
ATOM 11236 O O . ALA D 1 8 ? -3.907 -4.174 2.779 1.00 0.00 74 ALA D O 10
ATOM 11243 N N . ILE D 1 9 ? -3.202 -6.060 1.849 1.00 0.00 75 ILE D N 10
ATOM 11244 C CA . ILE D 1 9 ? -3.630 -5.744 0.504 1.00 0.00 75 ILE D CA 10
ATOM 11245 C C . ILE D 1 9 ? -5.138 -5.698 0.348 1.00 0.00 75 ILE D C 10
ATOM 11246 O O . ILE D 1 9 ? -5.676 -4.784 -0.249 1.00 0.00 75 ILE D O 10
ATOM 11262 N N . LYS D 1 10 ? -5.847 -6.664 0.917 1.00 0.00 76 LYS D N 10
ATOM 11263 C CA . LYS D 1 10 ? -7.282 -6.807 0.837 1.00 0.00 76 LYS D CA 10
ATOM 11264 C C . LYS D 1 10 ? -8.012 -5.676 1.531 1.00 0.00 76 LYS D C 10
ATOM 11265 O O . LYS D 1 10 ? -9.080 -5.286 1.092 1.00 0.00 76 LYS D O 10
ATOM 11284 N N . ALA D 1 11 ? -7.405 -5.134 2.578 1.00 0.00 77 ALA D N 10
ATOM 11285 C CA . ALA D 1 11 ? -7.727 -3.822 3.092 1.00 0.00 77 ALA D CA 10
ATOM 11286 C C . ALA D 1 11 ? -7.553 -2.763 2.021 1.00 0.00 77 ALA D C 10
ATOM 11287 O O . ALA D 1 11 ? -8.510 -2.149 1.566 1.00 0.00 77 ALA D O 10
ATOM 11294 N N . ILE D 1 12 ? -6.334 -2.547 1.534 1.00 0.00 78 ILE D N 10
ATOM 11295 C CA . ILE D 1 12 ? -5.989 -1.369 0.772 1.00 0.00 78 ILE D CA 10
ATOM 11296 C C . ILE D 1 12 ? -6.663 -1.385 -0.588 1.00 0.00 78 ILE D C 10
ATOM 11297 O O . ILE D 1 12 ? -7.235 -0.375 -0.971 1.00 0.00 78 ILE D O 10
ATOM 11313 N N . ALA D 1 13 ? -6.727 -2.519 -1.282 1.00 0.00 79 ALA D N 10
ATOM 11314 C CA . ALA D 1 13 ? -7.407 -2.583 -2.553 1.00 0.00 79 ALA D CA 10
ATOM 11315 C C . ALA D 1 13 ? -8.901 -2.332 -2.498 1.00 0.00 79 ALA D C 10
ATOM 11316 O O . ALA D 1 13 ? -9.500 -1.964 -3.493 1.00 0.00 79 ALA D O 10
ATOM 11323 N N . ALA D 1 14 ? -9.515 -2.532 -1.339 1.00 0.00 80 ALA D N 10
ATOM 11324 C CA . ALA D 1 14 ? -10.912 -2.266 -1.082 1.00 0.00 80 ALA D CA 10
ATOM 11325 C C . ALA D 1 14 ? -11.134 -0.839 -0.623 1.00 0.00 80 ALA D C 10
ATOM 11326 O O . ALA D 1 14 ? -12.076 -0.178 -1.038 1.00 0.00 80 ALA D O 10
ATOM 11333 N N . ILE D 1 15 ? -10.198 -0.323 0.169 1.00 0.00 81 ILE D N 10
ATOM 11334 C CA . ILE D 1 15 ? -10.131 1.058 0.591 1.00 0.00 81 ILE D CA 10
ATOM 11335 C C . ILE D 1 15 ? -9.873 1.983 -0.583 1.00 0.00 81 ILE D C 10
ATOM 11336 O O . ILE D 1 15 ? -10.447 3.062 -0.643 1.00 0.00 81 ILE D O 10
ATOM 11352 N N . ILE D 1 16 ? -9.054 1.578 -1.547 1.00 0.00 82 ILE D N 10
ATOM 11353 C CA . ILE D 1 16 ? -8.787 2.273 -2.784 1.00 0.00 82 ILE D CA 10
ATOM 11354 C C . ILE D 1 16 ? -10.050 2.467 -3.601 1.00 0.00 82 ILE D C 10
ATOM 11355 O O . ILE D 1 16 ? -10.363 3.572 -4.000 1.00 0.00 82 ILE D O 10
ATOM 11371 N N . LYS D 1 17 ? -10.793 1.386 -3.802 1.00 0.00 83 LYS D N 10
ATOM 11372 C CA . LYS D 1 17 ? -12.061 1.352 -4.492 1.00 0.00 83 LYS D CA 10
ATOM 11373 C C . LYS D 1 17 ? -13.169 2.166 -3.872 1.00 0.00 83 LYS D C 10
ATOM 11374 O O . LYS D 1 17 ? -13.969 2.740 -4.566 1.00 0.00 83 LYS D O 10
ATOM 11393 N N . ALA D 1 18 ? -13.142 2.313 -2.567 1.00 0.00 84 ALA D N 10
ATOM 11394 C CA . ALA D 1 18 ? -13.963 3.216 -1.803 1.00 0.00 84 ALA D CA 10
ATOM 11395 C C . ALA D 1 18 ? -13.452 4.637 -1.732 1.00 0.00 84 ALA D C 10
ATOM 11396 O O . ALA D 1 18 ? -14.190 5.549 -1.441 1.00 0.00 84 ALA D O 10
ATOM 11403 N N . GLY D 1 19 ? -12.166 4.835 -1.931 1.00 0.00 85 GLY D N 10
ATOM 11404 C CA . GLY D 1 19 ? -11.383 5.988 -1.609 1.00 0.00 85 GLY D CA 10
ATOM 11405 C C . GLY D 1 19 ? -11.243 7.008 -2.713 1.00 0.00 85 GLY D C 10
ATOM 11406 O O . GLY D 1 19 ? -10.989 8.127 -2.441 1.00 0.00 85 GLY D O 10
ATOM 11410 N N . GLY D 1 20 ? -11.413 6.639 -3.943 1.00 0.00 86 GLY D N 10
ATOM 11411 C CA . GLY D 1 20 ? -11.267 7.520 -5.069 1.00 0.00 86 GLY D CA 10
ATOM 11412 C C . GLY D 1 20 ? -9.869 8.014 -5.342 1.00 0.00 86 GLY D C 10
ATOM 11413 O O . GLY D 1 20 ? -9.675 9.146 -5.674 1.00 0.00 86 GLY D O 10
ATOM 11417 N N . TYR D 1 21 ? -8.857 7.200 -5.151 1.00 0.00 87 TYR D N 10
ATOM 11418 C CA . TYR D 1 21 ? -7.484 7.504 -5.421 1.00 0.00 87 TYR D CA 10
ATOM 11419 C C . TYR D 1 21 ? -7.157 7.681 -6.883 1.00 0.00 87 TYR D C 10
ATOM 11420 O O . TYR D 1 21 ? -6.170 8.246 -7.242 1.00 0.00 87 TYR D O 10
#

Radius of gyration: 11.17 Å; Cα contacts (8 Å, |Δi|>4): 92; chains: 4; bounding box: 24×28×25 Å

Sequence (80 aa):
AKAAAAAIKAIAAIIKAGGYAKAAAAAIKAIAAIIKAGGYAKAAAAAIKAIAAIIKAGGYAKAAAAAIKAIAAIIKAGGYAKAAAAAIKAIAAIIKAGGYAKAAAAAIKAIAAIIKAGGYAKAAAAAIKAIAAIIKAGGYAKAAAAAIKAIAAIIKAGGYAKAAAAAIKAIAAIIKAGGYAKAAAAAIKAIAAIIKAGGYAKAAAAAIKAIAAIIKAGGYAKAAAAAIKAIAAIIKAGGYAKAAAAAIKAIAAIIKAGGYAKAAAAAIKAIAAIIKAGGYAKAAAAAIKAIAAIIKAGGYAKAAAAAIKAIAAIIKAGGYAKAAAAAIKAIAAIIKAGGYAKAAAAAIKAIAAIIKAGGYAKAAAAAIKAIAAIIKAGGYAKAAAAAIKAIAAIIKAGGYAKAAAAAIKAIAAIIKAGGYAKAAAAAIKAIAAIIKAGGYAKAAAAAIKAIAAIIKAGGYAKAAAAAIKAIAAIIKAGGYAKAAAAAIKAIAAIIKAGGYAKAAAAAIKAIAAIIKAGGYAKAAAAAIKAIAAIIKAGGYAKAAAAAIKAIAAIIKAGGYAKAAAAAIKAIAAIIKAGGYAKAAAAAIKAIAAIIKAGGYAKAAAAAIKAIAAIIKAGGYAKAAAAAIKAIAAIIKAGGYAKAAAAAIKAIAAIIKAGGYAKAAAAAIKAIAAIIKAGGYAKAAAAAIKAIAAIIKAGGYAKAAAAAIKAIAAIIKAGGYAKAAAAAIKAIAAIIKAGGYAKAAAAAIKAIAAIIKAGGYAKAAAAAIKAIAAIIKAGGYAKAAAAAIKAIAAIIKAGGY